Protein AF-0000000069286851 (afdb_homodimer)

Nearest PDB structures (foldseek):
  7pru-assembly1_B  TM=9.508E-01  e=1.317E-43  Thermochaetoides thermophila DSM 1495
  7pqx-assembly1_A  TM=9.042E-01  e=1.807E-43  Thermochaetoides thermophila DSM 1495
  7psl-assembly1_A  TM=9.188E-01  e=1.317E-42  Saccharomyces cerevisiae S288C
  4q4a-assembly1_A  TM=8.596E-01  e=1.055E-32  Thermotoga maritima MSB8
  6qv0-assembly1_A  TM=7.788E-01  e=3.117E-32  Thermotoga maritima MSB8

Sequence (1446 aa):
MHSGIRLSMAQRSQRSACRCFASSPLVPSLRPLRSCGWLGLETPRLGPRELRSLPHIRWHGMASVAAEHKEGKPEKAEETTTATTAATATPTATAAATTATATTTTAAEKSESTESQREWAALLSLRRFIWPPEDPELRRRVVLAVTLMIASKGLGLAVPLLMKSIVDGLAPVFVVGAQTAATAATLPIAALAGYGAVRVAQSLCSELRNLAFSTVSARALTGISSDVFRHLHSLSLEYHLSRQTGAVAAIVSRGVRGLQWLLSVVVFNVAPTIFEIGLVSGLLWYTLGSQFALVNVVTIGAYSAWTFSVTTWRTQIRRTMNEAETKSGALMVDSLMNFETVKHFCGEKAESVKYEAYLSQYETGLRKTAVSLGLLNFGQQAIFTSGMTAMLVLCSQGVLAGSMSVGDLVMANALLLQLLSPLNWLGTMYSESRRSLIDLRELTALLEQPPERPLLNASASPLMLPFGDSPSLEFRDVSFGYPSSTEPLLRGVSIHVPAGTTLALVGTSGSGKSTLFRLLFRFFDPTAGSIHLADKDLRDLTVDSVRQHIGLIPQDIVLFNTTLRENLAYGRPDATTEEINDVVRAAALEGVIAGLPLGLDTMVGERGLKLSGGEKQRVAIARALLRRPSVLLVDEGTASLDSQTEFEVMSQLRAMSSSQRATTVVIAHRLSTVQHAEQIAVLHKGSVAEIGSHQDLLSRQGLYWSLWQRQQAEKLSVASNLSMHSGIRLSMAQRSQRSACRCFASSPLVPSLRPLRSCGWLGLETPRLGPRELRSLPHIRWHGMASVAAEHKEGKPEKAEETTTATTAATATPTATAAATTATATTTTAAEKSESTESQREWAALLSLRRFIWPPEDPELRRRVVLAVTLMIASKGLGLAVPLLMKSIVDGLAPVFVVGAQTAATAATLPIAALAGYGAVRVAQSLCSELRNLAFSTVSARALTGISSDVFRHLHSLSLEYHLSRQTGAVAAIVSRGVRGLQWLLSVVVFNVAPTIFEIGLVSGLLWYTLGSQFALVNVVTIGAYSAWTFSVTTWRTQIRRTMNEAETKSGALMVDSLMNFETVKHFCGEKAESVKYEAYLSQYETGLRKTAVSLGLLNFGQQAIFTSGMTAMLVLCSQGVLAGSMSVGDLVMANALLLQLLSPLNWLGTMYSESRRSLIDLRELTALLEQPPERPLLNASASPLMLPFGDSPSLEFRDVSFGYPSSTEPLLRGVSIHVPAGTTLALVGTSGSGKSTLFRLLFRFFDPTAGSIHLADKDLRDLTVDSVRQHIGLIPQDIVLFNTTLRENLAYGRPDATTEEINDVVRAAALEGVIAGLPLGLDTMVGERGLKLSGGEKQRVAIARALLRRPSVLLVDEGTASLDSQTEFEVMSQLRAMSSSQRATTVVIAHRLSTVQHAEQIAVLHKGSVAEIGSHQDLLSRQGLYWSLWQRQQAEKLSVASNLS

Solvent-accessible surface area (backbone atoms only — not comparable to full-atom values): 77969 Å² total; per-residue (Å²): 133,88,70,89,67,89,82,68,93,83,80,90,91,77,91,37,88,23,64,50,56,66,78,74,79,84,73,82,80,78,79,76,80,80,76,81,78,79,76,75,77,77,72,76,73,81,71,81,78,79,82,74,78,77,76,78,78,78,74,76,75,82,79,74,86,80,79,84,72,85,74,85,82,78,79,85,82,80,87,77,81,70,90,70,81,73,83,77,73,81,81,73,96,69,70,84,67,65,70,66,58,62,60,53,54,53,49,49,48,46,51,48,48,52,46,47,52,50,49,51,50,55,54,56,59,44,44,55,53,65,53,42,87,85,39,67,69,50,42,51,31,47,52,50,20,52,51,25,46,54,49,16,52,53,34,54,57,45,46,33,53,35,50,18,52,35,44,53,44,42,31,48,30,53,65,76,39,50,81,85,32,59,79,40,57,63,49,39,56,55,34,44,52,47,41,38,50,38,52,45,49,20,43,48,28,44,34,50,18,51,43,37,39,40,52,44,51,34,50,35,51,43,48,51,50,51,51,49,54,54,47,60,69,38,36,41,62,67,59,57,73,74,39,58,60,67,57,56,48,48,41,48,55,44,13,51,51,18,49,53,50,49,53,46,40,45,66,70,41,52,50,49,47,55,50,45,53,51,52,52,37,50,47,34,33,71,76,77,27,63,68,55,22,49,49,50,52,49,30,52,50,51,37,49,53,50,38,55,55,48,45,62,57,44,50,56,46,46,49,54,22,48,50,29,46,49,51,38,51,48,49,52,50,43,49,54,70,34,40,67,58,33,57,51,54,68,35,61,64,61,51,48,53,54,46,49,53,32,36,50,50,24,35,52,26,49,41,52,44,43,48,52,48,33,51,48,52,43,52,42,48,46,43,48,38,51,38,51,38,53,51,49,52,54,38,50,51,32,23,60,71,64,80,36,49,63,16,53,42,56,22,55,52,46,54,55,57,62,56,44,61,71,54,69,45,44,47,62,49,49,57,53,46,53,51,20,49,53,31,35,48,53,36,50,52,56,68,64,50,72,48,44,65,62,75,64,42,87,80,34,43,69,64,80,66,64,89,74,53,29,45,29,41,35,36,43,43,28,19,32,48,56,90,89,45,92,57,64,46,30,56,49,30,64,48,79,41,60,54,42,40,38,38,28,42,35,59,58,90,85,20,41,71,70,54,54,55,39,40,72,67,56,74,43,75,63,74,35,58,47,48,27,50,61,86,33,52,57,71,47,31,32,67,67,40,50,33,65,34,41,19,62,26,54,65,77,75,70,43,58,68,38,29,47,46,57,54,38,31,56,41,32,77,82,60,49,72,66,57,50,52,50,29,32,55,55,36,65,38,54,67,61,35,70,71,36,94,53,34,53,66,29,69,28,36,69,60,25,68,73,46,52,72,45,53,45,37,31,45,40,46,22,13,27,57,57,43,64,31,30,30,38,38,33,36,42,54,49,74,71,37,54,72,69,57,32,49,53,41,50,50,37,51,49,52,50,35,58,73,51,29,17,16,31,40,36,37,44,86,56,66,82,79,49,55,82,29,70,30,36,38,32,32,49,87,11,23,71,74,47,74,37,32,54,70,57,37,49,72,63,62,44,71,61,28,53,52,49,52,52,52,50,50,52,45,52,48,50,48,64,68,70,107,134,90,70,85,74,93,77,74,96,77,85,78,81,72,89,71,89,80,85,89,76,89,79,84,77,85,73,79,81,76,76,77,80,79,75,82,79,74,81,74,80,79,75,78,74,82,72,82,79,80,82,75,78,78,78,81,80,78,76,78,76,84,80,75,87,81,78,84,71,83,71,84,79,80,45,72,18,56,51,62,61,64,70,69,78,68,87,77,71,91,80,73,97,70,73,88,66,68,73,68,58,62,61,53,55,54,49,49,51,46,52,49,48,52,48,47,52,49,49,50,51,54,53,56,58,43,45,54,54,65,52,42,87,85,40,67,68,49,41,51,31,47,51,47,20,52,51,24,44,53,49,17,52,53,34,55,58,44,44,35,53,36,50,17,52,34,44,52,43,41,32,49,30,55,66,74,41,49,80,84,31,56,79,40,57,62,50,39,54,55,35,42,53,48,42,37,50,38,52,45,49,19,44,47,28,43,35,50,20,52,43,36,38,40,53,45,50,32,50,34,52,44,47,50,51,51,50,50,53,54,48,62,70,39,36,41,63,67,58,56,73,75,41,58,58,68,57,55,48,47,40,48,55,45,14,50,51,17,47,52,50,49,53,44,40,46,66,68,42,53,50,49,47,56,50,46,52,52,51,52,36,50,48,34,32,71,75,77,28,65,68,55,22,50,48,49,52,50,30,51,49,51,37,50,52,50,38,54,55,48,43,59,57,43,51,56,48,47,48,54,22,49,50,28,47,50,51,38,52,50,48,52,49,44,49,54,71,35,40,66,58,34,57,50,54,69,34,61,65,60,50,49,52,55,47,50,54,34,36,49,50,24,34,52,26,50,42,51,45,44,49,51,47,34,52,47,52,40,53,42,49,45,44,48,38,51,38,51,38,53,50,49,52,53,37,52,53,31,23,61,71,64,77,36,50,63,15,54,41,54,20,55,51,46,54,55,56,61,56,45,62,70,54,70,46,43,46,62,50,50,58,50,46,54,52,21,50,54,30,36,49,52,35,50,54,57,69,64,50,73,50,43,67,64,75,64,43,87,78,35,44,67,64,78,68,62,90,74,54,30,44,29,40,35,37,44,44,29,19,32,48,57,88,91,45,92,57,65,47,30,57,49,30,66,48,79,42,59,55,41,39,38,39,28,40,35,61,57,90,85,19,40,71,70,54,53,55,39,39,72,66,54,72,43,74,62,73,35,59,48,46,26,50,61,86,32,52,56,72,47,32,32,67,67,41,52,31,65,34,41,22,62,27,56,64,77,76,71,44,57,67,38,29,47,45,56,54,38,31,55,40,32,77,83,59,50,72,65,57,51,51,51,29,33,55,55,36,67,38,54,68,62,35,68,70,37,94,54,33,52,66,29,68,27,36,68,60,25,68,73,47,53,71,44,54,46,36,31,46,39,46,25,13,28,56,56,43,65,31,30,30,37,36,33,37,41,54,48,75,72,36,55,71,67,59,33,49,53,44,50,50,37,50,49,52,50,34,58,72,50,28,18,17,30,40,36,37,45,85,56,65,81,78,48,53,83,31,69,31,36,37,34,32,50,88,12,24,72,74,45,73,36,31,54,69,57,36,51,73,63,61,45,71,60,29,53,53,48,51,53,52,49,50,53,46,52,47,51,49,64,68,69,109

InterPro domains:
  IPR003439 ABC transporter-like, ATP-binding domain [PF00005] (490-639)
  IPR003439 ABC transporter-like, ATP-binding domain [PS50893] (473-710)
  IPR003593 AAA+ ATPase domain [SM00382] (499-681)
  IPR011527 ABC transporter type 1, transmembrane domain [PF00664] (143-423)
  IPR011527 ABC transporter type 1, transmembrane domain [PS50929] (143-435)
  IPR017871 ABC transporter-like, conserved site [PS00211] (611-625)
  IPR027417 P-loop containing nucleoside triphosphate hydrolase [G3DSA:3.40.50.300] (468-721)
  IPR027417 P-loop containing nucleoside triphosphate hydrolase [SSF52540] (469-711)
  IPR036640 ABC transporter type 1, transmembrane domain superfamily [G3DSA:1.20.1560.10] (105-453)
  IPR036640 ABC transporter type 1, transmembrane domain superfamily [SSF90123] (126-452)
  IPR039421 Type 1 protein exporter [PTHR24221] (97-707)

pLDDT: mean 75.04, std 25.67, range [15.06, 96.62]

Organism: Polarella glacialis (NCBI:txid89957)

Secondary structure (DSSP, 8-state):
----------------------------------------------------------------------------------------------GGGSGGGHHHHHHHHHHHHHHHHHHHHHHHHTHHHHS-TT-HHHHHHHHHHHHHHHHHHHHHHHHHHHHHHHHHHHHHHHHH-SGGGHHHHHHHHHHHHHHHHHHHHHHHHHHHHHHHHHHHHHHHHHHHHHHHHHHHHHS-HHHHHHS-HHHHHHHHHHHHHHHHHHHHIIIIIIHHHHHHHHHHHHHHHHHT-HHHHHHHHHHHHHHHHHHHHHHHHHHHHHHHHHHHHHHHHHHHHHHHHTHHHHHHTT-HHHHHHHHHHHHHHHHHHHHHHHHHHHHHHHHHHHHHHHHHHHHHHHHHHHHHHTSS-HHHHHHHHHHHHHHHHHHHTHHHHHHHHHHHHHHHHHHHHHHTSPP------TTPBP----TTPPPPEEEEEEEE--TT-SS-SEEEEEEEE-TT-EEEEEE-TTSSHHHHHHHHTTSS--SEEEEEETTEEGGGB-HHHHHHTEEEE-SS----SSBHHHHHHTT-TT--HHHHHHHHHHTT-HHHHHHSTTGGG-B--GGGTTS-HHHHHHHHHHHHHHT--SEEEEESTTTTS-HHHHHHHHHHHHHHHHHTT-EEEEE-S-GGGGTT-SEEEEEETTEEEEEE-HHHHHHHTSHHHHHHHHHHHHHHHHHHHH-/----------------------------------------------------------------------------------------------GGGSTTTHHHHHHHHHHHHHHHHHHHHHHHHTHHHHS-TT-HHHHHHHHHHHHHHHHHHHHHHHHHHHHHHHHHHHHHHHHH-SGGGHHHHHHHHHHHHHHHHHHHHHHHHHHHHHHHHHHHHHHHHHHHHHHHHHHHHHS-HHHHHHS-HHHHHHHHHHHHHHHHHHHHIIIIIIHHHHHHHHHHHHHHHHHT-HHHHHHHHHHHHHHHHHHHHHHHHHHHHHHHHHHHHHHHHHHHHHHHHTHHHHHHTT-HHHHHHHHHHHHHHHHHHHHHHHHHHHHHHHHHHHHHHHHHHHHHHHHHHHHHHTSS-HHHHHHHHHHHHHHHHHHHTHHHHHHHHHHHHHHHHHHHHHHTSPP------TTPBP----TTPPPPEEEEEEEE--TT-SS-SEEEEEEEE-TT-EEEEEE-TTSSHHHHHHHHTTSS--SEEEEEETTEEGGGB-HHHHHHHEEEE-SS----SSBHHHHHHTT-TT--HHHHHHHHHHTT-HHHHHHSTTGGG-B--GGGTTS-HHHHHHHHHHHHHHT--SEEEEESTTTTS-HHHHHHHHHHHHHHHHHHT-EEEEE-S-GGGGTT-SEEEEEETTEEEEEE-HHHHHHHTSHHHHHHHHHHHHHHHHHHHH-

Radius of gyration: 42.47 Å; Cα contacts (8 Å, |Δi|>4): 1853; chains: 2; bounding box: 148×123×110 Å

Structure (mmCIF, N/CA/C/O backbone):
data_AF-0000000069286851-model_v1
#
loop_
_entity.id
_entity.type
_entity.pdbx_description
1 polymer 'ATP-dependent transporter ycf16'
#
loop_
_atom_site.group_PDB
_atom_site.id
_atom_site.type_symbol
_atom_site.label_atom_id
_atom_site.label_alt_id
_atom_site.label_comp_id
_atom_site.label_asym_id
_atom_site.label_entity_id
_atom_site.label_seq_id
_atom_site.pdbx_PDB_ins_code
_atom_site.Cartn_x
_atom_site.Cartn_y
_atom_site.Cartn_z
_atom_site.occupancy
_atom_site.B_iso_or_equiv
_atom_site.auth_seq_id
_atom_site.auth_comp_id
_atom_site.auth_asym_id
_atom_site.auth_atom_id
_atom_site.pdbx_PDB_model_num
ATOM 1 N N . MET A 1 1 ? 77.062 -10.852 -0.224 1 16.47 1 MET A N 1
ATOM 2 C CA . MET A 1 1 ? 77.375 -11.867 0.787 1 16.47 1 MET A CA 1
ATOM 3 C C . MET A 1 1 ? 76.438 -11.719 1.983 1 16.47 1 MET A C 1
ATOM 5 O O . MET A 1 1 ? 75.938 -12.711 2.533 1 16.47 1 MET A O 1
ATOM 9 N N . HIS A 1 2 ? 76.562 -10.664 2.648 1 17.03 2 HIS A N 1
ATOM 10 C CA . HIS A 1 2 ? 76.5 -10.711 4.105 1 17.03 2 HIS A CA 1
ATOM 11 C C . HIS A 1 2 ? 75.062 -11.055 4.551 1 17.03 2 HIS A C 1
ATOM 13 O O . HIS A 1 2 ? 74.125 -10.875 3.791 1 17.03 2 HIS A O 1
ATOM 19 N N . SER A 1 3 ? 74.875 -11.281 5.906 1 16.41 3 SER A N 1
ATOM 20 C CA . SER A 1 3 ? 74.562 -12.164 7.02 1 16.41 3 SER A CA 1
ATOM 21 C C . SER A 1 3 ? 73.25 -11.789 7.668 1 16.41 3 SER A C 1
ATOM 23 O O . SER A 1 3 ? 72.688 -12.539 8.484 1 16.41 3 SER A O 1
ATOM 25 N N . GLY A 1 4 ? 72.875 -10.602 7.648 1 17.41 4 GLY A N 1
ATOM 26 C CA . GLY A 1 4 ? 72.312 -10.211 8.938 1 17.41 4 GLY A CA 1
ATOM 27 C C . GLY A 1 4 ? 70.938 -10.805 9.219 1 17.41 4 GLY A C 1
ATOM 28 O O . GLY A 1 4 ? 70 -10.445 8.555 1 17.41 4 GLY A O 1
ATOM 29 N N . ILE A 1 5 ? 70.812 -12.148 9.672 1 17.52 5 ILE A N 1
ATOM 30 C CA . ILE A 1 5 ? 69.75 -13.164 9.852 1 17.52 5 ILE A CA 1
ATOM 31 C C . ILE A 1 5 ? 68.812 -12.758 10.992 1 17.52 5 ILE A C 1
ATOM 33 O O . ILE A 1 5 ? 67.75 -13.352 11.172 1 17.52 5 ILE A O 1
ATOM 37 N N . ARG A 1 6 ? 68.938 -11.562 11.586 1 17.06 6 ARG A N 1
ATOM 38 C CA . ARG A 1 6 ? 68.625 -11.828 12.992 1 17.06 6 ARG A CA 1
ATOM 39 C C . ARG A 1 6 ? 67.25 -12.453 13.188 1 17.06 6 ARG A C 1
ATOM 41 O O . ARG A 1 6 ? 66.312 -12.008 12.578 1 17.06 6 ARG A O 1
ATOM 48 N N . LEU A 1 7 ? 67.125 -13.633 13.906 1 15.96 7 LEU A N 1
ATOM 49 C CA . LEU A 1 7 ? 66.375 -14.812 14.32 1 15.96 7 LEU A CA 1
ATOM 50 C C . LEU A 1 7 ? 65.125 -14.43 15.086 1 15.96 7 LEU A C 1
ATOM 52 O O . LEU A 1 7 ? 64 -14.844 14.727 1 15.96 7 LEU A O 1
ATOM 56 N N . SER A 1 8 ? 65.125 -14.406 16.531 1 15.33 8 SER A N 1
ATOM 57 C CA . SER A 1 8 ? 64.688 -15.445 17.438 1 15.33 8 SER A CA 1
ATOM 58 C C . SER A 1 8 ? 63.344 -15.047 18.109 1 15.33 8 SER A C 1
ATOM 60 O O . SER A 1 8 ? 62.719 -15.859 18.766 1 15.33 8 SER A O 1
ATOM 62 N N . MET A 1 9 ? 62.938 -13.844 18.219 1 16.47 9 MET A N 1
ATOM 63 C CA . MET A 1 9 ? 62.469 -13.625 19.578 1 16.47 9 MET A CA 1
ATOM 64 C C . MET A 1 9 ? 61.25 -14.492 19.859 1 16.47 9 MET A C 1
ATOM 66 O O . MET A 1 9 ? 60.281 -14.5 19.094 1 16.47 9 MET A O 1
ATOM 70 N N . ALA A 1 10 ? 61.25 -15.461 20.875 1 16.05 10 ALA A N 1
ATOM 71 C CA . ALA A 1 10 ? 60.812 -16.641 21.594 1 16.05 10 ALA A CA 1
ATOM 72 C C . ALA A 1 10 ? 59.344 -16.5 22.031 1 16.05 10 ALA A C 1
ATOM 74 O O . ALA A 1 10 ? 58.781 -15.406 21.953 1 16.05 10 ALA A O 1
ATOM 75 N N . GLN A 1 11 ? 59.031 -16.891 23.391 1 15.28 11 GLN A N 1
ATOM 76 C CA . GLN A 1 11 ? 58.469 -18.031 24.078 1 15.28 11 GLN A CA 1
ATOM 77 C C . GLN A 1 11 ? 57.094 -17.688 24.641 1 15.28 11 GLN A C 1
ATOM 79 O O . GLN A 1 11 ? 56.125 -18.469 24.5 1 15.28 11 GLN A O 1
ATOM 84 N N . ARG A 1 12 ? 56.906 -16.75 25.672 1 15.4 12 ARG A N 1
ATOM 85 C CA . ARG A 1 12 ? 56.531 -17.266 26.984 1 15.4 12 ARG A CA 1
ATOM 86 C C . ARG A 1 12 ? 55.062 -17.672 27.016 1 15.4 12 ARG A C 1
ATOM 88 O O . ARG A 1 12 ? 54.25 -17.172 26.219 1 15.4 12 ARG A O 1
ATOM 95 N N . SER A 1 13 ? 54.562 -18.297 28.297 1 15.32 13 SER A N 1
ATOM 96 C CA . SER A 1 13 ? 53.906 -19.375 29 1 15.32 13 SER A CA 1
ATOM 97 C C . SER A 1 13 ? 52.406 -19.094 29.141 1 15.32 13 SER A C 1
ATOM 99 O O . SER A 1 13 ? 51.969 -17.969 28.922 1 15.32 13 SER A O 1
ATOM 101 N N . GLN A 1 14 ? 51.719 -19.797 30.266 1 15.38 14 GLN A N 1
ATOM 102 C CA . GLN A 1 14 ? 50.75 -20.828 30.672 1 15.38 14 GLN A CA 1
ATOM 103 C C . GLN A 1 14 ? 49.5 -20.203 31.312 1 15.38 14 GLN A C 1
ATOM 105 O O . GLN A 1 14 ? 48.469 -20.859 31.391 1 15.38 14 GLN A O 1
ATOM 110 N N . ARG A 1 15 ? 49.375 -18.984 31.922 1 15.42 15 ARG A N 1
ATOM 111 C CA . ARG A 1 15 ? 48.781 -19.078 33.25 1 15.42 15 ARG A CA 1
ATOM 112 C C . ARG A 1 15 ? 47.312 -19.5 33.156 1 15.42 15 ARG A C 1
ATOM 114 O O . ARG A 1 15 ? 46.562 -18.953 32.375 1 15.42 15 ARG A O 1
ATOM 121 N N . SER A 1 16 ? 46.781 -20.672 33.969 1 15.06 16 SER A N 1
ATOM 122 C CA . SER A 1 16 ? 45.781 -21.688 34.25 1 15.06 16 SER A CA 1
ATOM 123 C C . SER A 1 16 ? 44.562 -21.062 34.938 1 15.06 16 SER A C 1
ATOM 125 O O . SER A 1 16 ? 43.531 -21.703 35.062 1 15.06 16 SER A O 1
ATOM 127 N N . ALA A 1 17 ? 44.562 -19.875 35.562 1 15.51 17 ALA A N 1
ATOM 128 C CA . ALA A 1 17 ? 43.906 -19.969 36.875 1 15.51 17 ALA A CA 1
ATOM 129 C C . ALA A 1 17 ? 42.438 -20.359 36.75 1 15.51 17 ALA A C 1
ATOM 131 O O . ALA A 1 17 ? 41.719 -19.781 35.938 1 15.51 17 ALA A O 1
ATOM 132 N N . CYS A 1 18 ? 41.875 -21.516 37.5 1 15.27 18 CYS A N 1
ATOM 133 C CA . CYS A 1 18 ? 40.812 -22.5 37.688 1 15.27 18 CYS A CA 1
ATOM 134 C C . CYS A 1 18 ? 39.594 -21.859 38.344 1 15.27 18 CYS A C 1
ATOM 136 O O . CYS A 1 18 ? 38.438 -22.281 38.094 1 15.27 18 CYS A O 1
ATOM 138 N N . ARG A 1 19 ? 39.656 -20.922 39.344 1 15.45 19 ARG A N 1
ATOM 139 C CA . ARG A 1 19 ? 39 -21.312 40.594 1 15.45 19 ARG A CA 1
ATOM 140 C C . ARG A 1 19 ? 37.5 -21.453 40.406 1 15.45 19 ARG A C 1
ATOM 142 O O . ARG A 1 19 ? 36.906 -20.797 39.531 1 15.45 19 ARG A O 1
ATOM 149 N N . CYS A 1 20 ? 36.656 -22.109 41.438 1 15.95 20 CYS A N 1
ATOM 150 C CA . CYS A 1 20 ? 35.656 -23.062 41.844 1 15.95 20 CYS A CA 1
ATOM 151 C C . CYS A 1 20 ? 34.312 -22.375 42.094 1 15.95 20 CYS A C 1
ATOM 153 O O . CYS A 1 20 ? 33.281 -22.875 41.656 1 15.95 20 CYS A O 1
ATOM 155 N N . PHE A 1 21 ? 34.125 -21.359 43.125 1 15.63 21 PHE A N 1
ATOM 156 C CA . PHE A 1 21 ? 33.312 -21.766 44.281 1 15.63 21 PHE A CA 1
ATOM 157 C C . PHE A 1 21 ? 31.828 -21.766 43.938 1 15.63 21 PHE A C 1
ATOM 159 O O . PHE A 1 21 ? 31.422 -21.172 42.906 1 15.63 21 PHE A O 1
ATOM 166 N N . ALA A 1 22 ? 30.875 -21.266 44.938 1 16.27 22 ALA A N 1
ATOM 167 C CA . ALA A 1 22 ? 29.844 -21.781 45.844 1 16.27 22 ALA A CA 1
ATOM 168 C C . ALA A 1 22 ? 28.453 -21.5 45.312 1 16.27 22 ALA A C 1
ATOM 170 O O . ALA A 1 22 ? 28.266 -20.625 44.438 1 16.27 22 ALA A O 1
ATOM 171 N N . SER A 1 23 ? 27.234 -21.781 46.219 1 16.25 23 SER A N 1
ATOM 172 C CA . SER A 1 23 ? 26.016 -22.578 46.375 1 16.25 23 SER A CA 1
ATOM 173 C C . SER A 1 23 ? 24.781 -21.719 46.094 1 16.25 23 SER A C 1
ATOM 175 O O . SER A 1 23 ? 23.875 -22.141 45.375 1 16.25 23 SER A O 1
ATOM 177 N N . SER A 1 24 ? 24.406 -20.547 46.875 1 17.03 24 SER A N 1
ATOM 178 C CA . SER A 1 24 ? 23.219 -20.625 47.719 1 17.03 24 SER A CA 1
ATOM 179 C C . SER A 1 24 ? 21.953 -20.328 46.906 1 17.03 24 SER A C 1
ATOM 181 O O . SER A 1 24 ? 22 -19.656 45.875 1 17.03 24 SER A O 1
ATOM 183 N N . PRO A 1 25 ? 20.641 -20.812 47.469 1 18.25 25 PRO A N 1
ATOM 184 C CA . PRO A 1 25 ? 19.344 -21.344 47.062 1 18.25 25 PRO A CA 1
ATOM 185 C C . PRO A 1 25 ? 18.312 -20.266 46.781 1 18.25 25 PRO A C 1
ATOM 187 O O . PRO A 1 25 ? 17.312 -20.516 46.094 1 18.25 25 PRO A O 1
ATOM 190 N N . LEU A 1 26 ? 18.5 -18.875 46.938 1 18.47 26 LEU A N 1
ATOM 191 C CA . LEU A 1 26 ? 17.422 -18.203 47.656 1 18.47 26 LEU A CA 1
ATOM 192 C C . LEU A 1 26 ? 16.172 -18.125 46.781 1 18.47 26 LEU A C 1
ATOM 194 O O . LEU A 1 26 ? 16.234 -17.656 45.625 1 18.47 26 LEU A O 1
ATOM 198 N N . VAL A 1 27 ? 15.078 -18.953 47.156 1 19.77 27 VAL A N 1
ATOM 199 C CA . VAL A 1 27 ? 13.781 -19.375 46.625 1 19.77 27 VAL A CA 1
ATOM 200 C C . VAL A 1 27 ? 12.812 -18.188 46.625 1 19.77 27 VAL A C 1
ATOM 202 O O . VAL A 1 27 ? 12.406 -17.703 47.688 1 19.77 27 VAL A O 1
ATOM 205 N N . PRO A 1 28 ? 13.133 -16.969 46.219 1 18.89 28 PRO A N 1
ATOM 206 C CA . PRO A 1 28 ? 12.195 -15.969 46.75 1 18.89 28 PRO A CA 1
ATOM 207 C C . PRO A 1 28 ? 10.742 -16.297 46.406 1 18.89 28 PRO A C 1
ATOM 209 O O . PRO A 1 28 ? 10.469 -16.906 45.375 1 18.89 28 PRO A O 1
ATOM 212 N N . SER A 1 29 ? 9.859 -16.297 47.5 1 19.31 29 SER A N 1
ATOM 213 C CA . SER A 1 29 ? 8.477 -16.656 47.781 1 19.31 29 SER A CA 1
ATOM 214 C C . SER A 1 29 ? 7.5 -15.852 46.938 1 19.31 29 SER A C 1
ATOM 216 O O . SER A 1 29 ? 7.754 -14.688 46.625 1 19.31 29 SER A O 1
ATOM 218 N N . LEU A 1 30 ? 6.543 -16.547 46.312 1 19.86 30 LEU A N 1
ATOM 219 C CA . LEU A 1 30 ? 5.504 -16.438 45.281 1 19.86 30 LEU A CA 1
ATOM 220 C C . LEU A 1 30 ? 4.332 -15.602 45.781 1 19.86 30 LEU A C 1
ATOM 222 O O . LEU A 1 30 ? 3.4 -16.141 46.406 1 19.86 30 LEU A O 1
ATOM 226 N N . ARG A 1 31 ? 4.574 -14.469 46.594 1 20.28 31 ARG A N 1
ATOM 227 C CA . ARG A 1 31 ? 3.367 -14.125 47.344 1 20.28 31 ARG A CA 1
ATOM 228 C C . ARG A 1 31 ? 2.174 -13.977 46.406 1 20.28 31 ARG A C 1
ATOM 230 O O . ARG A 1 31 ? 2.287 -13.367 45.344 1 20.28 31 ARG A O 1
ATOM 237 N N . PRO A 1 32 ? 1.06 -14.758 46.781 1 20.11 32 PRO A N 1
ATOM 238 C CA . PRO A 1 32 ? -0.19 -15.062 46.062 1 20.11 32 PRO A CA 1
ATOM 239 C C . PRO A 1 32 ? -1.116 -13.852 45.969 1 20.11 32 PRO A C 1
ATOM 241 O O . PRO A 1 32 ? -1.402 -13.195 46.969 1 20.11 32 PRO A O 1
ATOM 244 N N . LEU A 1 33 ? -0.877 -12.867 45.062 1 19.77 33 LEU A N 1
ATOM 245 C CA . LEU A 1 33 ? -1.717 -11.672 45.031 1 19.77 33 LEU A CA 1
ATOM 246 C C . LEU A 1 33 ? -3.191 -12.047 45.156 1 19.77 33 LEU A C 1
ATOM 248 O O . LEU A 1 33 ? -3.635 -13.031 44.562 1 19.77 33 LEU A O 1
ATOM 252 N N . ARG A 1 34 ? -3.848 -11.508 46.219 1 19.38 34 ARG A N 1
ATOM 253 C CA . ARG A 1 34 ? -5.18 -11.562 46.812 1 19.38 34 ARG A CA 1
ATOM 254 C C . ARG A 1 34 ? -6.258 -11.383 45.75 1 19.38 34 ARG A C 1
ATOM 256 O O . ARG A 1 34 ? -6.062 -10.656 44.781 1 19.38 34 ARG A O 1
ATOM 263 N N . SER A 1 35 ? -7.34 -12.281 45.781 1 19.92 35 SER A N 1
ATOM 264 C CA . SER A 1 35 ? -8.531 -12.766 45.094 1 19.92 35 SER A CA 1
ATOM 265 C C . SER A 1 35 ? -9.625 -11.695 45.062 1 19.92 35 SER A C 1
ATOM 267 O O . SER A 1 35 ? -10.727 -11.938 44.594 1 19.92 35 SER A O 1
ATOM 269 N N . CYS A 1 36 ? -9.312 -10.344 44.812 1 19.42 36 CYS A N 1
ATOM 270 C CA . CYS A 1 36 ? -10.438 -9.453 45.094 1 19.42 36 CYS A CA 1
ATOM 271 C C . CYS A 1 36 ? -11.719 -10.008 44.469 1 19.42 36 CYS A C 1
ATOM 273 O O . CYS A 1 36 ? -11.703 -10.57 43.375 1 19.42 36 CYS A O 1
ATOM 275 N N . GLY A 1 37 ? -12.742 -10.164 45.344 1 19.77 37 GLY A N 1
ATOM 276 C CA . GLY A 1 37 ? -14.125 -10.609 45.438 1 19.77 37 GLY A CA 1
ATOM 277 C C . GLY A 1 37 ? -15.008 -10.047 44.312 1 19.77 37 GLY A C 1
ATOM 278 O O . GLY A 1 37 ? -14.938 -8.859 44 1 19.77 37 GLY A O 1
ATOM 279 N N . TRP A 1 38 ? -15.352 -10.867 43.312 1 20.47 38 TRP A N 1
ATOM 280 C CA . TRP A 1 38 ? -16.203 -10.766 42.125 1 20.47 38 TRP A CA 1
ATOM 281 C C . TRP A 1 38 ? -17.609 -10.305 42.5 1 20.47 38 TRP A C 1
ATOM 283 O O . TRP A 1 38 ? -18.281 -10.953 43.312 1 20.47 38 TRP A O 1
ATOM 293 N N . LEU A 1 39 ? -17.641 -8.961 42.938 1 19.69 39 LEU A N 1
ATOM 294 C CA . LEU A 1 39 ? -18.969 -8.453 43.281 1 19.69 39 LEU A CA 1
ATOM 295 C C . LEU A 1 39 ? -20.016 -8.953 42.312 1 19.69 39 LEU A C 1
ATOM 297 O O . LEU A 1 39 ? -19.75 -9.062 41.125 1 19.69 39 LEU A O 1
ATOM 301 N N . GLY A 1 40 ? -21.047 -9.602 42.812 1 20.53 40 GLY A N 1
ATOM 302 C CA . GLY A 1 40 ? -22.266 -10.336 42.531 1 20.53 40 GLY A CA 1
ATOM 303 C C . GLY A 1 40 ? -23.25 -9.547 41.688 1 20.53 40 GLY A C 1
ATOM 304 O O . GLY A 1 40 ? -24.062 -8.797 42.219 1 20.53 40 GLY A O 1
ATOM 305 N N . LEU A 1 41 ? -22.781 -8.703 40.688 1 19.86 41 LEU A N 1
ATOM 306 C CA . LEU A 1 41 ? -23.844 -7.852 40.188 1 19.86 41 LEU A CA 1
ATOM 307 C C . LEU A 1 41 ? -25.031 -8.688 39.719 1 19.86 41 LEU A C 1
ATOM 309 O O . LEU A 1 41 ? -24.859 -9.688 39 1 19.86 41 LEU A O 1
ATOM 313 N N . GLU A 1 42 ? -26.141 -8.555 40.469 1 21.27 42 GLU A N 1
ATOM 314 C CA . GLU A 1 42 ? -27.469 -9.164 40.438 1 21.27 42 GLU A CA 1
ATOM 315 C C . GLU A 1 42 ? -28.094 -9.016 39.062 1 21.27 42 GLU A C 1
ATOM 317 O O . GLU A 1 42 ? -28.141 -7.918 38.5 1 21.27 42 GLU A O 1
ATOM 322 N N . THR A 1 43 ? -28 -10.047 38.219 1 22.5 43 THR A N 1
ATOM 323 C CA . THR A 1 43 ? -28.547 -10.203 36.875 1 22.5 43 THR A CA 1
ATOM 324 C C . THR A 1 43 ? -30.062 -10.078 36.875 1 22.5 43 THR A C 1
ATOM 326 O O . THR A 1 43 ? -30.75 -10.883 37.5 1 22.5 43 THR A O 1
ATOM 329 N N . PRO A 1 44 ? -30.562 -8.789 37.094 1 20.91 44 PRO A N 1
ATOM 330 C CA . PRO A 1 44 ? -32 -8.891 37.25 1 20.91 44 PRO A CA 1
ATOM 331 C C . PRO A 1 44 ? -32.688 -9.711 36.156 1 20.91 44 PRO A C 1
ATOM 333 O O . PRO A 1 44 ? -32.125 -9.82 35.062 1 20.91 44 PRO A O 1
ATOM 336 N N . ARG A 1 45 ? -33.5 -10.641 36.562 1 22.62 45 ARG A N 1
ATOM 337 C CA . ARG A 1 45 ? -34.312 -11.688 35.938 1 22.62 45 ARG A CA 1
ATOM 338 C C . ARG A 1 45 ? -35.344 -11.086 35 1 22.62 45 ARG A C 1
ATOM 340 O O . ARG A 1 45 ? -36.531 -11 35.312 1 22.62 45 ARG A O 1
ATOM 347 N N . LEU A 1 46 ? -35.031 -9.93 34.281 1 20.7 46 LEU A N 1
ATOM 348 C CA . LEU A 1 46 ? -36.281 -9.438 33.719 1 20.7 46 LEU A CA 1
ATOM 349 C C . LEU A 1 46 ? -36.969 -10.523 32.906 1 20.7 46 LEU A C 1
ATOM 351 O O . LEU A 1 46 ? -36.312 -11.344 32.25 1 20.7 46 LEU A O 1
ATOM 355 N N . GLY A 1 47 ? -38.219 -10.836 33.344 1 19.91 47 GLY A N 1
ATOM 356 C CA . GLY A 1 47 ? -39.25 -11.797 33 1 19.91 47 GLY A CA 1
ATOM 357 C C . GLY A 1 47 ? -39.531 -11.875 31.516 1 19.91 47 GLY A C 1
ATOM 358 O O . GLY A 1 47 ? -39.125 -11 30.75 1 19.91 47 GLY A O 1
ATOM 359 N N . PRO A 1 48 ? -40.125 -12.992 31.094 1 21.45 48 PRO A N 1
ATOM 360 C CA . PRO A 1 48 ? -40.375 -13.695 29.828 1 21.45 48 PRO A CA 1
ATOM 361 C C . PRO A 1 48 ? -41.312 -12.93 28.891 1 21.45 48 PRO A C 1
ATOM 363 O O . PRO A 1 48 ? -41.75 -13.461 27.875 1 21.45 48 PRO A O 1
ATOM 366 N N . ARG A 1 49 ? -41.344 -11.531 28.969 1 21.72 49 ARG A N 1
ATOM 367 C CA . ARG A 1 49 ? -42.594 -11.094 28.375 1 21.72 49 ARG A CA 1
ATOM 368 C C . ARG A 1 49 ? -42.781 -11.727 27 1 21.72 49 ARG A C 1
ATOM 370 O O . ARG A 1 49 ? -41.812 -12.055 26.312 1 21.72 49 ARG A O 1
ATOM 377 N N . GLU A 1 50 ? -44.125 -11.914 26.656 1 20.97 50 GLU A N 1
ATOM 378 C CA . GLU A 1 50 ? -45 -12.633 25.734 1 20.97 50 GLU A CA 1
ATOM 379 C C . GLU A 1 50 ? -44.781 -12.188 24.297 1 20.97 50 GLU A C 1
ATOM 381 O O . GLU A 1 50 ? -44.75 -10.992 24.016 1 20.97 50 GLU A O 1
ATOM 386 N N . LEU A 1 51 ? -44.031 -12.953 23.547 1 20.16 51 LEU A N 1
ATOM 387 C CA . LEU A 1 51 ? -43.688 -12.852 22.125 1 20.16 51 LEU A CA 1
ATOM 388 C C . LEU A 1 51 ? -44.938 -12.711 21.281 1 20.16 51 LEU A C 1
ATOM 390 O O . LEU A 1 51 ? -45.719 -13.664 21.156 1 20.16 51 LEU A O 1
ATOM 394 N N . ARG A 1 52 ? -45.719 -11.555 21.578 1 19.62 52 ARG A N 1
ATOM 395 C CA . ARG A 1 52 ? -46.969 -11.453 20.828 1 19.62 52 ARG A CA 1
ATOM 396 C C . ARG A 1 52 ? -46.719 -11.703 19.344 1 19.62 52 ARG A C 1
ATOM 398 O O . ARG A 1 52 ? -45.625 -11.445 18.828 1 19.62 52 ARG A O 1
ATOM 405 N N . SER A 1 53 ? -47.781 -12.375 18.703 1 19.33 53 SER A N 1
ATOM 406 C CA . SER A 1 53 ? -48.125 -13.094 17.484 1 19.33 53 SER A CA 1
ATOM 407 C C . SER A 1 53 ? -48.031 -12.188 16.266 1 19.33 53 SER A C 1
ATOM 409 O O . SER A 1 53 ? -48.594 -11.094 16.25 1 19.33 53 SER A O 1
ATOM 411 N N . LEU A 1 54 ? -46.844 -12.094 15.688 1 20.05 54 LEU A N 1
ATOM 412 C CA . LEU A 1 54 ? -46.625 -11.273 14.508 1 20.05 54 LEU A CA 1
ATOM 413 C C . LEU A 1 54 ? -47.656 -11.586 13.43 1 20.05 54 LEU A C 1
ATOM 415 O O . LEU A 1 54 ? -47.844 -12.75 13.078 1 20.05 54 LEU A O 1
ATOM 419 N N . PRO A 1 55 ? -48.688 -10.711 13.344 1 19.72 55 PRO A N 1
ATOM 420 C CA . PRO A 1 55 ? -49.781 -11.008 12.414 1 19.72 55 PRO A CA 1
ATOM 421 C C . PRO A 1 55 ? -49.312 -11.312 11 1 19.72 55 PRO A C 1
ATOM 423 O O . PRO A 1 55 ? -48.188 -10.945 10.641 1 19.72 55 PRO A O 1
ATOM 426 N N . HIS A 1 56 ? -50.062 -12.156 10.289 1 20.44 56 HIS A N 1
ATOM 427 C CA . HIS A 1 56 ? -50.125 -12.898 9.039 1 20.44 56 HIS A CA 1
ATOM 428 C C . HIS A 1 56 ? -50.125 -11.961 7.836 1 20.44 56 HIS A C 1
ATOM 430 O O . HIS A 1 56 ? -51.156 -11.344 7.52 1 20.44 56 HIS A O 1
ATOM 436 N N . ILE A 1 57 ? -49.125 -11.078 7.766 1 18.94 57 ILE A N 1
ATOM 437 C CA . ILE A 1 57 ? -49.375 -10.141 6.676 1 18.94 57 ILE A CA 1
ATOM 438 C C . ILE A 1 57 ? -49.562 -10.914 5.371 1 18.94 57 ILE A C 1
ATOM 440 O O . ILE A 1 57 ? -48.75 -11.758 5.016 1 18.94 57 ILE A O 1
ATOM 444 N N . ARG A 1 58 ? -50.812 -10.82 4.793 1 18.86 58 ARG A N 1
ATOM 445 C CA . ARG A 1 58 ? -51.469 -11.375 3.611 1 18.86 58 ARG A CA 1
ATOM 446 C C . ARG A 1 58 ? -50.688 -11.031 2.344 1 18.86 58 ARG A C 1
ATOM 448 O O . ARG A 1 58 ? -50.344 -9.867 2.121 1 18.86 58 ARG A O 1
ATOM 455 N N . TRP A 1 59 ? -49.969 -12.031 1.778 1 18.72 59 TRP A N 1
ATOM 456 C CA . TRP A 1 59 ? -49.188 -12.156 0.556 1 18.72 59 TRP A CA 1
ATOM 457 C C . TRP A 1 59 ? -50.031 -11.828 -0.67 1 18.72 59 TRP A C 1
ATOM 459 O O . TRP A 1 59 ? -49.562 -11.992 -1.806 1 18.72 59 TRP A O 1
ATOM 469 N N . HIS A 1 60 ? -50.812 -10.656 -0.614 1 18.47 60 HIS A N 1
ATOM 470 C CA . HIS A 1 60 ? -51.656 -10.633 -1.799 1 18.47 60 HIS A CA 1
ATOM 471 C C . HIS A 1 60 ? -50.844 -10.75 -3.074 1 18.47 60 HIS A C 1
ATOM 473 O O . HIS A 1 60 ? -49.688 -10.312 -3.115 1 18.47 60 HIS A O 1
ATOM 479 N N . GLY A 1 61 ? -51.281 -11.664 -4.012 1 17.58 61 GLY A N 1
ATOM 480 C CA . GLY A 1 61 ? -51.031 -12.352 -5.266 1 17.58 61 GLY A CA 1
ATOM 481 C C . GLY A 1 61 ? -50.906 -11.414 -6.449 1 17.58 61 GLY A C 1
ATOM 482 O O . GLY A 1 61 ? -51.906 -10.836 -6.898 1 17.58 61 GLY A O 1
ATOM 483 N N . MET A 1 62 ? -50.062 -10.367 -6.355 1 17.36 62 MET A N 1
ATOM 484 C CA . MET A 1 62 ? -50.188 -9.477 -7.5 1 17.36 62 MET A CA 1
ATOM 485 C C . MET A 1 62 ? -50.031 -10.242 -8.812 1 17.36 62 MET A C 1
ATOM 487 O O . MET A 1 62 ? -49.031 -10.938 -8.992 1 17.36 62 MET A O 1
ATOM 491 N N . ALA A 1 63 ? -51.188 -10.453 -9.547 1 17.19 63 ALA A N 1
ATOM 492 C CA . ALA A 1 63 ? -51.531 -11.102 -10.797 1 17.19 63 ALA A CA 1
ATOM 493 C C . ALA A 1 63 ? -50.625 -10.664 -11.93 1 17.19 63 ALA A C 1
ATOM 495 O O . ALA A 1 63 ? -49.938 -9.648 -11.828 1 17.19 63 ALA A O 1
ATOM 496 N N . SER A 1 64 ? -50.969 -11.164 -13.211 1 16.86 64 SER A N 1
ATOM 497 C CA . SER A 1 64 ? -50.531 -11.742 -14.484 1 16.86 64 SER A CA 1
ATOM 498 C C . SER A 1 64 ? -50.312 -10.656 -15.539 1 16.86 64 SER A C 1
ATOM 500 O O . SER A 1 64 ? -49.969 -10.961 -16.672 1 16.86 64 SER A O 1
ATOM 502 N N . VAL A 1 65 ? -50.281 -9.375 -15.234 1 17.3 65 VAL A N 1
ATOM 503 C CA . VAL A 1 65 ? -50.75 -8.656 -16.422 1 17.3 65 VAL A CA 1
ATOM 504 C C . VAL A 1 65 ? -49.844 -8.984 -17.609 1 17.3 65 VAL A C 1
ATOM 506 O O . VAL A 1 65 ? -48.625 -8.969 -17.484 1 17.3 65 VAL A O 1
ATOM 509 N N . ALA A 1 66 ? -50.5 -9.414 -18.797 1 16.47 66 ALA A N 1
ATOM 510 C CA . ALA A 1 66 ? -50.469 -10 -20.125 1 16.47 66 ALA A CA 1
ATOM 511 C C . ALA A 1 66 ? -49.562 -9.211 -21.047 1 16.47 66 ALA A C 1
ATOM 513 O O . ALA A 1 66 ? -49.219 -8.062 -20.766 1 16.47 66 ALA A O 1
ATOM 514 N N . ALA A 1 67 ? -49.594 -9.586 -22.359 1 16.48 67 ALA A N 1
ATOM 515 C CA . ALA A 1 67 ? -48.875 -10 -23.562 1 16.48 67 ALA A CA 1
ATOM 516 C C . ALA A 1 67 ? -48.656 -8.82 -24.5 1 16.48 67 ALA A C 1
ATOM 518 O O . ALA A 1 67 ? -47.656 -8.789 -25.25 1 16.48 67 ALA A O 1
ATOM 519 N N . GLU A 1 68 ? -49.5 -7.68 -24.438 1 16.48 68 GLU A N 1
ATOM 520 C CA . GLU A 1 68 ? -49.938 -7.387 -25.797 1 16.48 68 GLU A CA 1
ATOM 521 C C . GLU A 1 68 ? -48.781 -6.871 -26.641 1 16.48 68 GLU A C 1
ATOM 523 O O . GLU A 1 68 ? -47.844 -6.234 -26.125 1 16.48 68 GLU A O 1
ATOM 528 N N . HIS A 1 69 ? -48.781 -7.289 -27.969 1 16.95 69 HIS A N 1
ATOM 529 C CA . HIS A 1 69 ? -48.062 -7.457 -29.234 1 16.95 69 HIS A CA 1
ATOM 530 C C . HIS A 1 69 ? -47.844 -6.117 -29.922 1 16.95 69 HIS A C 1
ATOM 532 O O . HIS A 1 69 ? -47.281 -6.07 -31.031 1 16.95 69 HIS A O 1
ATOM 538 N N . LYS A 1 70 ? -48.125 -5.023 -29.219 1 16.81 70 LYS A N 1
ATOM 539 C CA . LYS A 1 70 ? -48.5 -4.086 -30.266 1 16.81 70 LYS A CA 1
ATOM 540 C C . LYS A 1 70 ? -47.406 -3.975 -31.328 1 16.81 70 LYS A C 1
ATOM 542 O O . LYS A 1 70 ? -46.219 -3.975 -31.016 1 16.81 70 LYS A O 1
ATOM 547 N N . GLU A 1 71 ? -47.781 -4.031 -32.719 1 16.08 71 GLU A N 1
ATOM 548 C CA . GLU A 1 71 ? -47.406 -4.195 -34.094 1 16.08 71 GLU A CA 1
ATOM 549 C C . GLU A 1 71 ? -46.625 -2.998 -34.625 1 16.08 71 GLU A C 1
ATOM 551 O O . GLU A 1 71 ? -45.688 -3.152 -35.406 1 16.08 71 GLU A O 1
ATOM 556 N N . GLY A 1 72 ? -47 -1.776 -34.219 1 15.85 72 GLY A N 1
ATOM 557 C CA . GLY A 1 72 ? -47.125 -0.904 -35.375 1 15.85 72 GLY A CA 1
ATOM 558 C C . GLY A 1 72 ? -45.812 -0.618 -36.062 1 15.85 72 GLY A C 1
ATOM 559 O O . GLY A 1 72 ? -44.75 -0.767 -35.469 1 15.85 72 GLY A O 1
ATOM 560 N N . LYS A 1 73 ? -45.938 -0.273 -37.406 1 16.25 73 LYS A N 1
ATOM 561 C CA . LYS A 1 73 ? -45.375 -0.283 -38.781 1 16.25 73 LYS A CA 1
ATOM 562 C C . LYS A 1 73 ? -44.25 0.716 -38.906 1 16.25 73 LYS A C 1
ATOM 564 O O . LYS A 1 73 ? -44.156 1.68 -38.156 1 16.25 73 LYS A O 1
ATOM 569 N N . PRO A 1 74 ? -43.562 0.58 -40.031 1 16.84 74 PRO A N 1
ATOM 570 C CA . PRO A 1 74 ? -42.312 0.886 -40.688 1 16.84 74 PRO A CA 1
ATOM 571 C C . PRO A 1 74 ? -42.188 2.35 -41.094 1 16.84 74 PRO A C 1
ATOM 573 O O . PRO A 1 74 ? -41.219 2.732 -41.75 1 16.84 74 PRO A O 1
ATOM 576 N N . GLU A 1 75 ? -42.875 3.248 -40.375 1 15.43 75 GLU A N 1
ATOM 577 C CA . GLU A 1 75 ? -43.125 4.336 -41.344 1 15.43 75 GLU A CA 1
ATOM 578 C C . GLU A 1 75 ? -41.812 4.785 -42 1 15.43 75 GLU A C 1
ATOM 580 O O . GLU A 1 75 ? -40.75 4.727 -41.375 1 15.43 75 GLU A O 1
ATOM 585 N N . LYS A 1 76 ? -42.062 5.512 -43.125 1 16.02 76 LYS A N 1
ATOM 586 C CA . LYS A 1 76 ? -41.656 5.836 -44.5 1 16.02 76 LYS A CA 1
ATOM 587 C C . LYS A 1 76 ? -40.438 6.754 -44.5 1 16.02 76 LYS A C 1
ATOM 589 O O . LYS A 1 76 ? -40.156 7.445 -43.531 1 16.02 76 LYS A O 1
ATOM 594 N N . ALA A 1 77 ? -40.062 7.148 -45.75 1 15.59 77 ALA A N 1
ATOM 595 C CA . ALA A 1 77 ? -39 7.348 -46.719 1 15.59 77 ALA A CA 1
ATOM 596 C C . ALA A 1 77 ? -38.438 8.773 -46.688 1 15.59 77 ALA A C 1
ATOM 598 O O . ALA A 1 77 ? -37.375 9.062 -47.219 1 15.59 77 ALA A O 1
ATOM 599 N N . GLU A 1 78 ? -39.125 9.773 -45.938 1 15.48 78 GLU A N 1
ATOM 600 C CA . GLU A 1 78 ? -39.219 10.906 -46.875 1 15.48 78 GLU A CA 1
ATOM 601 C C . GLU A 1 78 ? -37.844 11.461 -47.188 1 15.48 78 GLU A C 1
ATOM 603 O O . GLU A 1 78 ? -36.906 11.281 -46.438 1 15.48 78 GLU A O 1
ATOM 608 N N . GLU A 1 79 ? -37.875 12.539 -48.062 1 15.8 79 GLU A N 1
ATOM 609 C CA . GLU A 1 79 ? -37.406 13.109 -49.312 1 15.8 79 GLU A CA 1
ATOM 610 C C . GLU A 1 79 ? -36.062 13.828 -49.094 1 15.8 79 GLU A C 1
ATOM 612 O O . GLU A 1 79 ? -35.656 14.055 -47.969 1 15.8 79 GLU A O 1
ATOM 617 N N . THR A 1 80 ? -36.062 15.016 -49.625 1 15.95 80 THR A N 1
ATOM 618 C CA . THR A 1 80 ? -35.406 15.57 -50.812 1 15.95 80 THR A CA 1
ATOM 619 C C . THR A 1 80 ? -34.188 16.391 -50.438 1 15.95 80 THR A C 1
ATOM 621 O O . THR A 1 80 ? -33.125 16.266 -51.062 1 15.95 80 THR A O 1
ATOM 624 N N . THR A 1 81 ? -34.344 17.547 -49.656 1 16.7 81 THR A N 1
ATOM 625 C CA . THR A 1 81 ? -33.969 18.703 -50.469 1 16.7 81 THR A CA 1
ATOM 626 C C . THR A 1 81 ? -32.438 18.891 -50.438 1 16.7 81 THR A C 1
ATOM 628 O O . THR A 1 81 ? -31.812 18.625 -49.406 1 16.7 81 THR A O 1
ATOM 631 N N . THR A 1 82 ? -31.906 19.516 -51.531 1 16.78 82 THR A N 1
ATOM 632 C CA . THR A 1 82 ? -30.797 19.719 -52.438 1 16.78 82 THR A CA 1
ATOM 633 C C . THR A 1 82 ? -29.766 20.672 -51.844 1 16.78 82 THR A C 1
ATOM 635 O O . THR A 1 82 ? -28.703 20.875 -52.438 1 16.78 82 THR A O 1
ATOM 638 N N . ALA A 1 83 ? -29.922 21.406 -50.688 1 17.38 83 ALA A N 1
ATOM 639 C CA . ALA A 1 83 ? -29.266 22.688 -50.875 1 17.38 83 ALA A CA 1
ATOM 640 C C . ALA A 1 83 ? -27.766 22.516 -51.094 1 17.38 83 ALA A C 1
ATOM 642 O O . ALA A 1 83 ? -27.078 21.891 -50.281 1 17.38 83 ALA A O 1
ATOM 643 N N . THR A 1 84 ? -27.266 22.734 -52.25 1 16.53 84 THR A N 1
ATOM 644 C CA . THR A 1 84 ? -26.094 22.656 -53.125 1 16.53 84 THR A CA 1
ATOM 645 C C . THR A 1 84 ? -24.922 23.438 -52.531 1 16.53 84 THR A C 1
ATOM 647 O O . THR A 1 84 ? -23.766 23.141 -52.812 1 16.53 84 THR A O 1
ATOM 650 N N . THR A 1 85 ? -25.125 24.609 -51.75 1 17.47 85 THR A N 1
ATOM 651 C CA . THR A 1 85 ? -24.266 25.656 -52.281 1 17.47 85 THR A CA 1
ATOM 652 C C . THR A 1 85 ? -22.797 25.281 -52.094 1 17.47 85 THR A C 1
ATOM 654 O O . THR A 1 85 ? -22.453 24.516 -51.219 1 17.47 85 THR A O 1
ATOM 657 N N . ALA A 1 86 ? -21.812 26.156 -52.75 1 17.34 86 ALA A N 1
ATOM 658 C CA . ALA A 1 86 ? -20.625 26.25 -53.594 1 17.34 86 ALA A CA 1
ATOM 659 C C . ALA A 1 86 ? -19.359 26.328 -52.719 1 17.34 86 ALA A C 1
ATOM 661 O O . ALA A 1 86 ? -18.25 26.484 -53.25 1 17.34 86 ALA A O 1
ATOM 662 N N . ALA A 1 87 ? -19.469 26.266 -51.344 1 18.67 87 ALA A N 1
ATOM 663 C CA . ALA A 1 87 ? -18.297 26.953 -50.812 1 18.67 87 ALA A CA 1
ATOM 664 C C . ALA A 1 87 ? -17.016 26.281 -51.25 1 18.67 87 ALA A C 1
ATOM 666 O O . ALA A 1 87 ? -16.859 25.062 -51.125 1 18.67 87 ALA A O 1
ATOM 667 N N . THR A 1 88 ? -16.359 26.812 -52.188 1 17.81 88 THR A N 1
ATOM 668 C CA . THR A 1 88 ? -15.133 26.562 -52.938 1 17.81 88 THR A CA 1
ATOM 669 C C . THR A 1 88 ? -13.977 26.219 -52.031 1 17.81 88 THR A C 1
ATOM 671 O O . THR A 1 88 ? -13.633 27.016 -51.125 1 17.81 88 THR A O 1
ATOM 674 N N . ALA A 1 89 ? -13.625 24.969 -51.75 1 19.62 89 ALA A N 1
ATOM 675 C CA . ALA A 1 89 ? -12.688 24.188 -50.938 1 19.62 89 ALA A CA 1
ATOM 676 C C . ALA A 1 89 ? -11.25 24.406 -51.406 1 19.62 89 ALA A C 1
ATOM 678 O O . ALA A 1 89 ? -10.883 24.016 -52.5 1 19.62 89 ALA A O 1
ATOM 679 N N . THR A 1 90 ? -10.844 25.594 -51.156 1 19.36 90 THR A N 1
ATOM 680 C CA . THR A 1 90 ? -9.523 25.781 -51.75 1 19.36 90 THR A CA 1
ATOM 681 C C . THR A 1 90 ? -8.586 24.641 -51.344 1 19.36 90 THR A C 1
ATOM 683 O O . THR A 1 90 ? -8.57 24.219 -50.188 1 19.36 90 THR A O 1
ATOM 686 N N . PRO A 1 91 ? -7.809 23.828 -52.25 1 18.69 91 PRO A N 1
ATOM 687 C CA . PRO A 1 91 ? -7.125 22.547 -52.469 1 18.69 91 PRO A CA 1
ATOM 688 C C . PRO A 1 91 ? -5.902 22.375 -51.562 1 18.69 91 PRO A C 1
ATOM 690 O O . PRO A 1 91 ? -5.535 21.25 -51.219 1 18.69 91 PRO A O 1
ATOM 693 N N . THR A 1 92 ? -5.121 23.375 -51.25 1 18.59 92 THR A N 1
ATOM 694 C CA . THR A 1 92 ? -3.729 23.172 -51.625 1 18.59 92 THR A CA 1
ATOM 695 C C . THR A 1 92 ? -3.029 22.234 -50.656 1 18.59 92 THR A C 1
ATOM 697 O O . THR A 1 92 ? -2.314 21.312 -51.094 1 18.59 92 THR A O 1
ATOM 700 N N . ALA A 1 93 ? -2.619 22.547 -49.281 1 20.56 93 ALA A N 1
ATOM 701 C CA . ALA A 1 93 ? -1.264 22.359 -48.781 1 20.56 93 ALA A CA 1
ATOM 702 C C . ALA A 1 93 ? -1.076 20.938 -48.25 1 20.56 93 ALA A C 1
ATOM 704 O O . ALA A 1 93 ? -1.445 20.641 -47.125 1 20.56 93 ALA A O 1
ATOM 705 N N . THR A 1 94 ? -1.284 19.797 -49 1 22.33 94 THR A N 1
ATOM 706 C CA . THR A 1 94 ? -1.363 18.375 -48.688 1 22.33 94 THR A CA 1
ATOM 707 C C . THR A 1 94 ? 0.007 17.828 -48.312 1 22.33 94 THR A C 1
ATOM 709 O O . THR A 1 94 ? 0.121 16.688 -47.875 1 22.33 94 THR A O 1
ATOM 712 N N . ALA A 1 95 ? 1.106 18.375 -48.781 1 21.31 95 ALA A N 1
ATOM 713 C CA . ALA A 1 95 ? 2.256 17.516 -49.062 1 21.31 95 ALA A CA 1
ATOM 714 C C . ALA A 1 95 ? 2.908 17.031 -47.781 1 21.31 95 ALA A C 1
ATOM 716 O O . ALA A 1 95 ? 3.59 16 -47.781 1 21.31 95 ALA A O 1
ATOM 717 N N . ALA A 1 96 ? 3.156 17.859 -46.781 1 24.03 96 ALA A N 1
ATOM 718 C CA . ALA A 1 96 ? 4.316 17.625 -45.938 1 24.03 96 ALA A CA 1
ATOM 719 C C . ALA A 1 96 ? 4.059 16.469 -44.969 1 24.03 96 ALA A C 1
ATOM 721 O O . ALA A 1 96 ? 4.859 16.219 -44.062 1 24.03 96 ALA A O 1
ATOM 722 N N . ALA A 1 97 ? 2.986 15.719 -45.156 1 26.14 97 ALA A N 1
ATOM 723 C CA . ALA A 1 97 ? 2.531 14.789 -44.125 1 26.14 97 ALA A CA 1
ATOM 724 C C . ALA A 1 97 ? 3.328 13.492 -44.156 1 26.14 97 ALA A C 1
ATOM 726 O O . ALA A 1 97 ? 3.152 12.617 -43.312 1 26.14 97 ALA A O 1
ATOM 727 N N . THR A 1 98 ? 3.945 13.266 -45.375 1 25.64 98 THR A N 1
ATOM 728 C CA . THR A 1 98 ? 4.293 11.867 -45.594 1 25.64 98 THR A CA 1
ATOM 729 C C . THR A 1 98 ? 5.484 11.469 -44.719 1 25.64 98 THR A C 1
ATOM 731 O O . THR A 1 98 ? 5.668 10.281 -44.438 1 25.64 98 THR A O 1
ATOM 734 N N . THR A 1 99 ? 6.48 12.383 -44.594 1 27.33 99 THR A N 1
ATOM 735 C CA . THR A 1 99 ? 7.773 11.828 -44.188 1 27.33 99 THR A CA 1
ATOM 736 C C . THR A 1 99 ? 7.809 11.531 -42.719 1 27.33 99 THR A C 1
ATOM 738 O O . THR A 1 99 ? 8.812 11.047 -42.188 1 27.33 99 THR A O 1
ATOM 741 N N . ALA A 1 100 ? 6.93 12.062 -41.906 1 28.19 100 ALA A N 1
ATOM 742 C CA . ALA A 1 100 ? 7.09 11.969 -40.469 1 28.19 100 ALA A CA 1
ATOM 743 C C . ALA A 1 100 ? 6.738 10.57 -39.969 1 28.19 100 ALA A C 1
ATOM 745 O O . ALA A 1 100 ? 6.844 10.289 -38.781 1 28.19 100 ALA A O 1
ATOM 746 N N . THR A 1 101 ? 6.215 9.75 -40.875 1 28.7 101 THR A N 1
ATOM 747 C CA . THR A 1 101 ? 5.758 8.445 -40.406 1 28.7 101 THR A CA 1
ATOM 748 C C . THR A 1 101 ? 6.938 7.504 -40.188 1 28.7 101 THR A C 1
ATOM 750 O O . THR A 1 101 ? 6.867 6.586 -39.375 1 28.7 101 THR A O 1
ATOM 753 N N . ALA A 1 102 ? 7.969 7.637 -41.062 1 34.91 102 ALA A N 1
ATOM 754 C CA . ALA A 1 102 ? 8.992 6.598 -41.031 1 34.91 102 ALA A CA 1
ATOM 755 C C . ALA A 1 102 ? 9.859 6.742 -39.781 1 34.91 102 ALA A C 1
ATOM 757 O O . ALA A 1 102 ? 10.453 5.77 -39.312 1 34.91 102 ALA A O 1
ATOM 758 N N . THR A 1 103 ? 10.031 8 -39.375 1 32.62 103 THR A N 1
ATOM 759 C CA . THR A 1 103 ? 10.977 8.148 -38.281 1 32.62 103 THR A CA 1
ATOM 760 C C . THR A 1 103 ? 10.352 7.688 -36.969 1 32.62 103 THR A C 1
ATOM 762 O O . THR A 1 103 ? 11.047 7.551 -35.938 1 32.62 103 THR A O 1
ATOM 765 N N . THR A 1 104 ? 9.016 7.5 -36.938 1 36.16 104 THR A N 1
ATOM 766 C CA . THR A 1 104 ? 8.375 7.055 -35.719 1 36.16 104 THR A CA 1
ATOM 767 C C . THR A 1 104 ? 8.57 5.559 -35.5 1 36.16 104 THR A C 1
ATOM 769 O O . THR A 1 104 ? 8.547 5.07 -34.375 1 36.16 104 THR A O 1
ATOM 772 N N . THR A 1 105 ? 8.711 4.777 -36.719 1 35.09 105 THR A N 1
ATOM 773 C CA . THR A 1 105 ? 8.906 3.342 -36.562 1 35.09 105 THR A CA 1
ATOM 774 C C . THR A 1 105 ? 10.312 3.035 -36.062 1 35.09 105 THR A C 1
ATOM 776 O O . THR A 1 105 ? 10.516 2.121 -35.25 1 35.09 105 THR A O 1
ATOM 779 N N . THR A 1 106 ? 11.312 3.779 -36.594 1 35.19 106 THR A N 1
ATOM 780 C CA . THR A 1 106 ? 12.688 3.482 -36.188 1 35.19 106 THR A CA 1
ATOM 781 C C . THR A 1 106 ? 12.938 3.943 -34.781 1 35.19 106 THR A C 1
ATOM 783 O O . THR A 1 106 ? 13.742 3.344 -34.062 1 35.19 106 THR A O 1
ATOM 786 N N . ALA A 1 107 ? 12.305 5.016 -34.344 1 38.19 107 ALA A N 1
ATOM 787 C CA . ALA A 1 107 ? 12.469 5.469 -32.969 1 38.19 107 ALA A CA 1
ATOM 788 C C . ALA A 1 107 ? 11.789 4.512 -32 1 38.19 107 ALA A C 1
ATOM 790 O O . ALA A 1 107 ? 12.281 4.293 -30.891 1 38.19 107 ALA A O 1
ATOM 791 N N . ALA A 1 108 ? 10.648 3.982 -32.438 1 38.66 108 ALA A N 1
ATOM 792 C CA . ALA A 1 108 ? 10.008 2.947 -31.641 1 38.66 108 ALA A CA 1
ATOM 793 C C . ALA A 1 108 ? 10.867 1.688 -31.578 1 38.66 108 ALA A C 1
ATOM 795 O O . ALA A 1 108 ? 10.938 1.028 -30.531 1 38.66 108 ALA A O 1
ATOM 796 N N . GLU A 1 109 ? 11.352 1.312 -32.656 1 36.19 109 GLU A N 1
ATOM 797 C CA . GLU A 1 109 ? 12.234 0.151 -32.656 1 36.19 109 GLU A CA 1
ATOM 798 C C . GLU A 1 109 ? 13.523 0.439 -31.891 1 36.19 109 GLU A C 1
ATOM 800 O O . GLU A 1 109 ? 14.047 -0.436 -31.203 1 36.19 109 GLU A O 1
ATOM 805 N N . LYS A 1 110 ? 14.016 1.627 -32.062 1 43.69 110 LYS A N 1
ATOM 806 C CA . LYS A 1 110 ? 15.227 1.957 -31.312 1 43.69 110 LYS A CA 1
ATOM 807 C C . LYS A 1 110 ? 14.922 2.139 -29.828 1 43.69 110 LYS A C 1
ATOM 809 O O . LYS A 1 110 ? 15.742 1.805 -28.969 1 43.69 110 LYS A O 1
ATOM 814 N N . SER A 1 111 ? 13.734 2.68 -29.453 1 46.47 111 SER A N 1
ATOM 815 C CA . SER A 1 111 ? 13.289 2.773 -28.062 1 46.47 111 SER A CA 1
ATOM 816 C C . SER A 1 111 ? 13.062 1.39 -27.453 1 46.47 111 SER A C 1
ATOM 818 O O . SER A 1 111 ? 13.375 1.154 -26.297 1 46.47 111 SER A O 1
ATOM 820 N N . GLU A 1 112 ? 12.578 0.514 -28.266 1 46.75 112 GLU A N 1
ATOM 821 C CA . GLU A 1 112 ? 12.43 -0.863 -27.812 1 46.75 112 GLU A CA 1
ATOM 822 C C . GLU A 1 112 ? 13.781 -1.558 -27.688 1 46.75 112 GLU A C 1
ATOM 824 O O . GLU A 1 112 ? 14 -2.332 -26.75 1 46.75 112 GLU A O 1
ATOM 829 N N . SER A 1 113 ? 14.578 -1.346 -28.703 1 48.25 113 SER A N 1
ATOM 830 C CA . SER A 1 113 ? 15.906 -1.944 -28.625 1 48.25 113 SER A CA 1
ATOM 831 C C . SER A 1 113 ? 16.703 -1.359 -27.469 1 48.25 113 SER A C 1
ATOM 833 O O . SER A 1 113 ? 17.406 -2.086 -26.766 1 48.25 113 SER A O 1
ATOM 835 N N . THR A 1 114 ? 16.641 -0.096 -27.312 1 51.5 114 THR A N 1
ATOM 836 C CA . THR A 1 114 ? 17.312 0.552 -26.203 1 51.5 114 THR A CA 1
ATOM 837 C C . THR A 1 114 ? 16.719 0.115 -24.875 1 51.5 114 THR A C 1
ATOM 839 O O . THR A 1 114 ? 17.422 -0.042 -23.875 1 51.5 114 THR A O 1
ATOM 842 N N . GLU A 1 115 ? 15.453 -0.199 -24.969 1 57.03 115 GLU A N 1
ATOM 843 C CA . GLU A 1 115 ? 14.789 -0.708 -23.781 1 57.03 115 GLU A CA 1
ATOM 844 C C . GLU A 1 115 ? 15.25 -2.125 -23.453 1 57.03 115 GLU A C 1
ATOM 846 O O . GLU A 1 115 ? 15.453 -2.467 -22.281 1 57.03 115 GLU A O 1
ATOM 851 N N . SER A 1 116 ? 15.484 -2.826 -24.578 1 58.28 116 SER A N 1
ATOM 852 C CA . SER A 1 116 ? 15.969 -4.191 -24.391 1 58.28 116 SER A CA 1
ATOM 853 C C . SER A 1 116 ? 17.406 -4.207 -23.875 1 58.28 116 SER A C 1
ATOM 855 O O . SER A 1 116 ? 17.75 -5.016 -23 1 58.28 116 SER A O 1
ATOM 857 N N . GLN A 1 117 ? 18.219 -3.408 -24.406 1 56.28 117 GLN A N 1
ATOM 858 C CA . GLN A 1 117 ? 19.594 -3.342 -23.953 1 56.28 117 GLN A CA 1
ATOM 859 C C . GLN A 1 117 ? 19.672 -2.916 -22.484 1 56.28 117 GLN A C 1
ATOM 861 O O . GLN A 1 117 ? 20.469 -3.443 -21.719 1 56.28 117 GLN A O 1
ATOM 866 N N . ARG A 1 118 ? 18.844 -2.084 -22.219 1 59.16 118 ARG A N 1
ATOM 867 C CA . ARG A 1 118 ? 18.797 -1.623 -20.828 1 59.16 118 ARG A CA 1
ATOM 868 C C . ARG A 1 118 ? 18.281 -2.717 -19.906 1 59.16 118 ARG A C 1
ATOM 870 O O . ARG A 1 118 ? 18.75 -2.855 -18.781 1 59.16 118 ARG A O 1
ATOM 877 N N . GLU A 1 119 ? 17.422 -3.48 -20.453 1 64.81 119 GLU A N 1
ATOM 878 C CA . GLU A 1 119 ? 16.922 -4.609 -19.672 1 64.81 119 GLU A CA 1
ATOM 879 C C . GLU A 1 119 ? 18.016 -5.652 -19.438 1 64.81 119 GLU A C 1
ATOM 881 O O . GLU A 1 119 ? 18.141 -6.199 -18.344 1 64.81 119 GLU A O 1
ATOM 886 N N . TRP A 1 120 ? 18.797 -5.84 -20.5 1 61.75 120 TRP A N 1
ATOM 887 C CA . TRP A 1 120 ? 19.891 -6.805 -20.391 1 61.75 120 TRP A CA 1
ATOM 888 C C . TRP A 1 120 ? 20.969 -6.301 -19.438 1 61.75 120 TRP A C 1
ATOM 890 O O . TRP A 1 120 ? 21.516 -7.074 -18.656 1 61.75 120 TRP A O 1
ATOM 900 N N . ALA A 1 121 ? 21.156 -5.043 -19.422 1 62.41 121 ALA A N 1
ATOM 901 C CA . ALA A 1 121 ? 22.156 -4.465 -18.516 1 62.41 121 ALA A CA 1
ATOM 902 C C . ALA A 1 121 ? 21.719 -4.605 -17.062 1 62.41 121 ALA A C 1
ATOM 904 O O . ALA A 1 121 ? 22.531 -4.891 -16.188 1 62.41 121 ALA A O 1
ATOM 905 N N . ALA A 1 122 ? 20.469 -4.469 -16.875 1 65.38 122 AL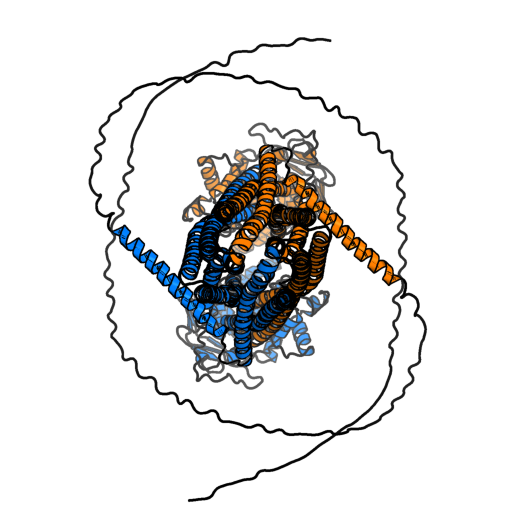A A N 1
ATOM 906 C CA . ALA A 1 122 ? 19.938 -4.617 -15.531 1 65.38 122 ALA A CA 1
ATOM 907 C C . ALA A 1 122 ? 20.078 -6.059 -15.039 1 65.38 122 ALA A C 1
ATOM 909 O O . ALA A 1 122 ? 20.422 -6.297 -13.883 1 65.38 122 ALA A O 1
ATOM 910 N N . LEU A 1 123 ? 19.953 -6.945 -15.961 1 67.44 123 LEU A N 1
ATOM 911 C CA . LEU A 1 123 ? 20.078 -8.359 -15.617 1 67.44 123 LEU A CA 1
ATOM 912 C C . LEU A 1 123 ? 21.531 -8.711 -15.32 1 67.44 123 LEU A C 1
ATOM 914 O O . LEU A 1 123 ? 21.812 -9.508 -14.422 1 67.44 123 LEU A O 1
ATOM 918 N N . LEU A 1 124 ? 22.406 -8.062 -16.078 1 64.44 124 LEU A N 1
ATOM 919 C CA . LEU A 1 124 ? 23.828 -8.328 -15.867 1 64.44 124 LEU A CA 1
ATOM 920 C C . LEU A 1 124 ? 24.297 -7.742 -14.547 1 64.44 124 LEU A C 1
ATOM 922 O O . LEU A 1 124 ? 25.219 -8.273 -13.922 1 64.44 124 LEU A O 1
ATOM 926 N N . SER A 1 125 ? 23.609 -6.672 -14.156 1 67.44 125 SER A N 1
ATOM 927 C CA . SER A 1 125 ? 23.953 -6.098 -12.859 1 67.44 125 SER A CA 1
ATOM 928 C C . SER A 1 125 ? 23.578 -7.031 -11.719 1 67.44 125 SER A C 1
ATOM 930 O O . SER A 1 125 ? 24.156 -6.953 -10.633 1 67.44 125 SER A O 1
ATOM 932 N N . LEU A 1 126 ? 22.688 -7.914 -12.078 1 70.75 126 LEU A N 1
ATOM 933 C CA . LEU A 1 126 ? 22.25 -8.891 -11.086 1 70.75 126 LEU A CA 1
ATOM 934 C C . LEU A 1 126 ? 23.344 -9.93 -10.836 1 70.75 126 LEU A C 1
ATOM 936 O O . LEU A 1 126 ? 23.344 -10.586 -9.789 1 70.75 126 LEU A O 1
ATOM 940 N N . ARG A 1 127 ? 24.203 -10.039 -11.812 1 72.88 127 ARG A N 1
ATOM 941 C CA . ARG A 1 127 ? 25.281 -11.023 -11.719 1 72.88 127 ARG A CA 1
ATOM 942 C C . ARG A 1 127 ? 26.141 -10.766 -10.484 1 72.88 127 ARG A C 1
ATOM 944 O O . ARG A 1 127 ? 26.609 -11.711 -9.844 1 72.88 127 ARG A O 1
ATOM 951 N N . ARG A 1 128 ? 26.203 -9.531 -10.133 1 69.56 128 ARG A N 1
ATOM 952 C CA . ARG A 1 128 ? 27.031 -9.172 -8.984 1 69.56 128 ARG A CA 1
ATOM 953 C C . ARG A 1 128 ? 26.406 -9.648 -7.684 1 69.56 128 ARG A C 1
ATOM 955 O O . ARG A 1 128 ? 27.109 -9.953 -6.723 1 69.56 128 ARG A O 1
ATOM 962 N N . PHE A 1 129 ? 25.141 -9.82 -7.793 1 69.38 129 PHE A N 1
ATOM 963 C CA . PHE A 1 129 ? 24.453 -10.195 -6.559 1 69.38 129 PHE A CA 1
ATOM 964 C C . PHE A 1 129 ? 24.359 -11.711 -6.43 1 69.38 129 PHE A C 1
ATOM 966 O O . PHE A 1 129 ? 24.359 -12.242 -5.316 1 69.38 129 PHE A O 1
ATOM 973 N N . ILE A 1 130 ? 24.391 -12.312 -7.57 1 71.44 130 ILE A N 1
ATOM 974 C CA . ILE A 1 130 ? 24.281 -13.766 -7.562 1 71.44 130 ILE A CA 1
ATOM 975 C C . ILE A 1 130 ? 25.672 -14.383 -7.387 1 71.44 130 ILE A C 1
ATOM 977 O O . ILE A 1 130 ? 25.812 -15.422 -6.746 1 71.44 130 ILE A O 1
ATOM 981 N N . TRP A 1 131 ? 26.609 -13.797 -7.953 1 72.88 131 TRP A N 1
ATOM 982 C CA . TRP A 1 131 ? 27.984 -14.305 -7.91 1 72.88 131 TRP A CA 1
ATOM 983 C C . TRP A 1 131 ? 28.938 -13.266 -7.324 1 72.88 131 TRP A C 1
ATOM 985 O O . TRP A 1 131 ? 29.734 -12.672 -8.047 1 72.88 131 TRP A O 1
ATOM 995 N N . PRO A 1 132 ? 28.688 -13.117 -5.926 1 70.88 132 PRO A N 1
ATOM 996 C CA . PRO A 1 132 ? 29.594 -12.141 -5.332 1 70.88 132 PRO A CA 1
ATOM 997 C C . PRO A 1 132 ? 31.031 -12.648 -5.266 1 70.88 132 PRO A C 1
ATOM 999 O O . PRO A 1 132 ? 31.297 -13.695 -4.668 1 70.88 132 PRO A O 1
ATOM 1002 N N . PRO A 1 133 ? 31.953 -12.008 -5.887 1 65.81 133 PRO A N 1
ATOM 1003 C CA . PRO A 1 133 ? 33.344 -12.492 -5.91 1 65.81 133 PRO A CA 1
ATOM 1004 C C . PRO A 1 133 ? 33.969 -12.508 -4.523 1 65.81 133 PRO A C 1
ATOM 1006 O O . PRO A 1 133 ? 34.875 -13.312 -4.273 1 65.81 133 PRO A O 1
ATOM 1009 N N . GLU A 1 134 ? 33.375 -11.852 -3.627 1 71.12 134 GLU A N 1
ATOM 1010 C CA . GLU A 1 134 ? 34.062 -11.68 -2.354 1 71.12 134 GLU A CA 1
ATOM 1011 C C . GLU A 1 134 ? 33.594 -12.703 -1.325 1 71.12 134 GLU A C 1
ATOM 1013 O O . GLU A 1 134 ? 34.188 -1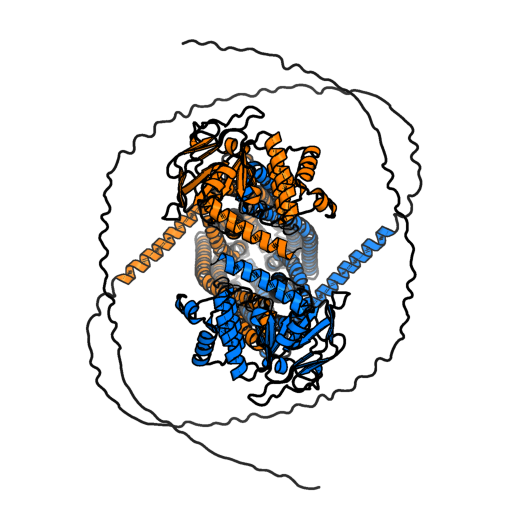2.859 -0.271 1 71.12 134 GLU A O 1
ATOM 1018 N N . ASP A 1 135 ? 32.562 -13.484 -1.604 1 79.19 135 ASP A N 1
ATOM 1019 C CA . ASP A 1 135 ? 32.031 -14.422 -0.613 1 79.19 135 ASP A CA 1
ATOM 1020 C C . ASP A 1 135 ? 32 -15.844 -1.153 1 79.19 135 ASP A C 1
ATOM 1022 O O . ASP A 1 135 ? 31.062 -16.266 -1.81 1 79.19 135 ASP A O 1
ATOM 1026 N N . PRO A 1 136 ? 33.062 -16.672 -0.826 1 83.25 136 PRO A N 1
ATOM 1027 C CA . PRO A 1 136 ? 33.156 -18.031 -1.359 1 83.25 136 PRO A CA 1
ATOM 1028 C C . PRO A 1 136 ? 32 -18.922 -0.878 1 83.25 136 PRO A C 1
ATOM 1030 O O . PRO A 1 136 ? 31.609 -19.859 -1.577 1 83.25 136 PRO A O 1
ATOM 1033 N N . GLU A 1 137 ? 31.5 -18.609 0.285 1 84.81 137 GLU A N 1
ATOM 1034 C CA . GLU A 1 137 ? 30.391 -19.422 0.782 1 84.81 137 GLU A CA 1
ATOM 1035 C C . GLU A 1 137 ? 29.156 -19.266 -0.1 1 84.81 137 GLU A C 1
ATOM 1037 O O . GLU A 1 137 ? 28.469 -20.25 -0.393 1 84.81 137 GLU A O 1
ATOM 1042 N N . LEU A 1 138 ? 28.938 -18.125 -0.508 1 85.31 138 LEU A N 1
ATOM 1043 C CA . LEU A 1 138 ? 27.781 -17.891 -1.365 1 85.31 138 LEU A CA 1
ATOM 1044 C C . LEU A 1 138 ? 27.984 -18.5 -2.744 1 85.31 138 LEU A C 1
ATOM 1046 O O . LEU A 1 138 ? 27.047 -19.031 -3.344 1 85.31 138 LEU A O 1
ATOM 1050 N N . ARG A 1 139 ? 29.219 -18.578 -3.186 1 87.5 139 ARG A N 1
ATOM 1051 C CA . ARG A 1 139 ? 29.516 -19.188 -4.48 1 87.5 139 ARG A CA 1
ATOM 1052 C C . ARG A 1 139 ? 29.312 -20.688 -4.441 1 87.5 139 ARG A C 1
ATOM 1054 O O . ARG A 1 139 ? 28.812 -21.281 -5.402 1 87.5 139 ARG A O 1
ATOM 1061 N N . ARG A 1 140 ? 29.75 -21.219 -3.32 1 90.88 140 ARG A N 1
ATOM 1062 C CA . ARG A 1 140 ? 29.562 -22.656 -3.162 1 90.88 140 ARG A CA 1
ATOM 1063 C C . ARG A 1 140 ? 28.078 -23.016 -3.154 1 90.88 140 ARG A C 1
ATOM 1065 O O . ARG A 1 140 ? 27.688 -24.031 -3.723 1 90.88 140 ARG A O 1
ATOM 1072 N N . ARG A 1 141 ? 27.297 -22.203 -2.586 1 90.19 141 ARG A N 1
ATOM 1073 C CA . ARG A 1 141 ? 25.859 -22.469 -2.521 1 90.19 141 ARG A CA 1
ATOM 1074 C C . ARG A 1 141 ? 25.219 -22.312 -3.893 1 90.19 141 ARG A C 1
ATOM 1076 O O . ARG A 1 141 ? 24.281 -23.031 -4.227 1 90.19 141 ARG A O 1
ATOM 1083 N N . VAL A 1 142 ? 25.734 -21.391 -4.633 1 88.69 142 VAL A N 1
ATOM 1084 C CA . VAL A 1 142 ? 25.203 -21.203 -5.984 1 88.69 142 VAL A CA 1
ATOM 1085 C C . VAL A 1 142 ? 25.562 -22.422 -6.84 1 88.69 142 VAL A C 1
ATOM 1087 O O . VAL A 1 142 ? 24.703 -22.938 -7.57 1 88.69 142 VAL A O 1
ATOM 1090 N N . VAL A 1 143 ? 26.781 -22.922 -6.711 1 90.62 143 VAL A N 1
ATOM 1091 C CA . VAL A 1 143 ? 27.219 -24.094 -7.461 1 90.62 143 VAL A CA 1
ATOM 1092 C C . VAL A 1 143 ? 26.391 -25.312 -7.027 1 90.62 143 VAL A C 1
ATOM 1094 O O . VAL A 1 143 ? 26 -26.125 -7.859 1 90.62 143 VAL A O 1
ATOM 1097 N N . LEU A 1 144 ? 26.141 -25.344 -5.77 1 93.06 144 LEU A N 1
ATOM 1098 C CA . LEU A 1 144 ? 25.328 -26.438 -5.25 1 93.06 144 LEU A CA 1
ATOM 1099 C C . LEU A 1 144 ? 23.906 -26.359 -5.812 1 93.06 144 LEU A C 1
ATOM 1101 O O . LEU A 1 144 ? 23.344 -27.391 -6.188 1 93.06 144 LEU A O 1
ATOM 1105 N N . ALA A 1 145 ? 23.375 -25.203 -5.852 1 91.81 145 ALA A N 1
ATOM 1106 C CA . ALA A 1 145 ? 22.031 -25.031 -6.383 1 91.81 145 ALA A CA 1
ATOM 1107 C C . ALA A 1 145 ? 21.953 -25.438 -7.852 1 91.81 145 ALA A C 1
ATOM 1109 O O . ALA A 1 145 ? 21.031 -26.109 -8.273 1 91.81 145 ALA A O 1
ATOM 1110 N N . VAL A 1 146 ? 22.969 -25.109 -8.633 1 90.88 146 VAL A N 1
ATOM 1111 C CA . VAL A 1 146 ? 23 -25.422 -10.062 1 90.88 146 VAL A CA 1
ATOM 1112 C C . VAL A 1 146 ? 23.172 -26.922 -10.266 1 90.88 146 VAL A C 1
ATOM 1114 O O . VAL A 1 146 ? 22.516 -27.516 -11.117 1 90.88 146 VAL A O 1
ATOM 1117 N N . THR A 1 147 ? 24.016 -27.516 -9.445 1 94.69 147 THR A N 1
ATOM 1118 C CA . THR A 1 147 ? 24.234 -28.953 -9.539 1 94.69 147 THR A CA 1
ATOM 1119 C C . THR A 1 147 ? 22.969 -29.719 -9.188 1 94.69 147 THR A C 1
ATOM 1121 O O . THR A 1 147 ? 22.625 -30.703 -9.844 1 94.69 147 THR A O 1
ATOM 1124 N N . LEU A 1 148 ? 22.328 -29.234 -8.18 1 95.19 148 LEU A N 1
ATOM 1125 C CA . LEU A 1 148 ? 21.078 -29.875 -7.77 1 95.19 148 LEU A CA 1
ATOM 1126 C C . LEU A 1 148 ? 19.984 -29.672 -8.812 1 95.19 148 LEU A C 1
ATOM 1128 O O . LEU A 1 148 ? 19.141 -30.531 -9.008 1 95.19 148 LEU A O 1
ATOM 1132 N N . MET A 1 149 ? 20.031 -28.547 -9.484 1 93.38 149 MET A N 1
ATOM 1133 C CA . MET A 1 149 ? 19.094 -28.281 -10.562 1 93.38 149 MET A CA 1
ATOM 1134 C C . MET A 1 149 ? 19.281 -29.266 -11.711 1 93.38 149 MET A C 1
ATOM 1136 O O . MET A 1 149 ? 18.312 -29.844 -12.219 1 93.38 149 MET A O 1
ATOM 1140 N N . ILE A 1 150 ? 20.516 -29.5 -12.102 1 94 150 ILE A N 1
ATOM 1141 C CA . ILE A 1 150 ? 20.859 -30.422 -13.18 1 94 150 ILE A CA 1
ATOM 1142 C C . ILE A 1 150 ? 20.453 -31.844 -12.781 1 94 150 ILE A C 1
ATOM 1144 O O . ILE A 1 150 ? 19.844 -32.562 -13.578 1 94 150 ILE A O 1
ATOM 1148 N N . ALA A 1 151 ? 20.688 -32.125 -11.531 1 95.31 151 ALA A N 1
ATOM 1149 C CA . ALA A 1 151 ? 20.328 -33.438 -11.031 1 95.31 151 ALA A CA 1
ATOM 1150 C C . ALA A 1 151 ? 18.812 -33.625 -11.016 1 95.31 151 ALA A C 1
ATOM 1152 O O . ALA A 1 151 ? 18.297 -34.688 -11.398 1 95.31 151 ALA A O 1
ATOM 1153 N N . SER A 1 152 ? 18.156 -32.594 -10.578 1 94.38 152 SER A N 1
ATOM 1154 C CA . SER A 1 152 ? 16.703 -32.688 -10.5 1 94.38 152 SER A CA 1
ATOM 1155 C C . SER A 1 152 ? 16.078 -32.844 -11.883 1 94.38 152 SER A C 1
ATOM 1157 O O . SER A 1 152 ? 15.227 -33.719 -12.078 1 94.38 152 SER A O 1
ATOM 1159 N N . LYS A 1 153 ? 16.547 -32.125 -12.859 1 92.38 153 LYS A N 1
ATOM 1160 C CA . LYS A 1 153 ? 15.992 -32.219 -14.211 1 92.38 153 LYS A CA 1
ATOM 1161 C C . LYS A 1 153 ? 16.391 -33.531 -14.883 1 92.38 153 LYS A C 1
ATOM 1163 O O . LYS A 1 153 ? 15.625 -34.094 -15.648 1 92.38 153 LYS A O 1
ATOM 1168 N N . GLY A 1 154 ? 17.578 -33.938 -14.562 1 92.31 154 GLY A N 1
ATOM 1169 C CA . GLY A 1 154 ? 18 -35.25 -15.07 1 92.31 154 GLY A CA 1
ATOM 1170 C C . GLY A 1 154 ? 17.141 -36.375 -14.547 1 92.31 154 GLY A C 1
ATOM 1171 O O . GLY A 1 154 ? 16.734 -37.25 -15.312 1 92.31 154 GLY A O 1
ATOM 1172 N N . LEU A 1 155 ? 16.844 -36.312 -13.281 1 94 155 LEU A N 1
ATOM 1173 C CA . LEU A 1 155 ? 15.969 -37.312 -12.68 1 94 155 LEU A CA 1
ATOM 1174 C C . LEU A 1 155 ? 14.555 -37.188 -13.227 1 94 155 LEU A C 1
ATOM 1176 O O . LEU A 1 155 ? 13.836 -38.188 -13.344 1 94 155 LEU A O 1
ATOM 1180 N N . GLY A 1 156 ? 14.164 -36 -13.547 1 91.31 156 GLY A N 1
ATOM 1181 C CA . GLY A 1 156 ? 12.852 -35.781 -14.141 1 91.31 156 GLY A CA 1
ATOM 1182 C C . GLY A 1 156 ? 12.688 -36.438 -15.492 1 91.31 156 GLY A C 1
ATOM 1183 O O . GLY A 1 156 ? 11.602 -36.906 -15.836 1 91.31 156 GLY A O 1
ATOM 1184 N N . LEU A 1 157 ? 13.719 -36.531 -16.203 1 91.25 157 LEU A N 1
ATOM 1185 C CA . LEU A 1 157 ? 13.711 -37.188 -17.516 1 91.25 157 LEU A CA 1
ATOM 1186 C C . LEU A 1 157 ? 13.656 -38.688 -17.391 1 91.25 157 LEU A C 1
ATOM 1188 O O . LEU A 1 157 ? 13.234 -39.375 -18.312 1 91.25 157 LEU A O 1
ATOM 1192 N N . ALA A 1 158 ? 14.086 -39.156 -16.234 1 91.81 158 ALA A N 1
ATOM 1193 C CA . ALA A 1 158 ? 14.133 -40.594 -16.016 1 91.81 158 AL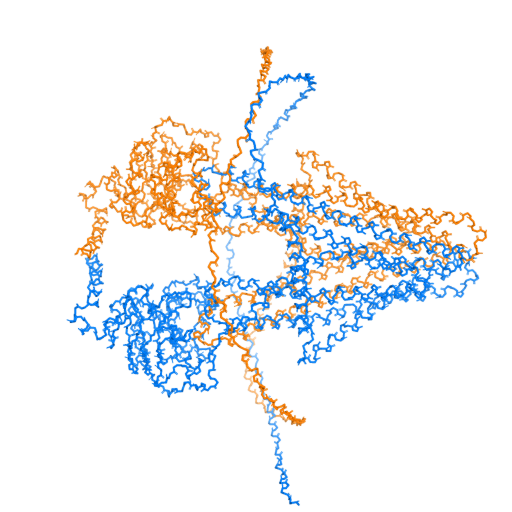A A CA 1
ATOM 1194 C C . ALA A 1 158 ? 12.734 -41.156 -15.766 1 91.81 158 ALA A C 1
ATOM 1196 O O . ALA A 1 158 ? 12.484 -42.344 -15.977 1 91.81 158 ALA A O 1
ATOM 1197 N N . VAL A 1 159 ? 11.82 -40.312 -15.391 1 90.06 159 VAL A N 1
ATOM 1198 C CA . VAL A 1 159 ? 10.484 -40.781 -15.016 1 90.06 159 VAL A CA 1
ATOM 1199 C C . VAL A 1 159 ? 9.766 -41.281 -16.25 1 90.06 159 VAL A C 1
ATOM 1201 O O . VAL A 1 159 ? 9.305 -42.438 -16.266 1 90.06 159 VAL A O 1
ATOM 1204 N N . PRO A 1 160 ? 9.695 -40.531 -17.344 1 89.75 160 PRO A N 1
ATOM 1205 C CA . PRO A 1 160 ? 9.047 -41.062 -18.547 1 89.75 160 PRO A CA 1
ATOM 1206 C C . PRO A 1 160 ? 9.781 -42.25 -19.125 1 89.75 160 PRO A C 1
ATOM 1208 O O . PRO A 1 160 ? 9.156 -43.125 -19.719 1 89.75 160 PRO A O 1
ATOM 1211 N N . LEU A 1 161 ? 11.078 -42.406 -18.984 1 90.44 161 LEU A N 1
ATOM 1212 C CA . LEU A 1 161 ? 11.844 -43.531 -19.5 1 90.44 161 LEU A CA 1
ATOM 1213 C C . LEU A 1 161 ? 11.508 -44.812 -18.719 1 90.44 161 LEU A C 1
ATOM 1215 O O . LEU A 1 161 ? 11.414 -45.875 -19.312 1 90.44 161 LEU A O 1
ATOM 1219 N N . LEU A 1 162 ? 11.375 -44.594 -17.438 1 90.38 162 LEU A N 1
ATOM 1220 C CA . LEU A 1 162 ? 10.984 -45.75 -16.625 1 90.38 162 LEU A CA 1
ATOM 1221 C C . LEU A 1 162 ? 9.57 -46.188 -16.953 1 90.38 162 LEU A C 1
ATOM 1223 O O . LEU A 1 162 ? 9.281 -47.406 -16.969 1 90.38 162 LEU A O 1
ATOM 1227 N N . MET A 1 163 ? 8.719 -45.281 -17.234 1 89.62 163 MET A N 1
ATOM 1228 C CA . MET A 1 163 ? 7.355 -45.625 -17.641 1 89.62 163 MET A CA 1
ATOM 1229 C C . MET A 1 163 ? 7.348 -46.375 -18.953 1 89.62 163 MET A C 1
ATOM 1231 O O . MET A 1 163 ? 6.566 -47.312 -19.125 1 89.62 163 MET A O 1
ATOM 1235 N N . LYS A 1 164 ? 8.164 -46 -19.859 1 89.25 164 LYS A N 1
ATOM 1236 C CA . LYS A 1 164 ? 8.312 -46.719 -21.125 1 89.25 164 LYS A CA 1
ATOM 1237 C C . LYS A 1 164 ? 8.711 -48.156 -20.891 1 89.25 164 LYS A C 1
ATOM 1239 O O . LYS A 1 164 ? 8.109 -49.094 -21.469 1 89.25 164 LYS A O 1
ATOM 1244 N N . SER A 1 165 ? 9.68 -48.344 -20.016 1 87.06 165 SER A N 1
ATOM 1245 C CA . SER A 1 165 ? 10.164 -49.719 -19.734 1 87.06 165 SER A CA 1
ATOM 1246 C C . SER A 1 165 ? 9.078 -50.562 -19.078 1 87.06 165 SER A C 1
ATOM 1248 O O . SER A 1 165 ? 8.984 -51.75 -19.344 1 87.06 165 SER A O 1
ATOM 1250 N N . ILE A 1 166 ? 8.281 -49.938 -18.266 1 86.31 166 ILE A N 1
ATOM 1251 C CA . ILE A 1 166 ? 7.195 -50.656 -17.594 1 86.31 166 ILE A CA 1
ATOM 1252 C C . ILE A 1 166 ? 6.152 -51.062 -18.625 1 86.31 166 ILE A C 1
ATOM 1254 O O . ILE A 1 166 ? 5.734 -52.219 -18.656 1 86.31 166 ILE A O 1
ATOM 1258 N N . VAL A 1 167 ? 5.816 -50.219 -19.531 1 86.38 167 VAL A N 1
ATOM 1259 C CA . VAL A 1 167 ? 4.773 -50.469 -20.516 1 86.38 167 VAL A CA 1
ATOM 1260 C C . VAL A 1 167 ? 5.273 -51.5 -21.531 1 86.38 167 VAL A C 1
ATOM 1262 O O . VAL A 1 167 ? 4.551 -52.438 -21.875 1 86.38 167 VAL A O 1
ATOM 1265 N N . ASP A 1 168 ? 6.473 -51.344 -22.016 1 85.19 168 ASP A N 1
ATOM 1266 C CA . ASP A 1 168 ? 7.031 -52.281 -22.984 1 85.19 168 ASP A CA 1
ATOM 1267 C C . ASP A 1 168 ? 7.223 -53.656 -22.375 1 85.19 168 ASP A C 1
ATOM 1269 O O . ASP A 1 168 ? 7.129 -54.656 -23.078 1 85.19 168 ASP A O 1
ATOM 1273 N N . GLY A 1 169 ? 7.531 -53.688 -21.047 1 81.62 169 GLY A N 1
ATOM 1274 C CA . GLY A 1 169 ? 7.691 -54.969 -20.375 1 81.62 169 GLY A CA 1
ATOM 1275 C C . GLY A 1 169 ? 6.379 -55.688 -20.141 1 81.62 169 GLY A C 1
ATOM 1276 O O . GLY A 1 169 ? 6.328 -56.906 -20.156 1 81.62 169 GLY A O 1
ATOM 1277 N N . LEU A 1 170 ? 5.324 -54.938 -19.984 1 81.62 170 LEU A N 1
ATOM 1278 C CA . LEU A 1 170 ? 4.035 -55.531 -19.641 1 81.62 170 LEU A CA 1
ATOM 1279 C C . LEU A 1 170 ? 3.223 -55.812 -20.906 1 81.62 170 LEU A C 1
ATOM 1281 O O . LEU A 1 170 ? 2.285 -56.625 -20.891 1 81.62 170 LEU A O 1
ATOM 1285 N N . ALA A 1 171 ? 3.553 -55.188 -22.016 1 80.38 171 ALA A N 1
ATOM 1286 C CA . ALA A 1 171 ? 2.779 -55.312 -23.25 1 80.38 171 ALA A CA 1
ATOM 1287 C C . ALA A 1 171 ? 2.762 -56.75 -23.75 1 80.38 171 ALA A C 1
ATOM 1289 O O . ALA A 1 171 ? 1.703 -57.281 -24.094 1 80.38 171 ALA A O 1
ATOM 1290 N N . PRO A 1 172 ? 3.91 -57.469 -23.719 1 75.31 172 PRO A N 1
ATOM 1291 C CA . PRO A 1 172 ? 3.887 -58.844 -24.188 1 75.31 172 PRO A CA 1
ATOM 1292 C C . PRO A 1 172 ? 3.109 -59.781 -23.266 1 75.31 172 PRO A C 1
ATOM 1294 O O . PRO A 1 172 ? 2.496 -60.75 -23.719 1 75.31 172 PRO A O 1
ATOM 1297 N N . VAL A 1 173 ? 3.139 -59.406 -21.984 1 72.81 173 VAL A N 1
ATOM 1298 C CA . VAL A 1 173 ? 2.418 -60.219 -21.016 1 72.81 173 VAL A CA 1
ATOM 1299 C C . VAL A 1 173 ? 0.914 -60.094 -21.25 1 72.81 173 VAL A C 1
ATOM 1301 O O . VAL A 1 173 ? 0.175 -61.062 -21.125 1 72.81 173 VAL A O 1
ATOM 1304 N N . PHE A 1 174 ? 0.525 -58.969 -21.578 1 69.94 174 PHE A N 1
ATOM 1305 C CA . PHE A 1 174 ? -0.881 -58.688 -21.828 1 69.94 174 PHE A CA 1
ATOM 1306 C C . PHE A 1 174 ? -1.359 -59.406 -23.094 1 69.94 174 PHE A C 1
ATOM 1308 O O . PHE A 1 174 ? -2.459 -59.969 -23.109 1 69.94 174 PHE A O 1
ATOM 1315 N N . VAL A 1 175 ? -0.578 -59.5 -24.109 1 70.75 175 VAL A N 1
ATOM 1316 C CA . VAL A 1 175 ? -1.011 -60.031 -25.391 1 70.75 175 VAL A CA 1
ATOM 1317 C C . VAL A 1 175 ? -0.818 -61.562 -25.422 1 70.75 175 VAL A C 1
ATOM 1319 O O . VAL A 1 175 ? -1.696 -62.281 -25.891 1 70.75 175 VAL A O 1
ATOM 1322 N N . VAL A 1 176 ? 0.348 -62.156 -25.016 1 67.44 176 VAL A N 1
ATOM 1323 C CA . VAL A 1 176 ? 0.664 -63.562 -25.188 1 67.44 176 VAL A CA 1
ATOM 1324 C C . VAL A 1 176 ? 0.378 -64.312 -23.891 1 67.44 176 VAL A C 1
ATOM 1326 O O . VAL A 1 176 ? 0.226 -65.562 -23.891 1 67.44 176 VAL A O 1
ATOM 1329 N N . GLY A 1 177 ? -0.095 -63.844 -22.844 1 62.59 177 GLY A N 1
ATOM 1330 C CA . GLY A 1 177 ? -0.403 -64.5 -21.578 1 62.59 177 GLY A CA 1
ATOM 1331 C C . GLY A 1 177 ? 0.803 -64.688 -20.672 1 62.59 177 GLY A C 1
ATOM 1332 O O . GLY A 1 177 ? 1.944 -64.562 -21.125 1 62.59 177 GLY A O 1
ATOM 1333 N N . ALA A 1 178 ? 0.69 -64.812 -19.25 1 56.84 178 ALA A N 1
ATOM 1334 C CA . ALA A 1 178 ? 1.649 -64.75 -18.156 1 56.84 178 ALA A CA 1
ATOM 1335 C C . ALA A 1 178 ? 2.695 -65.875 -18.328 1 56.84 178 ALA A C 1
ATOM 1337 O O . ALA A 1 178 ? 3.846 -65.688 -17.922 1 56.84 178 ALA A O 1
ATOM 1338 N N . GLN A 1 179 ? 2.432 -67.125 -18.812 1 51.78 179 GLN A N 1
ATOM 1339 C CA . GLN A 1 179 ? 3.33 -68.25 -18.766 1 51.78 179 GLN A CA 1
ATOM 1340 C C . GLN A 1 179 ? 4.656 -67.938 -19.453 1 51.78 179 GLN A C 1
ATOM 1342 O O . GLN A 1 179 ? 5.711 -68.375 -19.016 1 51.78 179 GLN A O 1
ATOM 1347 N N . THR A 1 180 ? 4.684 -67.625 -20.531 1 49.03 180 THR A N 1
ATOM 1348 C CA . THR A 1 180 ? 5.941 -67.438 -21.234 1 49.03 180 THR A CA 1
ATOM 1349 C C . THR A 1 180 ? 6.668 -66.188 -20.672 1 49.03 180 THR A C 1
ATOM 1351 O O . THR A 1 180 ? 7.855 -66 -20.922 1 49.03 180 THR A O 1
ATOM 1354 N N . ALA A 1 181 ? 6.105 -65.25 -20.078 1 50.84 181 ALA A N 1
ATOM 1355 C CA . ALA A 1 181 ? 6.621 -63.938 -19.688 1 50.84 181 ALA A CA 1
ATOM 1356 C C . ALA A 1 181 ? 7.273 -64 -18.312 1 50.84 181 ALA A C 1
ATOM 1358 O O . ALA A 1 181 ? 7.309 -62.969 -17.594 1 50.84 181 ALA A O 1
ATOM 1359 N N . ALA A 1 182 ? 7.48 -65.062 -17.734 1 48.66 182 ALA A N 1
ATOM 1360 C CA . ALA A 1 182 ? 8.133 -65.188 -16.422 1 48.66 182 ALA A CA 1
ATOM 1361 C C . ALA A 1 182 ? 9.219 -64.125 -16.266 1 48.66 182 ALA A C 1
ATOM 1363 O O . ALA A 1 182 ? 9.375 -63.531 -15.18 1 48.66 182 ALA A O 1
ATOM 1364 N N . THR A 1 183 ? 10.211 -64.125 -17.016 1 48.81 183 THR A N 1
ATOM 1365 C CA . THR A 1 183 ? 11.312 -63.188 -16.938 1 48.81 183 THR A CA 1
ATOM 1366 C C . THR A 1 183 ? 10.789 -61.75 -16.984 1 48.81 183 THR A C 1
ATOM 1368 O O . THR A 1 183 ? 11.43 -60.812 -16.453 1 48.81 183 THR A O 1
ATOM 1371 N N . ALA A 1 184 ? 9.758 -61.531 -17.641 1 50.75 184 ALA A N 1
ATOM 1372 C CA . ALA A 1 184 ? 9.188 -60.188 -17.891 1 50.75 184 ALA A CA 1
ATOM 1373 C C . ALA A 1 184 ? 8.523 -59.625 -16.641 1 50.75 184 ALA A C 1
ATOM 1375 O O . ALA A 1 184 ? 8.5 -58.406 -16.438 1 50.75 184 ALA A O 1
ATOM 1376 N N . ALA A 1 185 ? 8.047 -60.625 -15.688 1 53.19 185 ALA A N 1
ATOM 1377 C CA . ALA A 1 185 ? 7.32 -60.188 -14.5 1 53.19 185 ALA A CA 1
ATOM 1378 C C . ALA A 1 185 ? 8.242 -59.469 -13.531 1 53.19 185 ALA A C 1
ATOM 1380 O O . ALA A 1 185 ? 7.809 -58.562 -12.812 1 53.19 185 ALA A O 1
ATOM 1381 N N . THR A 1 186 ? 9.508 -59.875 -13.383 1 57.94 186 THR A N 1
ATOM 1382 C CA . THR A 1 186 ? 10.391 -59.25 -12.398 1 57.94 186 THR A CA 1
ATOM 1383 C C . THR A 1 186 ? 10.719 -57.812 -12.812 1 57.94 186 THR A C 1
ATOM 1385 O O . THR A 1 186 ? 10.953 -56.938 -11.953 1 57.94 186 THR A O 1
ATOM 1388 N N . LEU A 1 187 ? 10.562 -57.438 -14.062 1 60.94 187 LEU A N 1
ATOM 1389 C CA . LEU A 1 187 ? 11.016 -56.188 -14.609 1 60.94 187 LEU A CA 1
ATOM 1390 C C . LEU A 1 187 ? 10.016 -55.062 -14.297 1 60.94 187 LEU A C 1
ATOM 1392 O O . LEU A 1 187 ? 10.406 -53.969 -13.898 1 60.94 187 LEU A O 1
ATOM 1396 N N . PRO A 1 188 ? 8.773 -55.531 -14.133 1 67.94 188 PRO A N 1
ATOM 1397 C CA . PRO A 1 188 ? 7.84 -54.438 -13.891 1 67.94 188 PRO A CA 1
ATOM 1398 C C . PRO A 1 188 ? 7.855 -53.938 -12.438 1 67.94 188 PRO A C 1
ATOM 1400 O O . PRO A 1 188 ? 7.754 -52.75 -12.18 1 67.94 188 PRO A O 1
ATOM 1403 N N . ILE A 1 189 ? 8.258 -54.875 -11.516 1 72.31 189 ILE A N 1
ATOM 1404 C CA . ILE A 1 189 ? 8.234 -54.469 -10.117 1 72.31 189 ILE A CA 1
ATOM 1405 C C . ILE A 1 189 ? 9.445 -53.562 -9.82 1 72.31 189 ILE A C 1
ATOM 1407 O O . ILE A 1 189 ? 9.328 -52.562 -9.109 1 72.31 189 ILE A O 1
ATOM 1411 N N . ALA A 1 190 ? 10.602 -54 -10.375 1 78.75 190 ALA A N 1
ATOM 1412 C CA . ALA A 1 190 ? 11.805 -53.188 -10.188 1 78.75 190 ALA A CA 1
ATOM 1413 C C . ALA A 1 190 ? 11.656 -51.844 -10.859 1 78.75 190 ALA A C 1
ATOM 1415 O O . ALA A 1 190 ? 12.07 -50.812 -10.305 1 78.75 190 ALA A O 1
ATOM 1416 N N . ALA A 1 191 ? 11.047 -51.812 -11.961 1 85.69 191 ALA A N 1
ATOM 1417 C CA . ALA A 1 191 ? 10.852 -50.562 -12.68 1 85.69 191 ALA A CA 1
ATOM 1418 C C . ALA A 1 191 ? 9.859 -49.656 -11.945 1 85.69 191 ALA A C 1
ATOM 1420 O O . ALA A 1 191 ? 10.008 -48.438 -11.938 1 85.69 191 ALA A O 1
ATOM 1421 N N . LEU A 1 192 ? 8.945 -50.344 -11.289 1 88.12 192 LEU A N 1
ATOM 1422 C CA . LEU A 1 192 ? 7.953 -49.594 -10.539 1 88.12 192 LEU A CA 1
ATOM 1423 C C . LEU A 1 192 ? 8.562 -48.969 -9.289 1 88.12 192 LEU A C 1
ATOM 1425 O O . LEU A 1 192 ? 8.289 -47.812 -8.969 1 88.12 192 LEU A O 1
ATOM 1429 N N . ALA A 1 193 ? 9.367 -49.75 -8.656 1 86.19 193 ALA A N 1
ATOM 1430 C CA . ALA A 1 193 ? 10.078 -49.219 -7.496 1 86.19 193 ALA A CA 1
ATOM 1431 C C . ALA A 1 193 ? 11.023 -48.094 -7.906 1 86.19 193 ALA A C 1
ATOM 1433 O O . ALA A 1 193 ? 11.164 -47.094 -7.191 1 86.19 193 ALA A O 1
ATOM 1434 N N . GLY A 1 194 ? 11.648 -48.312 -9 1 88.81 194 GLY A N 1
ATOM 1435 C CA . GLY A 1 194 ? 12.508 -47.25 -9.531 1 88.81 194 GLY A CA 1
ATOM 1436 C C . GLY A 1 194 ? 11.758 -46 -9.891 1 88.81 194 GLY A C 1
ATOM 1437 O O . GLY A 1 194 ? 12.242 -44.875 -9.648 1 88.81 194 GLY A O 1
ATOM 1438 N N . TYR A 1 195 ? 10.547 -46.156 -10.422 1 90.06 195 TYR A N 1
ATOM 1439 C CA . TYR A 1 195 ? 9.703 -45.031 -10.773 1 90.06 195 TYR A CA 1
ATOM 1440 C C . TYR A 1 195 ? 9.414 -44.156 -9.555 1 90.06 195 TYR A C 1
ATOM 1442 O O . TYR A 1 195 ? 9.633 -42.938 -9.586 1 90.06 195 TYR A O 1
ATOM 1450 N N . GLY A 1 196 ? 8.969 -44.75 -8.422 1 90.38 196 GLY A N 1
ATOM 1451 C CA . GLY A 1 196 ? 8.688 -44 -7.203 1 90.38 196 GLY A CA 1
ATOM 1452 C C . GLY A 1 196 ? 9.922 -43.375 -6.582 1 90.38 196 GLY A C 1
ATOM 1453 O O . GLY A 1 196 ? 9.891 -42.219 -6.148 1 90.38 196 GLY A O 1
ATOM 1454 N N . ALA A 1 197 ? 11.016 -44.094 -6.625 1 93.06 197 ALA A N 1
ATOM 1455 C CA . ALA A 1 197 ? 12.258 -43.625 -6.023 1 93.06 197 ALA A CA 1
ATOM 1456 C C . ALA A 1 197 ? 12.812 -42.438 -6.789 1 93.06 197 ALA A C 1
ATOM 1458 O O . ALA A 1 197 ? 13.297 -41.469 -6.184 1 93.06 197 ALA A O 1
ATOM 1459 N N . VAL A 1 198 ? 12.766 -42.5 -8.062 1 94.38 198 VAL A N 1
ATOM 1460 C CA . VAL A 1 198 ? 13.297 -41.406 -8.891 1 94.38 198 VAL A CA 1
ATOM 1461 C C . VAL A 1 198 ? 12.461 -40.156 -8.711 1 94.38 198 VAL A C 1
ATOM 1463 O O . VAL A 1 198 ? 12.992 -39.031 -8.664 1 94.38 198 VAL A O 1
ATOM 1466 N N . ARG A 1 199 ? 11.172 -40.312 -8.578 1 92.94 199 ARG A N 1
ATOM 1467 C CA . ARG A 1 199 ? 10.305 -39.156 -8.398 1 92.94 199 ARG A CA 1
ATOM 1468 C C . ARG A 1 199 ? 10.555 -38.469 -7.051 1 92.94 199 ARG A C 1
ATOM 1470 O O . ARG A 1 199 ? 10.586 -37.25 -6.965 1 92.94 199 ARG A O 1
ATOM 1477 N N . VAL A 1 200 ? 10.711 -39.25 -6.047 1 94.19 200 VAL A N 1
ATOM 1478 C CA . VAL A 1 200 ? 11 -38.719 -4.723 1 94.19 200 VAL A CA 1
ATOM 1479 C C . VAL A 1 200 ? 12.367 -38.031 -4.723 1 94.19 200 VAL A C 1
ATOM 1481 O O . VAL A 1 200 ? 12.539 -36.969 -4.16 1 94.19 200 VAL A O 1
ATOM 1484 N N . ALA A 1 201 ? 13.297 -38.719 -5.375 1 95.56 201 ALA A N 1
ATOM 1485 C CA . ALA A 1 201 ? 14.648 -38.156 -5.465 1 95.56 201 ALA A CA 1
ATOM 1486 C C . ALA A 1 201 ? 14.641 -36.844 -6.238 1 95.56 201 ALA A C 1
ATOM 1488 O O . ALA A 1 201 ? 15.352 -35.906 -5.883 1 95.56 201 ALA A O 1
ATOM 1489 N N . GLN A 1 202 ? 13.906 -36.781 -7.277 1 95.12 202 GLN A N 1
ATOM 1490 C CA . GLN A 1 202 ? 13.773 -35.562 -8.062 1 95.12 202 GLN A CA 1
ATOM 1491 C C . GLN A 1 202 ? 13.227 -34.438 -7.211 1 95.12 202 GLN A C 1
ATOM 1493 O O . GLN A 1 202 ? 13.742 -33.312 -7.258 1 95.12 202 GLN A O 1
ATOM 1498 N N . SER A 1 203 ? 12.188 -34.719 -6.453 1 94.06 203 SER A N 1
ATOM 1499 C CA . SER A 1 203 ? 11.578 -33.688 -5.59 1 94.06 203 SER A CA 1
ATOM 1500 C C . SER A 1 203 ? 12.555 -33.25 -4.508 1 94.06 203 SER A C 1
ATOM 1502 O O . SER A 1 203 ? 12.625 -32.062 -4.191 1 94.06 203 SER A O 1
ATOM 1504 N N . LEU A 1 204 ? 13.289 -34.188 -4.008 1 95.25 204 LEU A N 1
ATOM 1505 C CA . LEU A 1 204 ? 14.266 -33.875 -2.98 1 95.25 204 LEU A CA 1
ATOM 1506 C C . LEU A 1 204 ? 15.336 -32.938 -3.533 1 95.25 204 LEU A C 1
ATOM 1508 O O . LEU A 1 204 ? 15.68 -31.922 -2.9 1 95.25 204 LEU A O 1
ATOM 1512 N N . CYS A 1 205 ? 15.867 -33.281 -4.695 1 95.94 205 CYS A N 1
ATOM 1513 C CA . CYS A 1 205 ? 16.875 -32.438 -5.32 1 95.94 205 CYS A CA 1
ATOM 1514 C C . CYS A 1 205 ? 16.328 -31.062 -5.637 1 95.94 205 CYS A C 1
ATOM 1516 O O . CYS A 1 205 ? 17.016 -30.062 -5.457 1 95.94 205 CYS A O 1
ATOM 1518 N N . SER A 1 206 ? 15.141 -31.016 -6.055 1 93.44 206 SER A N 1
ATOM 1519 C CA . SER A 1 206 ? 14.508 -29.75 -6.395 1 93.44 206 SER A CA 1
ATOM 1520 C C . SER A 1 206 ? 14.328 -28.875 -5.16 1 93.44 206 SER A C 1
ATOM 1522 O O . SER A 1 206 ? 14.617 -27.672 -5.195 1 93.44 206 SER A O 1
ATOM 1524 N N . GLU A 1 207 ? 13.922 -29.469 -4.027 1 94.06 207 GLU A N 1
ATOM 1525 C CA . GLU A 1 207 ? 13.695 -28.703 -2.805 1 94.06 207 GLU A CA 1
ATOM 1526 C C . GLU A 1 207 ? 15.016 -28.25 -2.184 1 94.06 207 GLU A C 1
ATOM 1528 O O . GLU A 1 207 ? 15.109 -27.141 -1.667 1 94.06 207 GLU A O 1
ATOM 1533 N N . LEU A 1 208 ? 15.961 -29.141 -2.291 1 94.88 208 LEU A N 1
ATOM 1534 C CA . LEU A 1 208 ? 17.266 -28.766 -1.77 1 94.88 208 LEU A CA 1
ATOM 1535 C C . LEU A 1 208 ? 17.875 -27.625 -2.584 1 94.88 208 LEU A C 1
ATOM 1537 O O . LEU A 1 208 ? 18.578 -26.766 -2.035 1 94.88 208 LEU A O 1
ATOM 1541 N N . ARG A 1 209 ? 17.656 -27.672 -3.812 1 92.94 209 ARG A N 1
ATOM 1542 C CA . ARG A 1 209 ? 18.078 -26.562 -4.676 1 92.94 209 ARG A CA 1
ATOM 1543 C C . ARG A 1 209 ? 17.422 -25.266 -4.242 1 92.94 209 ARG A C 1
ATOM 1545 O O . ARG A 1 209 ? 18.109 -24.234 -4.133 1 92.94 209 ARG A O 1
ATOM 1552 N N . ASN A 1 210 ? 16.156 -25.297 -4 1 91.44 210 ASN A N 1
ATOM 1553 C CA . ASN A 1 210 ? 15.414 -24.109 -3.576 1 91.44 210 ASN A CA 1
ATOM 1554 C C . ASN A 1 210 ? 15.945 -23.562 -2.25 1 91.44 210 ASN A C 1
ATOM 1556 O O . ASN A 1 210 ? 16.062 -22.359 -2.072 1 91.44 210 ASN A O 1
ATOM 1560 N N . LEU A 1 211 ? 16.312 -24.484 -1.397 1 91.88 211 LEU A N 1
ATOM 1561 C CA . LEU A 1 211 ? 16.828 -24.094 -0.091 1 91.88 211 LEU A CA 1
ATOM 1562 C C . LEU A 1 211 ? 18.219 -23.469 -0.22 1 91.88 211 LEU A C 1
ATOM 1564 O O . LEU A 1 211 ? 18.5 -22.453 0.419 1 91.88 211 LEU A O 1
ATOM 1568 N N . ALA A 1 212 ? 18.984 -24.078 -1.029 1 91.75 212 ALA A N 1
ATOM 1569 C CA . ALA A 1 212 ? 20.344 -23.562 -1.23 1 91.75 212 ALA A CA 1
ATOM 1570 C C . ALA A 1 212 ? 20.297 -22.156 -1.831 1 91.75 212 ALA A C 1
ATOM 1572 O O . ALA A 1 212 ? 21.047 -21.281 -1.406 1 91.75 212 ALA A O 1
ATOM 1573 N N . PHE A 1 213 ? 19.438 -21.969 -2.686 1 89.81 213 PHE A N 1
ATOM 1574 C CA . PHE A 1 213 ? 19.391 -20.688 -3.373 1 89.81 213 PHE A CA 1
ATOM 1575 C C . PHE A 1 213 ? 18.672 -19.641 -2.529 1 89.81 213 PHE A C 1
ATOM 1577 O O . PHE A 1 213 ? 18.922 -18.438 -2.672 1 89.81 213 PHE A O 1
ATOM 1584 N N . SER A 1 214 ? 17.766 -20.078 -1.732 1 90.5 214 SER A N 1
ATOM 1585 C CA . SER A 1 214 ? 17.062 -19.125 -0.887 1 90.5 214 SER A CA 1
ATOM 1586 C C . SER A 1 214 ? 18.016 -18.359 0.016 1 90.5 214 SER A C 1
ATOM 1588 O O . SER A 1 214 ? 17.812 -17.172 0.277 1 90.5 214 SER A O 1
ATOM 1590 N N . THR A 1 215 ? 19.047 -19.047 0.455 1 89.62 215 THR A N 1
ATOM 1591 C CA . THR A 1 215 ? 20.047 -18.375 1.285 1 89.62 215 THR A CA 1
ATOM 1592 C C . THR A 1 215 ? 20.812 -17.328 0.481 1 89.62 215 THR A C 1
ATOM 1594 O O . THR A 1 215 ? 21.094 -16.25 0.985 1 89.62 215 THR A O 1
ATOM 1597 N N . VAL A 1 216 ? 21.078 -17.688 -0.71 1 87.75 216 VAL A N 1
ATOM 1598 C CA . VAL A 1 216 ? 21.797 -16.766 -1.588 1 87.75 216 VAL A CA 1
ATOM 1599 C C . VAL A 1 216 ? 20.906 -15.555 -1.899 1 87.75 216 VAL A C 1
ATOM 1601 O O . VAL A 1 216 ? 21.375 -14.414 -1.863 1 87.75 216 VAL A O 1
ATOM 1604 N N . SER A 1 217 ? 19.688 -15.844 -2.191 1 89.88 217 SER A N 1
ATOM 1605 C CA . SER A 1 217 ? 18.734 -14.781 -2.518 1 89.88 217 SER A CA 1
ATOM 1606 C C . SER A 1 217 ? 18.5 -13.859 -1.321 1 89.88 217 SER A C 1
ATOM 1608 O O . SER A 1 217 ? 18.422 -12.641 -1.476 1 89.88 217 SER A O 1
ATOM 1610 N N . ALA A 1 218 ? 18.391 -14.43 -0.13 1 90.75 218 ALA A N 1
ATOM 1611 C CA . ALA A 1 218 ? 18.172 -13.648 1.081 1 90.75 218 ALA A CA 1
ATOM 1612 C C . ALA A 1 218 ? 19.328 -12.703 1.343 1 90.75 218 ALA A C 1
ATOM 1614 O O . ALA A 1 218 ? 19.141 -11.523 1.657 1 90.75 218 ALA A O 1
ATOM 1615 N N . ARG A 1 219 ? 20.5 -13.172 1.17 1 88.31 219 ARG A N 1
ATOM 1616 C CA . ARG A 1 219 ? 21.703 -12.367 1.392 1 88.31 219 ARG A CA 1
ATOM 1617 C C . ARG A 1 219 ? 21.812 -11.25 0.354 1 88.31 219 ARG A C 1
ATOM 1619 O O . ARG A 1 219 ? 22.25 -10.141 0.666 1 88.31 219 ARG A O 1
ATOM 1626 N N . ALA A 1 220 ? 21.453 -11.609 -0.83 1 86.5 220 ALA A N 1
ATOM 1627 C CA . ALA A 1 220 ? 21.484 -10.602 -1.884 1 86.5 220 ALA A CA 1
ATOM 1628 C C . ALA A 1 220 ? 20.484 -9.484 -1.595 1 86.5 220 ALA A C 1
ATOM 1630 O O . ALA A 1 220 ? 20.797 -8.305 -1.79 1 86.5 220 ALA A O 1
ATOM 1631 N N . LEU A 1 221 ? 19.344 -9.883 -1.161 1 90.12 221 LEU A N 1
ATOM 1632 C CA . LEU A 1 221 ? 18.281 -8.922 -0.888 1 90.12 221 LEU A CA 1
ATOM 1633 C C . LEU A 1 221 ? 18.672 -8 0.266 1 90.12 221 LEU A C 1
ATOM 1635 O O . LEU A 1 221 ? 18.5 -6.781 0.18 1 90.12 221 LEU A O 1
ATOM 1639 N N . THR A 1 222 ? 19.172 -8.578 1.336 1 90.56 222 THR A N 1
ATOM 1640 C CA . THR A 1 222 ? 19.562 -7.777 2.49 1 90.56 222 THR A CA 1
ATOM 1641 C C . THR A 1 222 ? 20.812 -6.953 2.182 1 90.56 222 THR A C 1
ATOM 1643 O O . THR A 1 222 ? 20.938 -5.82 2.65 1 90.56 222 THR A O 1
ATOM 1646 N N . GLY A 1 223 ? 21.672 -7.477 1.358 1 88.38 223 GLY A N 1
ATOM 1647 C CA . GLY A 1 223 ? 22.859 -6.742 0.955 1 88.38 223 GLY A CA 1
ATOM 1648 C C . GLY A 1 223 ? 22.547 -5.492 0.151 1 88.38 223 GLY A C 1
ATOM 1649 O O . GLY A 1 223 ? 23.078 -4.418 0.436 1 88.38 223 GLY A O 1
ATOM 1650 N N . ILE A 1 224 ? 21.672 -5.633 -0.755 1 88.62 224 ILE A N 1
ATOM 1651 C CA . ILE A 1 224 ? 21.328 -4.488 -1.592 1 88.62 224 ILE A CA 1
ATOM 1652 C C . ILE A 1 224 ? 20.578 -3.455 -0.766 1 88.62 224 ILE A C 1
ATOM 1654 O O . ILE A 1 224 ? 20.734 -2.248 -0.97 1 88.62 224 ILE A O 1
ATOM 1658 N N . SER A 1 225 ? 19.719 -3.939 0.065 1 92.88 225 SER A N 1
ATOM 1659 C CA . SER A 1 225 ? 18.984 -3.027 0.925 1 92.88 225 SER A CA 1
ATOM 1660 C C . SER A 1 225 ? 19.922 -2.211 1.809 1 92.88 225 SER A C 1
ATOM 1662 O O . SER A 1 225 ? 19.75 -0.999 1.952 1 92.88 225 SER A O 1
ATOM 1664 N N . SER A 1 226 ? 20.875 -2.898 2.354 1 92.88 226 SER A N 1
ATOM 1665 C CA . SER A 1 226 ? 21.859 -2.219 3.191 1 92.88 226 SER A CA 1
ATOM 1666 C C . SER A 1 226 ? 22.688 -1.221 2.381 1 92.88 226 SER A C 1
ATOM 1668 O O . SER A 1 226 ? 22.938 -0.103 2.834 1 92.88 226 SER A O 1
ATOM 1670 N N . ASP A 1 227 ? 23.016 -1.598 1.206 1 90.44 227 ASP A N 1
ATOM 1671 C CA . ASP A 1 227 ? 23.812 -0.73 0.337 1 90.44 227 ASP A CA 1
ATOM 1672 C C . ASP A 1 227 ? 23.016 0.522 -0.048 1 90.44 227 ASP A C 1
ATOM 1674 O O . ASP A 1 227 ? 23.562 1.626 -0.057 1 90.44 227 ASP A O 1
ATOM 1678 N N . VAL A 1 228 ? 21.797 0.317 -0.352 1 92.44 228 VAL A N 1
ATOM 1679 C CA . VAL A 1 228 ? 20.953 1.445 -0.751 1 92.44 228 VAL A CA 1
ATOM 1680 C C . VAL A 1 228 ? 20.75 2.387 0.434 1 92.44 228 VAL A C 1
ATOM 1682 O O . VAL A 1 228 ? 20.812 3.607 0.281 1 92.44 228 VAL A O 1
ATOM 1685 N N . PHE A 1 229 ? 20.578 1.806 1.594 1 94.12 229 PHE A N 1
ATOM 1686 C CA . PHE A 1 229 ? 20.375 2.611 2.793 1 94.12 229 PHE A CA 1
ATOM 1687 C C . PHE A 1 229 ? 21.594 3.477 3.072 1 94.12 229 PHE A C 1
ATOM 1689 O O . PHE A 1 229 ? 21.469 4.676 3.334 1 94.12 229 PHE A O 1
ATOM 1696 N N . ARG A 1 230 ? 22.703 2.938 2.973 1 92.62 230 ARG A N 1
ATOM 1697 C CA . ARG A 1 230 ? 23.938 3.666 3.189 1 92.62 230 ARG A CA 1
ATOM 1698 C C . ARG A 1 230 ? 24.141 4.734 2.119 1 92.62 230 ARG A C 1
ATOM 1700 O O . ARG A 1 230 ? 24.562 5.852 2.424 1 92.62 230 ARG A O 1
ATOM 1707 N N . HIS A 1 231 ? 23.812 4.34 0.961 1 91.56 231 HIS A N 1
ATOM 1708 C CA . HIS A 1 231 ? 23.969 5.281 -0.144 1 91.56 231 HIS A CA 1
ATOM 1709 C C . HIS A 1 231 ? 23.031 6.473 0.008 1 91.56 231 HIS A C 1
ATOM 1711 O O . HIS A 1 231 ? 23.422 7.613 -0.256 1 91.56 231 HIS A O 1
ATOM 1717 N N . LEU A 1 232 ? 21.875 6.207 0.397 1 92.56 232 LEU A N 1
ATOM 1718 C CA . LEU A 1 232 ? 20.906 7.285 0.578 1 92.56 232 LEU A CA 1
ATOM 1719 C C . LEU A 1 232 ? 21.391 8.281 1.628 1 92.56 232 LEU A C 1
ATOM 1721 O O . LEU A 1 232 ? 21.188 9.484 1.486 1 92.56 232 LEU A O 1
ATOM 1725 N N . HIS A 1 233 ? 22.078 7.746 2.645 1 91.31 233 HIS A N 1
ATOM 1726 C CA . HIS A 1 233 ? 22.578 8.633 3.689 1 91.31 233 HIS A CA 1
ATOM 1727 C C . HIS A 1 233 ? 23.844 9.359 3.242 1 91.31 233 HIS A C 1
ATOM 1729 O O . HIS A 1 233 ? 24.266 10.328 3.875 1 91.31 233 HIS A O 1
ATOM 1735 N N . SER A 1 234 ? 24.359 8.961 2.186 1 88.94 234 SER A N 1
ATOM 1736 C CA . SER A 1 234 ? 25.547 9.625 1.664 1 88.94 234 SER A CA 1
ATOM 1737 C C . SER A 1 234 ? 25.188 10.703 0.648 1 88.94 234 SER A C 1
ATOM 1739 O O . SER A 1 234 ? 26.031 11.508 0.26 1 88.94 234 SER A O 1
ATOM 1741 N N . LEU A 1 235 ? 23.953 10.758 0.303 1 88 235 LEU A N 1
ATOM 1742 C CA . LEU A 1 235 ? 23.5 11.742 -0.678 1 88 235 LEU A CA 1
ATOM 1743 C C . LEU A 1 235 ? 23.375 13.117 -0.043 1 88 235 LEU A C 1
ATOM 1745 O O . LEU A 1 235 ? 23.391 13.25 1.184 1 88 235 LEU A O 1
ATOM 1749 N N . SER A 1 236 ? 23.297 14.117 -0.887 1 85 236 SER A N 1
ATOM 1750 C CA . SER A 1 236 ? 23.266 15.508 -0.446 1 85 236 SER A CA 1
ATOM 1751 C C . SER A 1 236 ? 21.906 15.859 0.168 1 85 236 SER A C 1
ATOM 1753 O O . SER A 1 236 ? 20.906 15.195 -0.108 1 85 236 SER A O 1
ATOM 1755 N N . LEU A 1 237 ? 22.016 16.766 1.029 1 81.06 237 LEU A N 1
ATOM 1756 C CA . LEU A 1 237 ? 20.781 17.266 1.644 1 81.06 237 LEU A CA 1
ATOM 1757 C C . LEU A 1 237 ? 19.828 17.797 0.584 1 81.06 237 LEU A C 1
ATOM 1759 O O . LEU A 1 237 ? 18.609 17.656 0.724 1 81.06 237 LEU A O 1
ATOM 1763 N N . GLU A 1 238 ? 20.344 18.375 -0.4 1 76.94 238 GLU A N 1
ATOM 1764 C CA . GLU A 1 238 ? 19.531 18.922 -1.479 1 76.94 238 GLU A CA 1
ATOM 1765 C C . GLU A 1 238 ? 18.672 17.844 -2.123 1 76.94 238 GLU A C 1
ATOM 1767 O O . GLU A 1 238 ? 17.516 18.078 -2.479 1 76.94 238 GLU A O 1
ATOM 1772 N N . TYR A 1 239 ? 19.234 16.75 -2.234 1 81.88 239 TYR A N 1
ATOM 1773 C CA . TYR A 1 239 ? 18.516 15.625 -2.818 1 81.88 239 TYR A CA 1
ATOM 1774 C C . TYR A 1 239 ? 17.297 15.266 -1.981 1 81.88 239 TYR A C 1
ATOM 1776 O O . TYR A 1 239 ? 16.203 15.039 -2.521 1 81.88 239 TYR A O 1
ATOM 1784 N N . HIS A 1 240 ? 17.453 15.203 -0.719 1 80.69 240 HIS A N 1
ATOM 1785 C CA . HIS A 1 240 ? 16.391 14.773 0.173 1 80.69 240 HIS A CA 1
ATOM 1786 C C . HIS A 1 240 ? 15.328 15.852 0.324 1 80.69 240 HIS A C 1
ATOM 1788 O O . HIS A 1 240 ? 14.148 15.547 0.507 1 80.69 240 HIS A O 1
ATOM 1794 N N . LEU A 1 241 ? 15.727 17.078 0.219 1 74.25 241 LEU A N 1
ATOM 1795 C CA . LEU A 1 241 ? 14.781 18.188 0.342 1 74.25 241 LEU A CA 1
ATOM 1796 C C . LEU A 1 241 ? 13.922 18.312 -0.909 1 74.25 241 LEU A C 1
ATOM 1798 O O . LEU A 1 241 ? 12.781 18.781 -0.839 1 74.25 241 LEU A O 1
ATOM 1802 N N . SER A 1 242 ? 14.445 17.875 -1.959 1 73.62 242 SER A N 1
ATOM 1803 C CA . SER A 1 242 ? 13.758 18.047 -3.234 1 73.62 242 SER A CA 1
ATOM 1804 C C . SER A 1 242 ? 12.812 16.875 -3.506 1 73.62 242 SER A C 1
ATOM 1806 O O . SER A 1 242 ? 11.992 16.938 -4.422 1 73.62 242 SER A O 1
ATOM 1808 N N . ARG A 1 243 ? 12.969 15.914 -2.707 1 75.69 243 ARG A N 1
ATOM 1809 C CA . ARG A 1 243 ? 12.172 14.719 -2.955 1 75.69 243 ARG A CA 1
ATOM 1810 C C . ARG A 1 243 ? 11.344 14.344 -1.73 1 75.69 243 ARG A C 1
ATOM 1812 O O . ARG A 1 243 ? 11.727 14.656 -0.6 1 75.69 243 ARG A O 1
ATOM 1819 N N . GLN A 1 244 ? 10.266 13.703 -2.07 1 76.31 244 GLN A N 1
ATOM 1820 C CA . GLN A 1 244 ? 9.445 13.195 -0.98 1 76.31 244 GLN A CA 1
ATOM 1821 C C . GLN A 1 244 ? 10.008 11.898 -0.417 1 76.31 244 GLN A C 1
ATOM 1823 O O . GLN A 1 244 ? 10.328 10.977 -1.17 1 76.31 244 GLN A O 1
ATOM 1828 N N . THR A 1 245 ? 10.203 11.875 0.839 1 80.75 245 THR A N 1
ATOM 1829 C CA . THR A 1 245 ? 10.766 10.719 1.528 1 80.75 245 THR A CA 1
ATOM 1830 C C . THR A 1 245 ? 9.961 9.461 1.216 1 80.75 245 THR A C 1
ATOM 1832 O O . THR A 1 245 ? 10.539 8.391 0.998 1 80.75 245 THR A O 1
ATOM 1835 N N . GLY A 1 246 ? 8.688 9.562 1.163 1 78.19 246 GLY A N 1
ATOM 1836 C CA . GLY A 1 246 ? 7.848 8.414 0.849 1 78.19 246 GLY A CA 1
ATOM 1837 C C . GLY A 1 246 ? 8.102 7.852 -0.537 1 78.19 246 GLY A C 1
ATOM 1838 O O . GLY A 1 246 ? 8.094 6.637 -0.73 1 78.19 246 GLY A O 1
ATOM 1839 N N . ALA A 1 247 ? 8.398 8.703 -1.461 1 81 247 ALA A N 1
ATOM 1840 C CA . ALA A 1 247 ? 8.656 8.281 -2.836 1 81 247 ALA A CA 1
ATOM 1841 C C . ALA A 1 247 ? 9.969 7.512 -2.934 1 81 247 ALA A C 1
ATOM 1843 O O . ALA A 1 247 ? 10.047 6.496 -3.629 1 81 247 ALA A O 1
ATOM 1844 N N . VAL A 1 248 ? 10.93 8.023 -2.26 1 88.62 248 VAL A N 1
ATOM 1845 C CA . VAL A 1 248 ? 12.227 7.355 -2.275 1 88.62 248 VAL A CA 1
ATOM 1846 C C . VAL A 1 248 ? 12.117 5.984 -1.615 1 88.62 248 VAL A C 1
ATOM 1848 O O . VAL A 1 248 ? 12.641 4.992 -2.133 1 88.62 248 VAL A O 1
ATOM 1851 N N . ALA A 1 249 ? 11.398 5.961 -0.533 1 88.62 249 ALA A N 1
ATOM 1852 C CA . ALA A 1 249 ? 11.195 4.695 0.163 1 88.62 249 ALA A CA 1
ATOM 1853 C C . ALA A 1 249 ? 10.438 3.701 -0.716 1 88.62 249 ALA A C 1
ATOM 1855 O O . ALA A 1 249 ? 10.734 2.504 -0.703 1 88.62 249 ALA A O 1
ATOM 1856 N N . ALA A 1 250 ? 9.539 4.168 -1.474 1 86.25 250 ALA A N 1
ATOM 1857 C CA . ALA A 1 250 ? 8.766 3.316 -2.371 1 86.25 250 ALA A CA 1
ATOM 1858 C C . ALA A 1 250 ? 9.641 2.74 -3.477 1 86.25 250 ALA A C 1
ATOM 1860 O O . ALA A 1 250 ? 9.516 1.565 -3.83 1 86.25 250 ALA A O 1
ATOM 1861 N N . ILE A 1 251 ? 10.484 3.506 -4 1 89.44 251 ILE A N 1
ATOM 1862 C CA . ILE A 1 251 ? 11.398 3.066 -5.043 1 89.44 251 ILE A CA 1
ATOM 1863 C C . ILE A 1 251 ? 12.289 1.946 -4.512 1 89.44 251 ILE A C 1
ATOM 1865 O O . ILE A 1 251 ? 12.508 0.939 -5.191 1 89.44 251 ILE A O 1
ATOM 1869 N N . VAL A 1 252 ? 12.695 2.145 -3.314 1 90.69 252 VAL A N 1
ATOM 1870 C CA . VAL A 1 252 ? 13.586 1.157 -2.705 1 90.69 252 VAL A CA 1
ATOM 1871 C C . VAL A 1 252 ? 12.82 -0.144 -2.465 1 90.69 252 VAL A C 1
ATOM 1873 O O . VAL A 1 252 ? 13.289 -1.222 -2.844 1 90.69 252 VAL A O 1
ATOM 1876 N N . SER A 1 253 ? 11.688 -0.059 -1.896 1 90.31 253 SER A N 1
ATOM 1877 C CA . SER A 1 253 ? 10.883 -1.243 -1.593 1 90.31 253 SER A CA 1
ATOM 1878 C C . SER A 1 253 ? 10.523 -2.006 -2.863 1 90.31 253 SER A C 1
ATOM 1880 O O . SER A 1 253 ? 10.68 -3.227 -2.926 1 90.31 253 SER A O 1
ATOM 1882 N N . ARG A 1 254 ? 10.156 -1.335 -3.893 1 88.38 254 ARG A N 1
ATOM 1883 C CA . ARG A 1 254 ? 9.789 -1.949 -5.168 1 88.38 254 ARG A CA 1
ATOM 1884 C C . ARG A 1 254 ? 11.008 -2.568 -5.844 1 88.38 254 ARG A C 1
ATOM 1886 O O . ARG A 1 254 ? 10.922 -3.652 -6.422 1 88.38 254 ARG A O 1
ATOM 1893 N N . GLY A 1 255 ? 12.031 -1.836 -5.762 1 88.88 255 GLY A N 1
ATOM 1894 C CA . GLY A 1 255 ? 13.266 -2.33 -6.355 1 88.88 255 GLY A CA 1
ATOM 1895 C C . GLY A 1 255 ? 13.766 -3.611 -5.719 1 88.88 255 GLY A C 1
ATOM 1896 O O . GLY A 1 255 ? 14.164 -4.543 -6.414 1 88.88 255 GLY A O 1
ATOM 1897 N N . VAL A 1 256 ? 13.672 -3.635 -4.449 1 89.69 256 VAL A N 1
ATOM 1898 C CA . VAL A 1 256 ? 14.117 -4.816 -3.725 1 89.69 256 VAL A CA 1
ATOM 1899 C C . VAL A 1 256 ? 13.195 -5.992 -4.027 1 89.69 256 VAL A C 1
ATOM 1901 O O . VAL A 1 256 ? 13.664 -7.109 -4.266 1 89.69 256 VAL A O 1
ATOM 1904 N N . ARG A 1 257 ? 11.961 -5.777 -4.109 1 88.12 257 ARG A N 1
ATOM 1905 C CA . ARG A 1 257 ? 11.008 -6.824 -4.469 1 88.12 257 ARG A CA 1
ATOM 1906 C C . ARG A 1 257 ? 11.219 -7.293 -5.902 1 88.12 257 ARG A C 1
ATOM 1908 O O . ARG A 1 257 ? 11.094 -8.484 -6.199 1 88.12 257 ARG A O 1
ATOM 1915 N N . GLY A 1 258 ? 11.461 -6.273 -6.695 1 87.94 258 GLY A N 1
ATOM 1916 C CA . GLY A 1 258 ? 11.766 -6.613 -8.078 1 87.94 258 GLY A CA 1
ATOM 1917 C C . GLY A 1 258 ? 12.992 -7.492 -8.219 1 87.94 258 GLY A C 1
ATOM 1918 O O . GLY A 1 258 ? 13.008 -8.43 -9.016 1 87.94 258 GLY A O 1
ATOM 1919 N N . LEU A 1 259 ? 13.961 -7.195 -7.438 1 88 259 LEU A N 1
ATOM 1920 C CA . LEU A 1 259 ? 15.164 -8.016 -7.449 1 88 259 LEU A CA 1
ATOM 1921 C C . LEU A 1 259 ? 14.867 -9.43 -6.98 1 88 259 LEU A C 1
ATOM 1923 O O . LEU A 1 259 ? 15.359 -10.398 -7.562 1 88 259 LEU A O 1
ATOM 1927 N N . GLN A 1 260 ? 14.102 -9.5 -5.977 1 87.19 260 GLN A N 1
ATOM 1928 C CA . GLN A 1 260 ? 13.727 -10.805 -5.453 1 87.19 260 GLN A CA 1
ATOM 1929 C C . GLN A 1 260 ? 13 -11.633 -6.512 1 87.19 260 GLN A C 1
ATOM 1931 O O . GLN A 1 260 ? 13.297 -12.812 -6.695 1 87.19 260 GLN A O 1
ATOM 1936 N N . TRP A 1 261 ? 12.164 -11.047 -7.219 1 87.5 261 TRP A N 1
ATOM 1937 C CA . TRP A 1 261 ? 11.398 -11.727 -8.258 1 87.5 261 TRP A CA 1
ATOM 1938 C C . TRP A 1 261 ? 12.305 -12.172 -9.406 1 87.5 261 TRP A C 1
ATOM 1940 O O . TRP A 1 261 ? 12.234 -13.312 -9.852 1 87.5 261 TRP A O 1
ATOM 1950 N N . LEU A 1 262 ? 13.172 -11.289 -9.828 1 86.81 262 LEU A N 1
ATOM 1951 C CA . LEU A 1 262 ? 14.039 -11.586 -10.961 1 86.81 262 LEU A CA 1
ATOM 1952 C C . LEU A 1 262 ? 15.008 -12.719 -10.625 1 86.81 262 LEU A C 1
ATOM 1954 O O . LEU A 1 262 ? 15.266 -13.586 -11.453 1 86.81 262 LEU A O 1
ATOM 1958 N N . LEU A 1 263 ? 15.461 -12.656 -9.398 1 84.5 263 LEU A N 1
ATOM 1959 C CA . LEU A 1 263 ? 16.344 -13.734 -8.977 1 84.5 263 LEU A CA 1
ATOM 1960 C C . LEU A 1 263 ? 15.586 -15.062 -8.938 1 84.5 263 LEU A C 1
ATOM 1962 O O . LEU A 1 263 ? 16.109 -16.094 -9.391 1 84.5 263 LEU A O 1
ATOM 1966 N N . SER A 1 264 ? 14.367 -15.062 -8.492 1 84.69 264 SER A N 1
ATOM 1967 C CA . SER A 1 264 ? 13.547 -16.266 -8.414 1 84.69 264 SER A CA 1
ATOM 1968 C C . SER A 1 264 ? 13.211 -16.797 -9.805 1 84.69 264 SER A C 1
ATOM 1970 O O . SER A 1 264 ? 13.266 -18 -10.039 1 84.69 264 SER A O 1
ATOM 1972 N N . VAL A 1 265 ? 12.914 -15.93 -10.703 1 84.62 265 VAL A N 1
ATOM 1973 C CA . VAL A 1 265 ? 12.516 -16.328 -12.047 1 84.62 265 VAL A CA 1
ATOM 1974 C C . VAL A 1 265 ? 13.711 -16.922 -12.781 1 84.62 265 VAL A C 1
ATOM 1976 O O . VAL A 1 265 ? 13.586 -17.953 -13.445 1 84.62 265 VAL A O 1
ATOM 1979 N N . VAL A 1 266 ? 14.852 -16.375 -12.633 1 79.31 266 VAL A N 1
ATOM 1980 C CA . VAL A 1 266 ? 16.031 -16.828 -13.352 1 79.31 266 VAL A CA 1
ATOM 1981 C C . VAL A 1 266 ? 16.469 -18.188 -12.82 1 79.31 266 VAL A C 1
ATOM 1983 O O . VAL A 1 266 ? 16.703 -19.125 -13.602 1 79.31 266 VAL A O 1
ATOM 1986 N N . VAL A 1 267 ? 16.406 -18.297 -11.57 1 77.81 267 VAL A N 1
ATOM 1987 C CA . VAL A 1 267 ? 17 -19.5 -10.984 1 77.81 267 VAL A CA 1
ATOM 1988 C C . VAL A 1 267 ? 15.938 -20.609 -10.891 1 77.81 267 VAL A C 1
ATOM 1990 O O . VAL A 1 267 ? 16.25 -21.781 -11.078 1 77.81 267 VAL A O 1
ATOM 1993 N N . PHE A 1 268 ? 14.633 -20.203 -10.695 1 81.06 268 PHE A N 1
ATOM 1994 C CA . PHE A 1 268 ? 13.641 -21.234 -10.406 1 81.06 268 PHE A CA 1
ATOM 1995 C C . PHE A 1 268 ? 12.797 -21.531 -11.641 1 81.06 268 PHE A C 1
ATOM 1997 O O . PHE A 1 268 ? 12.172 -22.594 -11.734 1 81.06 268 PHE A O 1
ATOM 2004 N N . ASN A 1 269 ? 12.773 -20.656 -12.508 1 85.62 269 ASN A N 1
ATOM 2005 C CA . ASN A 1 269 ? 11.82 -20.875 -13.586 1 85.62 269 ASN A CA 1
ATOM 2006 C C . ASN A 1 269 ? 12.5 -20.844 -14.953 1 85.62 269 ASN A C 1
ATOM 2008 O O . ASN A 1 269 ? 12.633 -21.891 -15.602 1 85.62 269 ASN A O 1
ATOM 2012 N N . VAL A 1 270 ? 13.117 -19.781 -15.383 1 83.12 270 VAL A N 1
ATOM 2013 C CA . VAL A 1 270 ? 13.586 -19.578 -16.75 1 83.12 270 VAL A CA 1
ATOM 2014 C C . VAL A 1 270 ? 14.773 -20.5 -17.031 1 83.12 270 VAL A C 1
ATOM 2016 O O . VAL A 1 270 ? 14.742 -21.281 -17.984 1 83.12 270 VAL A O 1
ATOM 2019 N N . ALA A 1 271 ? 15.758 -20.484 -16.172 1 83 271 ALA A N 1
ATOM 2020 C CA . ALA A 1 271 ? 16.953 -21.281 -16.422 1 83 271 ALA A CA 1
ATOM 2021 C C . ALA A 1 271 ? 16.641 -22.781 -16.438 1 83 271 ALA A C 1
ATOM 2023 O O . ALA A 1 271 ? 16.969 -23.484 -17.391 1 83 271 ALA A O 1
ATOM 2024 N N . PRO A 1 272 ? 15.898 -23.172 -15.445 1 87.12 272 PRO A N 1
ATOM 2025 C CA . PRO A 1 272 ? 15.562 -24.609 -15.461 1 87.12 272 PRO A CA 1
ATOM 2026 C C . PRO A 1 272 ? 14.672 -24.984 -16.641 1 87.12 272 PRO A C 1
ATOM 2028 O O . PRO A 1 272 ? 14.812 -26.078 -17.203 1 87.12 272 PRO A O 1
ATOM 2031 N N . THR A 1 273 ? 13.805 -24.125 -17.031 1 87.5 273 THR A N 1
ATOM 2032 C CA . THR A 1 273 ? 12.898 -24.422 -18.141 1 87.5 273 THR A CA 1
ATOM 2033 C C . THR A 1 273 ? 13.672 -24.531 -19.453 1 87.5 273 THR A C 1
ATOM 2035 O O . THR A 1 273 ? 13.445 -25.469 -20.234 1 87.5 273 THR A O 1
ATOM 2038 N N . ILE A 1 274 ? 14.555 -23.656 -19.719 1 88.56 274 ILE A N 1
ATOM 2039 C CA . ILE A 1 274 ? 15.375 -23.703 -20.938 1 88.56 274 ILE A CA 1
ATOM 2040 C C . ILE A 1 274 ? 16.203 -24.984 -20.938 1 88.56 274 ILE A C 1
ATOM 2042 O O . ILE A 1 274 ? 16.328 -25.656 -21.969 1 88.56 274 ILE A O 1
ATOM 2046 N N . PHE A 1 275 ? 16.734 -25.328 -19.797 1 91 275 PHE A N 1
ATOM 2047 C CA . PHE A 1 275 ? 17.516 -26.547 -19.672 1 91 275 PHE A CA 1
ATOM 2048 C C . PHE A 1 275 ? 16.656 -27.781 -19.906 1 91 275 PHE A C 1
ATOM 2050 O O . PHE A 1 275 ? 17.062 -28.703 -20.609 1 91 275 PHE A O 1
ATOM 2057 N N . GLU A 1 276 ? 15.516 -27.719 -19.375 1 91.12 276 GLU A N 1
ATOM 2058 C CA . GLU A 1 276 ? 14.602 -28.844 -19.516 1 91.12 276 GLU A CA 1
ATOM 2059 C C . GLU A 1 276 ? 14.18 -29.016 -20.984 1 91.12 276 GLU A C 1
ATOM 2061 O O . GLU A 1 276 ? 14.109 -30.125 -21.484 1 91.12 276 GLU A O 1
ATOM 2066 N N . ILE A 1 277 ? 13.852 -27.938 -21.641 1 91.75 277 ILE A N 1
ATOM 2067 C CA . ILE A 1 277 ? 13.469 -27.984 -23.062 1 91.75 277 ILE A CA 1
ATOM 2068 C C . ILE A 1 277 ? 14.609 -28.578 -23.875 1 91.75 277 ILE A C 1
ATOM 2070 O O . ILE A 1 277 ? 14.383 -29.438 -24.75 1 91.75 277 ILE A O 1
ATOM 2074 N N . GLY A 1 278 ? 15.828 -28.172 -23.562 1 93.19 278 GLY A N 1
ATOM 2075 C CA . GLY A 1 278 ? 16.984 -28.719 -24.25 1 93.19 278 GLY A CA 1
ATOM 2076 C C . GLY A 1 278 ? 17.172 -30.203 -24 1 93.19 278 GLY A C 1
ATOM 2077 O O . GLY A 1 278 ? 17.438 -30.953 -24.938 1 93.19 278 GLY A O 1
ATOM 2078 N N . LEU A 1 279 ? 16.969 -30.641 -22.75 1 92.88 279 LEU A N 1
ATOM 2079 C CA . LEU A 1 279 ? 17.125 -32.062 -22.391 1 92.88 279 LEU A CA 1
ATOM 2080 C C . LEU A 1 279 ? 16.047 -32.906 -23.062 1 92.88 279 LEU A C 1
ATOM 2082 O O . LEU A 1 279 ? 16.344 -34 -23.578 1 92.88 279 LEU A O 1
ATOM 2086 N N . VAL A 1 280 ? 14.828 -32.438 -22.984 1 93.06 280 VAL A N 1
ATOM 2087 C CA . VAL A 1 280 ? 13.727 -33.188 -23.562 1 93.06 280 VAL A CA 1
ATOM 2088 C C . VAL A 1 280 ? 13.906 -33.281 -25.078 1 93.06 280 VAL A C 1
ATOM 2090 O O . VAL A 1 280 ? 13.727 -34.344 -25.672 1 93.06 280 VAL A O 1
ATOM 2093 N N . SER A 1 281 ? 14.258 -32.156 -25.75 1 94.25 281 SER A N 1
ATOM 2094 C CA . SER A 1 281 ? 14.492 -32.188 -27.188 1 94.25 281 SER A CA 1
ATOM 2095 C C . SER A 1 281 ? 15.656 -33.094 -27.547 1 94.25 281 SER A C 1
ATOM 2097 O O . SER A 1 281 ? 15.602 -33.812 -28.547 1 94.25 281 SER A O 1
ATOM 2099 N N . GLY A 1 282 ? 16.672 -33.031 -26.75 1 93.5 282 GLY A N 1
ATOM 2100 C CA . GLY A 1 282 ? 17.812 -33.906 -26.969 1 93.5 282 GLY A CA 1
ATOM 2101 C C . GLY A 1 282 ? 17.469 -35.375 -26.812 1 93.5 282 GLY A C 1
ATOM 2102 O O . GLY A 1 282 ? 17.906 -36.219 -27.625 1 93.5 282 GLY A O 1
ATOM 2103 N N . LEU A 1 283 ? 16.703 -35.719 -25.797 1 92.81 283 LEU A N 1
ATOM 2104 C CA . LEU A 1 283 ? 16.281 -37.094 -25.547 1 92.81 283 LEU A CA 1
ATOM 2105 C C . LEU A 1 283 ? 15.391 -37.594 -26.672 1 92.81 283 LEU A C 1
ATOM 2107 O O . LEU A 1 283 ? 15.531 -38.75 -27.109 1 92.81 283 LEU A O 1
ATOM 2111 N N . LEU A 1 284 ? 14.445 -36.812 -27.109 1 93.38 284 LEU A N 1
ATOM 2112 C CA . LEU A 1 284 ? 13.562 -37.188 -28.219 1 93.38 284 LEU A CA 1
ATOM 2113 C C . LEU A 1 284 ? 14.367 -37.406 -29.5 1 93.38 284 LEU A C 1
ATOM 2115 O O . LEU A 1 284 ? 14.094 -38.375 -30.234 1 93.38 284 LEU A O 1
ATOM 2119 N N . TRP A 1 285 ? 15.305 -36.594 -29.703 1 92.75 285 TRP A N 1
ATOM 2120 C CA . TRP A 1 285 ? 16.172 -36.719 -30.875 1 92.75 285 TRP A CA 1
ATOM 2121 C C . TRP A 1 285 ? 16.953 -38.031 -30.812 1 92.75 285 TRP A C 1
ATOM 2123 O O . TRP A 1 285 ? 17.031 -38.75 -31.812 1 92.75 285 TRP A O 1
ATOM 2133 N N . TYR A 1 286 ? 17.406 -38.406 -29.656 1 90.44 286 TYR A N 1
ATOM 2134 C CA . TYR A 1 286 ? 18.266 -39.562 -29.484 1 90.44 286 TYR A CA 1
ATOM 2135 C C . TYR A 1 286 ? 17.453 -40.844 -29.516 1 90.44 286 TYR A C 1
ATOM 2137 O O . TYR A 1 286 ? 17.875 -41.844 -30.094 1 90.44 286 TYR A O 1
ATOM 2145 N N . THR A 1 287 ? 16.281 -40.875 -28.922 1 88.31 287 THR A N 1
ATOM 2146 C CA . THR A 1 287 ? 15.516 -42.125 -28.75 1 88.31 287 THR A CA 1
ATOM 2147 C C . THR A 1 287 ? 14.562 -42.312 -29.938 1 88.31 287 THR A C 1
ATOM 2149 O O . THR A 1 287 ? 14.352 -43.469 -30.375 1 88.31 287 THR A O 1
ATOM 2152 N N . LEU A 1 288 ? 13.977 -41.312 -30.469 1 89.75 288 LEU A N 1
ATOM 2153 C CA . LEU A 1 288 ? 12.914 -41.5 -31.453 1 89.75 288 LEU A CA 1
ATOM 2154 C C . LEU A 1 288 ? 13.344 -40.969 -32.812 1 89.75 288 LEU A C 1
ATOM 2156 O O . LEU A 1 288 ? 12.938 -41.531 -33.844 1 89.75 288 LEU A O 1
ATOM 2160 N N . GLY A 1 289 ? 14.078 -39.812 -32.875 1 91.19 289 GLY A N 1
ATOM 2161 C CA . GLY A 1 289 ? 14.508 -39.281 -34.156 1 91.19 289 GLY A CA 1
ATOM 2162 C C . GLY A 1 289 ? 14.414 -37.781 -34.25 1 91.19 289 GLY A C 1
ATOM 2163 O O . GLY A 1 289 ? 13.844 -37.125 -33.344 1 91.19 289 GLY A O 1
ATOM 2164 N N . SER A 1 290 ? 14.898 -37.188 -35.281 1 92.69 290 SER A N 1
ATOM 2165 C CA . SER A 1 290 ? 15 -35.75 -35.469 1 92.69 290 SER A CA 1
ATOM 2166 C C . SER A 1 290 ? 13.633 -35.125 -35.719 1 92.69 290 SER A C 1
ATOM 2168 O O . SER A 1 290 ? 13.398 -33.969 -35.344 1 92.69 290 SER A O 1
ATOM 2170 N N . GLN A 1 291 ? 12.727 -35.875 -36.25 1 93.25 291 GLN A N 1
ATOM 2171 C CA . GLN A 1 291 ? 11.398 -35.344 -36.562 1 93.25 291 GLN A CA 1
ATOM 2172 C C . GLN A 1 291 ? 10.641 -35 -35.25 1 93.25 291 GLN A C 1
ATOM 2174 O O . GLN A 1 291 ? 9.922 -34 -35.188 1 93.25 291 GLN A O 1
ATOM 2179 N N . PHE A 1 292 ? 10.883 -35.812 -34.25 1 93.69 292 PHE A N 1
ATOM 2180 C CA . PHE A 1 292 ? 10.219 -35.594 -32.969 1 93.69 292 PHE A CA 1
ATOM 2181 C C . PHE A 1 292 ? 10.773 -34.375 -32.281 1 93.69 292 PHE A C 1
ATOM 2183 O O . PHE A 1 292 ? 10.023 -33.594 -31.688 1 93.69 292 PHE A O 1
ATOM 2190 N N . ALA A 1 293 ? 12.023 -34.188 -32.344 1 94.44 293 ALA A N 1
ATOM 2191 C CA . ALA A 1 293 ? 12.656 -33 -31.75 1 94.44 293 ALA A CA 1
ATOM 2192 C C . ALA A 1 293 ? 12.188 -31.734 -32.438 1 94.44 293 ALA A C 1
ATOM 2194 O O . ALA A 1 293 ? 11.969 -30.719 -31.781 1 94.44 293 ALA A O 1
ATOM 2195 N N . LEU A 1 294 ? 12.047 -31.797 -33.719 1 94.38 294 LEU A N 1
ATOM 2196 C CA . LEU A 1 294 ? 11.609 -30.641 -34.469 1 94.38 294 LEU A CA 1
ATOM 2197 C C . LEU A 1 294 ? 10.18 -30.266 -34.125 1 94.38 294 LEU A C 1
ATOM 2199 O O . LEU A 1 294 ? 9.859 -29.078 -33.969 1 94.38 294 LEU A O 1
ATOM 2203 N N . VAL A 1 295 ? 9.289 -31.266 -33.969 1 94.5 295 VAL A N 1
ATOM 2204 C CA . VAL A 1 295 ? 7.902 -31 -33.594 1 94.5 295 VAL A CA 1
ATOM 2205 C C . VAL A 1 295 ? 7.859 -30.344 -32.219 1 94.5 295 VAL A C 1
ATOM 2207 O O . VAL A 1 295 ? 7.094 -29.406 -32 1 94.5 295 VAL A O 1
ATOM 2210 N N . ASN A 1 296 ? 8.734 -30.812 -31.359 1 94.12 296 ASN A N 1
ATOM 2211 C CA . ASN A 1 296 ? 8.773 -30.266 -30 1 94.12 296 ASN A CA 1
ATOM 2212 C C . ASN A 1 296 ? 9.25 -28.812 -30.016 1 94.12 296 ASN A C 1
ATOM 2214 O O . ASN A 1 296 ? 8.617 -27.953 -29.406 1 94.12 296 ASN A O 1
ATOM 2218 N N . VAL A 1 297 ? 10.281 -28.516 -30.688 1 94.5 297 VAL A N 1
ATOM 2219 C CA . VAL A 1 297 ? 10.859 -27.172 -30.719 1 94.5 297 VAL A CA 1
ATOM 2220 C C . VAL A 1 297 ? 9.891 -26.203 -31.391 1 94.5 297 VAL A C 1
ATOM 2222 O O . VAL A 1 297 ? 9.727 -25.062 -30.938 1 94.5 297 VAL A O 1
ATOM 2225 N N . VAL A 1 298 ? 9.227 -26.656 -32.406 1 95.5 298 VAL A N 1
ATOM 2226 C CA . VAL A 1 298 ? 8.273 -25.812 -33.125 1 95.5 298 VAL A CA 1
ATOM 2227 C C . VAL A 1 298 ? 7.059 -25.531 -32.25 1 95.5 298 VAL A C 1
ATOM 2229 O O . VAL A 1 298 ? 6.543 -24.422 -32.219 1 95.5 298 VAL A O 1
ATOM 2232 N N . THR A 1 299 ? 6.625 -26.578 -31.547 1 95.06 299 THR A N 1
ATOM 2233 C CA . THR A 1 299 ? 5.477 -26.406 -30.656 1 95.06 299 THR A CA 1
ATOM 2234 C C . THR A 1 299 ? 5.797 -25.422 -29.547 1 95.06 299 THR A C 1
ATOM 2236 O O . THR A 1 299 ? 5.016 -24.5 -29.281 1 95.06 299 THR A O 1
ATOM 2239 N N . ILE A 1 300 ? 6.934 -25.547 -28.891 1 94.38 300 ILE A N 1
ATOM 2240 C CA . ILE A 1 300 ? 7.324 -24.672 -27.797 1 94.38 300 ILE A CA 1
ATOM 2241 C C . ILE A 1 300 ? 7.566 -23.266 -28.312 1 94.38 300 ILE A C 1
ATOM 2243 O O . ILE A 1 300 ? 7.211 -22.281 -27.656 1 94.38 300 ILE A O 1
ATOM 2247 N N . GLY A 1 301 ? 8.203 -23.172 -29.469 1 94.88 301 GLY A N 1
ATOM 2248 C CA . GLY A 1 301 ? 8.406 -21.875 -30.094 1 94.88 301 GLY A CA 1
ATOM 2249 C C . GLY A 1 301 ? 7.105 -21.156 -30.406 1 94.88 301 GLY A C 1
ATOM 2250 O O . GLY A 1 301 ? 6.961 -19.969 -30.109 1 94.88 301 GLY A O 1
ATOM 2251 N N . ALA A 1 302 ? 6.141 -21.906 -30.984 1 96.5 302 ALA A N 1
ATOM 2252 C CA . ALA A 1 302 ? 4.836 -21.328 -31.297 1 96.5 302 ALA A CA 1
ATOM 2253 C C . ALA A 1 302 ? 4.086 -20.953 -30.016 1 96.5 302 ALA A C 1
ATOM 2255 O O . ALA A 1 302 ? 3.432 -19.906 -29.969 1 96.5 302 ALA A O 1
ATOM 2256 N N . TYR A 1 303 ? 4.184 -21.812 -29.062 1 94.88 303 TYR A N 1
ATOM 2257 C CA . TYR A 1 303 ? 3.578 -21.562 -27.75 1 94.88 303 TYR A CA 1
ATOM 2258 C C . TYR A 1 303 ? 4.129 -20.281 -27.141 1 94.88 303 TYR A C 1
ATOM 2260 O O . TYR A 1 303 ? 3.365 -19.422 -26.688 1 94.88 303 TYR A O 1
ATOM 2268 N N . SER A 1 304 ? 5.402 -20.172 -27.141 1 93.81 304 SER A N 1
ATOM 2269 C CA . SER A 1 304 ? 6.062 -19.016 -26.547 1 93.81 304 SER A CA 1
ATOM 2270 C C . SER A 1 304 ? 5.738 -17.734 -27.312 1 93.81 304 SER A C 1
ATOM 2272 O O . SER A 1 304 ? 5.453 -16.703 -26.719 1 93.81 304 SER A O 1
ATOM 2274 N N . ALA A 1 305 ? 5.734 -17.797 -28.641 1 94.75 305 ALA A N 1
ATOM 2275 C CA . ALA A 1 305 ? 5.438 -16.641 -29.469 1 94.75 305 ALA A CA 1
ATOM 2276 C C . ALA A 1 305 ? 4.008 -16.156 -29.25 1 94.75 305 ALA A C 1
ATOM 2278 O O . ALA A 1 305 ? 3.768 -14.945 -29.141 1 94.75 305 ALA A O 1
ATOM 2279 N N . TRP A 1 306 ? 3.086 -17.125 -29.172 1 95.38 306 TRP A N 1
ATOM 2280 C CA . TRP A 1 306 ? 1.694 -16.781 -28.891 1 95.38 306 TRP A CA 1
ATOM 2281 C C . TRP A 1 306 ? 1.556 -16.141 -27.516 1 95.38 306 TRP A C 1
ATOM 2283 O O . TRP A 1 306 ? 0.921 -15.094 -27.375 1 95.38 306 TRP A O 1
ATOM 2293 N N . THR A 1 307 ? 2.209 -16.719 -26.547 1 92.81 307 THR A N 1
ATOM 2294 C CA . THR A 1 307 ? 2.121 -16.25 -25.172 1 92.81 307 THR A CA 1
ATOM 2295 C C . THR A 1 307 ? 2.66 -14.82 -25.047 1 92.81 307 THR A C 1
ATOM 2297 O O . THR A 1 307 ? 2.00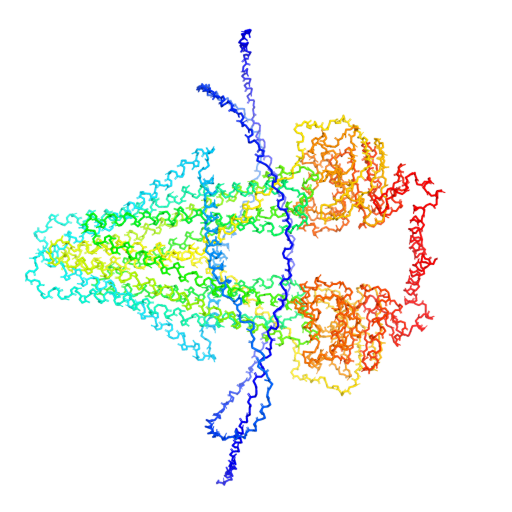6 -13.953 -24.453 1 92.81 307 THR A O 1
ATOM 2300 N N . PHE A 1 308 ? 3.801 -14.547 -25.641 1 91.56 308 PHE A N 1
ATOM 2301 C CA . PHE A 1 308 ? 4.418 -13.227 -25.531 1 91.56 308 PHE A CA 1
ATOM 2302 C C . PHE A 1 308 ? 3.607 -12.18 -26.281 1 91.56 308 PHE A C 1
ATOM 2304 O O . PHE A 1 308 ? 3.414 -11.07 -25.797 1 91.56 308 PHE A O 1
ATOM 2311 N N . SER A 1 309 ? 3.102 -12.516 -27.406 1 94.12 309 SER A N 1
ATOM 2312 C CA . SER A 1 309 ? 2.354 -11.57 -28.234 1 94.12 309 SER A CA 1
ATOM 2313 C C . SER A 1 309 ? 1.037 -11.188 -27.562 1 94.12 309 SER A C 1
ATOM 2315 O O . SER A 1 309 ? 0.714 -10 -27.453 1 94.12 309 SER A O 1
ATOM 2317 N N . VAL A 1 310 ? 0.316 -12.156 -27.047 1 93.62 310 VAL A N 1
ATOM 2318 C CA . VAL A 1 310 ? -0.991 -11.898 -26.453 1 93.62 310 VAL A CA 1
ATOM 2319 C C . VAL A 1 310 ? -0.815 -11.242 -25.094 1 93.62 310 VAL A C 1
ATOM 2321 O O . VAL A 1 310 ? -1.609 -10.383 -24.703 1 93.62 310 VAL A O 1
ATOM 2324 N N . THR A 1 311 ? 0.195 -11.633 -24.406 1 91.31 311 THR A N 1
ATOM 2325 C CA . THR A 1 311 ? 0.43 -11.047 -23.094 1 91.31 311 THR A CA 1
ATOM 2326 C C . THR A 1 311 ? 0.761 -9.562 -23.219 1 91.31 311 THR A C 1
ATOM 2328 O O . THR A 1 311 ? 0.301 -8.758 -22.406 1 91.31 311 THR A O 1
ATOM 2331 N N . THR A 1 312 ? 1.515 -9.141 -24.188 1 89 312 THR A N 1
ATOM 2332 C CA . THR A 1 312 ? 1.843 -7.734 -24.391 1 89 312 THR A CA 1
ATOM 2333 C C . THR A 1 312 ? 0.586 -6.93 -24.703 1 89 312 THR A C 1
ATOM 2335 O O . THR A 1 312 ? 0.421 -5.809 -24.219 1 89 312 THR A O 1
ATOM 2338 N N . TRP A 1 313 ? -0.184 -7.547 -25.484 1 90.12 313 TRP A N 1
ATOM 2339 C CA . TRP A 1 313 ? -1.455 -6.914 -25.812 1 90.12 313 TRP A CA 1
ATOM 2340 C C . TRP A 1 313 ? -2.352 -6.801 -24.594 1 90.12 313 TRP A C 1
ATOM 2342 O O . TRP A 1 313 ? -2.971 -5.762 -24.359 1 90.12 313 TRP A O 1
ATOM 2352 N N . ARG A 1 314 ? -2.408 -7.734 -23.766 1 91.75 314 ARG A N 1
ATOM 2353 C CA . ARG A 1 314 ? -3.258 -7.801 -22.578 1 91.75 314 ARG A CA 1
ATOM 2354 C C . ARG A 1 314 ? -2.793 -6.816 -21.516 1 91.75 314 ARG A C 1
ATOM 2356 O O . ARG A 1 314 ? -3.586 -6.375 -20.672 1 91.75 314 ARG A O 1
ATOM 2363 N N . THR A 1 315 ? -1.585 -6.52 -21.531 1 88.19 315 THR A N 1
ATOM 2364 C CA . THR A 1 315 ? -1.052 -5.609 -20.531 1 88.19 315 THR A CA 1
ATOM 2365 C C . THR A 1 315 ? -1.699 -4.23 -20.641 1 88.19 315 THR A C 1
ATOM 2367 O O . THR A 1 315 ? -1.938 -3.561 -19.641 1 88.19 315 THR A O 1
ATOM 2370 N N . GLN A 1 316 ? -2.035 -3.861 -21.828 1 90.06 316 GLN A N 1
ATOM 2371 C CA . GLN A 1 316 ? -2.707 -2.582 -22.031 1 90.06 316 GLN A CA 1
ATOM 2372 C C . GLN A 1 316 ? -4.137 -2.619 -21.5 1 90.06 316 GLN A C 1
ATOM 2374 O O . GLN A 1 316 ? -4.621 -1.635 -20.938 1 90.06 316 GLN A O 1
ATOM 2379 N N . ILE A 1 317 ? -4.766 -3.709 -21.688 1 92.12 317 ILE A N 1
ATOM 2380 C CA . ILE A 1 317 ? -6.121 -3.887 -21.172 1 92.12 317 ILE A CA 1
ATOM 2381 C C . ILE A 1 317 ? -6.113 -3.852 -19.656 1 92.12 317 ILE A C 1
ATOM 2383 O O . ILE A 1 317 ? -6.965 -3.203 -19.031 1 92.12 317 ILE A O 1
ATOM 2387 N N . ARG A 1 318 ? -5.168 -4.461 -19.156 1 89.81 318 ARG A N 1
ATOM 2388 C CA . ARG A 1 318 ? -5.043 -4.488 -17.703 1 89.81 318 ARG A CA 1
ATOM 2389 C C . ARG A 1 318 ? -4.742 -3.096 -17.156 1 89.81 318 ARG A C 1
ATOM 2391 O O . ARG A 1 318 ? -5.23 -2.727 -16.078 1 89.81 318 ARG A O 1
ATOM 2398 N N . ARG A 1 319 ? -4.02 -2.365 -17.828 1 88.69 319 ARG A N 1
ATOM 2399 C CA . ARG A 1 319 ? -3.699 -1.006 -17.406 1 88.69 319 ARG A CA 1
ATOM 2400 C C . ARG A 1 319 ? -4.957 -0.148 -17.312 1 88.69 319 ARG A C 1
ATOM 2402 O O . ARG A 1 319 ? -5.137 0.593 -16.344 1 88.69 319 ARG A O 1
ATOM 2409 N N . THR A 1 320 ? -5.734 -0.294 -18.266 1 91.25 320 THR A N 1
ATOM 2410 C CA . THR A 1 320 ? -6.977 0.469 -18.266 1 91.25 320 THR A CA 1
ATOM 2411 C C . THR A 1 320 ? -7.879 0.047 -17.109 1 91.25 320 THR A C 1
ATOM 2413 O O . THR A 1 320 ? -8.531 0.886 -16.5 1 91.25 320 THR A O 1
ATOM 2416 N N . MET A 1 321 ? -7.906 -1.222 -16.875 1 92.56 321 MET A N 1
ATOM 2417 C CA . MET A 1 321 ? -8.688 -1.74 -15.758 1 92.56 321 MET A CA 1
ATOM 2418 C C . MET A 1 321 ? -8.156 -1.216 -14.43 1 92.56 321 MET A C 1
ATOM 2420 O O . MET A 1 321 ? -8.93 -0.775 -13.578 1 92.56 321 MET A O 1
ATOM 2424 N N . ASN A 1 322 ? -6.91 -1.134 -14.305 1 88.62 322 ASN A N 1
ATOM 2425 C CA . ASN A 1 322 ? -6.273 -0.654 -13.086 1 88.62 322 ASN A CA 1
ATOM 2426 C C . ASN A 1 322 ? -6.52 0.837 -12.875 1 88.62 322 ASN A C 1
ATOM 2428 O O . ASN A 1 322 ? -6.73 1.281 -11.742 1 88.62 322 ASN A O 1
ATOM 2432 N N . GLU A 1 323 ? -6.508 1.559 -13.883 1 91 323 GLU A N 1
ATOM 2433 C CA . GLU A 1 323 ? -6.801 2.986 -13.805 1 91 323 GLU A CA 1
ATOM 2434 C C . GLU A 1 323 ? -8.227 3.234 -13.328 1 91 323 GLU A C 1
ATOM 2436 O O . GLU A 1 323 ? -8.469 4.113 -12.5 1 91 323 GLU A O 1
ATOM 2441 N N . ALA A 1 324 ? -9.078 2.447 -13.875 1 91.88 324 ALA A N 1
ATOM 2442 C CA . ALA A 1 324 ? -10.477 2.574 -13.461 1 91.88 324 ALA A CA 1
ATOM 2443 C C . ALA A 1 324 ? -10.648 2.209 -11.984 1 91.88 324 ALA A C 1
ATOM 2445 O O . ALA A 1 324 ? -11.414 2.852 -11.266 1 91.88 324 ALA A O 1
ATOM 2446 N N . GLU A 1 325 ? -9.945 1.188 -11.57 1 90.31 325 GLU A N 1
ATOM 2447 C CA . GLU A 1 325 ? -9.977 0.786 -10.172 1 90.31 325 GLU A CA 1
ATOM 2448 C C . GLU A 1 325 ? -9.445 1.894 -9.266 1 90.31 325 GLU A C 1
ATOM 2450 O O . GLU A 1 325 ? -10.039 2.203 -8.234 1 90.31 325 GLU A O 1
ATOM 2455 N N . THR A 1 326 ? -8.406 2.482 -9.672 1 87.81 326 THR A N 1
ATOM 2456 C CA . THR A 1 326 ? -7.773 3.545 -8.898 1 87.81 326 THR A CA 1
ATOM 2457 C C . THR A 1 326 ? -8.68 4.77 -8.812 1 87.81 326 THR A C 1
ATOM 2459 O O . THR A 1 326 ? -8.812 5.383 -7.754 1 87.81 326 THR A O 1
ATOM 2462 N N . LYS A 1 327 ? -9.258 5.078 -9.891 1 90.94 327 LYS A N 1
ATOM 2463 C CA . LYS A 1 327 ? -10.156 6.227 -9.922 1 90.94 327 LYS A CA 1
ATOM 2464 C C . LYS A 1 327 ? -11.367 6 -9.023 1 90.94 327 LYS A C 1
ATOM 2466 O O . LYS A 1 327 ? -11.805 6.91 -8.312 1 90.94 327 LYS A O 1
ATOM 2471 N N . SER A 1 328 ? -11.898 4.816 -9.078 1 93.06 328 SER A N 1
ATOM 2472 C CA . SER A 1 328 ? -13.031 4.504 -8.211 1 93.06 328 SER A CA 1
ATOM 2473 C C . SER A 1 328 ? -12.641 4.551 -6.742 1 93.06 328 SER A C 1
ATOM 2475 O O . SER A 1 328 ? -13.383 5.07 -5.906 1 93.06 328 SER A O 1
ATOM 2477 N N . GLY A 1 329 ? -11.516 4.02 -6.449 1 90.69 329 GLY A N 1
ATOM 2478 C CA . GLY A 1 329 ? -11.016 4.086 -5.082 1 90.69 329 GLY A CA 1
ATOM 2479 C C . GLY A 1 329 ? -10.734 5.5 -4.617 1 90.69 329 GLY A C 1
ATOM 2480 O O . GLY A 1 329 ? -11.047 5.859 -3.48 1 90.69 329 GLY A O 1
ATOM 2481 N N . ALA A 1 330 ? -10.203 6.305 -5.48 1 88.5 330 ALA A N 1
ATOM 2482 C CA . ALA A 1 330 ? -9.906 7.699 -5.168 1 88.5 330 ALA A CA 1
ATOM 2483 C C . ALA A 1 330 ? -11.188 8.484 -4.895 1 88.5 330 ALA A C 1
ATOM 2485 O O . ALA A 1 330 ? -11.227 9.312 -3.986 1 88.5 330 ALA A O 1
ATOM 2486 N N . LEU A 1 331 ? -12.125 8.234 -5.676 1 92 331 LEU A N 1
ATOM 2487 C CA . LEU A 1 331 ? -13.406 8.914 -5.492 1 92 331 LEU A CA 1
ATOM 2488 C C . LEU A 1 331 ? -14.023 8.547 -4.148 1 92 331 LEU A C 1
ATOM 2490 O O . LEU A 1 331 ? -14.594 9.398 -3.467 1 92 331 LEU A O 1
ATOM 2494 N N . MET A 1 332 ? -13.945 7.324 -3.795 1 92.25 332 MET A N 1
ATOM 2495 C CA . MET A 1 332 ? -14.477 6.887 -2.508 1 92.25 332 MET A CA 1
ATOM 2496 C C . MET A 1 332 ? -13.773 7.602 -1.357 1 92.25 332 MET A C 1
ATOM 2498 O O . MET A 1 332 ? -14.43 8.125 -0.455 1 92.25 332 MET A O 1
ATOM 2502 N N . VAL A 1 333 ? -12.555 7.637 -1.387 1 90 333 VAL A N 1
ATOM 2503 C CA . VAL A 1 333 ? -11.766 8.273 -0.333 1 90 333 VAL A CA 1
ATOM 2504 C C . VAL A 1 333 ? -12.062 9.766 -0.301 1 90 333 VAL A C 1
ATOM 2506 O O . VAL A 1 333 ? -12.273 10.344 0.771 1 90 333 VAL A O 1
ATOM 2509 N N . ASP A 1 334 ? -12.125 10.352 -1.45 1 89.94 334 ASP A N 1
ATOM 2510 C CA . ASP A 1 334 ? -12.414 11.773 -1.557 1 89.94 334 ASP A CA 1
ATOM 2511 C C . ASP A 1 334 ? -13.797 12.094 -0.992 1 89.94 334 ASP A C 1
ATOM 2513 O O . ASP A 1 334 ? -13.961 13.07 -0.251 1 89.94 334 ASP A O 1
ATOM 2517 N N . SER A 1 335 ? -14.719 11.32 -1.382 1 91.56 335 SER A N 1
ATOM 2518 C CA . SER A 1 335 ? -16.094 11.531 -0.926 1 91.56 335 SER A CA 1
ATOM 2519 C C . SER A 1 335 ? -16.203 11.336 0.583 1 91.56 335 SER A C 1
ATOM 2521 O O . SER A 1 335 ? -16.938 12.07 1.252 1 91.56 335 SER A O 1
ATOM 2523 N N . LEU A 1 336 ? -15.445 10.469 1.1 1 89.44 336 LEU A N 1
ATOM 2524 C CA . LEU A 1 336 ? -15.508 10.203 2.531 1 89.44 336 LEU A CA 1
ATOM 2525 C C . LEU A 1 336 ? -14.742 11.266 3.316 1 89.44 336 LEU A C 1
ATOM 2527 O O . LEU A 1 336 ? -15.117 11.609 4.441 1 89.44 336 LEU A O 1
ATOM 2531 N N . MET A 1 337 ? -13.758 11.742 2.703 1 87.19 337 MET A N 1
ATOM 2532 C CA . MET A 1 337 ? -13.031 12.844 3.326 1 87.19 337 MET A CA 1
ATOM 2533 C C . MET A 1 337 ? -13.898 14.094 3.391 1 87.19 337 MET A C 1
ATOM 2535 O O . MET A 1 337 ? -13.766 14.898 4.312 1 87.19 337 MET A O 1
ATOM 2539 N N . ASN A 1 338 ? -14.719 14.18 2.371 1 89.19 338 ASN A N 1
ATOM 2540 C CA . ASN A 1 338 ? -15.648 15.305 2.322 1 89.19 338 ASN A CA 1
ATOM 2541 C C . ASN A 1 338 ? -17.047 14.906 2.779 1 89.19 338 ASN A C 1
ATOM 2543 O O . ASN A 1 338 ? -18.047 15.398 2.25 1 89.19 338 ASN A O 1
ATOM 2547 N N . PHE A 1 339 ? -17.109 13.977 3.666 1 88.38 339 PHE A N 1
ATOM 2548 C CA . PHE A 1 339 ? -18.375 13.414 4.098 1 88.38 339 PHE A CA 1
ATOM 2549 C C . PHE A 1 339 ? -19.328 14.508 4.59 1 88.38 339 PHE A C 1
ATOM 2551 O O . PHE A 1 339 ? -20.516 14.508 4.258 1 88.38 339 PHE A O 1
ATOM 2558 N N . GLU A 1 340 ? -18.828 15.43 5.391 1 87.5 340 GLU A N 1
ATOM 2559 C CA . GLU A 1 340 ? -19.641 16.5 5.934 1 87.5 340 GLU A CA 1
ATOM 2560 C C . GLU A 1 340 ? -20.203 17.391 4.82 1 87.5 340 GLU A C 1
ATOM 2562 O O . GLU A 1 340 ? -21.375 17.766 4.852 1 87.5 340 GLU A O 1
ATOM 2567 N N . THR A 1 341 ? -19.375 17.688 3.906 1 89.19 341 THR A N 1
ATOM 2568 C CA . THR A 1 341 ? -19.812 18.516 2.789 1 89.19 341 THR A CA 1
ATOM 2569 C C . THR A 1 341 ? -20.891 17.797 1.98 1 89.19 341 THR A C 1
ATOM 2571 O O . THR A 1 341 ? -21.859 18.422 1.534 1 89.19 341 THR A O 1
ATOM 2574 N N . VAL A 1 342 ? -20.734 16.547 1.823 1 91.25 342 VAL A N 1
ATOM 2575 C CA . VAL A 1 342 ? -21.719 15.758 1.079 1 91.25 342 VAL A CA 1
ATOM 2576 C C . VAL A 1 342 ? -23.062 15.805 1.794 1 91.25 342 VAL A C 1
ATOM 2578 O O . VAL A 1 342 ? -24.109 15.953 1.154 1 91.25 342 VAL A O 1
ATOM 2581 N N . LYS A 1 343 ? -23 15.812 3.045 1 88.94 343 LYS A N 1
ATOM 2582 C CA . LYS A 1 343 ? -24.234 15.852 3.826 1 88.94 343 LYS A CA 1
ATOM 2583 C C . LYS A 1 343 ? -24.828 17.25 3.838 1 88.94 343 LYS A C 1
ATOM 2585 O O . LYS A 1 343 ? -26.062 17.422 3.783 1 88.94 343 LYS A O 1
ATOM 2590 N N . HIS A 1 344 ? -23.953 18.234 3.924 1 88.94 344 HIS A N 1
ATOM 2591 C CA . HIS A 1 344 ? -24.422 19.609 3.945 1 88.94 344 HIS A CA 1
ATOM 2592 C C . HIS A 1 344 ? -25.188 19.953 2.67 1 88.94 344 HIS A C 1
ATOM 2594 O O . HIS A 1 344 ? -26.156 20.719 2.705 1 88.94 344 HIS A O 1
ATOM 2600 N N . PHE A 1 345 ? -24.812 19.281 1.605 1 89 345 PHE A N 1
ATOM 2601 C CA . PHE A 1 345 ? -25.406 19.656 0.323 1 89 345 PHE A CA 1
ATOM 2602 C C . PHE A 1 345 ? -26.297 18.531 -0.2 1 89 345 PHE A C 1
ATOM 2604 O O . PHE A 1 345 ? -26.719 18.562 -1.363 1 89 345 PHE A O 1
ATOM 2611 N N . CYS A 1 346 ? -26.578 17.5 0.574 1 87.5 346 CYS A N 1
ATOM 2612 C CA . CYS A 1 346 ? -27.438 16.391 0.188 1 87.5 346 CYS A CA 1
ATOM 2613 C C . CYS A 1 346 ? -26.969 15.773 -1.122 1 87.5 346 CYS A C 1
ATOM 2615 O O . CYS A 1 346 ? -27.781 15.523 -2.02 1 87.5 346 CYS A O 1
ATOM 2617 N N . GLY A 1 347 ? -25.641 15.672 -1.203 1 88.88 347 GLY A N 1
ATOM 2618 C CA . GLY A 1 347 ? -25.062 15.18 -2.443 1 88.88 347 GLY A CA 1
ATOM 2619 C C . GLY A 1 347 ? -24.828 13.68 -2.438 1 88.88 347 GLY A C 1
ATOM 2620 O O . GLY A 1 347 ? -24.047 13.172 -3.234 1 88.88 347 GLY A O 1
ATOM 2621 N N . GLU A 1 348 ? -25.5 12.867 -1.603 1 89.5 348 GLU A N 1
ATOM 2622 C CA . GLU A 1 348 ? -25.266 11.438 -1.48 1 89.5 348 GLU A CA 1
ATOM 2623 C C . GLU A 1 348 ? -25.609 10.703 -2.771 1 89.5 348 GLU A C 1
ATOM 2625 O O . GLU A 1 348 ? -24.844 9.859 -3.244 1 89.5 348 GLU A O 1
ATOM 2630 N N . LYS A 1 349 ? -26.703 11.078 -3.34 1 89.25 349 LYS A N 1
ATOM 2631 C CA . LYS A 1 349 ? -27.141 10.414 -4.566 1 89.25 349 LYS A CA 1
ATOM 2632 C C . LYS A 1 349 ? -26.234 10.773 -5.738 1 89.25 349 LYS A C 1
ATOM 2634 O O . LYS A 1 349 ? -25.891 9.914 -6.555 1 89.25 349 LYS A O 1
ATOM 2639 N N . ALA A 1 350 ? -25.891 12 -5.773 1 89.5 350 ALA A N 1
ATOM 2640 C CA . ALA A 1 350 ? -25 12.438 -6.844 1 89.5 350 ALA A CA 1
ATOM 2641 C C . ALA A 1 350 ? -23.656 11.727 -6.758 1 89.5 350 ALA A C 1
ATOM 2643 O O . ALA A 1 350 ? -23.094 11.312 -7.773 1 89.5 350 ALA A O 1
ATOM 2644 N N . GLU A 1 351 ? -23.156 11.641 -5.559 1 92.38 351 GLU A N 1
ATOM 2645 C CA . GLU A 1 351 ? -21.891 10.945 -5.355 1 92.38 351 GLU A CA 1
ATOM 2646 C C . GLU A 1 351 ? -22 9.461 -5.688 1 92.38 351 GLU A C 1
ATOM 2648 O O . GLU A 1 351 ? -21.078 8.867 -6.238 1 92.38 351 GLU A O 1
ATOM 2653 N N . SER A 1 352 ? -23.125 8.891 -5.355 1 94 352 SER A N 1
ATOM 2654 C CA . SER A 1 352 ? -23.328 7.477 -5.652 1 94 352 SER A CA 1
ATOM 2655 C C . SER A 1 352 ? -23.391 7.227 -7.156 1 94 352 SER A C 1
ATOM 2657 O O . SER A 1 352 ? -22.859 6.23 -7.645 1 94 352 SER A O 1
ATOM 2659 N N . VAL A 1 353 ? -24 8.148 -7.844 1 92.81 353 VAL A N 1
ATOM 2660 C CA . VAL A 1 353 ? -24.109 8.008 -9.289 1 92.81 353 VAL A CA 1
ATOM 2661 C C . VAL A 1 353 ? -22.734 8.141 -9.938 1 92.81 353 VAL A C 1
ATOM 2663 O O . VAL A 1 353 ? -22.391 7.383 -10.844 1 92.81 353 VAL A O 1
ATOM 2666 N N . LYS A 1 354 ? -21.984 9.062 -9.453 1 91.94 354 LYS A N 1
ATOM 2667 C CA . LYS A 1 354 ? -20.625 9.234 -9.953 1 91.94 354 LYS A CA 1
ATOM 2668 C C . LYS A 1 354 ? -19.766 7.996 -9.68 1 91.94 354 LYS A C 1
ATOM 2670 O O . LYS A 1 354 ? -19.016 7.551 -10.539 1 91.94 354 LYS A O 1
ATOM 2675 N N . TYR A 1 355 ? -19.922 7.441 -8.492 1 94 355 TYR A N 1
ATOM 2676 C CA . TYR A 1 355 ? -19.172 6.25 -8.109 1 94 355 TYR A CA 1
ATOM 2677 C C . TYR A 1 355 ? -19.562 5.055 -8.969 1 94 355 TYR A C 1
ATOM 2679 O O . TYR A 1 355 ? -18.703 4.281 -9.398 1 94 355 TYR A O 1
ATOM 2687 N N . GLU A 1 356 ? -20.812 4.93 -9.219 1 94.25 356 GLU A N 1
ATOM 2688 C CA . GLU A 1 356 ? -21.312 3.814 -10.016 1 94.25 356 GLU A CA 1
ATOM 2689 C C . GLU A 1 356 ? -20.828 3.906 -11.461 1 94.25 356 GLU A C 1
ATOM 2691 O O . GLU A 1 356 ? -20.594 2.883 -12.109 1 94.25 356 GLU A O 1
ATOM 2696 N N . ALA A 1 357 ? -20.688 5.113 -11.883 1 93.56 357 ALA A N 1
ATOM 2697 C CA . ALA A 1 357 ? -20.156 5.293 -13.234 1 93.56 357 ALA A CA 1
ATOM 2698 C C . ALA A 1 357 ? -18.734 4.781 -13.336 1 93.56 357 ALA A C 1
ATOM 2700 O O . ALA A 1 357 ? -18.359 4.117 -14.312 1 93.56 357 ALA A O 1
ATOM 2701 N N . TYR A 1 358 ? -17.938 5.102 -12.383 1 92.5 358 TYR A N 1
ATOM 2702 C CA . TYR A 1 358 ? -16.562 4.613 -12.359 1 92.5 358 TYR A CA 1
ATOM 2703 C C . TYR A 1 358 ? -16.516 3.104 -12.156 1 92.5 358 TYR A C 1
ATOM 2705 O O . TYR A 1 358 ? -15.672 2.414 -12.734 1 92.5 358 TYR A O 1
ATOM 2713 N N . LEU A 1 359 ? -17.453 2.58 -11.414 1 94.12 359 LEU A N 1
ATOM 2714 C CA . LEU A 1 359 ? -17.516 1.142 -11.18 1 94.12 359 LEU A CA 1
ATOM 2715 C C . LEU A 1 359 ? -17.906 0.402 -12.461 1 94.12 359 LEU A C 1
ATOM 2717 O O . LEU A 1 359 ? -17.438 -0.711 -12.703 1 94.12 359 LEU A O 1
ATOM 2721 N N . SER A 1 360 ? -18.734 1.066 -13.227 1 94.44 360 SER A N 1
ATOM 2722 C CA . SER A 1 360 ? -19.125 0.458 -14.492 1 94.44 360 SER A CA 1
ATOM 2723 C C . SER A 1 360 ? -17.938 0.34 -15.445 1 94.44 360 SER A C 1
ATOM 2725 O O . SER A 1 360 ? -17.812 -0.657 -16.156 1 94.44 360 SER A O 1
ATOM 2727 N N . GLN A 1 361 ? -17.094 1.276 -15.43 1 94.25 361 GLN A N 1
ATOM 2728 C CA . GLN A 1 361 ? -15.875 1.213 -16.234 1 94.25 361 GLN A CA 1
ATOM 2729 C C . GLN A 1 361 ? -14.945 0.119 -15.719 1 94.25 361 GLN A C 1
ATOM 2731 O O . GLN A 1 361 ? -14.32 -0.588 -16.516 1 94.25 361 GLN A O 1
ATOM 2736 N N . TYR A 1 362 ? -14.867 -0.008 -14.453 1 93 362 TYR A N 1
ATOM 2737 C CA . TYR A 1 362 ? -14.07 -1.062 -13.844 1 93 362 TYR A CA 1
ATOM 2738 C C . TYR A 1 362 ? -14.609 -2.439 -14.203 1 93 362 TYR A C 1
ATOM 2740 O O . TYR A 1 362 ? -13.844 -3.35 -14.523 1 93 362 TYR A O 1
ATOM 2748 N N . GLU A 1 363 ? -15.914 -2.521 -14.18 1 94.06 363 GLU A N 1
ATOM 2749 C CA . GLU A 1 363 ? -16.562 -3.777 -14.539 1 94.06 363 GLU A CA 1
ATOM 2750 C C . GLU A 1 363 ? -16.25 -4.168 -15.977 1 94.06 363 GLU A C 1
ATOM 2752 O O . GLU A 1 363 ? -15.953 -5.332 -16.266 1 94.06 363 GLU A O 1
ATOM 2757 N N . THR A 1 364 ? -16.328 -3.213 -16.844 1 94.06 364 THR A N 1
ATOM 2758 C CA . THR A 1 364 ? -16.016 -3.473 -18.25 1 94.06 364 THR A CA 1
ATOM 2759 C C . THR A 1 364 ? -14.547 -3.875 -18.406 1 94.06 364 THR A C 1
ATOM 2761 O O . THR A 1 364 ? -14.219 -4.758 -19.203 1 94.06 364 THR A O 1
ATOM 2764 N N . GLY A 1 365 ? -13.711 -3.176 -17.641 1 93.62 365 GLY A N 1
ATOM 2765 C CA . GLY A 1 365 ? -12.305 -3.555 -17.641 1 93.62 365 GLY A CA 1
ATOM 2766 C C . GLY A 1 365 ? -12.07 -4.973 -17.156 1 93.62 365 GLY A C 1
ATOM 2767 O O . GLY A 1 365 ? -11.289 -5.715 -17.75 1 93.62 365 GLY A O 1
ATOM 2768 N N . LEU A 1 366 ? -12.797 -5.387 -16.141 1 93.25 366 LEU A N 1
ATOM 2769 C CA . LEU A 1 366 ? -12.688 -6.738 -15.594 1 93.25 366 LEU A CA 1
ATOM 2770 C C . LEU A 1 366 ? -13.109 -7.777 -16.625 1 93.25 366 LEU A C 1
ATOM 2772 O O . LEU A 1 366 ? -12.438 -8.805 -16.797 1 93.25 366 LEU A O 1
ATOM 2776 N N . ARG A 1 367 ? -14.172 -7.52 -17.344 1 92.5 367 ARG A N 1
ATOM 2777 C CA . ARG A 1 367 ? -14.688 -8.445 -18.344 1 92.5 367 ARG A CA 1
ATOM 2778 C C . ARG A 1 367 ? -13.719 -8.578 -19.516 1 92.5 367 ARG A C 1
ATOM 2780 O O . ARG A 1 367 ? -13.453 -9.688 -19.984 1 92.5 367 ARG A O 1
ATOM 2787 N N . LYS A 1 368 ? -13.156 -7.48 -19.922 1 94.88 368 LYS A N 1
ATOM 2788 C CA . LYS A 1 368 ? -12.211 -7.508 -21.047 1 94.88 368 LYS A CA 1
ATOM 2789 C C . LYS A 1 368 ? -10.938 -8.25 -20.672 1 94.88 368 LYS A C 1
ATOM 2791 O O . LYS A 1 368 ? -10.352 -8.953 -21.5 1 94.88 368 LYS A O 1
ATOM 2796 N N . THR A 1 369 ? -10.555 -8.055 -19.469 1 93.19 369 THR A N 1
ATOM 2797 C CA . THR A 1 369 ? -9.367 -8.758 -19 1 93.19 369 THR A CA 1
ATOM 2798 C C . THR A 1 369 ? -9.625 -10.258 -18.938 1 93.19 369 THR A C 1
ATOM 2800 O O . THR A 1 369 ? -8.742 -11.062 -19.266 1 93.19 369 THR A O 1
ATOM 2803 N N . ALA A 1 370 ? -10.82 -10.648 -18.547 1 92.88 370 ALA A N 1
ATOM 2804 C CA . ALA A 1 370 ? -11.172 -12.062 -18.484 1 92.88 370 ALA A CA 1
ATOM 2805 C C . ALA A 1 370 ? -11.227 -12.672 -19.875 1 92.88 370 ALA A C 1
ATOM 2807 O O . ALA A 1 370 ? -10.734 -13.781 -20.109 1 92.88 370 ALA A O 1
ATOM 2808 N N . VAL A 1 371 ? -11.758 -11.945 -20.828 1 93.94 371 VAL A N 1
ATOM 2809 C CA . VAL A 1 371 ? -11.867 -12.43 -22.203 1 93.94 371 VAL A CA 1
ATOM 2810 C C . VAL A 1 371 ? -10.477 -12.578 -22.812 1 93.94 371 VAL A C 1
ATOM 2812 O O . VAL A 1 371 ? -10.18 -13.578 -23.469 1 93.94 371 VAL A O 1
ATOM 2815 N N . SER A 1 372 ? -9.648 -11.594 -22.594 1 93.94 372 SER A N 1
ATOM 2816 C CA . SER A 1 372 ? -8.305 -11.656 -23.141 1 93.94 372 SER A CA 1
ATOM 2817 C C . SER A 1 372 ? -7.508 -12.812 -22.531 1 93.94 372 SER A C 1
ATOM 2819 O O . SER A 1 372 ? -6.703 -13.445 -23.219 1 93.94 372 SER A O 1
ATOM 2821 N N . LEU A 1 373 ? -7.738 -13.109 -21.312 1 91.88 373 LEU A N 1
ATOM 2822 C CA . LEU A 1 373 ? -7.082 -14.242 -20.656 1 91.88 373 LEU A CA 1
ATOM 2823 C C . LEU A 1 373 ? -7.578 -15.562 -21.25 1 91.88 373 LEU A C 1
ATOM 2825 O O . LEU A 1 373 ? -6.785 -16.484 -21.469 1 91.88 373 LEU A O 1
ATOM 2829 N N . GLY A 1 374 ? -8.922 -15.633 -21.453 1 93.69 374 GLY A N 1
ATOM 2830 C CA . GLY A 1 374 ? -9.477 -16.812 -22.094 1 93.69 374 GLY A CA 1
ATOM 2831 C C . GLY A 1 374 ? -8.883 -17.078 -23.469 1 93.69 374 GLY A C 1
ATOM 2832 O O . GLY A 1 374 ? -8.594 -18.234 -23.812 1 93.69 374 GLY A O 1
ATOM 2833 N N . LEU A 1 375 ? -8.664 -16.031 -24.172 1 94.25 375 LEU A N 1
ATOM 2834 C CA . LEU A 1 375 ? -8.07 -16.156 -25.484 1 94.25 375 LEU A CA 1
ATOM 2835 C C . LEU A 1 375 ? -6.625 -16.641 -25.391 1 94.25 375 LEU A C 1
ATOM 2837 O O . LEU A 1 375 ? -6.191 -17.469 -26.188 1 94.25 375 LEU A O 1
ATOM 2841 N N . LEU A 1 376 ? -5.914 -16.094 -24.438 1 93.38 376 LEU A N 1
ATOM 2842 C CA . LEU A 1 376 ? -4.535 -16.5 -24.219 1 93.38 376 LEU A CA 1
ATOM 2843 C C . LEU A 1 376 ? -4.461 -17.984 -23.891 1 93.38 376 LEU A C 1
ATOM 2845 O O . LEU A 1 376 ? -3.742 -18.75 -24.562 1 93.38 376 LEU A O 1
ATOM 2849 N N . ASN A 1 377 ? -5.277 -18.438 -22.922 1 93.06 377 ASN A N 1
ATOM 2850 C CA . ASN A 1 377 ? -5.238 -19.812 -22.453 1 93.06 377 ASN A CA 1
ATOM 2851 C C . ASN A 1 377 ? -5.734 -20.781 -23.531 1 93.06 377 ASN A C 1
ATOM 2853 O O . ASN A 1 377 ? -5.148 -21.844 -23.719 1 93.06 377 ASN A O 1
ATOM 2857 N N . PHE A 1 378 ? -6.773 -20.406 -24.219 1 94.44 378 PHE A N 1
ATOM 2858 C CA . PHE A 1 378 ? -7.309 -21.266 -25.281 1 94.44 378 PHE A CA 1
ATOM 2859 C C . PHE A 1 378 ? -6.301 -21.422 -26.406 1 94.44 378 PHE A C 1
ATOM 2861 O O . PHE A 1 378 ? -6.09 -22.531 -26.922 1 94.44 378 PHE A O 1
ATOM 2868 N N . GLY A 1 379 ? -5.719 -20.234 -26.844 1 94.38 379 GLY A N 1
ATOM 2869 C CA . GLY A 1 379 ? -4.707 -20.312 -27.875 1 94.38 379 GLY A CA 1
ATOM 2870 C C . GLY A 1 379 ? -3.504 -21.156 -27.484 1 94.38 379 GLY A C 1
ATOM 2871 O O . GLY A 1 379 ? -2.984 -21.922 -28.297 1 94.38 379 GLY A O 1
ATOM 2872 N N . GLN A 1 380 ? -3.092 -21.016 -26.281 1 93.06 380 GLN A N 1
ATOM 2873 C CA . GLN A 1 380 ? -1.973 -21.797 -25.766 1 93.06 380 GLN A CA 1
ATOM 2874 C C . GLN A 1 380 ? -2.299 -23.281 -25.781 1 93.06 380 GLN A C 1
ATOM 2876 O O . GLN A 1 380 ? -1.504 -24.094 -26.25 1 93.06 380 GLN A O 1
ATOM 2881 N N . GLN A 1 381 ? -3.488 -23.625 -25.281 1 92.88 381 GLN A N 1
ATOM 2882 C CA . GLN A 1 381 ? -3.883 -25.031 -25.219 1 92.88 381 GLN A CA 1
ATOM 2883 C C . GLN A 1 381 ? -4.055 -25.625 -26.609 1 92.88 381 GLN A C 1
ATOM 2885 O O . GLN A 1 381 ? -3.697 -26.781 -26.844 1 92.88 381 GLN A O 1
ATOM 2890 N N . ALA A 1 382 ? -4.559 -24.844 -27.531 1 94.5 382 ALA A N 1
ATOM 2891 C CA . ALA A 1 382 ? -4.75 -25.312 -28.906 1 94.5 382 ALA A CA 1
ATOM 2892 C C . ALA A 1 382 ? -3.412 -25.609 -29.578 1 94.5 382 ALA A C 1
ATOM 2894 O O . ALA A 1 382 ? -3.262 -26.641 -30.25 1 94.5 382 ALA A O 1
ATOM 2895 N N . ILE A 1 383 ? -2.439 -24.75 -29.344 1 95.62 383 ILE A N 1
ATOM 2896 C CA . ILE A 1 383 ? -1.12 -24.938 -29.938 1 95.62 383 ILE A CA 1
ATOM 2897 C C . ILE A 1 383 ? -0.445 -26.156 -29.328 1 95.62 383 ILE A C 1
ATOM 2899 O O . ILE A 1 383 ? 0.076 -27.016 -30.047 1 95.62 383 ILE A O 1
ATOM 2903 N N . PHE A 1 384 ? -0.514 -26.234 -28.062 1 93.38 384 PHE A N 1
ATOM 2904 C CA . PHE A 1 384 ? 0.14 -27.328 -27.359 1 93.38 384 PHE A CA 1
ATOM 2905 C C . PHE A 1 384 ? -0.493 -28.672 -27.734 1 93.38 384 PHE A C 1
ATOM 2907 O O . PHE A 1 384 ? 0.213 -29.641 -28 1 93.38 384 PHE A O 1
ATOM 2914 N N . THR A 1 385 ? -1.846 -28.734 -27.781 1 93.38 385 THR A N 1
ATOM 2915 C CA . THR A 1 385 ? -2.557 -29.969 -28.109 1 93.38 385 THR A CA 1
ATOM 2916 C C . THR A 1 385 ? -2.293 -30.375 -29.547 1 93.38 385 THR A C 1
ATOM 2918 O O . THR A 1 385 ? -2.176 -31.562 -29.859 1 93.38 385 THR A O 1
ATOM 2921 N N . SER A 1 386 ? -2.232 -29.406 -30.391 1 94.19 386 SER A N 1
ATOM 2922 C CA . SER A 1 386 ? -1.913 -29.703 -31.781 1 94.19 386 SER A CA 1
ATOM 2923 C C . SER A 1 386 ? -0.522 -30.328 -31.906 1 94.19 386 SER A C 1
ATOM 2925 O O . SER A 1 386 ? -0.326 -31.281 -32.656 1 94.19 386 SER A O 1
ATOM 2927 N N . GLY A 1 387 ? 0.454 -29.719 -31.25 1 93.75 387 GLY A N 1
ATOM 2928 C CA . GLY A 1 387 ? 1.791 -30.297 -31.234 1 93.75 387 GLY A CA 1
ATOM 2929 C C . GLY A 1 387 ? 1.844 -31.672 -30.625 1 93.75 387 GLY A C 1
ATOM 2930 O O . GLY A 1 387 ? 2.494 -32.594 -31.156 1 93.75 387 GLY A O 1
ATOM 2931 N N . MET A 1 388 ? 1.13 -31.922 -29.531 1 92.56 388 MET A N 1
ATOM 2932 C CA . MET A 1 388 ? 1.071 -33.219 -28.859 1 92.56 388 MET A CA 1
ATOM 2933 C C . MET A 1 388 ? 0.428 -34.25 -29.75 1 92.56 388 MET A C 1
ATOM 2935 O O . MET A 1 388 ? 0.925 -35.375 -29.844 1 92.56 388 MET A O 1
ATOM 2939 N N . THR A 1 389 ? -0.676 -33.906 -30.422 1 92 389 THR A N 1
ATOM 2940 C CA . THR A 1 389 ? -1.365 -34.844 -31.312 1 92 389 THR A CA 1
ATOM 2941 C C . THR A 1 389 ? -0.474 -35.219 -32.5 1 92 389 THR A C 1
ATOM 2943 O O . THR A 1 389 ? -0.42 -36.375 -32.875 1 92 389 THR A O 1
ATOM 2946 N N . ALA A 1 390 ? 0.195 -34.219 -33 1 92.12 390 ALA A N 1
ATOM 2947 C CA . ALA A 1 390 ? 1.12 -34.5 -34.094 1 92.12 390 ALA A CA 1
ATOM 2948 C C . ALA A 1 390 ? 2.201 -35.469 -33.656 1 92.12 390 ALA A C 1
ATOM 2950 O O . ALA A 1 390 ? 2.545 -36.375 -34.406 1 92.12 390 ALA A O 1
ATOM 2951 N N . MET A 1 391 ? 2.699 -35.312 -32.469 1 92.62 391 MET A N 1
ATOM 2952 C CA . MET A 1 391 ? 3.734 -36.188 -31.953 1 92.62 391 MET A CA 1
ATOM 2953 C C . MET A 1 391 ? 3.205 -37.625 -31.766 1 92.62 391 MET A C 1
ATOM 2955 O O . MET A 1 391 ? 3.893 -38.594 -32.094 1 92.62 391 MET A O 1
ATOM 2959 N N . LEU A 1 392 ? 2.037 -37.781 -31.266 1 91.44 392 LEU A N 1
ATOM 2960 C CA . LEU A 1 392 ? 1.447 -39.094 -31.016 1 91.44 392 LEU A CA 1
ATOM 2961 C C . LEU A 1 392 ? 1.126 -39.812 -32.312 1 91.44 392 LEU A C 1
ATOM 2963 O O . LEU A 1 392 ? 1.258 -41.031 -32.438 1 91.44 392 LEU A O 1
ATOM 2967 N N . VAL A 1 393 ? 0.696 -39.031 -33.344 1 89.31 393 VAL A N 1
ATOM 2968 C CA . VAL A 1 393 ? 0.426 -39.625 -34.656 1 89.31 393 VAL A CA 1
ATOM 2969 C C . VAL A 1 393 ? 1.721 -40.156 -35.25 1 89.31 393 VAL A C 1
ATOM 2971 O O . VAL A 1 393 ? 1.747 -41.25 -35.781 1 89.31 393 VAL A O 1
ATOM 2974 N N . LEU A 1 394 ? 2.752 -39.406 -35.125 1 89.62 394 LEU A N 1
ATOM 2975 C CA . LEU A 1 394 ? 4.047 -39.844 -35.625 1 89.62 394 LEU A CA 1
ATOM 2976 C C . LEU A 1 394 ? 4.516 -41.094 -34.906 1 89.62 394 LEU A C 1
ATOM 2978 O O . LEU A 1 394 ? 5.047 -42 -35.531 1 89.62 394 LEU A O 1
ATOM 2982 N N . CYS A 1 395 ? 4.348 -41.156 -33.594 1 89.94 395 CYS A N 1
ATOM 2983 C CA . CYS A 1 395 ? 4.75 -42.312 -32.812 1 89.94 395 CYS A CA 1
ATOM 2984 C C . CYS A 1 395 ? 3.92 -43.531 -33.188 1 89.94 395 CYS A C 1
ATOM 2986 O O . CYS A 1 395 ? 4.445 -44.656 -33.281 1 89.94 395 CYS A O 1
ATOM 2988 N N . SER A 1 396 ? 2.619 -43.312 -33.344 1 87.75 396 SER A N 1
ATOM 2989 C CA . SER A 1 396 ? 1.74 -44.406 -33.719 1 87.75 396 SER A CA 1
ATOM 2990 C C . SER A 1 396 ? 2.137 -45 -35.094 1 87.75 396 SER A C 1
ATOM 2992 O O . SER A 1 396 ? 2.086 -46.219 -35.281 1 87.75 396 SER A O 1
ATOM 2994 N N . GLN A 1 397 ? 2.51 -44.156 -36.031 1 84.56 397 GLN A N 1
ATOM 2995 C CA . GLN A 1 397 ? 2.98 -44.656 -37.312 1 84.56 397 GLN A CA 1
ATOM 2996 C C . GLN A 1 397 ? 4.281 -45.438 -37.188 1 84.56 397 GLN A C 1
ATOM 2998 O O . GLN A 1 397 ? 4.496 -46.406 -37.906 1 84.56 397 GLN A O 1
ATOM 3003 N N . GLY A 1 398 ? 5.117 -44.969 -36.312 1 85.81 398 GLY A N 1
ATOM 3004 C CA . GLY A 1 398 ? 6.34 -45.688 -36.031 1 85.81 398 GLY A CA 1
ATOM 3005 C C . GLY A 1 398 ? 6.098 -47.062 -35.406 1 85.81 398 GLY A C 1
ATOM 3006 O O . GLY A 1 398 ? 6.809 -48.031 -35.719 1 85.81 398 GLY A O 1
ATOM 3007 N N . VAL A 1 399 ? 5.109 -47.219 -34.625 1 85.19 399 VAL A N 1
ATOM 3008 C CA . VAL A 1 399 ? 4.762 -48.469 -34 1 85.19 399 VAL A CA 1
ATOM 3009 C C . VAL A 1 399 ? 4.16 -49.438 -35.031 1 85.19 399 VAL A C 1
ATOM 3011 O O . VAL A 1 399 ? 4.469 -50.625 -35.062 1 85.19 399 VAL A O 1
ATOM 3014 N N . LEU A 1 400 ? 3.289 -48.875 -35.906 1 81.31 400 LEU A N 1
ATOM 3015 C CA . LEU A 1 400 ? 2.682 -49.688 -36.969 1 81.31 400 LEU A CA 1
ATOM 3016 C C . LEU A 1 400 ? 3.738 -50.156 -37.969 1 81.31 400 LEU A C 1
ATOM 3018 O O . LEU A 1 400 ? 3.619 -51.281 -38.5 1 81.31 400 LEU A O 1
ATOM 3022 N N . ALA A 1 401 ? 4.73 -49.312 -38.156 1 81.94 401 ALA A N 1
ATOM 3023 C CA . ALA A 1 401 ? 5.812 -49.688 -39.062 1 81.94 401 ALA A CA 1
ATOM 3024 C C . ALA A 1 401 ? 6.789 -50.625 -38.375 1 81.94 401 ALA A C 1
ATOM 3026 O O . ALA A 1 401 ? 7.637 -51.219 -39.031 1 81.94 401 ALA A O 1
ATOM 3027 N N . GLY A 1 402 ? 6.742 -50.781 -37.031 1 81.31 402 GLY A N 1
ATOM 3028 C CA . GLY A 1 402 ? 7.582 -51.719 -36.312 1 81.31 402 GLY A CA 1
ATOM 3029 C C . GLY A 1 402 ? 8.875 -51.094 -35.812 1 81.31 402 GLY A C 1
ATOM 3030 O O . GLY A 1 402 ? 9.734 -51.781 -35.25 1 81.31 402 GLY A O 1
ATOM 3031 N N . SER A 1 403 ? 9.023 -49.875 -36.031 1 83.5 403 SER A N 1
ATOM 3032 C CA . SER A 1 403 ? 10.281 -49.219 -35.656 1 83.5 403 SER A CA 1
ATOM 3033 C C . SER A 1 403 ? 10.25 -48.688 -34.219 1 83.5 403 SER A C 1
ATOM 3035 O O . SER A 1 403 ? 11.297 -48.438 -33.625 1 83.5 403 SER A O 1
ATOM 3037 N N . MET A 1 404 ? 9.062 -48.562 -33.688 1 88.19 404 MET A N 1
ATOM 3038 C CA . MET A 1 404 ? 8.93 -48.031 -32.312 1 88.19 404 MET A CA 1
ATOM 3039 C C . MET A 1 404 ? 8.047 -48.906 -31.469 1 88.19 404 MET A C 1
ATOM 3041 O O . MET A 1 404 ? 7.348 -49.781 -31.984 1 88.19 404 MET A O 1
ATOM 3045 N N . SER A 1 405 ? 8.227 -48.719 -30.172 1 88.44 405 SER A N 1
ATOM 3046 C CA . SER A 1 405 ? 7.422 -49.5 -29.234 1 88.44 405 SER A CA 1
ATOM 3047 C C . SER A 1 405 ? 6.246 -48.688 -28.703 1 88.44 405 SER A C 1
ATOM 3049 O O . SER A 1 405 ? 6.148 -47.5 -28.969 1 88.44 405 SER A O 1
ATOM 3051 N N . VAL A 1 406 ? 5.27 -49.375 -28.047 1 86.38 406 VAL A N 1
ATOM 3052 C CA . VAL A 1 406 ? 4.133 -48.719 -27.422 1 86.38 406 VAL A CA 1
ATOM 3053 C C . VAL A 1 406 ? 4.613 -47.844 -26.266 1 86.38 406 VAL A C 1
ATOM 3055 O O . VAL A 1 406 ? 4.047 -46.781 -26.016 1 86.38 406 VAL A O 1
ATOM 3058 N N . GLY A 1 407 ? 5.656 -48.281 -25.641 1 88.62 407 GLY A N 1
ATOM 3059 C CA . GLY A 1 407 ? 6.246 -47.469 -24.578 1 88.62 407 GLY A CA 1
ATOM 3060 C C . GLY A 1 407 ? 6.809 -46.156 -25.062 1 88.62 407 GLY A C 1
ATOM 3061 O O . GLY A 1 407 ? 6.816 -45.156 -24.328 1 88.62 407 GLY A O 1
ATOM 3062 N N . ASP A 1 408 ? 7.258 -46.125 -26.281 1 91.12 408 ASP A N 1
ATOM 3063 C CA . ASP A 1 408 ? 7.766 -44.875 -26.859 1 91.12 408 ASP A CA 1
ATOM 3064 C C . ASP A 1 408 ? 6.656 -43.844 -26.969 1 91.12 408 ASP A C 1
ATOM 3066 O O . ASP A 1 408 ? 6.906 -42.625 -26.797 1 91.12 408 ASP A O 1
ATOM 3070 N N . LEU A 1 409 ? 5.5 -44.312 -27.266 1 89.69 409 LEU A N 1
ATOM 3071 C CA . LEU A 1 409 ? 4.359 -43.406 -27.375 1 89.69 409 LEU A CA 1
ATOM 3072 C C . LEU A 1 409 ? 4.02 -42.812 -26 1 89.69 409 LEU A C 1
ATOM 3074 O O . LEU A 1 409 ? 3.805 -41.594 -25.891 1 89.69 409 LEU A O 1
ATOM 3078 N N . VAL A 1 410 ? 4.02 -43.656 -24.984 1 90.69 410 VAL A N 1
ATOM 3079 C CA . VAL A 1 410 ? 3.701 -43.188 -23.625 1 90.69 410 VAL A CA 1
ATOM 3080 C C . VAL A 1 410 ? 4.797 -42.25 -23.125 1 90.69 410 VAL A C 1
ATOM 3082 O O . VAL A 1 410 ? 4.512 -41.25 -22.453 1 90.69 410 VAL A O 1
ATOM 3085 N N . MET A 1 411 ? 5.953 -42.594 -23.484 1 92 411 MET A N 1
ATOM 3086 C CA . MET A 1 411 ? 7.082 -41.75 -23.094 1 92 411 MET A CA 1
ATOM 3087 C C . MET A 1 411 ? 7 -40.375 -23.75 1 92 411 MET A C 1
ATOM 3089 O O . MET A 1 411 ? 7.191 -39.375 -23.078 1 92 411 MET A O 1
ATOM 3093 N N . ALA A 1 412 ? 6.758 -40.281 -25.047 1 91.38 412 ALA A N 1
ATOM 3094 C CA . ALA A 1 412 ? 6.648 -39 -25.766 1 91.38 412 ALA A CA 1
ATOM 3095 C C . ALA A 1 412 ? 5.535 -38.156 -25.172 1 91.38 412 ALA A C 1
ATOM 3097 O O . ALA A 1 412 ? 5.699 -36.938 -25.016 1 91.38 412 ALA A O 1
ATOM 3098 N N . ASN A 1 413 ? 4.473 -38.781 -24.812 1 90.25 413 ASN A N 1
ATOM 3099 C CA . ASN A 1 413 ? 3.355 -38.062 -24.203 1 90.25 413 ASN A CA 1
ATOM 3100 C C . ASN A 1 413 ? 3.73 -37.5 -22.828 1 90.25 413 ASN A C 1
ATOM 3102 O O . ASN A 1 413 ? 3.432 -36.344 -22.531 1 90.25 413 ASN A O 1
ATOM 3106 N N . ALA A 1 414 ? 4.34 -38.281 -22.047 1 90.69 414 ALA A N 1
ATOM 3107 C CA . ALA A 1 414 ? 4.723 -37.844 -20.703 1 90.69 414 ALA A CA 1
ATOM 3108 C C . ALA A 1 414 ? 5.746 -36.719 -20.75 1 90.69 414 ALA A C 1
ATOM 3110 O O . ALA A 1 414 ? 5.684 -35.781 -19.953 1 90.69 414 ALA A O 1
ATOM 3111 N N . LEU A 1 415 ? 6.68 -36.812 -21.688 1 91.56 415 LEU A N 1
ATOM 3112 C CA . LEU A 1 415 ? 7.715 -35.812 -21.812 1 91.56 415 LEU A CA 1
ATOM 3113 C C . LEU A 1 415 ? 7.109 -34.469 -22.219 1 91.56 415 LEU A C 1
ATOM 3115 O O . LEU A 1 415 ? 7.469 -33.406 -21.656 1 91.56 415 LEU A O 1
ATOM 3119 N N . LEU A 1 416 ? 6.207 -34.469 -23.109 1 89.62 416 LEU A N 1
ATOM 3120 C CA . LEU A 1 416 ? 5.578 -33.219 -23.547 1 89.62 416 LEU A CA 1
ATOM 3121 C C . LEU A 1 416 ? 4.715 -32.625 -22.438 1 89.62 416 LEU A C 1
ATOM 3123 O O . LEU A 1 416 ? 4.719 -31.406 -22.234 1 89.62 416 LEU A O 1
ATOM 3127 N N . LEU A 1 417 ? 3.992 -33.438 -21.703 1 87.56 417 LEU A N 1
ATOM 3128 C CA . LEU A 1 417 ? 3.133 -32.969 -20.625 1 87.56 417 LEU A CA 1
ATOM 3129 C C . LEU A 1 417 ? 3.957 -32.312 -19.516 1 87.56 417 LEU A C 1
ATOM 3131 O O . LEU A 1 417 ? 3.498 -31.391 -18.859 1 87.56 417 LEU A O 1
ATOM 3135 N N . GLN A 1 418 ? 5.055 -32.875 -19.312 1 87.12 418 GLN A N 1
ATOM 3136 C CA . GLN A 1 418 ? 5.934 -32.312 -18.281 1 87.12 418 GLN A CA 1
ATOM 3137 C C . GLN A 1 418 ? 6.328 -30.891 -18.594 1 87.12 418 GLN A C 1
ATOM 3139 O O . GLN A 1 418 ? 6.523 -30.078 -17.688 1 87.12 418 GLN A O 1
ATOM 3144 N N . LEU A 1 419 ? 6.449 -30.5 -19.859 1 87.81 419 LEU A N 1
ATOM 3145 C CA . LEU A 1 419 ? 6.879 -29.172 -20.281 1 87.81 419 LEU A CA 1
ATOM 3146 C C . LEU A 1 419 ? 5.738 -28.172 -20.172 1 87.81 419 LEU A C 1
ATOM 3148 O O . LEU A 1 419 ? 5.965 -26.953 -20.203 1 87.81 419 LEU A O 1
ATOM 3152 N N . LEU A 1 420 ? 4.543 -28.641 -19.938 1 84.56 420 LEU A N 1
ATOM 3153 C CA . LEU A 1 420 ? 3.377 -27.766 -19.906 1 84.56 420 LEU A CA 1
ATOM 3154 C C . LEU A 1 420 ? 3.355 -26.938 -18.625 1 84.56 420 LEU A C 1
ATOM 3156 O O . LEU A 1 420 ? 3.002 -25.75 -18.656 1 84.56 420 LEU A O 1
ATOM 3160 N N . SER A 1 421 ? 3.777 -27.453 -17.562 1 80.81 421 SER A N 1
ATOM 3161 C CA . SER A 1 421 ? 3.643 -26.797 -16.266 1 80.81 421 SER A CA 1
ATOM 3162 C C . SER A 1 421 ? 4.453 -25.516 -16.203 1 80.81 421 SER A C 1
ATOM 3164 O O . SER A 1 421 ? 3.9 -24.438 -15.969 1 80.81 421 SER A O 1
ATOM 3166 N N . PRO A 1 422 ? 5.766 -25.547 -16.5 1 78.12 422 PRO A N 1
ATOM 3167 C CA . PRO A 1 422 ? 6.52 -24.281 -16.469 1 78.12 422 PRO A CA 1
ATOM 3168 C C . PRO A 1 422 ? 6.047 -23.281 -17.516 1 78.12 422 PRO A C 1
ATOM 3170 O O . PRO A 1 422 ? 6.152 -22.078 -17.312 1 78.12 422 PRO A O 1
ATOM 3173 N N . LEU A 1 423 ? 5.496 -23.812 -18.609 1 83.5 423 LEU A N 1
ATOM 3174 C CA . LEU A 1 423 ? 5.098 -22.938 -19.703 1 83.5 423 LEU A CA 1
ATOM 3175 C C . LEU A 1 423 ? 3.799 -22.219 -19.375 1 83.5 423 LEU A C 1
ATOM 3177 O O . LEU A 1 423 ? 3.531 -21.141 -19.922 1 83.5 423 LEU A O 1
ATOM 3181 N N . ASN A 1 424 ? 3.053 -22.781 -18.453 1 83.5 424 ASN A N 1
ATOM 3182 C CA . ASN A 1 424 ? 1.767 -22.203 -18.094 1 83.5 424 ASN A CA 1
ATOM 3183 C C . ASN A 1 424 ? 1.941 -20.859 -17.375 1 83.5 424 ASN A C 1
ATOM 3185 O O . ASN A 1 424 ? 1.06 -20 -17.438 1 83.5 424 ASN A O 1
ATOM 3189 N N . TRP A 1 425 ? 3.078 -20.719 -16.797 1 81.75 425 TRP A N 1
ATOM 3190 C CA . TRP A 1 425 ? 3.336 -19.516 -16.031 1 81.75 425 TRP A CA 1
ATOM 3191 C C . TRP A 1 425 ? 4.121 -18.5 -16.859 1 81.75 425 TRP A C 1
ATOM 3193 O O . TRP A 1 425 ? 4.445 -17.406 -16.375 1 81.75 425 TRP A O 1
ATOM 3203 N N . LEU A 1 426 ? 4.363 -18.812 -18.094 1 82.75 426 LEU A N 1
ATOM 3204 C CA . LEU A 1 426 ? 5.27 -18.016 -18.922 1 82.75 426 LEU A CA 1
ATOM 3205 C C . LEU A 1 426 ? 4.738 -16.594 -19.094 1 82.75 426 LEU A C 1
ATOM 3207 O O . LEU A 1 426 ? 5.5 -15.625 -19.016 1 82.75 426 LEU A O 1
ATOM 3211 N N . GLY A 1 427 ? 3.514 -16.5 -19.297 1 79.62 427 GLY A N 1
ATOM 3212 C CA . GLY A 1 427 ? 2.939 -15.188 -19.5 1 79.62 427 GLY A CA 1
ATOM 3213 C C . GLY A 1 427 ? 3.07 -14.289 -18.281 1 79.62 427 GLY A C 1
ATOM 3214 O O . GLY A 1 427 ? 3.502 -13.141 -18.391 1 79.62 427 GLY A O 1
ATOM 3215 N N . THR A 1 428 ? 2.656 -14.789 -17.125 1 82.25 428 THR A N 1
ATOM 3216 C CA . THR A 1 428 ? 2.74 -14.031 -15.883 1 82.25 428 THR A CA 1
ATOM 3217 C C . THR A 1 428 ? 4.195 -13.711 -15.547 1 82.25 428 THR A C 1
ATOM 3219 O O . THR A 1 428 ? 4.5 -12.602 -15.109 1 82.25 428 THR A O 1
ATOM 3222 N N . MET A 1 429 ? 4.977 -14.633 -15.805 1 86.62 429 MET A N 1
ATOM 3223 C CA . MET A 1 429 ? 6.395 -14.422 -15.547 1 86.62 429 MET A CA 1
ATOM 3224 C C . MET A 1 429 ? 6.938 -13.289 -16.406 1 86.62 429 MET A C 1
ATOM 3226 O O . MET A 1 429 ? 7.719 -12.461 -15.938 1 86.62 429 MET A O 1
ATOM 3230 N N . TYR A 1 430 ? 6.523 -13.328 -17.562 1 84.5 430 TYR A N 1
ATOM 3231 C CA . TYR A 1 430 ? 6.996 -12.32 -18.5 1 84.5 430 TYR A CA 1
ATOM 3232 C C . TYR A 1 430 ? 6.551 -10.922 -18.062 1 84.5 430 TYR A C 1
ATOM 3234 O O . TYR A 1 430 ? 7.367 -10 -17.984 1 84.5 430 TYR A O 1
ATOM 3242 N N . SER A 1 431 ? 5.316 -10.711 -17.781 1 85.88 431 SER A N 1
ATOM 3243 C CA . SER A 1 431 ? 4.785 -9.406 -17.422 1 85.88 431 SER A CA 1
ATOM 3244 C C . SER A 1 431 ? 5.375 -8.906 -16.109 1 85.88 431 SER A C 1
ATOM 3246 O O . SER A 1 431 ? 5.758 -7.738 -16 1 85.88 431 SER A O 1
ATOM 3248 N N . GLU A 1 432 ? 5.527 -9.812 -15.188 1 85.75 432 GLU A N 1
ATOM 3249 C CA . GLU A 1 432 ? 6.066 -9.438 -13.883 1 85.75 432 GLU A CA 1
ATOM 3250 C C . GLU A 1 432 ? 7.559 -9.125 -13.977 1 85.75 432 GLU A C 1
ATOM 3252 O O . GLU A 1 432 ? 8.055 -8.234 -13.273 1 85.75 432 GLU A O 1
ATOM 3257 N N . SER A 1 433 ? 8.203 -9.844 -14.828 1 88.31 433 SER A N 1
ATOM 3258 C CA . SER A 1 433 ? 9.633 -9.594 -15.008 1 88.31 433 SER A CA 1
ATOM 3259 C C . SER A 1 433 ? 9.875 -8.234 -15.641 1 88.31 433 SER A C 1
ATOM 3261 O O . SER A 1 433 ? 10.805 -7.523 -15.258 1 88.31 433 SER A O 1
ATOM 3263 N N . ARG A 1 434 ? 9.008 -7.887 -16.516 1 85 434 ARG A N 1
ATOM 3264 C CA . ARG A 1 434 ? 9.125 -6.574 -17.141 1 85 434 ARG A CA 1
ATOM 3265 C C . ARG A 1 434 ? 8.906 -5.461 -16.109 1 85 434 ARG A C 1
ATOM 3267 O O . ARG A 1 434 ? 9.656 -4.48 -16.094 1 85 434 ARG A O 1
ATOM 3274 N N . ARG A 1 435 ? 7.996 -5.672 -15.281 1 84.38 435 ARG A N 1
ATOM 3275 C CA . ARG A 1 435 ? 7.723 -4.707 -14.219 1 84.38 435 ARG A CA 1
ATOM 3276 C C . ARG A 1 435 ? 8.891 -4.629 -13.242 1 84.38 435 ARG A C 1
ATOM 3278 O O . ARG A 1 435 ? 9.312 -3.539 -12.852 1 84.38 435 ARG A O 1
ATOM 3285 N N . SER A 1 436 ? 9.398 -5.742 -12.891 1 89.25 436 SER A N 1
ATOM 3286 C CA . SER A 1 436 ? 10.508 -5.805 -11.945 1 89.25 436 SER A CA 1
ATOM 3287 C C . SER A 1 436 ? 11.758 -5.145 -12.508 1 89.25 436 SER A C 1
ATOM 3289 O O . SER A 1 436 ? 12.523 -4.527 -11.773 1 89.25 436 SER A O 1
ATOM 3291 N N . LEU A 1 437 ? 11.898 -5.234 -13.812 1 87.38 437 LEU A N 1
ATOM 3292 C CA . LEU A 1 437 ? 13.047 -4.613 -14.461 1 87.38 437 LEU A CA 1
ATOM 3293 C C . LEU A 1 437 ? 12.938 -3.092 -14.414 1 87.38 437 LEU A C 1
ATOM 3295 O O . LEU A 1 437 ? 13.945 -2.4 -14.219 1 87.38 437 LEU A O 1
ATOM 3299 N N . ILE A 1 438 ? 11.797 -2.559 -14.531 1 85.38 438 ILE A N 1
ATOM 3300 C CA . ILE A 1 438 ? 11.57 -1.122 -14.422 1 85.38 438 ILE A CA 1
ATOM 3301 C C . ILE A 1 438 ? 11.891 -0.653 -13.008 1 85.38 438 ILE A C 1
ATOM 3303 O O . ILE A 1 438 ? 12.594 0.339 -12.82 1 85.38 438 ILE A O 1
ATOM 3307 N N . ASP A 1 439 ? 11.422 -1.388 -12.047 1 88.62 439 ASP A N 1
ATOM 3308 C CA . ASP A 1 439 ? 11.664 -1.05 -10.648 1 88.62 439 ASP A CA 1
ATOM 3309 C C . ASP A 1 439 ? 13.156 -1.098 -10.328 1 88.62 439 ASP A C 1
ATOM 3311 O O . ASP A 1 439 ? 13.672 -0.245 -9.602 1 88.62 439 ASP A O 1
ATOM 3315 N N . LEU A 1 440 ? 13.82 -2.08 -10.859 1 86.06 440 LEU A N 1
ATOM 3316 C CA . LEU A 1 440 ? 15.25 -2.221 -10.617 1 86.06 440 LEU A CA 1
ATOM 3317 C C . LEU A 1 440 ? 16.031 -1.089 -11.281 1 86.06 440 LEU A C 1
ATOM 3319 O O . LEU A 1 440 ? 17.047 -0.636 -10.75 1 86.06 440 LEU A O 1
ATOM 3323 N N . ARG A 1 441 ? 15.57 -0.67 -12.375 1 84.94 441 ARG A N 1
ATOM 3324 C CA . ARG A 1 441 ? 16.219 0.455 -13.047 1 84.94 441 ARG A CA 1
ATOM 3325 C C . ARG A 1 441 ? 16.094 1.729 -12.219 1 84.94 441 ARG A C 1
ATOM 3327 O O . ARG A 1 441 ? 17.047 2.514 -12.133 1 84.94 441 ARG A O 1
ATOM 3334 N N . GLU A 1 442 ? 14.969 1.882 -11.664 1 88.12 442 GLU A N 1
ATOM 3335 C CA . GLU A 1 442 ? 14.781 3.037 -10.789 1 88.12 442 GLU A CA 1
ATOM 3336 C C . GLU A 1 442 ? 15.695 2.963 -9.57 1 88.12 442 GLU A C 1
ATOM 3338 O O . GLU A 1 442 ? 16.25 3.979 -9.141 1 88.12 442 GLU A O 1
ATOM 3343 N N . LEU A 1 443 ? 15.852 1.825 -9.078 1 88.81 443 LEU A N 1
ATOM 3344 C CA . LEU A 1 443 ? 16.734 1.635 -7.93 1 88.81 443 LEU A CA 1
ATOM 3345 C C . LEU A 1 443 ? 18.188 1.866 -8.312 1 88.81 443 LEU A C 1
ATOM 3347 O O . LEU A 1 443 ? 18.922 2.52 -7.578 1 88.81 443 LEU A O 1
ATOM 3351 N N . THR A 1 444 ? 18.594 1.367 -9.477 1 85.06 444 THR A N 1
ATOM 3352 C CA . THR A 1 444 ? 19.969 1.549 -9.93 1 85.06 444 THR A CA 1
ATOM 3353 C C . THR A 1 444 ? 20.25 3.016 -10.25 1 85.06 444 THR A C 1
ATOM 3355 O O . THR A 1 444 ? 21.344 3.508 -10.031 1 85.06 444 THR A O 1
ATOM 3358 N N . ALA A 1 445 ? 19.188 3.67 -10.703 1 85.81 445 ALA A N 1
ATOM 3359 C CA . ALA A 1 445 ? 19.328 5.105 -10.945 1 85.81 445 ALA A CA 1
ATOM 3360 C C . ALA A 1 445 ? 19.562 5.859 -9.641 1 85.81 445 ALA A C 1
ATOM 3362 O O . ALA A 1 445 ? 20.328 6.832 -9.609 1 85.81 445 ALA A O 1
ATOM 3363 N N . LEU A 1 446 ? 18.922 5.344 -8.688 1 87.62 446 LEU A N 1
ATOM 3364 C CA . LEU A 1 446 ? 19.125 5.938 -7.371 1 87.62 446 LEU A CA 1
ATOM 3365 C C . LEU A 1 446 ? 20.547 5.68 -6.871 1 87.62 446 LEU A C 1
ATOM 3367 O O . LEU A 1 446 ? 21.172 6.574 -6.301 1 87.62 446 LEU A O 1
ATOM 3371 N N . LEU A 1 447 ? 21.125 4.562 -7.102 1 87.62 447 LEU A N 1
ATOM 3372 C CA . LEU A 1 447 ? 22.453 4.18 -6.648 1 87.62 447 LEU A CA 1
ATOM 3373 C C . LEU A 1 447 ? 23.531 4.883 -7.465 1 87.62 447 LEU A C 1
ATOM 3375 O O . LEU A 1 447 ? 24.672 5.031 -7.008 1 87.62 447 LEU A O 1
ATOM 3379 N N . GLU A 1 448 ? 23.141 5.32 -8.586 1 85.19 448 GLU A N 1
ATOM 3380 C CA . GLU A 1 448 ? 24.109 5.992 -9.461 1 85.19 448 GLU A CA 1
ATOM 3381 C C . GLU A 1 448 ? 24.188 7.484 -9.148 1 85.19 448 GLU A C 1
ATOM 3383 O O . GLU A 1 448 ? 25.078 8.172 -9.625 1 85.19 448 GLU A O 1
ATOM 3388 N N . GLN A 1 449 ? 23.312 7.883 -8.289 1 86.25 449 GLN A N 1
ATOM 3389 C CA . GLN A 1 449 ? 23.391 9.281 -7.883 1 86.25 449 GLN A CA 1
ATOM 3390 C C . GLN A 1 449 ? 24.672 9.555 -7.102 1 86.25 449 GLN A C 1
ATOM 3392 O O . GLN A 1 449 ? 25.031 8.781 -6.207 1 86.25 449 GLN A O 1
ATOM 3397 N N . PRO A 1 450 ? 25.375 10.5 -7.488 1 83.56 450 PRO A N 1
ATOM 3398 C CA . PRO A 1 450 ? 26.641 10.781 -6.809 1 83.56 450 PRO A CA 1
ATOM 3399 C C . PRO A 1 450 ? 26.453 11.242 -5.367 1 83.56 450 PRO A C 1
ATOM 3401 O O . PRO A 1 450 ? 25.547 12.039 -5.082 1 83.56 450 PRO A O 1
ATOM 3404 N N . PRO A 1 451 ? 27.109 10.539 -4.5 1 81 451 PRO A N 1
ATOM 3405 C CA . PRO A 1 451 ? 27.031 10.977 -3.102 1 81 451 PRO A CA 1
ATOM 3406 C C . PRO A 1 451 ? 27.516 12.414 -2.904 1 81 451 PRO A C 1
ATOM 3408 O O . PRO A 1 451 ? 28.094 13 -3.816 1 81 451 PRO A O 1
ATOM 3411 N N . GLU A 1 452 ? 27.016 12.93 -1.736 1 71.38 452 GLU A N 1
ATOM 3412 C CA . GLU A 1 452 ? 27.469 14.266 -1.359 1 71.38 452 GLU A CA 1
ATOM 3413 C C . GLU A 1 452 ? 28.984 14.367 -1.454 1 71.38 452 GLU A C 1
ATOM 3415 O O . GLU A 1 452 ? 29.703 13.469 -1.004 1 71.38 452 GLU A O 1
ATOM 3420 N N . ARG A 1 453 ? 29.609 14.703 -2.596 1 53.78 453 ARG A N 1
ATOM 3421 C CA . ARG A 1 453 ? 31.062 14.852 -2.691 1 53.78 453 ARG A CA 1
ATOM 3422 C C . ARG A 1 453 ? 31.625 15.461 -1.415 1 53.78 453 ARG A C 1
ATOM 3424 O O . ARG A 1 453 ? 31.453 16.656 -1.162 1 53.78 453 ARG A O 1
ATOM 3431 N N . PRO A 1 454 ? 31.547 14.875 -0.31 1 52.28 454 PRO A N 1
ATOM 3432 C CA . PRO A 1 454 ? 32.438 15.711 0.506 1 52.28 454 PRO A CA 1
ATOM 3433 C C . PRO A 1 454 ? 33.656 16.219 -0.267 1 52.28 454 PRO A C 1
ATOM 3435 O O . PRO A 1 454 ? 34.281 15.453 -1.019 1 52.28 454 PRO A O 1
ATOM 3438 N N . LEU A 1 455 ? 33.594 17.281 -0.92 1 49.25 455 LEU A N 1
ATOM 3439 C CA . LEU A 1 455 ? 34.906 17.688 -1.424 1 49.25 455 LEU A CA 1
ATOM 3440 C C . LEU A 1 455 ? 36.031 17.141 -0.546 1 49.25 455 LEU A C 1
ATOM 3442 O O . LEU A 1 455 ? 36.375 17.734 0.474 1 49.25 455 LEU A O 1
ATOM 3446 N N . LEU A 1 456 ? 35.906 15.945 -0.244 1 51 456 LEU A N 1
ATOM 3447 C CA . LEU A 1 456 ? 36.938 15.32 0.564 1 51 456 LEU A CA 1
ATOM 3448 C C . LEU A 1 456 ? 38.344 15.75 0.088 1 51 456 LEU A C 1
ATOM 3450 O O . LEU A 1 456 ? 38.719 15.5 -1.062 1 51 456 LEU A O 1
ATOM 3454 N N . ASN A 1 457 ? 38.594 16.891 0.454 1 57.19 457 ASN A N 1
ATOM 3455 C CA . ASN A 1 457 ? 40.031 17.141 0.38 1 57.19 457 ASN A CA 1
ATOM 3456 C C . ASN A 1 457 ? 40.812 16.047 1.079 1 57.19 457 ASN A C 1
ATOM 3458 O O . ASN A 1 457 ? 40.688 15.859 2.291 1 57.19 457 ASN A O 1
ATOM 3462 N N . ALA A 1 458 ? 41.094 15.094 0.387 1 60.84 458 ALA A N 1
ATOM 3463 C CA . ALA A 1 458 ? 41.906 14.016 0.887 1 60.84 458 ALA A CA 1
ATOM 3464 C C . ALA A 1 458 ? 42.906 14.516 1.946 1 60.84 458 ALA A C 1
ATOM 3466 O O . ALA A 1 458 ? 43.312 13.766 2.828 1 60.84 458 ALA A O 1
ATOM 3467 N N . SER A 1 459 ? 43.125 15.859 1.903 1 69 459 SER A N 1
ATOM 3468 C CA . SER A 1 459 ? 44.094 16.438 2.809 1 69 459 SER A CA 1
ATOM 3469 C C . SER A 1 459 ? 43.438 17.094 4.016 1 69 459 SER A C 1
ATOM 3471 O O . SER A 1 459 ? 44.094 17.797 4.785 1 69 459 SER A O 1
ATOM 3473 N N . ALA A 1 460 ? 42.125 16.719 4.223 1 77.5 460 ALA A N 1
ATOM 3474 C CA . ALA A 1 460 ? 41.438 17.391 5.336 1 77.5 460 ALA A CA 1
ATOM 3475 C C . ALA A 1 460 ? 41.844 16.766 6.668 1 77.5 460 ALA A C 1
ATOM 3477 O O . ALA A 1 460 ? 42.031 15.547 6.766 1 77.5 460 ALA A O 1
ATOM 3478 N N . SER A 1 461 ? 42.25 17.672 7.617 1 83.75 461 SER A N 1
ATOM 3479 C CA . SER A 1 461 ? 42.594 17.25 8.961 1 83.75 461 SER A CA 1
ATOM 3480 C C . SER A 1 461 ? 41.438 17.375 9.922 1 83.75 461 SER A C 1
ATOM 3482 O O . SER A 1 461 ? 40.562 18.25 9.758 1 83.75 461 SER A O 1
ATOM 3484 N N . PRO A 1 462 ? 41.281 16.422 10.859 1 87.31 462 PRO A N 1
ATOM 3485 C CA . PRO A 1 462 ? 40.219 16.516 11.852 1 87.31 462 PRO A CA 1
ATOM 3486 C C . PRO A 1 462 ? 40.344 17.734 12.766 1 87.31 462 PRO A C 1
ATOM 3488 O O . PRO A 1 462 ? 41.469 18.156 13.062 1 87.31 462 PRO A O 1
ATOM 3491 N N . LEU A 1 463 ? 39.219 18.328 13.055 1 84 463 LEU A N 1
ATOM 3492 C CA . LEU A 1 463 ? 39.219 19.422 14.008 1 84 463 LEU A CA 1
ATOM 3493 C C . LEU A 1 463 ? 39.531 18.922 15.414 1 84 463 LEU A C 1
ATOM 3495 O O . LEU A 1 463 ? 38.812 18.078 15.953 1 84 463 LEU A O 1
ATOM 3499 N N . MET A 1 464 ? 40.719 19.25 15.898 1 82.12 464 MET A N 1
ATOM 3500 C CA . MET A 1 464 ? 41.094 18.875 17.25 1 82.12 464 MET A CA 1
ATOM 3501 C C . MET A 1 464 ? 41.062 20.078 18.188 1 82.12 464 MET A C 1
ATOM 3503 O O . MET A 1 464 ? 41.75 21.062 17.969 1 82.12 464 MET A O 1
ATOM 3507 N N . LEU A 1 465 ? 40.062 20.062 18.969 1 80 465 LEU A N 1
ATOM 3508 C CA . LEU A 1 465 ? 40 21.109 19.969 1 80 465 LEU A CA 1
ATOM 3509 C C . LEU A 1 465 ? 40.344 20.578 21.344 1 80 465 LEU A C 1
ATOM 3511 O O . LEU A 1 465 ? 39.938 19.469 21.703 1 80 465 LEU A O 1
ATOM 3515 N N . PRO A 1 466 ? 41.344 21.266 21.953 1 67.69 466 PRO A N 1
ATOM 3516 C CA . PRO A 1 466 ? 41.562 20.844 23.344 1 67.69 466 PRO A CA 1
ATOM 3517 C C . PRO A 1 466 ? 40.312 20.844 24.188 1 67.69 466 PRO A C 1
ATOM 3519 O O . PRO A 1 466 ? 39.375 21.594 23.891 1 67.69 466 PRO A O 1
ATOM 3522 N N . PHE A 1 467 ? 40.188 19.922 25.094 1 63.34 467 PHE A N 1
ATOM 3523 C CA . PHE A 1 467 ? 39.031 19.75 25.969 1 63.34 467 PHE A CA 1
ATOM 3524 C C . PHE A 1 467 ? 38.688 21.062 26.672 1 63.34 467 PHE A C 1
ATOM 3526 O O . PHE A 1 467 ? 39.562 21.688 27.281 1 63.34 467 PHE A O 1
ATOM 3533 N N . GLY A 1 468 ? 37.562 21.594 26.531 1 64.12 468 GLY A N 1
ATOM 3534 C CA . GLY A 1 468 ? 37.094 22.781 27.219 1 64.12 468 GLY A CA 1
ATOM 3535 C C . GLY A 1 468 ? 37.281 24.062 26.422 1 64.12 468 GLY A C 1
ATOM 3536 O O . GLY A 1 468 ? 36.812 25.125 26.812 1 64.12 468 GLY A O 1
ATOM 3537 N N . ASP A 1 469 ? 37.938 23.922 25.297 1 74.75 469 ASP A N 1
ATOM 3538 C CA . ASP A 1 469 ? 38.188 25.125 24.516 1 74.75 469 ASP A CA 1
ATOM 3539 C C . ASP A 1 469 ? 37.125 25.312 23.438 1 74.75 469 ASP A C 1
ATOM 3541 O O . ASP A 1 469 ? 36.594 24.328 22.922 1 74.75 469 ASP A O 1
ATOM 3545 N N . SER A 1 470 ? 36.625 26.469 23.344 1 85.62 470 SER A N 1
ATOM 3546 C CA . SER A 1 470 ? 35.656 26.828 22.312 1 85.62 470 SER A CA 1
ATOM 3547 C C . SER A 1 470 ? 36.312 27.516 21.141 1 85.62 470 SER A C 1
ATOM 3549 O O . SER A 1 470 ? 37.281 28.266 21.312 1 85.62 470 SER A O 1
ATOM 3551 N N . PRO A 1 471 ? 35.906 27.109 19.984 1 90.31 471 PRO A N 1
ATOM 3552 C CA . PRO A 1 471 ? 36.5 27.719 18.797 1 90.31 471 PRO A CA 1
ATOM 3553 C C . PRO A 1 471 ? 35.906 29.062 18.453 1 90.31 471 PRO A C 1
ATOM 3555 O O . PRO A 1 471 ? 34.75 29.359 18.844 1 90.31 471 PRO A O 1
ATOM 3558 N N . SER A 1 472 ? 36.719 29.906 17.844 1 93.5 472 SER A N 1
ATOM 3559 C CA . SER A 1 472 ? 36.188 31.125 17.266 1 93.5 472 SER A CA 1
ATOM 3560 C C . SER A 1 472 ? 35.531 30.844 15.914 1 93.5 472 SER A C 1
ATOM 3562 O O . SER A 1 472 ? 35.844 29.859 15.258 1 93.5 472 SER A O 1
ATOM 3564 N N . LEU A 1 473 ? 34.562 31.531 15.633 1 95.44 473 LEU A N 1
ATOM 3565 C CA . LEU A 1 473 ? 33.812 31.406 14.367 1 95.44 473 LEU A CA 1
ATOM 3566 C C . LEU A 1 473 ? 33.906 32.688 13.562 1 95.44 473 LEU A C 1
ATOM 3568 O O . LEU A 1 473 ? 33.688 33.781 14.094 1 95.44 473 LEU A O 1
ATOM 3572 N N . GLU A 1 474 ? 34.344 32.594 12.281 1 96.19 474 GLU A N 1
ATOM 3573 C CA . GLU A 1 474 ? 34.469 33.781 11.453 1 96.19 474 GLU A CA 1
ATOM 3574 C C . GLU A 1 474 ? 33.906 33.562 10.062 1 96.19 474 GLU A C 1
ATOM 3576 O O . GLU A 1 474 ? 34.25 32.594 9.375 1 96.19 474 GLU A O 1
ATOM 3581 N N . PHE A 1 475 ? 32.969 34.406 9.703 1 96.62 475 PHE A N 1
ATOM 3582 C CA . PHE A 1 475 ? 32.469 34.5 8.336 1 96.62 475 PHE A CA 1
ATOM 3583 C C . PHE A 1 475 ? 33.188 35.594 7.57 1 96.62 475 PHE A C 1
ATOM 3585 O O . PHE A 1 475 ? 33.156 36.75 7.961 1 96.62 475 PHE A O 1
ATOM 3592 N N . ARG A 1 476 ? 33.875 35.156 6.484 1 96.38 476 ARG A N 1
ATOM 3593 C CA . ARG A 1 476 ? 34.625 36.125 5.691 1 96.38 476 ARG A CA 1
ATOM 3594 C C . ARG A 1 476 ? 33.969 36.312 4.32 1 96.38 476 ARG A C 1
ATOM 3596 O O . ARG A 1 476 ? 34.219 35.531 3.402 1 96.38 476 ARG A O 1
ATOM 3603 N N . ASP A 1 477 ? 33.219 37.406 4.148 1 95.62 477 ASP A N 1
ATOM 3604 C CA . ASP A 1 477 ? 32.594 37.812 2.891 1 95.62 477 ASP A CA 1
ATOM 3605 C C . ASP A 1 477 ? 31.875 36.656 2.238 1 95.62 477 ASP A C 1
ATOM 3607 O O . ASP A 1 477 ? 32.125 36.312 1.072 1 95.62 477 ASP A O 1
ATOM 3611 N N . VAL A 1 478 ? 31.109 36.094 3.018 1 95.75 478 VAL A N 1
ATOM 3612 C CA . VAL A 1 478 ? 30.453 34.844 2.594 1 95.75 478 VAL A CA 1
ATOM 3613 C C . VAL A 1 478 ? 29.266 35.188 1.684 1 95.75 478 VAL A C 1
ATOM 3615 O O . VAL A 1 478 ? 28.391 35.969 2.061 1 95.75 478 VAL A O 1
ATOM 3618 N N . SER A 1 479 ? 29.234 34.625 0.465 1 95.31 479 SER A N 1
ATOM 3619 C CA . SER A 1 479 ? 28.125 34.719 -0.49 1 95.31 479 SER A CA 1
ATOM 3620 C C . SER A 1 479 ? 27.641 33.312 -0.875 1 95.31 479 SER A C 1
ATOM 3622 O O . SER A 1 479 ? 28.438 32.375 -0.993 1 95.31 479 SER A O 1
ATOM 3624 N N . PHE A 1 480 ? 26.328 33.188 -0.964 1 94 480 PHE A N 1
ATOM 3625 C CA . PHE A 1 480 ? 25.781 31.875 -1.266 1 94 480 PHE A CA 1
ATOM 3626 C C . PHE A 1 480 ? 24.422 32 -1.956 1 94 480 PHE A C 1
ATOM 3628 O O . PHE A 1 480 ? 23.641 32.906 -1.63 1 94 480 PHE A O 1
ATOM 3635 N N . GLY A 1 481 ? 24.219 31.172 -2.914 1 89.56 481 GLY A N 1
ATOM 3636 C CA . GLY A 1 481 ? 22.953 30.938 -3.576 1 89.56 481 GLY A CA 1
ATOM 3637 C C . GLY A 1 481 ? 22.641 29.469 -3.795 1 89.56 481 GLY A C 1
ATOM 3638 O O . GLY A 1 481 ? 23.531 28.688 -4.145 1 89.56 481 GLY A O 1
ATOM 3639 N N . TYR A 1 482 ? 21.422 29.172 -3.416 1 83.38 482 TYR A N 1
ATOM 3640 C CA . TYR A 1 482 ? 21.047 27.797 -3.67 1 83.38 482 TYR A CA 1
ATOM 3641 C C . TYR A 1 482 ? 21.109 27.469 -5.16 1 83.38 482 TYR A C 1
ATOM 3643 O O . TYR A 1 482 ? 20.812 28.328 -5.996 1 83.38 482 TYR A O 1
ATOM 3651 N N . PRO A 1 483 ? 21.469 26.312 -5.516 1 76.06 483 PRO A N 1
ATOM 3652 C CA . PRO A 1 483 ? 21.594 25.938 -6.926 1 76.06 483 PRO A CA 1
ATOM 3653 C C . PRO A 1 483 ? 20.297 26.125 -7.703 1 76.06 483 PRO A C 1
ATOM 3655 O O . PRO A 1 483 ? 20.312 26.391 -8.906 1 76.06 483 PRO A O 1
ATOM 3658 N N . SER A 1 484 ? 19.203 26.016 -7.055 1 69.88 484 SER A N 1
ATOM 3659 C CA . SER A 1 484 ? 17.922 26.094 -7.723 1 69.88 484 SER A CA 1
ATOM 3660 C C . SER A 1 484 ? 17.469 27.547 -7.883 1 69.88 484 SER A C 1
ATOM 3662 O O . SER A 1 484 ? 16.547 27.828 -8.641 1 69.88 484 SER A O 1
ATOM 3664 N N . SER A 1 485 ? 18.188 28.391 -7.152 1 73.81 485 SER A N 1
ATOM 3665 C CA . SER A 1 485 ? 17.812 29.781 -7.215 1 73.81 485 SER A CA 1
ATOM 3666 C C . SER A 1 485 ? 18.828 30.609 -8 1 73.81 485 SER A C 1
ATOM 3668 O O . SER A 1 485 ? 20.016 30.297 -7.996 1 73.81 485 SER A O 1
ATOM 3670 N N . THR A 1 486 ? 18.375 31.531 -8.828 1 74.38 486 THR A N 1
ATOM 3671 C CA . THR A 1 486 ? 19.234 32.375 -9.656 1 74.38 486 THR A CA 1
ATOM 3672 C C . THR A 1 486 ? 19.797 33.531 -8.852 1 74.38 486 THR A C 1
ATOM 3674 O O . THR A 1 486 ? 20.875 34.031 -9.18 1 74.38 486 THR A O 1
ATOM 3677 N N . GLU A 1 487 ? 19.141 33.812 -7.805 1 80.5 487 GLU A N 1
ATOM 3678 C CA . GLU A 1 487 ? 19.625 34.969 -7.039 1 80.5 487 GLU A CA 1
ATOM 3679 C C . GLU A 1 487 ? 20.328 34.531 -5.758 1 80.5 487 GLU A C 1
ATOM 3681 O O . GLU A 1 487 ? 19.875 33.594 -5.09 1 80.5 487 GLU A O 1
ATOM 3686 N N . PRO A 1 488 ? 21.438 35.188 -5.555 1 87.19 488 PRO A N 1
ATOM 3687 C CA . PRO A 1 488 ? 22.125 34.844 -4.309 1 87.19 488 PRO A CA 1
ATOM 3688 C C . PRO A 1 488 ? 21.328 35.25 -3.066 1 87.19 488 PRO A C 1
ATOM 3690 O O . PRO A 1 488 ? 20.719 36.312 -3.039 1 87.19 488 PRO A O 1
ATOM 3693 N N . LEU A 1 489 ? 21.266 34.375 -2.129 1 89.44 489 LEU A N 1
ATOM 3694 C CA . LEU A 1 489 ? 20.562 34.594 -0.878 1 89.44 489 LEU A CA 1
ATOM 3695 C C . LEU A 1 489 ? 21.422 35.375 0.098 1 89.44 489 LEU A C 1
ATOM 3697 O O . LEU A 1 489 ? 20.938 36.312 0.766 1 89.44 489 LEU A O 1
ATOM 3701 N N . LEU A 1 490 ? 22.719 35.062 0.193 1 93.75 490 LEU A N 1
ATOM 3702 C CA . LEU A 1 490 ? 23.688 35.781 1.015 1 93.75 490 LEU A CA 1
ATOM 3703 C C . LEU A 1 490 ? 24.625 36.594 0.146 1 93.75 490 LEU A C 1
ATOM 3705 O O . LEU A 1 490 ? 25.094 36.125 -0.894 1 93.75 490 LEU A O 1
ATOM 3709 N N . ARG A 1 491 ? 24.828 37.844 0.551 1 94.31 491 ARG A N 1
ATOM 3710 C CA . ARG A 1 491 ? 25.625 38.781 -0.236 1 94.31 491 ARG A CA 1
ATOM 3711 C C . ARG A 1 491 ? 26.766 39.344 0.591 1 94.31 491 ARG A C 1
ATOM 3713 O O . ARG A 1 491 ? 26.703 40.5 1.036 1 94.31 491 ARG A O 1
ATOM 3720 N N . GLY A 1 492 ? 27.781 38.688 0.725 1 93.81 492 GLY A N 1
ATOM 3721 C CA . GLY A 1 492 ? 29 39.156 1.359 1 93.81 492 GLY A CA 1
ATOM 3722 C C . GLY A 1 492 ? 28.844 39.344 2.859 1 93.81 492 GLY A C 1
ATOM 3723 O O . GLY A 1 492 ? 29.141 40.438 3.387 1 93.81 492 GLY A O 1
ATOM 3724 N N . VAL A 1 493 ? 28.531 38.375 3.576 1 95 493 VAL A N 1
ATOM 3725 C CA . VAL A 1 493 ? 28.328 38.406 5.02 1 95 493 VAL A CA 1
ATOM 3726 C C . VAL A 1 493 ? 29.672 38.25 5.734 1 95 493 VAL A C 1
ATOM 3728 O O . VAL A 1 493 ? 30.375 37.25 5.508 1 95 493 VAL A O 1
ATOM 3731 N N . SER A 1 494 ? 30.031 39.25 6.52 1 96.12 494 SER A N 1
ATOM 3732 C CA . SER A 1 494 ? 31.25 39.188 7.328 1 96.12 494 SER A CA 1
ATOM 3733 C C . SER A 1 494 ? 30.938 39.375 8.805 1 96.12 494 SER A C 1
ATOM 3735 O O . SER A 1 494 ? 30.453 40.438 9.211 1 96.12 494 SER A O 1
ATOM 3737 N N . ILE A 1 495 ? 31.188 38.312 9.602 1 95.88 495 ILE A N 1
ATOM 3738 C CA . ILE A 1 495 ? 30.938 38.344 11.031 1 95.88 495 ILE A CA 1
ATOM 3739 C C . ILE A 1 495 ? 32.031 37.594 11.781 1 95.88 495 ILE A C 1
ATOM 3741 O O . ILE A 1 495 ? 32.469 36.531 11.344 1 95.88 495 ILE A O 1
ATOM 3745 N N . HIS A 1 496 ? 32.469 38.188 12.82 1 95.56 496 HIS A N 1
ATOM 3746 C CA . HIS A 1 496 ? 33.469 37.531 13.68 1 95.56 496 HIS A CA 1
ATOM 3747 C C . HIS A 1 496 ? 32.875 37.281 15.062 1 95.56 496 HIS A C 1
ATOM 3749 O O . HIS A 1 496 ? 32.406 38.188 15.734 1 95.56 496 HIS A O 1
ATOM 3755 N N . VAL A 1 497 ? 32.938 36 15.469 1 95.19 497 VAL A N 1
ATOM 3756 C CA . VAL A 1 497 ? 32.469 35.594 16.781 1 95.19 497 VAL A CA 1
ATOM 3757 C C . VAL A 1 497 ? 33.594 35.062 17.625 1 95.19 497 VAL A C 1
ATOM 3759 O O . VAL A 1 497 ? 34.062 33.906 17.422 1 95.19 497 VAL A O 1
ATOM 3762 N N . PRO A 1 498 ? 33.969 35.844 18.594 1 92.94 498 PRO A N 1
ATOM 3763 C CA . PRO A 1 498 ? 35.031 35.375 19.453 1 92.94 498 PRO A CA 1
ATOM 3764 C C . PRO A 1 498 ? 34.688 34.094 20.188 1 92.94 498 PRO A C 1
ATOM 3766 O O . PRO A 1 498 ? 33.5 33.812 20.422 1 92.94 498 PRO A O 1
ATOM 3769 N N . ALA A 1 499 ? 35.75 33.344 20.672 1 92.5 499 ALA A N 1
ATOM 3770 C CA . ALA A 1 499 ? 35.562 32.062 21.359 1 92.5 499 ALA A CA 1
ATOM 3771 C C . ALA A 1 499 ? 34.812 32.25 22.672 1 92.5 499 ALA A C 1
ATOM 3773 O O . ALA A 1 499 ? 35.125 33.188 23.438 1 92.5 499 ALA A O 1
ATOM 3774 N N . GLY A 1 500 ? 33.75 31.453 22.828 1 89.69 500 GLY A N 1
ATOM 3775 C CA . GLY A 1 500 ? 33.031 31.406 24.094 1 89.69 500 GLY A CA 1
ATOM 3776 C C . GLY A 1 500 ? 32 32.531 24.25 1 89.69 500 GLY A C 1
ATOM 3777 O O . GLY A 1 500 ? 31.453 32.719 25.328 1 89.69 500 GLY A O 1
ATOM 3778 N N . THR A 1 501 ? 31.766 33.281 23.203 1 90.94 501 THR A N 1
ATOM 3779 C CA . THR A 1 501 ? 30.797 34.375 23.25 1 90.94 501 THR A CA 1
ATOM 3780 C C . THR A 1 501 ? 29.531 34 22.5 1 90.94 501 THR A C 1
ATOM 3782 O O . THR A 1 501 ? 29.484 32.969 21.797 1 90.94 501 THR A O 1
ATOM 3785 N N . THR A 1 502 ? 28.484 34.812 22.719 1 91.81 502 THR A N 1
ATOM 3786 C CA . THR A 1 502 ? 27.188 34.562 22.094 1 91.81 502 THR A CA 1
ATOM 3787 C C . THR A 1 502 ? 26.891 35.625 21.016 1 91.81 502 THR A C 1
ATOM 3789 O O . THR A 1 502 ? 27 36.812 21.281 1 91.81 502 THR A O 1
ATOM 3792 N N . LEU A 1 503 ? 26.625 35.125 19.828 1 93.88 503 LEU A N 1
ATOM 3793 C CA . LEU A 1 503 ? 26.172 35.969 18.734 1 93.88 503 LEU A CA 1
ATOM 3794 C C . LEU A 1 503 ? 24.688 35.781 18.469 1 93.88 503 LEU A C 1
ATOM 3796 O O . LEU A 1 503 ? 24.219 34.656 18.328 1 93.88 503 LEU A O 1
ATOM 3800 N N . ALA A 1 504 ? 23.922 36.875 18.469 1 93.25 504 ALA A N 1
ATOM 3801 C CA . ALA A 1 504 ? 22.5 36.812 18.109 1 93.25 504 ALA A CA 1
ATOM 3802 C C . ALA A 1 504 ? 22.266 37.312 16.688 1 93.25 504 ALA A C 1
ATOM 3804 O O . ALA A 1 504 ? 22.766 38.375 16.297 1 93.25 504 ALA A O 1
ATOM 3805 N N . LEU A 1 505 ? 21.672 36.469 15.953 1 93.12 505 LEU A N 1
ATOM 3806 C CA . LEU A 1 505 ? 21.281 36.844 14.594 1 93.12 505 LEU A CA 1
ATOM 3807 C C . LEU A 1 505 ? 19.812 37.219 14.531 1 93.12 505 LEU A C 1
ATOM 3809 O O . LEU A 1 505 ? 18.938 36.438 14.883 1 93.12 505 LEU A O 1
ATOM 3813 N N . VAL A 1 506 ? 19.578 38.469 14.094 1 90.25 506 VAL A N 1
ATOM 3814 C CA . VAL A 1 506 ? 18.219 38.969 14.008 1 90.25 506 VAL A CA 1
ATOM 3815 C C . VAL A 1 506 ? 17.953 39.531 12.609 1 90.25 506 VAL A C 1
ATOM 3817 O O . VAL A 1 506 ? 18.891 39.969 11.93 1 90.25 506 VAL A O 1
ATOM 3820 N N . GLY A 1 507 ? 16.766 39.312 12.164 1 84.81 507 GLY A N 1
ATOM 3821 C CA . GLY A 1 507 ? 16.391 39.812 10.852 1 84.81 507 GLY A CA 1
ATOM 3822 C C . GLY A 1 507 ? 15.039 39.312 10.383 1 84.81 507 GLY A C 1
ATOM 3823 O O . GLY A 1 507 ? 14.391 38.531 11.062 1 84.81 507 GLY A O 1
ATOM 3824 N N . THR A 1 508 ? 14.695 39.812 9.234 1 77.62 508 THR A N 1
ATOM 3825 C CA . THR A 1 508 ? 13.406 39.438 8.664 1 77.62 508 THR A CA 1
ATOM 3826 C C . THR A 1 508 ? 13.445 38 8.117 1 77.62 508 THR A C 1
ATOM 3828 O O . THR A 1 508 ? 14.531 37.438 7.941 1 77.62 508 THR A O 1
ATOM 3831 N N . SER A 1 509 ? 12.273 37.406 7.945 1 74.94 509 SER A N 1
ATOM 3832 C CA . SER A 1 509 ? 12.188 36.094 7.344 1 74.94 509 SER A CA 1
ATOM 3833 C C . SER A 1 509 ? 12.781 36.094 5.938 1 74.94 509 SER A C 1
ATOM 3835 O O . SER A 1 509 ? 12.562 37 5.164 1 74.94 509 SER A O 1
ATOM 3837 N N . GLY A 1 510 ? 13.602 35.156 5.668 1 77.06 510 GLY A N 1
ATOM 3838 C CA . GLY A 1 510 ? 14.195 35.031 4.348 1 77.06 510 GLY A CA 1
ATOM 3839 C C . GLY A 1 510 ? 15.508 35.781 4.203 1 77.06 510 GLY A C 1
ATOM 3840 O O . GLY A 1 510 ? 16.062 35.875 3.107 1 77.06 510 GLY A O 1
ATOM 3841 N N . SER A 1 511 ? 15.938 36.312 5.285 1 82.62 511 SER A N 1
ATOM 3842 C CA . SER A 1 511 ? 17.172 37.094 5.203 1 82.62 511 SER A CA 1
ATOM 3843 C C . SER A 1 511 ? 18.391 36.188 5.121 1 82.62 511 SER A C 1
ATOM 3845 O O . SER A 1 511 ? 19.5 36.656 4.832 1 82.62 511 SER A O 1
ATOM 3847 N N . GLY A 1 512 ? 18.25 34.875 5.379 1 86.88 512 GLY A N 1
ATOM 3848 C CA . GLY A 1 512 ? 19.359 33.938 5.207 1 86.88 512 GLY A CA 1
ATOM 3849 C C . GLY A 1 512 ? 19.906 33.406 6.52 1 86.88 512 GLY A C 1
ATOM 3850 O O . GLY A 1 512 ? 20.953 32.781 6.547 1 86.88 512 GLY A O 1
ATOM 3851 N N . LYS A 1 513 ? 19.312 33.656 7.586 1 89.75 513 LYS A N 1
ATOM 3852 C CA . LYS A 1 513 ? 19.781 33.281 8.914 1 89.75 513 LYS A CA 1
ATOM 3853 C C . LYS A 1 513 ? 19.984 31.766 9.008 1 89.75 513 LYS A C 1
ATOM 3855 O O . LYS A 1 513 ? 21.062 31.312 9.414 1 89.75 513 LYS A O 1
ATOM 3860 N N . SER A 1 514 ? 19 30.984 8.547 1 88.62 514 SER A N 1
ATOM 3861 C CA . SER A 1 514 ? 19.078 29.531 8.641 1 88.62 514 SER A CA 1
ATOM 3862 C C . SER A 1 514 ? 20.078 28.969 7.641 1 88.62 514 SER A C 1
ATOM 3864 O O . SER A 1 514 ? 20.656 27.891 7.863 1 88.62 514 SER A O 1
ATOM 3866 N N . THR A 1 515 ? 20.297 29.672 6.57 1 90.56 515 THR A N 1
ATOM 3867 C CA . THR A 1 515 ? 21.25 29.234 5.559 1 90.56 515 THR A CA 1
ATOM 3868 C C . THR A 1 515 ? 22.672 29.281 6.113 1 90.56 515 THR A C 1
ATOM 3870 O O . THR A 1 515 ? 23.516 28.453 5.746 1 90.56 515 THR A O 1
ATOM 3873 N N . LEU A 1 516 ? 22.922 30.234 6.969 1 93.62 516 LEU A N 1
ATOM 3874 C CA . LEU A 1 516 ? 24.234 30.312 7.594 1 93.62 516 LEU A CA 1
ATOM 3875 C C . LEU A 1 516 ? 24.531 29.047 8.391 1 93.62 516 LEU A C 1
ATOM 3877 O O . LEU A 1 516 ? 25.656 28.562 8.398 1 93.62 516 LEU A O 1
ATOM 3881 N N . PHE A 1 517 ? 23.547 28.516 9.062 1 93.38 517 PHE A N 1
ATOM 3882 C CA . PHE A 1 517 ? 23.703 27.281 9.82 1 93.38 517 PHE A CA 1
ATOM 3883 C C . PHE A 1 517 ? 23.984 26.094 8.883 1 93.38 517 PHE A C 1
ATOM 3885 O O . PHE A 1 517 ? 24.812 25.234 9.188 1 93.38 517 PHE A O 1
ATOM 3892 N N . ARG A 1 518 ? 23.391 26.094 7.762 1 90.25 518 ARG A N 1
ATOM 3893 C CA . ARG A 1 518 ? 23.578 25.016 6.797 1 90.25 518 ARG A CA 1
ATOM 3894 C C . ARG A 1 518 ? 25 25.047 6.223 1 90.25 518 ARG A C 1
ATOM 3896 O O . ARG A 1 518 ? 25.578 24 5.93 1 90.25 518 ARG A O 1
ATOM 3903 N N . LEU A 1 519 ? 25.469 26.234 6.078 1 92.19 519 LEU A N 1
ATOM 3904 C CA . LEU A 1 519 ? 26.844 26.391 5.598 1 92.19 519 LEU A CA 1
ATOM 3905 C C . LEU A 1 519 ? 27.844 25.938 6.656 1 92.19 519 LEU A C 1
ATOM 3907 O O . LEU A 1 519 ? 28.875 25.344 6.332 1 92.19 519 LEU A O 1
ATOM 3911 N N . LEU A 1 520 ? 27.484 26.203 7.898 1 92.75 520 LEU A N 1
ATOM 3912 C CA . LEU A 1 520 ? 28.375 25.812 8.992 1 92.75 520 LEU A CA 1
ATOM 3913 C C . LEU A 1 520 ? 28.469 24.297 9.094 1 92.75 520 LEU A C 1
ATOM 3915 O O . LEU A 1 520 ? 29.531 23.766 9.422 1 92.75 520 LEU A O 1
ATOM 3919 N N . PHE A 1 521 ? 27.422 23.641 8.781 1 91.12 521 PHE A N 1
ATOM 3920 C CA . PHE A 1 521 ? 27.391 22.172 8.797 1 91.12 521 PHE A CA 1
ATOM 3921 C C . PHE A 1 521 ? 27.953 21.609 7.5 1 91.12 521 PHE A C 1
ATOM 3923 O O . PHE A 1 521 ? 28 20.391 7.32 1 91.12 521 PHE A O 1
ATOM 3930 N N . ARG A 1 522 ? 28.219 22.516 6.59 1 89.56 522 ARG A N 1
ATOM 3931 C CA . ARG A 1 522 ? 28.781 22.188 5.285 1 89.56 522 ARG A CA 1
ATOM 3932 C C . ARG A 1 522 ? 27.844 21.312 4.473 1 89.56 522 ARG A C 1
ATOM 3934 O O . ARG A 1 522 ? 28.266 20.344 3.834 1 89.56 522 ARG A O 1
ATOM 3941 N N . PHE A 1 523 ? 26.609 21.578 4.691 1 87.19 523 PHE A N 1
ATOM 3942 C CA . PHE A 1 523 ? 25.656 20.984 3.766 1 87.19 523 PHE A CA 1
ATOM 3943 C C . PHE A 1 523 ? 25.828 21.562 2.367 1 87.19 523 PHE A C 1
ATOM 3945 O O . PHE A 1 523 ? 25.516 20.906 1.373 1 87.19 523 PHE A O 1
ATOM 3952 N N . PHE A 1 524 ? 26.266 22.828 2.432 1 86.81 524 PHE A N 1
ATOM 3953 C CA . PHE A 1 524 ? 26.641 23.562 1.23 1 86.81 524 PHE A CA 1
ATOM 3954 C C . PHE A 1 524 ? 27.969 24.281 1.426 1 86.81 524 PHE A C 1
ATOM 3956 O O . PHE A 1 524 ? 28.359 24.562 2.557 1 86.81 524 PHE A O 1
ATOM 3963 N N . ASP A 1 525 ? 28.547 24.5 0.311 1 88.06 525 ASP A N 1
ATOM 3964 C CA . ASP A 1 525 ? 29.719 25.359 0.336 1 88.06 525 ASP A CA 1
ATOM 3965 C C . ASP A 1 525 ? 29.406 26.75 -0.195 1 88.06 525 ASP A C 1
ATOM 3967 O O . ASP A 1 525 ? 28.609 26.891 -1.131 1 88.06 525 ASP A O 1
ATOM 3971 N N . PRO A 1 526 ? 29.938 27.656 0.559 1 92.44 526 PRO A N 1
ATOM 3972 C CA . PRO A 1 526 ? 29.703 29.016 0.065 1 92.44 526 PRO A CA 1
ATOM 3973 C C . PRO A 1 526 ? 30.172 29.219 -1.373 1 92.44 526 PRO A C 1
ATOM 3975 O O . PRO A 1 526 ? 31.156 28.594 -1.795 1 92.44 526 PRO A O 1
ATOM 3978 N N . THR A 1 527 ? 29.469 30.031 -2.115 1 90.88 527 THR A N 1
ATOM 3979 C CA . THR A 1 527 ? 29.828 30.328 -3.494 1 90.88 527 THR A CA 1
ATOM 3980 C C . THR A 1 527 ? 31.062 31.234 -3.547 1 90.88 527 THR A C 1
ATOM 3982 O O . THR A 1 527 ? 31.922 31.062 -4.418 1 90.88 527 THR A O 1
ATOM 3985 N N . ALA A 1 528 ? 31.062 32.188 -2.711 1 93.56 528 ALA A N 1
ATOM 3986 C CA . ALA A 1 528 ? 32.219 33.062 -2.529 1 93.56 528 ALA A CA 1
ATOM 3987 C C . ALA A 1 528 ? 32.469 33.312 -1.05 1 93.56 528 ALA A C 1
ATOM 3989 O O . ALA A 1 528 ? 31.578 33.188 -0.22 1 93.56 528 ALA A O 1
ATOM 3990 N N . GLY A 1 529 ? 33.75 33.5 -0.764 1 95 529 GLY A N 1
ATOM 3991 C CA . GLY A 1 529 ? 34.125 33.688 0.625 1 95 529 GLY A CA 1
ATOM 3992 C C . GLY A 1 529 ? 34.5 32.406 1.346 1 95 529 GLY A C 1
ATOM 3993 O O . GLY A 1 529 ? 34.719 31.375 0.712 1 95 529 GLY A O 1
ATOM 3994 N N . SER A 1 530 ? 34.719 32.594 2.65 1 95.44 530 SER A N 1
ATOM 3995 C CA . SER A 1 530 ? 35.094 31.406 3.42 1 95.44 530 SER A CA 1
ATOM 3996 C C . SER A 1 530 ? 34.594 31.5 4.859 1 95.44 530 SER A C 1
ATOM 3998 O O . SER A 1 530 ? 34.312 32.594 5.355 1 95.44 530 SER A O 1
ATOM 4000 N N . ILE A 1 531 ? 34.438 30.359 5.457 1 95.56 531 ILE A N 1
ATOM 4001 C CA . ILE A 1 531 ? 34.062 30.234 6.855 1 95.56 531 ILE A CA 1
ATOM 4002 C C . ILE A 1 531 ? 35.156 29.547 7.645 1 95.56 531 ILE A C 1
ATOM 4004 O O . ILE A 1 531 ? 35.656 28.5 7.23 1 95.56 531 ILE A O 1
ATOM 4008 N N . HIS A 1 532 ? 35.469 30.203 8.727 1 95.06 532 HIS A N 1
ATOM 4009 C CA . HIS A 1 532 ? 36.594 29.688 9.508 1 95.06 532 HIS A CA 1
ATOM 4010 C C . HIS A 1 532 ? 36.125 29.281 10.914 1 95.06 532 HIS A C 1
ATOM 4012 O O . HIS A 1 532 ? 35.344 30 11.539 1 95.06 532 HIS A O 1
ATOM 4018 N N . LEU A 1 533 ? 36.594 28.141 11.32 1 93.25 533 LEU A N 1
ATOM 4019 C CA . LEU A 1 533 ? 36.406 27.625 12.68 1 93.25 533 LEU A CA 1
ATOM 4020 C C . LEU A 1 533 ? 37.75 27.422 13.367 1 93.25 533 LEU A C 1
ATOM 4022 O O . LEU A 1 533 ? 38.625 26.703 12.859 1 93.25 533 LEU A O 1
ATOM 4026 N N . ALA A 1 534 ? 38 27.984 14.484 1 91.31 534 ALA A N 1
ATOM 4027 C CA . ALA A 1 534 ? 39.312 27.969 15.148 1 91.31 534 ALA A CA 1
ATOM 4028 C C . ALA A 1 534 ? 40.438 28.375 14.18 1 91.31 534 ALA A C 1
ATOM 4030 O O . ALA A 1 534 ? 41.438 27.703 14.07 1 91.31 534 ALA A O 1
ATOM 4031 N N . ASP A 1 535 ? 40.125 29.312 13.328 1 88.69 535 ASP A N 1
ATOM 4032 C CA . ASP A 1 535 ? 41.062 29.938 12.391 1 88.69 535 ASP A CA 1
ATOM 4033 C C . ASP A 1 535 ? 41.438 28.984 11.258 1 88.69 535 ASP A C 1
ATOM 4035 O O . ASP A 1 535 ? 42.438 29.203 10.57 1 88.69 535 ASP A O 1
ATOM 4039 N N . LYS A 1 536 ? 40.688 27.984 11.141 1 91.06 536 LYS A N 1
ATOM 4040 C CA . LYS A 1 536 ? 40.844 27.062 10.023 1 91.06 536 LYS A CA 1
ATOM 4041 C C . LYS A 1 536 ? 39.656 27.078 9.094 1 91.06 536 LYS A C 1
ATOM 4043 O O . LYS A 1 536 ? 38.5 27.141 9.555 1 91.06 536 LYS A O 1
ATOM 4048 N N . ASP A 1 537 ? 40 26.969 7.883 1 92.38 537 ASP A N 1
ATOM 4049 C CA . ASP A 1 537 ? 38.906 26.938 6.906 1 92.38 537 ASP A CA 1
ATOM 4050 C C . ASP A 1 537 ? 38.125 25.625 7.012 1 92.38 537 ASP A C 1
ATOM 4052 O O . ASP A 1 537 ? 38.719 24.547 7.141 1 92.38 537 ASP A O 1
ATOM 4056 N N . LEU A 1 538 ? 36.812 25.766 6.941 1 91.19 538 LEU A N 1
ATOM 4057 C CA . LEU A 1 538 ? 35.938 24.594 7.059 1 91.19 538 LEU A CA 1
ATOM 4058 C C . LEU A 1 538 ? 36.219 23.578 5.973 1 91.19 538 LEU A C 1
ATOM 4060 O O . LEU A 1 538 ? 36 22.375 6.16 1 91.19 538 LEU A O 1
ATOM 4064 N N . ARG A 1 539 ? 36.75 23.938 4.793 1 89.31 539 ARG A N 1
ATOM 4065 C CA . ARG A 1 539 ? 37 23.078 3.652 1 89.31 539 ARG A CA 1
ATOM 4066 C C . ARG A 1 539 ? 38.25 22.219 3.895 1 89.31 539 ARG A C 1
ATOM 4068 O O . ARG A 1 539 ? 38.469 21.203 3.221 1 89.31 539 ARG A O 1
ATOM 4075 N N . ASP A 1 540 ? 39 22.656 4.922 1 88.56 540 ASP A N 1
ATOM 4076 C CA . ASP A 1 540 ? 40.219 21.938 5.246 1 88.56 540 ASP A CA 1
ATOM 4077 C C . ASP A 1 540 ? 40 20.984 6.418 1 88.56 540 ASP A C 1
ATOM 4079 O O . ASP A 1 540 ? 40.938 20.281 6.832 1 88.56 540 ASP A O 1
ATOM 4083 N N . LEU A 1 541 ? 38.875 20.906 6.887 1 89 541 LEU A N 1
ATOM 4084 C CA . LEU A 1 541 ? 38.531 20.031 8.008 1 89 541 LEU A CA 1
ATOM 4085 C C . LEU A 1 541 ? 37.625 18.906 7.555 1 89 541 LEU A C 1
ATOM 4087 O O . LEU A 1 541 ? 36.906 19.047 6.562 1 89 541 LEU A O 1
ATOM 4091 N N . THR A 1 542 ? 37.781 17.781 8.227 1 88.5 542 THR A N 1
ATOM 4092 C CA . THR A 1 542 ? 36.875 16.688 7.926 1 88.5 542 THR A CA 1
ATOM 4093 C C . THR A 1 542 ? 35.469 17.016 8.391 1 88.5 542 THR A C 1
ATOM 4095 O O . THR A 1 542 ? 35.281 17.562 9.477 1 88.5 542 THR A O 1
ATOM 4098 N N . VAL A 1 543 ? 34.5 16.688 7.645 1 87 543 VAL A N 1
ATOM 4099 C CA . VAL A 1 543 ? 33.125 17.047 7.883 1 87 543 VAL A CA 1
ATOM 4100 C C . VAL A 1 543 ? 32.625 16.406 9.172 1 87 543 VAL A C 1
ATOM 4102 O O . VAL A 1 543 ? 31.938 17.031 9.969 1 87 543 VAL A O 1
ATOM 4105 N N . ASP A 1 544 ? 33.062 15.203 9.43 1 86.69 544 ASP A N 1
ATOM 4106 C CA . ASP A 1 544 ? 32.594 14.469 10.609 1 86.69 544 ASP A CA 1
ATOM 4107 C C . ASP A 1 544 ? 33.094 15.125 11.891 1 86.69 544 ASP A C 1
ATOM 4109 O O . ASP A 1 544 ? 32.375 15.227 12.875 1 86.69 544 ASP A O 1
ATOM 4113 N N . SER A 1 545 ? 34.344 15.586 11.805 1 88.38 545 SER A N 1
ATOM 4114 C CA . SER A 1 545 ? 34.906 16.219 12.992 1 88.38 545 SER A CA 1
ATOM 4115 C C . SER A 1 545 ? 34.25 17.547 13.289 1 88.38 545 SER A C 1
ATOM 4117 O O . SER A 1 545 ? 34.062 17.906 14.453 1 88.38 545 SER A O 1
ATOM 4119 N N . VAL A 1 546 ? 33.938 18.25 12.281 1 90.06 546 VAL A N 1
ATOM 4120 C CA . VAL A 1 546 ? 33.281 19.547 12.453 1 90.06 546 VAL A CA 1
ATOM 4121 C C . VAL A 1 546 ? 31.891 19.344 13.023 1 90.06 546 VAL A C 1
ATOM 4123 O O . VAL A 1 546 ? 31.516 20 14.008 1 90.06 546 VAL A O 1
ATOM 4126 N N . ARG A 1 547 ? 31.188 18.438 12.508 1 90 547 ARG A N 1
ATOM 4127 C CA . ARG A 1 547 ? 29.812 18.219 12.906 1 90 547 ARG A CA 1
ATOM 4128 C C . ARG A 1 547 ? 29.734 17.656 14.32 1 90 547 ARG A C 1
ATOM 4130 O O . ARG A 1 547 ? 28.766 17.922 15.047 1 90 547 ARG A O 1
ATOM 4137 N N . GLN A 1 548 ? 30.734 17 14.688 1 88.56 548 GLN A N 1
ATOM 4138 C CA . GLN A 1 548 ? 30.75 16.422 16.031 1 88.56 548 GLN A CA 1
ATOM 4139 C C . GLN A 1 548 ? 30.891 17.516 17.094 1 88.56 548 GLN A C 1
ATOM 4141 O O . GLN A 1 548 ? 30.469 17.328 18.234 1 88.56 548 GLN A O 1
ATOM 4146 N N . HIS A 1 549 ? 31.375 18.609 16.656 1 89.88 549 HIS A N 1
ATOM 4147 C CA . HIS A 1 549 ? 31.609 19.688 17.609 1 89.88 549 HIS A CA 1
ATOM 4148 C C . HIS A 1 549 ? 30.469 20.688 17.609 1 89.88 549 HIS A C 1
ATOM 4150 O O . HIS A 1 549 ? 30.422 21.609 18.438 1 89.88 549 HIS A O 1
ATOM 4156 N N . ILE A 1 550 ? 29.547 20.453 16.75 1 91.62 550 ILE A N 1
ATOM 4157 C CA . ILE A 1 550 ? 28.469 21.422 16.609 1 91.62 550 ILE A CA 1
ATOM 4158 C C . ILE A 1 550 ? 27.172 20.828 17.125 1 91.62 550 ILE A C 1
ATOM 4160 O O . ILE A 1 550 ? 26.844 19.672 16.812 1 91.62 550 ILE A O 1
ATOM 4164 N N . GLY A 1 551 ? 26.484 21.516 18 1 90.69 551 GLY A N 1
ATOM 4165 C CA . GLY A 1 551 ? 25.125 21.188 18.422 1 90.69 551 GLY A CA 1
ATOM 4166 C C . GLY A 1 551 ? 24.094 22.109 17.828 1 90.69 551 GLY A C 1
ATOM 4167 O O . GLY A 1 551 ? 24.312 23.328 17.734 1 90.69 551 GLY A O 1
ATOM 4168 N N . LEU A 1 552 ? 23.062 21.484 17.312 1 91.69 552 LEU A N 1
ATOM 4169 C CA . LEU A 1 552 ? 22.031 22.297 16.672 1 91.69 552 LEU A CA 1
ATOM 4170 C C . LEU A 1 552 ? 20.672 22.062 17.297 1 91.69 552 LEU A C 1
ATOM 4172 O O . LEU A 1 552 ? 20.297 20.906 17.562 1 91.69 552 LEU A O 1
ATOM 4176 N N . ILE A 1 553 ? 20.031 23.141 17.625 1 89.56 553 ILE A N 1
ATOM 4177 C CA . ILE A 1 553 ? 18.609 23.125 17.969 1 89.56 553 ILE A CA 1
ATOM 4178 C C . ILE A 1 553 ? 17.812 23.734 16.812 1 89.56 553 ILE A C 1
ATOM 4180 O O . ILE A 1 553 ? 17.703 24.969 16.703 1 89.56 553 ILE A O 1
ATOM 4184 N N . PRO A 1 554 ? 17.156 22.891 16.047 1 87.94 554 PRO A N 1
ATOM 4185 C CA . PRO A 1 554 ? 16.5 23.375 14.836 1 87.94 554 PRO A CA 1
ATOM 4186 C C . PRO A 1 554 ? 15.133 24 15.117 1 87.94 554 PRO A C 1
ATOM 4188 O O . PRO A 1 554 ? 14.594 23.828 16.219 1 87.94 554 PRO A O 1
ATOM 4191 N N . GLN A 1 555 ? 14.711 24.688 14.055 1 78.88 555 GLN A N 1
ATOM 4192 C CA . GLN A 1 555 ? 13.383 25.281 14.117 1 78.88 555 GLN A CA 1
ATOM 4193 C C . GLN A 1 555 ? 12.297 24.219 14.031 1 78.88 555 GLN A C 1
ATOM 4195 O O . GLN A 1 555 ? 11.359 24.203 14.836 1 78.88 555 GLN A O 1
ATOM 4200 N N . ASP A 1 556 ? 12.492 23.312 13.062 1 79.81 556 ASP A N 1
ATOM 4201 C CA . ASP A 1 556 ? 11.578 22.203 12.883 1 79.81 556 ASP A CA 1
ATOM 4202 C C . ASP A 1 556 ? 12.133 20.922 13.516 1 79.81 556 ASP A C 1
ATOM 4204 O O . ASP A 1 556 ? 13.156 20.391 13.055 1 79.81 556 ASP A O 1
ATOM 4208 N N . ILE A 1 557 ? 11.383 20.547 14.555 1 82.62 557 ILE A N 1
ATOM 4209 C CA . ILE A 1 557 ? 11.906 19.406 15.312 1 82.62 557 ILE A CA 1
ATOM 4210 C C . ILE A 1 557 ? 11.234 18.125 14.836 1 82.62 557 ILE A C 1
ATOM 4212 O O . ILE A 1 557 ? 10.008 18.031 14.805 1 82.62 557 ILE A O 1
ATOM 4216 N N . VAL A 1 558 ? 12.055 17.25 14.391 1 82.5 558 VAL A N 1
ATOM 4217 C CA . VAL A 1 558 ? 11.57 15.922 14.031 1 82.5 558 VAL A CA 1
ATOM 4218 C C . VAL A 1 558 ? 12.195 14.867 14.953 1 82.5 558 VAL A C 1
ATOM 4220 O O . VAL A 1 558 ? 13.391 14.93 15.25 1 82.5 558 VAL A O 1
ATOM 4223 N N . LEU A 1 559 ? 11.344 14.086 15.523 1 87.69 559 LEU A N 1
ATOM 4224 C CA . LEU A 1 559 ? 11.812 13.031 16.422 1 87.69 559 LEU A CA 1
ATOM 4225 C C . LEU A 1 559 ? 11.641 11.656 15.781 1 87.69 559 LEU A C 1
ATOM 4227 O O . LEU A 1 559 ? 10.773 11.469 14.93 1 87.69 559 LEU A O 1
ATOM 4231 N N . PHE A 1 560 ? 12.5 10.766 16.188 1 89.12 560 PHE A N 1
ATOM 4232 C CA . PHE A 1 560 ? 12.414 9.391 15.711 1 89.12 560 PHE A CA 1
ATOM 4233 C C . PHE A 1 560 ? 11.242 8.664 16.359 1 89.12 560 PHE A C 1
ATOM 4235 O O . PHE A 1 560 ? 10.844 9 17.484 1 89.12 560 PHE A O 1
ATOM 4242 N N . ASN A 1 561 ? 10.711 7.711 15.625 1 87.88 561 ASN A N 1
ATOM 4243 C CA . ASN A 1 561 ? 9.641 6.898 16.188 1 87.88 561 ASN A CA 1
ATOM 4244 C C . ASN A 1 561 ? 10.18 5.82 17.109 1 87.88 561 ASN A C 1
ATOM 4246 O O . ASN A 1 561 ? 10.008 4.629 16.859 1 87.88 561 ASN A O 1
ATOM 4250 N N . THR A 1 562 ? 10.773 6.23 18.109 1 89 562 THR A N 1
ATOM 4251 C CA . THR A 1 562 ? 11.328 5.367 19.156 1 89 562 THR A CA 1
ATOM 4252 C C . THR A 1 562 ? 11.023 5.922 20.547 1 89 562 THR A C 1
ATOM 4254 O O . THR A 1 562 ? 10.172 6.801 20.688 1 89 562 THR A O 1
ATOM 4257 N N . THR A 1 563 ? 11.727 5.391 21.547 1 90.44 563 THR A N 1
ATOM 4258 C CA . THR A 1 563 ? 11.484 5.824 22.906 1 90.44 563 THR A CA 1
ATOM 4259 C C . THR A 1 563 ? 12.094 7.203 23.156 1 90.44 563 THR A C 1
ATOM 4261 O O . THR A 1 563 ? 12.977 7.637 22.406 1 90.44 563 THR A O 1
ATOM 4264 N N . LEU A 1 564 ? 11.578 7.879 24.141 1 92 564 LEU A N 1
ATOM 4265 C CA . LEU A 1 564 ? 12.125 9.18 24.531 1 92 564 LEU A CA 1
ATOM 4266 C C . LEU A 1 564 ? 13.594 9.055 24.922 1 92 564 LEU A C 1
ATOM 4268 O O . LEU A 1 564 ? 14.391 9.945 24.625 1 92 564 LEU A O 1
ATOM 4272 N N . ARG A 1 565 ? 13.906 7.992 25.516 1 92 565 ARG A N 1
ATOM 4273 C CA . ARG A 1 565 ? 15.289 7.73 25.922 1 92 565 ARG A CA 1
ATOM 4274 C C . ARG A 1 565 ? 16.203 7.676 24.703 1 92 565 ARG A C 1
ATOM 4276 O O . ARG A 1 565 ? 17.281 8.297 24.688 1 92 565 ARG A O 1
ATOM 4283 N N . GLU A 1 566 ? 15.805 6.977 23.734 1 90.56 566 GLU A N 1
ATOM 4284 C CA . GLU A 1 566 ? 16.609 6.828 22.531 1 90.56 566 GLU A CA 1
ATOM 4285 C C . GLU A 1 566 ? 16.734 8.148 21.781 1 90.56 566 GLU A C 1
ATOM 4287 O O . GLU A 1 566 ? 17.766 8.43 21.156 1 90.56 566 GLU A O 1
ATOM 4292 N N . ASN A 1 567 ? 15.664 8.891 21.812 1 92.12 567 ASN A N 1
ATOM 4293 C CA . ASN A 1 567 ? 15.703 10.195 21.172 1 92.12 567 ASN A CA 1
ATOM 4294 C C . ASN A 1 567 ? 16.672 11.141 21.859 1 92.12 567 ASN A C 1
ATOM 4296 O O . ASN A 1 567 ? 17.391 11.891 21.203 1 92.12 567 ASN A O 1
ATOM 4300 N N . LEU A 1 568 ? 16.688 11.039 23.172 1 92.25 568 LEU A N 1
ATOM 4301 C CA . LEU A 1 568 ? 17.625 11.867 23.938 1 92.25 568 LEU A CA 1
ATOM 4302 C C . LEU A 1 568 ? 19.062 11.391 23.75 1 92.25 568 LEU A C 1
ATOM 4304 O O . LEU A 1 568 ? 19.969 12.195 23.531 1 92.25 568 LEU A O 1
ATOM 4308 N N . ALA A 1 569 ? 19.172 10.102 23.766 1 91.81 569 ALA A N 1
ATOM 4309 C CA . ALA A 1 569 ? 20.5 9.5 23.688 1 91.81 569 ALA A CA 1
ATOM 4310 C C . ALA A 1 569 ? 21.078 9.633 22.281 1 91.81 569 ALA A C 1
ATOM 4312 O O . ALA A 1 569 ? 22.266 9.383 22.062 1 91.81 569 ALA A O 1
ATOM 4313 N N . TYR A 1 570 ? 20.281 10.078 21.359 1 89.62 570 TYR A N 1
ATOM 4314 C CA . TYR A 1 570 ? 20.766 10.25 20 1 89.62 570 TYR A CA 1
ATOM 4315 C C . TYR A 1 570 ? 21.891 11.281 19.938 1 89.62 570 TYR A C 1
ATOM 4317 O O . TYR A 1 570 ? 22.734 11.242 19.047 1 89.62 570 TYR A O 1
ATOM 4325 N N . GLY A 1 571 ? 21.891 12.227 20.859 1 86.5 571 GLY A N 1
ATOM 4326 C CA . GLY A 1 571 ? 22.953 13.211 20.969 1 86.5 571 GLY A CA 1
ATOM 4327 C C . GLY A 1 571 ? 24.312 12.594 21.266 1 86.5 571 GLY A C 1
ATOM 4328 O O . GLY A 1 571 ? 25.328 13.016 20.703 1 86.5 571 GLY A O 1
ATOM 4329 N N . ARG A 1 572 ? 24.312 11.719 22.156 1 90.06 572 ARG A N 1
ATOM 4330 C CA . ARG A 1 572 ? 25.484 10.945 22.547 1 90.06 572 ARG A CA 1
ATOM 4331 C C . ARG A 1 572 ? 25.094 9.539 22.984 1 90.06 572 ARG A C 1
ATOM 4333 O O . ARG A 1 572 ? 24.781 9.312 24.156 1 90.06 572 ARG A O 1
ATOM 4340 N N . PRO A 1 573 ? 25.266 8.586 22.078 1 86.38 573 PRO A N 1
ATOM 4341 C CA . PRO A 1 573 ? 24.766 7.234 22.328 1 86.38 573 PRO A CA 1
ATOM 4342 C C . PRO A 1 573 ? 25.422 6.57 23.531 1 86.38 573 PRO A C 1
ATOM 4344 O O . PRO A 1 573 ? 24.828 5.672 24.141 1 86.38 573 PRO A O 1
ATOM 4347 N N . ASP A 1 574 ? 26.547 7.039 23.938 1 87.25 574 ASP A N 1
ATOM 4348 C CA . ASP A 1 574 ? 27.281 6.418 25.047 1 87.25 574 ASP A CA 1
ATOM 4349 C C . ASP A 1 574 ? 27 7.141 26.359 1 87.25 574 ASP A C 1
ATOM 4351 O O . ASP A 1 574 ? 27.641 6.859 27.375 1 87.25 574 ASP A O 1
ATOM 4355 N N . ALA A 1 575 ? 26.047 8.023 26.344 1 91.12 575 ALA A N 1
ATOM 4356 C CA . ALA A 1 575 ? 25.75 8.789 27.547 1 91.12 575 ALA A CA 1
ATOM 4357 C C . ALA A 1 575 ? 25.188 7.883 28.641 1 91.12 575 ALA A C 1
ATOM 4359 O O . ALA A 1 575 ? 24.438 6.949 28.359 1 91.12 575 ALA A O 1
ATOM 4360 N N . THR A 1 576 ? 25.531 8.094 29.828 1 92.81 576 THR A N 1
ATOM 4361 C CA . THR A 1 576 ? 25.031 7.344 30.984 1 92.81 576 THR A CA 1
ATOM 4362 C C . THR A 1 576 ? 23.641 7.824 31.375 1 92.81 576 THR A C 1
ATOM 4364 O O . THR A 1 576 ? 23.203 8.898 30.953 1 92.81 576 THR A O 1
ATOM 4367 N N . THR A 1 577 ? 23 7.059 32.188 1 91.94 577 THR A N 1
ATOM 4368 C CA . THR A 1 577 ? 21.672 7.395 32.625 1 91.94 577 THR A CA 1
ATOM 4369 C C . THR A 1 577 ? 21.688 8.664 33.469 1 91.94 577 THR A C 1
ATOM 4371 O O . THR A 1 577 ? 20.75 9.461 33.438 1 91.94 577 THR A O 1
ATOM 4374 N N . GLU A 1 578 ? 22.75 8.82 34.125 1 92.5 578 GLU A N 1
ATOM 4375 C CA . GLU A 1 578 ? 22.875 10.016 34.969 1 92.5 578 GLU A CA 1
ATOM 4376 C C . GLU A 1 578 ? 23 11.273 34.094 1 92.5 578 GLU A C 1
ATOM 4378 O O . GLU A 1 578 ? 22.406 12.305 34.406 1 92.5 578 GLU A O 1
ATOM 4383 N N . GLU A 1 579 ? 23.75 11.156 33.125 1 91.69 579 GLU A N 1
ATOM 4384 C CA . GLU A 1 579 ? 23.922 12.297 32.219 1 91.69 579 GLU A CA 1
ATOM 4385 C C . GLU A 1 579 ? 22.609 12.648 31.516 1 91.69 579 GLU A C 1
ATOM 4387 O O . GLU A 1 579 ? 22.312 13.82 31.297 1 91.69 579 GLU A O 1
ATOM 4392 N N . ILE A 1 580 ? 21.859 11.656 31.188 1 93.44 580 ILE A N 1
ATOM 4393 C CA . ILE A 1 580 ? 20.562 11.875 30.562 1 93.44 580 ILE A CA 1
ATOM 4394 C C . ILE A 1 580 ? 19.625 12.57 31.531 1 93.44 580 ILE A C 1
ATOM 4396 O O . ILE A 1 580 ? 18.906 13.5 31.172 1 93.44 580 ILE A O 1
ATOM 4400 N N . ASN A 1 581 ? 19.672 12.156 32.75 1 91.94 581 ASN A N 1
ATOM 4401 C CA . ASN A 1 581 ? 18.828 12.789 33.75 1 91.94 581 ASN A CA 1
ATOM 4402 C C . ASN A 1 581 ? 19.203 14.25 34 1 91.94 581 ASN A C 1
ATOM 4404 O O . ASN A 1 581 ? 18.344 15.086 34.25 1 91.94 581 ASN A O 1
ATOM 4408 N N . ASP A 1 582 ? 20.453 14.5 33.875 1 88.44 582 ASP A N 1
ATOM 4409 C CA . ASP A 1 582 ? 20.938 15.867 34.031 1 88.44 582 ASP A CA 1
ATOM 4410 C C . ASP A 1 582 ? 20.375 16.781 32.969 1 88.44 582 ASP A C 1
ATOM 4412 O O . ASP A 1 582 ? 19.938 17.906 33.25 1 88.44 582 ASP A O 1
ATOM 4416 N N . VAL A 1 583 ? 20.438 16.312 31.75 1 89.5 583 VAL A N 1
ATOM 4417 C CA . VAL A 1 583 ? 19.953 17.172 30.672 1 89.5 583 VAL A CA 1
ATOM 4418 C C . VAL A 1 583 ? 18.438 17.25 30.719 1 89.5 583 VAL A C 1
ATOM 4420 O O . VAL A 1 583 ? 17.844 18.234 30.266 1 89.5 583 VAL A O 1
ATOM 4423 N N . VAL A 1 584 ? 17.781 16.188 31.219 1 91.44 584 VAL A N 1
ATOM 4424 C CA . VAL A 1 584 ? 16.328 16.203 31.391 1 91.44 584 VAL A CA 1
ATOM 4425 C C . VAL A 1 584 ? 15.938 17.297 32.375 1 91.44 584 VAL A C 1
ATOM 4427 O O . VAL A 1 584 ? 14.953 18 32.156 1 91.44 584 VAL A O 1
ATOM 4430 N N . ARG A 1 585 ? 16.688 17.453 33.344 1 86.69 585 ARG A N 1
ATOM 4431 C CA . ARG A 1 585 ? 16.453 18.5 34.344 1 86.69 585 ARG A CA 1
ATOM 4432 C C . ARG A 1 585 ? 16.75 19.875 33.75 1 86.69 585 ARG A C 1
ATOM 4434 O O . ARG A 1 585 ? 15.984 20.812 33.938 1 86.69 585 ARG A O 1
ATOM 4441 N N . ALA A 1 586 ? 17.781 19.922 33.031 1 82.5 586 ALA A N 1
ATOM 4442 C CA . ALA A 1 586 ? 18.203 21.203 32.469 1 82.5 586 ALA A CA 1
ATOM 4443 C C . ALA A 1 586 ? 17.188 21.703 31.438 1 82.5 586 ALA A C 1
ATOM 4445 O O . ALA A 1 586 ? 16.984 22.922 31.297 1 82.5 586 ALA A O 1
ATOM 4446 N N . ALA A 1 587 ? 16.594 20.797 30.75 1 86.81 587 ALA A N 1
ATOM 4447 C CA . ALA A 1 587 ? 15.625 21.172 29.719 1 86.81 587 ALA A CA 1
ATOM 4448 C C . ALA A 1 587 ? 14.211 21.203 30.281 1 86.81 587 ALA A C 1
ATOM 4450 O O . ALA A 1 587 ? 13.234 21.312 29.531 1 86.81 587 ALA A O 1
ATOM 4451 N N . ALA A 1 588 ? 13.969 21 31.562 1 82.69 588 ALA A N 1
ATOM 4452 C CA . ALA A 1 588 ? 12.68 21.062 32.25 1 82.69 588 ALA A CA 1
ATOM 4453 C C . ALA A 1 588 ? 11.727 20.016 31.672 1 82.69 588 ALA A C 1
ATOM 4455 O O . ALA A 1 588 ? 10.562 20.312 31.391 1 82.69 588 ALA A O 1
ATOM 4456 N N . LEU A 1 589 ? 12.289 18.875 31.453 1 88.94 589 LEU A N 1
ATOM 4457 C CA . LEU A 1 589 ? 11.484 17.812 30.891 1 88.94 589 LEU A CA 1
ATOM 4458 C C . LEU A 1 589 ? 10.977 16.875 31.984 1 88.94 589 LEU A C 1
ATOM 4460 O O . LEU A 1 589 ? 10.219 15.938 31.703 1 88.94 589 LEU A O 1
ATOM 4464 N N . GLU A 1 590 ? 11.297 17.109 33.156 1 88.75 590 GLU A N 1
ATOM 4465 C CA . GLU A 1 590 ? 10.945 16.219 34.281 1 88.75 590 GLU A CA 1
ATOM 4466 C C . GLU A 1 590 ? 9.438 16.078 34.406 1 88.75 590 GLU A C 1
ATOM 4468 O O . GLU A 1 590 ? 8.922 14.969 34.594 1 88.75 590 GLU A O 1
ATOM 4473 N N . GLY A 1 591 ? 8.82 17.156 34.375 1 84.62 591 GLY A N 1
ATOM 4474 C CA . GLY A 1 591 ? 7.367 17.141 34.469 1 84.62 591 GLY A CA 1
ATOM 4475 C C . GLY A 1 591 ? 6.715 16.375 33.312 1 84.62 591 GLY A C 1
ATOM 4476 O O . GLY A 1 591 ? 5.762 15.617 33.531 1 84.62 591 GLY A O 1
ATOM 4477 N N . VAL A 1 592 ? 7.234 16.531 32.156 1 85.62 592 VAL A N 1
ATOM 4478 C CA . VAL A 1 592 ? 6.695 15.859 30.969 1 85.62 592 VAL A CA 1
ATOM 4479 C C . VAL A 1 592 ? 6.898 14.352 31.094 1 85.62 592 VAL A C 1
ATOM 4481 O O . VAL A 1 592 ? 5.988 13.57 30.812 1 85.62 592 VAL A O 1
ATOM 4484 N N . ILE A 1 593 ? 8.016 13.969 31.578 1 90.25 593 ILE A N 1
ATOM 4485 C CA . ILE A 1 593 ? 8.367 12.555 31.688 1 90.25 593 ILE A CA 1
ATOM 4486 C C . ILE A 1 593 ? 7.535 11.898 32.781 1 90.25 593 ILE A C 1
ATOM 4488 O O . ILE A 1 593 ? 7.113 10.75 32.656 1 90.25 593 ILE A O 1
ATOM 4492 N N . ALA A 1 594 ? 7.301 12.633 33.781 1 87 594 ALA A N 1
ATOM 4493 C CA . ALA A 1 594 ? 6.512 12.117 34.906 1 87 594 ALA A CA 1
ATOM 4494 C C . ALA A 1 594 ? 5.066 11.875 34.469 1 87 594 ALA A C 1
ATOM 4496 O O . ALA A 1 594 ? 4.398 10.992 35.031 1 87 594 ALA A O 1
ATOM 4497 N N . GLY A 1 595 ? 4.656 12.57 33.531 1 83.88 595 GLY A N 1
ATOM 4498 C CA . GLY A 1 595 ? 3.287 12.438 33.062 1 83.88 595 GLY A CA 1
ATOM 4499 C C . GLY A 1 595 ? 3.1 11.312 32.062 1 83.88 595 GLY A C 1
ATOM 4500 O O . GLY A 1 595 ? 1.972 10.891 31.797 1 83.88 595 GLY A O 1
ATOM 4501 N N . LEU A 1 596 ? 4.152 10.805 31.609 1 85.75 596 LEU A N 1
ATOM 4502 C CA . LEU A 1 596 ? 4.078 9.719 30.625 1 85.75 596 LEU A CA 1
ATOM 4503 C C . LEU A 1 596 ? 4.039 8.367 31.328 1 85.75 596 LEU A C 1
ATOM 4505 O O . LEU A 1 596 ? 4.777 8.133 32.281 1 85.75 596 LEU A O 1
ATOM 4509 N N . PRO A 1 597 ? 3.207 7.461 30.859 1 83.25 597 PRO A N 1
ATOM 4510 C CA . PRO A 1 597 ? 3.008 6.172 31.516 1 83.25 597 PRO A CA 1
ATOM 4511 C C . PRO A 1 597 ? 4.301 5.371 31.656 1 83.25 597 PRO A C 1
ATOM 4513 O O . PRO A 1 597 ? 4.523 4.715 32.688 1 83.25 597 PRO A O 1
ATOM 4516 N N . LEU A 1 598 ? 5.172 5.402 30.703 1 89.12 598 LEU A N 1
ATOM 4517 C CA . LEU A 1 598 ? 6.391 4.602 30.734 1 89.12 598 LEU A CA 1
ATOM 4518 C C . LEU A 1 598 ? 7.617 5.492 30.891 1 89.12 598 LEU A C 1
ATOM 4520 O O . LEU A 1 598 ? 8.742 5.07 30.609 1 89.12 598 LEU A O 1
ATOM 4524 N N . GLY A 1 599 ? 7.32 6.723 31.219 1 90.12 599 GLY A N 1
ATOM 4525 C CA . GLY A 1 599 ? 8.422 7.645 31.422 1 90.12 599 GLY A CA 1
ATOM 4526 C C . GLY A 1 599 ? 9.32 7.781 30.203 1 90.12 599 GLY A C 1
ATOM 4527 O O . GLY A 1 599 ? 8.844 8.023 29.094 1 90.12 599 GLY A O 1
ATOM 4528 N N . LEU A 1 600 ? 10.578 7.426 30.438 1 90.5 600 LEU A N 1
ATOM 4529 C CA . LEU A 1 600 ? 11.578 7.578 29.375 1 90.5 600 LEU A CA 1
ATOM 4530 C C . LEU A 1 600 ? 11.422 6.484 28.328 1 90.5 600 LEU A C 1
ATOM 4532 O O . LEU A 1 600 ? 11.914 6.625 27.203 1 90.5 600 LEU A O 1
ATOM 4536 N N . ASP A 1 601 ? 10.727 5.535 28.656 1 90.25 601 ASP A N 1
ATOM 4537 C CA . ASP A 1 601 ? 10.586 4.41 27.734 1 90.25 601 ASP A CA 1
ATOM 4538 C C . ASP A 1 601 ? 9.297 4.516 26.922 1 90.25 601 ASP A C 1
ATOM 4540 O O . ASP A 1 601 ? 8.969 3.613 26.156 1 90.25 601 ASP A O 1
ATOM 4544 N N . THR A 1 602 ? 8.695 5.637 27.016 1 88.38 602 THR A N 1
ATOM 4545 C CA . THR A 1 602 ? 7.48 5.867 26.25 1 88.38 602 THR A CA 1
ATOM 4546 C C . THR A 1 602 ? 7.809 6.098 24.781 1 88.38 602 THR A C 1
ATOM 4548 O O . THR A 1 602 ? 8.758 6.816 24.453 1 88.38 602 THR A O 1
ATOM 4551 N N . MET A 1 603 ? 7.098 5.473 23.953 1 88.06 603 MET A N 1
ATOM 4552 C CA . MET A 1 603 ? 7.246 5.672 22.5 1 88.06 603 MET A CA 1
ATOM 4553 C C . MET A 1 603 ? 6.699 7.031 22.078 1 88.06 603 MET A C 1
ATOM 4555 O O . MET A 1 603 ? 5.57 7.383 22.422 1 88.06 603 MET A O 1
ATOM 4559 N N . VAL A 1 604 ? 7.441 7.812 21.406 1 84.75 604 VAL A N 1
ATOM 4560 C CA . VAL A 1 604 ? 7.074 9.18 21.047 1 84.75 604 VAL A CA 1
ATOM 4561 C C . VAL A 1 604 ? 6.176 9.172 19.812 1 84.75 604 VAL A C 1
ATOM 4563 O O . VAL A 1 604 ? 5.375 10.086 19.625 1 84.75 604 VAL A O 1
ATOM 4566 N N . GLY A 1 605 ? 6.18 8.172 19.031 1 75.69 605 GLY A N 1
ATOM 4567 C CA . GLY A 1 605 ? 5.363 8.109 17.828 1 75.69 605 GLY A CA 1
ATOM 4568 C C . GLY A 1 605 ? 6.027 8.75 16.625 1 75.69 605 GLY A C 1
ATOM 4569 O O . GLY A 1 605 ? 7.082 9.375 16.75 1 75.69 605 GLY A O 1
ATOM 4570 N N . GLU A 1 606 ? 5.305 8.672 15.547 1 71 606 GLU A N 1
ATOM 4571 C CA . GLU A 1 606 ? 5.84 9.258 14.32 1 71 606 GLU A CA 1
ATOM 4572 C C . GLU A 1 606 ? 5.895 10.781 14.406 1 71 606 GLU A C 1
ATOM 4574 O O . GLU A 1 606 ? 4.914 11.422 14.797 1 71 606 GLU A O 1
ATOM 4579 N N . ARG A 1 607 ? 7.059 11.32 14.125 1 65.62 607 ARG A N 1
ATOM 4580 C CA . ARG A 1 607 ? 7.328 12.75 14.172 1 65.62 607 ARG A CA 1
ATOM 4581 C C . ARG A 1 607 ? 7.027 13.328 15.547 1 65.62 607 ARG A C 1
ATOM 4583 O O . ARG A 1 607 ? 6.738 14.516 15.68 1 65.62 607 ARG A O 1
ATOM 4590 N N . GLY A 1 608 ? 6.992 12.492 16.547 1 74.06 608 GLY A N 1
ATOM 4591 C CA . GLY A 1 608 ? 6.773 12.953 17.906 1 74.06 608 GLY A CA 1
ATOM 4592 C C . GLY A 1 608 ? 5.332 13.336 18.188 1 74.06 608 GLY A C 1
ATOM 4593 O O . GLY A 1 608 ? 5.062 14.219 19 1 74.06 608 GLY A O 1
ATOM 4594 N N . LEU A 1 609 ? 4.434 12.734 17.516 1 60.31 609 LEU A N 1
ATOM 4595 C CA . LEU A 1 609 ? 3.029 13.133 17.531 1 60.31 609 LEU A CA 1
ATOM 4596 C C . LEU A 1 609 ? 2.463 13.062 18.938 1 60.31 609 LEU A C 1
ATOM 4598 O O . LEU A 1 609 ? 1.479 13.734 19.25 1 60.31 609 LEU A O 1
ATOM 4602 N N . LYS A 1 610 ? 3.176 12.422 19.828 1 70.81 610 LYS A N 1
ATOM 4603 C CA . LYS A 1 610 ? 2.652 12.242 21.172 1 70.81 610 LYS A CA 1
ATOM 4604 C C . LYS A 1 610 ? 3.072 13.391 22.094 1 70.81 610 LYS A C 1
ATOM 4606 O O . LYS A 1 610 ? 2.594 13.5 23.219 1 70.81 610 LYS A O 1
ATOM 4611 N N . LEU A 1 611 ? 3.984 14.211 21.547 1 77 611 LEU A N 1
ATOM 4612 C CA . LEU A 1 611 ? 4.496 15.336 22.328 1 77 611 LEU A CA 1
ATOM 4613 C C . LEU A 1 611 ? 4.008 16.656 21.75 1 77 611 LEU A C 1
ATOM 4615 O O . LEU A 1 611 ? 3.793 16.781 20.547 1 77 611 LEU A O 1
ATOM 4619 N N . SER A 1 612 ? 3.812 17.562 22.625 1 76.12 612 SER A N 1
ATOM 4620 C CA . SER A 1 612 ? 3.463 18.906 22.188 1 76.12 612 SER A CA 1
ATOM 4621 C C . SER A 1 612 ? 4.652 19.594 21.531 1 76.12 612 SER A C 1
ATOM 4623 O O . SER A 1 612 ? 5.781 19.109 21.594 1 76.12 612 SER A O 1
ATOM 4625 N N . GLY A 1 613 ? 4.363 20.625 20.781 1 76.31 613 GLY A N 1
ATOM 4626 C CA . GLY A 1 613 ? 5.422 21.375 20.141 1 76.31 613 GLY A CA 1
ATOM 4627 C C . GLY A 1 613 ? 6.504 21.828 21.094 1 76.31 613 GLY A C 1
ATOM 4628 O O . GLY A 1 613 ? 7.691 21.688 20.812 1 76.31 613 GLY A O 1
ATOM 4629 N N . GLY A 1 614 ? 6.07 22.328 22.25 1 77.56 614 GLY A N 1
ATOM 4630 C CA . GLY A 1 614 ? 7.016 22.766 23.25 1 77.56 614 GLY A CA 1
ATOM 4631 C C . GLY A 1 614 ? 7.824 21.641 23.844 1 77.56 614 GLY A C 1
ATOM 4632 O O . GLY A 1 614 ? 9.016 21.797 24.141 1 77.56 614 GLY A O 1
ATOM 4633 N N . GLU A 1 615 ? 7.176 20.531 24.047 1 82.06 615 GLU A N 1
ATOM 4634 C CA . GLU A 1 615 ? 7.863 19.359 24.578 1 82.06 615 GLU A CA 1
ATOM 4635 C C . GLU A 1 615 ? 8.914 18.844 23.594 1 82.06 615 GLU A C 1
ATOM 4637 O O . GLU A 1 615 ? 10.008 18.453 24 1 82.06 615 GLU A O 1
ATOM 4642 N N . LYS A 1 616 ? 8.57 18.875 22.344 1 87.38 616 LYS A N 1
ATOM 4643 C CA . LYS A 1 616 ? 9.531 18.469 21.312 1 87.38 616 LYS A CA 1
ATOM 4644 C C . LYS A 1 616 ? 10.758 19.375 21.328 1 87.38 616 LYS A C 1
ATOM 4646 O O . LYS A 1 616 ? 11.883 18.891 21.156 1 87.38 616 LYS A O 1
ATOM 4651 N N . GLN A 1 617 ? 10.461 20.594 21.5 1 85.12 617 GLN A N 1
ATOM 4652 C CA . GLN A 1 617 ? 11.555 21.562 21.547 1 85.12 617 GLN A CA 1
ATOM 4653 C C . GLN A 1 617 ? 12.484 21.297 22.719 1 85.12 617 GLN A C 1
ATOM 4655 O O . GLN A 1 617 ? 13.703 21.375 22.594 1 85.12 617 GLN A O 1
ATOM 4660 N N . ARG A 1 618 ? 11.891 21.031 23.844 1 86.38 618 ARG A N 1
ATOM 4661 C CA . ARG A 1 618 ? 12.688 20.75 25.031 1 86.38 618 ARG A CA 1
ATOM 4662 C C . ARG A 1 618 ? 13.5 19.469 24.859 1 86.38 618 ARG A C 1
ATOM 4664 O O . ARG A 1 618 ? 14.609 19.359 25.375 1 86.38 618 ARG A O 1
ATOM 4671 N N . VAL A 1 619 ? 12.922 18.562 24.172 1 89.88 619 VAL A N 1
ATOM 4672 C CA . VAL A 1 619 ? 13.648 17.328 23.859 1 89.88 619 VAL A CA 1
ATOM 4673 C C . VAL A 1 619 ? 14.836 17.641 22.953 1 89.88 619 VAL A C 1
ATOM 4675 O O . VAL A 1 619 ? 15.93 17.109 23.141 1 89.88 619 VAL A O 1
ATOM 4678 N N . ALA A 1 620 ? 14.617 18.484 21.969 1 89.25 620 ALA A N 1
ATOM 4679 C CA . ALA A 1 620 ? 15.688 18.891 21.062 1 89.25 620 ALA A CA 1
ATOM 4680 C C . ALA A 1 620 ? 16.797 19.609 21.812 1 89.25 620 ALA A C 1
ATOM 4682 O O . ALA A 1 620 ? 17.984 19.422 21.5 1 89.25 620 ALA A O 1
ATOM 4683 N N . ILE A 1 621 ? 16.375 20.422 22.734 1 87.62 621 ILE A N 1
ATOM 4684 C CA . ILE A 1 621 ? 17.344 21.141 23.547 1 87.62 621 ILE A CA 1
ATOM 4685 C C . ILE A 1 621 ? 18.172 20.156 24.375 1 87.62 621 ILE A C 1
ATOM 4687 O O . ILE A 1 621 ? 19.406 20.234 24.422 1 87.62 621 ILE A O 1
ATOM 4691 N N . ALA A 1 622 ? 17.484 19.234 25.031 1 90.12 622 ALA A N 1
ATOM 4692 C CA . ALA A 1 622 ? 18.156 18.219 25.828 1 90.12 622 ALA A CA 1
ATOM 4693 C C . ALA A 1 622 ? 19.141 17.406 24.984 1 90.12 622 ALA A C 1
ATOM 4695 O O . ALA A 1 622 ? 20.25 17.109 25.422 1 90.12 622 ALA A O 1
ATOM 4696 N N . ARG A 1 623 ? 18.781 17.094 23.812 1 91 623 ARG A N 1
ATOM 4697 C CA . ARG A 1 623 ? 19.609 16.344 22.875 1 91 623 ARG A CA 1
ATOM 4698 C C . ARG A 1 623 ? 20.875 17.109 22.531 1 91 623 ARG A C 1
ATOM 4700 O O . ARG A 1 623 ? 21.969 16.531 22.484 1 91 623 ARG A O 1
ATOM 4707 N N . ALA A 1 624 ? 20.688 18.312 22.203 1 88.81 624 ALA A N 1
ATOM 4708 C CA . ALA A 1 624 ? 21.812 19.156 21.844 1 88.81 624 ALA A CA 1
ATOM 4709 C C . ALA A 1 624 ? 22.766 19.328 23.031 1 88.81 624 ALA A C 1
ATOM 4711 O O . ALA A 1 624 ? 23.984 19.328 22.844 1 88.81 624 ALA A O 1
ATOM 4712 N N . LEU A 1 625 ? 22.234 19.484 24.188 1 86.38 625 LEU A N 1
ATOM 4713 C CA . LEU A 1 625 ? 23.047 19.688 25.391 1 86.38 625 LEU A CA 1
ATOM 4714 C C . LEU A 1 625 ? 23.812 18.422 25.75 1 86.38 625 LEU A C 1
ATOM 4716 O O . LEU A 1 625 ? 24.938 18.5 26.281 1 86.38 625 LEU A O 1
ATOM 4720 N N . LEU A 1 626 ? 23.172 17.328 25.562 1 89.69 626 LEU A N 1
ATOM 4721 C CA . LEU A 1 626 ? 23.797 16.047 25.891 1 89.69 626 LEU A CA 1
ATOM 4722 C C . LEU A 1 626 ? 25.078 15.859 25.062 1 89.69 626 LEU A C 1
ATOM 4724 O O . LEU A 1 626 ? 26.016 15.203 25.516 1 89.69 626 LEU A O 1
ATOM 4728 N N . ARG A 1 627 ? 25.141 16.406 23.953 1 88.31 627 ARG A N 1
ATOM 4729 C CA . ARG A 1 627 ? 26.297 16.297 23.062 1 88.31 627 ARG A CA 1
ATOM 4730 C C . ARG A 1 627 ? 27.484 17.078 23.594 1 88.31 627 ARG A C 1
ATOM 4732 O O . ARG A 1 627 ? 28.625 16.797 23.234 1 88.31 627 ARG A O 1
ATOM 4739 N N . ARG A 1 628 ? 27.281 18.062 24.453 1 85.5 628 ARG A N 1
ATOM 4740 C CA . ARG A 1 628 ? 28.312 18.953 24.969 1 85.5 628 ARG A CA 1
ATOM 4741 C C . ARG A 1 628 ? 29.109 19.578 23.828 1 85.5 628 ARG A C 1
ATOM 4743 O O . ARG A 1 628 ? 30.328 19.406 23.75 1 85.5 628 ARG A O 1
ATOM 4750 N N . PRO A 1 629 ? 28.406 20.344 22.984 1 89.62 629 PRO A N 1
ATOM 4751 C CA . PRO A 1 629 ? 29.062 20.906 21.812 1 89.62 629 PRO A CA 1
ATOM 4752 C C . PRO A 1 629 ? 30 22.062 22.156 1 89.62 629 PRO A C 1
ATOM 4754 O O . PRO A 1 629 ? 29.797 22.75 23.156 1 89.62 629 PRO A O 1
ATOM 4757 N N . SER A 1 630 ? 30.984 22.266 21.328 1 91.38 630 SER A N 1
ATOM 4758 C CA . SER A 1 630 ? 31.859 23.422 21.438 1 91.38 630 SER A CA 1
ATOM 4759 C C . SER A 1 630 ? 31.25 24.656 20.781 1 91.38 630 SER A C 1
ATOM 4761 O O . SER A 1 630 ? 31.609 25.781 21.109 1 91.38 630 SER A O 1
ATOM 4763 N N . VAL A 1 631 ? 30.406 24.344 19.844 1 92.75 631 VAL A N 1
ATOM 4764 C CA . VAL A 1 631 ? 29.641 25.391 19.188 1 92.75 631 VAL A CA 1
ATOM 4765 C C . VAL A 1 631 ? 28.141 25.062 19.25 1 92.75 631 VAL A C 1
ATOM 4767 O O . VAL A 1 631 ? 27.719 23.984 18.844 1 92.75 631 VAL A O 1
ATOM 4770 N N . LEU A 1 632 ? 27.375 25.906 19.781 1 92 632 LEU A N 1
ATOM 4771 C CA . LEU A 1 632 ? 25.938 25.688 19.922 1 92 632 LEU A CA 1
ATOM 4772 C C . LEU A 1 632 ? 25.156 26.609 19 1 92 632 LEU A C 1
ATOM 4774 O O . LEU A 1 632 ? 25.328 27.828 19.062 1 92 632 LEU A O 1
ATOM 4778 N N . LEU A 1 633 ? 24.422 26.031 18.125 1 93.25 633 LEU A N 1
ATOM 4779 C CA . LEU A 1 633 ? 23.562 26.781 17.203 1 93.25 633 LEU A CA 1
ATOM 4780 C C . LEU A 1 633 ? 22.094 26.641 17.594 1 93.25 633 LEU A C 1
ATOM 4782 O O . LEU A 1 633 ? 21.594 25.516 17.75 1 93.25 633 LEU A O 1
ATOM 4786 N N . VAL A 1 634 ? 21.438 27.75 17.781 1 90.44 634 VAL A N 1
ATOM 4787 C CA . VAL A 1 634 ? 20.031 27.75 18.156 1 90.44 634 VAL A CA 1
ATOM 4788 C C . VAL A 1 634 ? 19.219 28.453 17.078 1 90.44 634 VAL A C 1
ATOM 4790 O O . VAL A 1 634 ? 19.344 29.656 16.859 1 90.44 634 VAL A O 1
ATOM 4793 N N . ASP A 1 635 ? 18.375 27.719 16.312 1 89.44 635 ASP A N 1
ATOM 4794 C CA . ASP A 1 635 ? 17.547 28.266 15.242 1 89.44 635 ASP A CA 1
ATOM 4795 C C . ASP A 1 635 ? 16.094 28.422 15.695 1 89.44 635 ASP A C 1
ATOM 4797 O O . ASP A 1 635 ? 15.266 27.547 15.477 1 89.44 635 ASP A O 1
ATOM 4801 N N . GLU A 1 636 ? 15.719 29.547 16.125 1 76.06 636 GLU A N 1
ATOM 4802 C CA . GLU A 1 636 ? 14.391 29.875 16.625 1 76.06 636 GLU A CA 1
ATOM 4803 C C . GLU A 1 636 ? 13.852 28.781 17.547 1 76.06 636 GLU A C 1
ATOM 4805 O O . GLU A 1 636 ? 12.695 28.375 17.422 1 76.06 636 GLU A O 1
ATOM 4810 N N . GLY A 1 637 ? 14.594 28.25 18.344 1 63.44 637 GLY A N 1
ATOM 4811 C CA . GLY A 1 637 ? 14.328 27.047 19.109 1 63.44 637 GLY A CA 1
ATOM 4812 C C . GLY A 1 637 ? 13.258 27.219 20.172 1 63.44 637 GLY A C 1
ATOM 4813 O O . GLY A 1 637 ? 12.852 26.266 20.828 1 63.44 637 GLY A O 1
ATOM 4814 N N . THR A 1 638 ? 12.695 28.469 20.328 1 62.62 638 THR A N 1
ATOM 4815 C CA . THR A 1 638 ? 11.75 28.656 21.438 1 62.62 638 THR A CA 1
ATOM 4816 C C . THR A 1 638 ? 10.477 29.328 20.938 1 62.62 638 THR A C 1
ATOM 4818 O O . THR A 1 638 ? 9.734 29.922 21.719 1 62.62 638 THR A O 1
ATOM 4821 N N . ALA A 1 639 ? 10.289 29.219 19.609 1 59.88 639 ALA A N 1
ATOM 4822 C CA . ALA A 1 639 ? 9.172 29.953 19.016 1 59.88 639 ALA A CA 1
ATOM 4823 C C . ALA A 1 639 ? 7.836 29.375 19.469 1 59.88 639 ALA A C 1
ATOM 4825 O O . ALA A 1 639 ? 6.836 30.094 19.562 1 59.88 639 ALA A O 1
ATOM 4826 N N . SER A 1 640 ? 7.883 28.125 19.812 1 59.28 640 SER A N 1
ATOM 4827 C CA . SER A 1 640 ? 6.617 27.469 20.125 1 59.28 640 SER A CA 1
ATOM 4828 C C . SER A 1 640 ? 6.387 27.406 21.641 1 59.28 640 SER A C 1
ATOM 4830 O O . SER A 1 640 ? 5.379 26.875 22.094 1 59.28 640 SER A O 1
ATOM 4832 N N . LEU A 1 641 ? 7.281 28.016 22.359 1 62.03 641 LEU A N 1
ATOM 4833 C CA . LEU A 1 641 ? 7.184 27.969 23.812 1 62.03 641 LEU A CA 1
ATOM 4834 C C . LEU A 1 641 ? 6.508 29.219 24.375 1 62.03 641 LEU A C 1
ATOM 4836 O O . LEU A 1 641 ? 6.559 30.281 23.75 1 62.03 641 LEU A O 1
ATOM 4840 N N . ASP A 1 642 ? 5.738 29 25.422 1 63.69 642 ASP A N 1
ATOM 4841 C CA . ASP A 1 642 ? 5.227 30.156 26.125 1 63.69 642 ASP A CA 1
ATOM 4842 C C . ASP A 1 642 ? 6.367 30.984 26.734 1 63.69 642 ASP A C 1
ATOM 4844 O O . ASP A 1 642 ? 7.48 30.469 26.906 1 63.69 642 ASP A O 1
ATOM 4848 N N . SER A 1 643 ? 6.074 32.219 27.016 1 63.75 643 SER A N 1
ATOM 4849 C CA . SER A 1 643 ? 7.082 33.188 27.422 1 63.75 643 SER A CA 1
ATOM 4850 C C . SER A 1 643 ? 7.828 32.75 28.672 1 63.75 643 SER A C 1
ATOM 4852 O O . SER A 1 643 ? 9.047 32.906 28.75 1 63.75 643 SER A O 1
ATOM 4854 N N . GLN A 1 644 ? 7.105 32.156 29.578 1 64.81 644 GLN A N 1
ATOM 4855 C CA . GLN A 1 644 ? 7.754 31.734 30.828 1 64.81 644 GLN A CA 1
ATOM 4856 C C . GLN A 1 644 ? 8.688 30.562 30.578 1 64.81 644 GLN A C 1
ATOM 4858 O O . GLN A 1 644 ? 9.828 30.547 31.047 1 64.81 644 GLN A O 1
ATOM 4863 N N . THR A 1 645 ? 8.156 29.609 29.875 1 70.62 645 THR A N 1
ATOM 4864 C CA . THR A 1 645 ? 8.969 28.438 29.578 1 70.62 645 THR A CA 1
ATOM 4865 C C . THR A 1 645 ? 10.156 28.812 28.703 1 70.62 645 THR A C 1
ATOM 4867 O O . THR A 1 645 ? 11.25 28.281 28.875 1 70.62 645 THR A O 1
ATOM 4870 N N . GLU A 1 646 ? 9.836 29.75 27.797 1 74.44 646 GLU A N 1
ATOM 4871 C CA . GLU A 1 646 ? 10.914 30.234 26.938 1 74.44 646 GLU A CA 1
ATOM 4872 C C . GLU A 1 646 ? 12.047 30.859 27.75 1 74.44 646 GLU A C 1
ATOM 4874 O O . GLU A 1 646 ? 13.219 30.578 27.5 1 74.44 646 GLU A O 1
ATOM 4879 N N . PHE A 1 647 ? 11.641 31.594 28.703 1 69.12 647 PHE A N 1
ATOM 4880 C CA . PHE A 1 647 ? 12.633 32.25 29.547 1 69.12 647 PHE A CA 1
ATOM 4881 C C . PHE A 1 647 ? 13.422 31.234 30.359 1 69.12 647 PHE A C 1
ATOM 4883 O O . PHE A 1 647 ? 14.648 31.328 30.469 1 69.12 647 PHE A O 1
ATOM 4890 N N . GLU A 1 648 ? 12.766 30.266 30.906 1 71.56 648 GLU A N 1
ATOM 4891 C CA . GLU A 1 648 ? 13.422 29.234 31.703 1 71.56 648 GLU A CA 1
ATOM 4892 C C . GLU A 1 648 ? 14.406 28.422 30.859 1 71.56 648 GLU A C 1
ATOM 4894 O O . GLU A 1 648 ? 15.539 28.172 31.281 1 71.56 648 GLU A O 1
ATOM 4899 N N . VAL A 1 649 ? 13.953 28.094 29.719 1 75.81 649 VAL A N 1
ATOM 4900 C CA . VAL A 1 649 ? 14.766 27.25 28.859 1 75.81 649 VAL A CA 1
ATOM 4901 C C . VAL A 1 649 ? 15.969 28.031 28.344 1 75.81 649 VAL A C 1
ATOM 4903 O O . VAL A 1 649 ? 17.094 27.516 28.297 1 75.81 649 VAL A O 1
ATOM 4906 N N . MET A 1 650 ? 15.734 29.281 28.047 1 76.44 650 MET A N 1
ATOM 4907 C CA . MET A 1 650 ? 16.828 30.109 27.547 1 76.44 650 MET A CA 1
ATOM 4908 C C . MET A 1 650 ? 17.828 30.406 28.641 1 76.44 650 MET A C 1
ATOM 4910 O O . MET A 1 650 ? 19.031 30.484 28.391 1 76.44 650 MET A O 1
ATOM 4914 N N . SER A 1 651 ? 17.312 30.562 29.781 1 75.88 651 SER A N 1
ATOM 4915 C CA . SER A 1 651 ? 18.203 30.812 30.922 1 75.88 651 SER A CA 1
ATOM 4916 C C . SER A 1 651 ? 19.078 29.594 31.203 1 75.88 651 SER A C 1
ATOM 4918 O O . SER A 1 651 ? 20.281 29.734 31.484 1 75.88 651 SER A O 1
ATOM 4920 N N . GLN A 1 652 ? 18.469 28.516 31.094 1 74.75 652 GLN A N 1
ATOM 4921 C CA . GLN A 1 652 ? 19.234 27.281 31.312 1 74.75 652 GLN A CA 1
ATOM 4922 C C . GLN A 1 652 ? 20.25 27.062 30.203 1 74.75 652 GLN A C 1
ATOM 4924 O O . GLN A 1 652 ? 21.359 26.578 30.453 1 74.75 652 GLN A O 1
ATOM 4929 N N . LEU A 1 653 ? 19.812 27.297 29.031 1 76.75 653 LEU A N 1
ATOM 4930 C CA . LEU A 1 653 ? 20.719 27.172 27.891 1 76.75 653 LEU A CA 1
ATOM 4931 C C . LEU A 1 653 ? 21.922 28.078 28.031 1 76.75 653 LEU A C 1
ATOM 4933 O O . LEU A 1 653 ? 23.047 27.688 27.734 1 76.75 653 LEU A O 1
ATOM 4937 N N . ARG A 1 654 ? 21.672 29.25 28.531 1 77.38 654 ARG A N 1
ATOM 4938 C CA . ARG A 1 654 ? 22.75 30.203 28.734 1 77.38 654 ARG A CA 1
ATOM 4939 C C . ARG A 1 654 ? 23.688 29.734 29.844 1 77.38 654 ARG A C 1
ATOM 4941 O O . ARG A 1 654 ? 24.906 29.859 29.719 1 77.38 654 ARG A O 1
ATOM 4948 N N . ALA A 1 655 ? 23.094 29.234 30.844 1 77.75 655 ALA A N 1
ATOM 4949 C CA . ALA A 1 655 ? 23.891 28.75 31.969 1 77.75 655 ALA A CA 1
ATOM 4950 C C . ALA A 1 655 ? 24.781 27.578 31.531 1 77.75 655 ALA A C 1
ATOM 4952 O O . ALA A 1 655 ? 25.953 27.531 31.891 1 77.75 655 ALA A O 1
ATOM 4953 N N . MET A 1 656 ? 24.234 26.797 30.812 1 73.81 656 MET A N 1
ATOM 4954 C CA . MET A 1 656 ? 24.984 25.609 30.375 1 73.81 656 MET A CA 1
ATOM 4955 C C . MET A 1 656 ? 26.031 25.984 29.344 1 73.81 656 MET A C 1
ATOM 4957 O O . MET A 1 656 ? 27.141 25.453 29.375 1 73.81 656 MET A O 1
ATOM 4961 N N . SER A 1 657 ? 25.641 26.812 28.453 1 75.44 657 SER A N 1
ATOM 4962 C CA . SER A 1 657 ? 26.594 27.266 27.438 1 75.44 657 SER A CA 1
ATOM 4963 C C . SER A 1 657 ? 27.766 28 28.078 1 75.44 657 SER A C 1
ATOM 4965 O O . SER A 1 657 ? 28.906 27.859 27.641 1 75.44 657 SER A O 1
ATOM 4967 N N . SER A 1 658 ? 27.391 28.75 29.078 1 76.38 658 SER A N 1
ATOM 4968 C CA . SER A 1 658 ? 28.438 29.484 29.766 1 76.38 658 SER A CA 1
ATOM 4969 C C . SER A 1 658 ? 29.359 28.547 30.547 1 76.38 658 SER A C 1
ATOM 4971 O O . SER A 1 658 ? 30.562 28.766 30.594 1 76.38 658 SER A O 1
ATOM 4973 N N . SER A 1 659 ? 28.719 27.594 31.141 1 77.56 659 SER A N 1
ATOM 4974 C CA . SER A 1 659 ? 29.5 26.641 31.906 1 77.56 659 SER A CA 1
ATOM 4975 C C . SER A 1 659 ? 30.438 25.844 31 1 77.56 659 SER A C 1
ATOM 4977 O O . SER A 1 659 ? 31.562 25.5 31.391 1 77.56 659 SER A O 1
ATOM 4979 N N . GLN A 1 660 ? 30.031 25.641 29.828 1 75.69 660 GLN A N 1
ATOM 4980 C CA . GLN A 1 660 ? 30.828 24.859 28.891 1 75.69 660 GLN A CA 1
ATOM 4981 C C . GLN A 1 660 ? 31.672 25.781 28 1 75.69 660 GLN A C 1
ATOM 4983 O O . GLN A 1 660 ? 32.469 25.297 27.188 1 75.69 660 GLN A O 1
ATOM 4988 N N . ARG A 1 661 ? 31.688 27.016 28.188 1 80.94 661 ARG A N 1
ATOM 4989 C CA . ARG A 1 661 ? 32.406 28.016 27.375 1 80.94 661 ARG A CA 1
ATOM 4990 C C . ARG A 1 661 ? 32.188 27.766 25.891 1 80.94 661 ARG A C 1
ATOM 4992 O O . ARG A 1 661 ? 33.125 27.812 25.109 1 80.94 661 ARG A O 1
ATOM 4999 N N . ALA A 1 662 ? 30.922 27.359 25.547 1 89.44 662 ALA A N 1
ATOM 5000 C CA . ALA A 1 662 ? 30.625 27.078 24.141 1 89.44 662 ALA A CA 1
ATOM 5001 C C . ALA A 1 662 ? 30.359 28.359 23.359 1 89.44 662 ALA A C 1
ATOM 5003 O O . ALA A 1 662 ? 29.766 29.297 23.891 1 89.44 662 ALA A O 1
ATOM 5004 N N . THR A 1 663 ? 30.938 28.453 22.141 1 92.75 663 THR A N 1
ATOM 5005 C CA . THR A 1 663 ? 30.547 29.531 21.234 1 92.75 663 THR A CA 1
ATOM 5006 C C . THR A 1 663 ? 29.109 29.344 20.75 1 92.75 663 THR A C 1
ATOM 5008 O O . THR A 1 663 ? 28.766 28.297 20.203 1 92.75 663 THR A O 1
ATOM 5011 N N . THR A 1 664 ? 28.266 30.344 21.016 1 92.12 664 THR A N 1
ATOM 5012 C CA . THR A 1 664 ? 26.828 30.156 20.766 1 92.12 664 THR A CA 1
ATOM 5013 C C . THR A 1 664 ? 26.344 31.156 19.719 1 92.12 664 THR A C 1
ATOM 5015 O O . THR A 1 664 ? 26.719 32.344 19.75 1 92.12 664 THR A O 1
ATOM 5018 N N . VAL A 1 665 ? 25.641 30.656 18.75 1 93.25 665 VAL A N 1
ATOM 5019 C CA . VAL A 1 665 ? 24.953 31.5 17.766 1 93.25 665 VAL A CA 1
ATOM 5020 C C . VAL A 1 665 ? 23.453 31.266 17.844 1 93.25 665 VAL A C 1
ATOM 5022 O O . VAL A 1 665 ? 22.984 30.141 17.656 1 93.25 665 VAL A O 1
ATOM 5025 N N . VAL A 1 666 ? 22.703 32.312 18.109 1 91.19 666 VAL A N 1
ATOM 5026 C CA . VAL A 1 666 ? 21.266 32.156 18.328 1 91.19 666 VAL A CA 1
ATOM 5027 C C . VAL A 1 666 ? 20.5 33 17.312 1 91.19 666 VAL A C 1
ATOM 5029 O O . VAL A 1 666 ? 20.797 34.188 17.141 1 91.19 666 VAL A O 1
ATOM 5032 N N . ILE A 1 667 ? 19.672 32.344 16.578 1 90.12 667 ILE A N 1
ATOM 5033 C CA . ILE A 1 667 ? 18.734 33.062 15.727 1 90.12 667 ILE A CA 1
ATOM 5034 C C . ILE A 1 667 ? 17.453 33.344 16.5 1 90.12 667 ILE A C 1
ATOM 5036 O O . ILE A 1 667 ? 16.812 32.406 17 1 90.12 667 ILE A O 1
ATOM 5040 N N . ALA A 1 668 ? 17.078 34.562 16.688 1 81.44 668 ALA A N 1
ATOM 5041 C CA . ALA A 1 668 ? 15.898 34.906 17.5 1 81.44 668 ALA A CA 1
ATOM 5042 C C . ALA A 1 668 ? 14.891 35.719 16.703 1 81.44 668 ALA A C 1
ATOM 5044 O O . ALA A 1 668 ? 15.273 36.562 15.883 1 81.44 668 ALA A O 1
ATOM 5045 N N . HIS A 1 669 ? 13.75 35.406 16.984 1 71.19 669 HIS A N 1
ATOM 5046 C CA . HIS A 1 669 ? 12.672 36.25 16.453 1 71.19 669 HIS A CA 1
ATOM 5047 C C . HIS A 1 669 ? 12.273 37.312 17.469 1 71.19 669 HIS A C 1
ATOM 5049 O O . HIS A 1 669 ? 11.953 38.438 17.094 1 71.19 669 HIS A O 1
ATOM 5055 N N . ARG A 1 670 ? 12.32 36.906 18.688 1 74.19 670 ARG A N 1
ATOM 5056 C CA . ARG A 1 670 ? 12.023 37.844 19.766 1 74.19 670 ARG A CA 1
ATOM 5057 C C . ARG A 1 670 ? 13.297 38.5 20.281 1 74.19 670 ARG A C 1
ATOM 5059 O O . ARG A 1 670 ? 14.164 37.844 20.859 1 74.19 670 ARG A O 1
ATOM 5066 N N . LEU A 1 671 ? 13.328 39.812 20.25 1 80.81 671 LEU A N 1
ATOM 5067 C CA . LEU A 1 671 ? 14.547 40.531 20.562 1 80.81 671 LEU A CA 1
ATOM 5068 C C . LEU A 1 671 ? 14.805 40.531 22.078 1 80.81 671 LEU A C 1
ATOM 5070 O O . LEU A 1 671 ? 15.945 40.688 22.516 1 80.81 671 LEU A O 1
ATOM 5074 N N . SER A 1 672 ? 13.781 40.312 22.859 1 76.94 672 SER A N 1
ATOM 5075 C CA . SER A 1 672 ? 13.93 40.312 24.312 1 76.94 672 SER A CA 1
ATOM 5076 C C . SER A 1 672 ? 14.773 39.156 24.797 1 76.94 672 SER A C 1
ATOM 5078 O O . SER A 1 672 ? 15.414 39.219 25.844 1 76.94 672 SER A O 1
ATOM 5080 N N . THR A 1 673 ? 14.914 38.156 24.016 1 76.62 673 THR A N 1
ATOM 5081 C CA . THR A 1 673 ? 15.617 36.938 24.422 1 76.62 673 THR A CA 1
ATOM 5082 C C . THR A 1 673 ? 17.109 37.062 24.109 1 76.62 673 THR A C 1
ATOM 5084 O O . THR A 1 673 ? 17.922 36.281 24.625 1 76.62 673 THR A O 1
ATOM 5087 N N . VAL A 1 674 ? 17.469 38.062 23.344 1 81.5 674 VAL A N 1
ATOM 5088 C CA . VAL A 1 674 ? 18.859 38.125 22.922 1 81.5 674 VAL A CA 1
ATOM 5089 C C . VAL A 1 674 ? 19.484 39.406 23.453 1 81.5 674 VAL A C 1
ATOM 5091 O O . VAL A 1 674 ? 20.562 39.812 23 1 81.5 674 VAL A O 1
ATOM 5094 N N . GLN A 1 675 ? 18.859 40.062 24.391 1 84.38 675 GLN A N 1
ATOM 5095 C CA . GLN A 1 675 ? 19.359 41.312 24.938 1 84.38 675 GLN A CA 1
ATOM 5096 C C . GLN A 1 675 ? 20.719 41.125 25.609 1 84.38 675 GLN A C 1
ATOM 5098 O O . GLN A 1 675 ? 21.531 42.031 25.656 1 84.38 675 GLN A O 1
ATOM 5103 N N . HIS A 1 676 ? 21 39.906 26.047 1 81.38 676 HIS A N 1
ATOM 5104 C CA . HIS A 1 676 ? 22.203 39.656 26.828 1 81.38 676 HIS A CA 1
ATOM 5105 C C . HIS A 1 676 ? 23.344 39.156 25.938 1 81.38 676 HIS A C 1
ATOM 5107 O O . HIS A 1 676 ? 24.438 38.906 26.422 1 81.38 676 HIS A O 1
ATOM 5113 N N . ALA A 1 677 ? 23.156 39.031 24.656 1 89.38 677 ALA A N 1
ATOM 5114 C CA . ALA A 1 677 ? 24.219 38.594 23.75 1 89.38 677 ALA A CA 1
ATOM 5115 C C . ALA A 1 677 ? 25.344 39.594 23.656 1 89.38 677 ALA A C 1
ATOM 5117 O O . ALA A 1 677 ? 25.094 40.812 23.688 1 89.38 677 ALA A O 1
ATOM 5118 N N . GLU A 1 678 ? 26.547 39.125 23.547 1 90.31 678 GLU A N 1
ATOM 5119 C CA . GLU A 1 678 ? 27.703 40.031 23.453 1 90.31 678 GLU A CA 1
ATOM 5120 C C . GLU A 1 678 ? 27.688 40.781 22.109 1 90.31 678 GLU A C 1
ATOM 5122 O O . GLU A 1 678 ? 28.172 41.906 22.031 1 90.31 678 GLU A O 1
ATOM 5127 N N . GLN A 1 679 ? 27.203 40.062 21.125 1 93.81 679 GLN A N 1
ATOM 5128 C CA . GLN A 1 679 ? 27.094 40.656 19.797 1 93.81 679 GLN A CA 1
ATOM 5129 C C . GLN A 1 679 ? 25.75 40.344 19.141 1 93.81 679 GLN A C 1
ATOM 5131 O O . GLN A 1 679 ? 25.25 39.219 19.281 1 93.81 679 GLN A O 1
ATOM 5136 N N . ILE A 1 680 ? 25.219 41.344 18.516 1 94.88 680 ILE A N 1
ATOM 5137 C CA . ILE A 1 680 ? 23.969 41.188 17.766 1 94.88 680 ILE A CA 1
ATOM 5138 C C . ILE A 1 680 ? 24.188 41.625 16.328 1 94.88 680 ILE A C 1
ATOM 5140 O O . ILE A 1 680 ? 24.656 42.75 16.078 1 94.88 680 ILE A O 1
ATOM 5144 N N . ALA A 1 681 ? 23.906 40.75 15.453 1 95 681 ALA A N 1
ATOM 5145 C CA . ALA A 1 681 ? 24 41.062 14.031 1 95 681 ALA A CA 1
ATOM 5146 C C . ALA A 1 681 ? 22.625 41.094 13.383 1 95 681 ALA A C 1
ATOM 5148 O O . ALA A 1 681 ? 21.875 40.125 13.453 1 95 681 ALA A O 1
ATOM 5149 N N . VAL A 1 682 ? 22.312 42.25 12.766 1 94.25 682 VAL A N 1
ATOM 5150 C CA . VAL A 1 682 ? 21.031 42.406 12.078 1 94.25 682 VAL A CA 1
ATOM 5151 C C . VAL A 1 682 ? 21.219 42.125 10.586 1 94.25 682 VAL A C 1
ATOM 5153 O O . VAL A 1 682 ? 21.969 42.812 9.906 1 94.25 682 VAL A O 1
ATOM 5156 N N . LEU A 1 683 ? 20.562 41.031 10.18 1 92.62 683 LEU A N 1
ATOM 5157 C CA . LEU A 1 683 ? 20.625 40.656 8.773 1 92.62 683 LEU A CA 1
ATOM 5158 C C . LEU A 1 683 ? 19.438 41.219 8 1 92.62 683 LEU A C 1
ATOM 5160 O O . LEU A 1 683 ? 18.297 41.156 8.461 1 92.62 683 LEU A O 1
ATOM 5164 N N . HIS A 1 684 ? 19.719 41.844 6.891 1 90.56 684 HIS A N 1
ATOM 5165 C CA . HIS A 1 684 ? 18.703 42.406 6.012 1 90.56 684 HIS A CA 1
ATOM 5166 C C . HIS A 1 684 ? 19.031 42.156 4.543 1 90.56 684 HIS A C 1
ATOM 5168 O O . HIS A 1 684 ? 20.094 42.531 4.059 1 90.56 684 HIS A O 1
ATOM 5174 N N . LYS A 1 685 ? 18.125 41.531 3.826 1 87.88 685 LYS A N 1
ATOM 5175 C CA . LYS A 1 685 ? 18.234 41.219 2.402 1 87.88 685 LYS A CA 1
ATOM 5176 C C . LYS A 1 685 ? 19.547 40.531 2.092 1 87.88 685 LYS A C 1
ATOM 5178 O O . LYS A 1 685 ? 20.234 40.875 1.138 1 87.88 685 LYS A O 1
ATOM 5183 N N . GLY A 1 686 ? 20.047 39.719 3.006 1 90.75 686 GLY A N 1
ATOM 5184 C CA . GLY A 1 686 ? 21.188 38.875 2.748 1 90.75 686 GLY A CA 1
ATOM 5185 C C . GLY A 1 686 ? 22.5 39.469 3.176 1 90.75 686 GLY A C 1
ATOM 5186 O O . GLY A 1 686 ? 23.578 38.906 2.961 1 90.75 686 GLY A O 1
ATOM 5187 N N . SER A 1 687 ? 22.438 40.656 3.686 1 93 687 SER A N 1
ATOM 5188 C CA . SER A 1 687 ? 23.656 41.312 4.148 1 93 687 SER A CA 1
ATOM 5189 C C . SER A 1 687 ? 23.5 41.781 5.59 1 93 687 SER A C 1
ATOM 5191 O O . SER A 1 687 ? 22.391 41.875 6.113 1 93 687 SER A O 1
ATOM 5193 N N . VAL A 1 688 ? 24.672 42.031 6.199 1 94.62 688 VAL A N 1
ATOM 5194 C CA . VAL A 1 688 ? 24.656 42.531 7.57 1 94.62 688 VAL A CA 1
ATOM 5195 C C . VAL A 1 688 ? 24.422 44.062 7.562 1 94.62 688 VAL A C 1
ATOM 5197 O O . VAL A 1 688 ? 25.234 44.812 7.051 1 94.62 688 VAL A O 1
ATOM 5200 N N . ALA A 1 689 ? 23.391 44.469 8.164 1 93 689 ALA A N 1
ATOM 5201 C CA . ALA A 1 689 ? 23.016 45.875 8.211 1 93 689 ALA A CA 1
ATOM 5202 C C . ALA A 1 689 ? 23.672 46.594 9.398 1 93 689 ALA A C 1
ATOM 5204 O O . ALA A 1 689 ? 24.141 47.719 9.281 1 93 689 ALA A O 1
ATOM 5205 N N . GLU A 1 690 ? 23.531 45.938 10.539 1 94.12 690 GLU A N 1
ATOM 5206 C CA . GLU A 1 690 ? 24.078 46.469 11.781 1 94.12 690 GLU A CA 1
ATOM 5207 C C . GLU A 1 690 ? 24.688 45.375 12.641 1 94.12 690 GLU A C 1
ATOM 5209 O O . GLU A 1 690 ? 24.25 44.219 12.609 1 94.12 690 GLU A O 1
ATOM 5214 N N . ILE A 1 691 ? 25.812 45.719 13.359 1 94.62 691 ILE A N 1
ATOM 5215 C CA . ILE A 1 691 ? 26.438 44.812 14.305 1 94.62 691 ILE A CA 1
ATOM 5216 C C . ILE A 1 691 ? 26.859 45.562 15.562 1 94.62 691 ILE A C 1
ATOM 5218 O O . ILE A 1 691 ? 27.359 46.688 15.477 1 94.62 691 ILE A O 1
ATOM 5222 N N . GLY A 1 692 ? 26.531 45.062 16.672 1 93.69 692 GLY A N 1
ATOM 5223 C CA . GLY A 1 692 ? 26.906 45.688 17.938 1 93.69 692 GLY A CA 1
ATOM 5224 C C . GLY A 1 692 ? 26.188 45.094 19.125 1 93.69 692 GLY A C 1
ATOM 5225 O O . GLY A 1 692 ? 25.547 44.031 19.016 1 93.69 692 GLY A O 1
ATOM 5226 N N . SER A 1 693 ? 26.344 45.656 20.281 1 93.5 693 SER A N 1
ATOM 5227 C CA . SER A 1 693 ? 25.625 45.219 21.469 1 93.5 693 SER A CA 1
ATOM 5228 C C . SER A 1 693 ? 24.219 45.781 21.5 1 93.5 693 SER A C 1
ATOM 5230 O O . SER A 1 693 ? 23.875 46.688 20.719 1 93.5 693 SER A O 1
ATOM 5232 N N . HIS A 1 694 ? 23.438 45.281 22.391 1 92.31 694 HIS A N 1
ATOM 5233 C CA . HIS A 1 694 ? 22.047 45.719 22.531 1 92.31 694 HIS A CA 1
ATOM 5234 C C . HIS A 1 694 ? 21.984 47.25 22.75 1 92.31 694 HIS A C 1
ATOM 5236 O O . HIS A 1 694 ? 21.234 47.938 22.062 1 92.31 694 HIS A O 1
ATOM 5242 N N . GLN A 1 695 ? 22.828 47.719 23.641 1 91.44 695 GLN A N 1
ATOM 5243 C CA . GLN A 1 695 ? 22.812 49.125 24 1 91.44 695 GLN A CA 1
ATOM 5244 C C . GLN A 1 695 ? 23.328 50 22.844 1 91.44 695 GLN A C 1
ATOM 5246 O O . GLN A 1 695 ? 22.781 51.062 22.562 1 91.44 695 GLN A O 1
ATOM 5251 N N . ASP A 1 696 ? 24.344 49.438 22.219 1 93.44 696 ASP A N 1
ATOM 5252 C CA . ASP A 1 696 ? 24.938 50.156 21.094 1 93.44 696 ASP A CA 1
ATOM 5253 C C . ASP A 1 696 ? 23.953 50.312 19.938 1 93.44 696 ASP A C 1
ATOM 5255 O O . ASP A 1 696 ? 23.844 51.375 19.328 1 93.44 696 ASP A O 1
ATOM 5259 N N . LEU A 1 697 ? 23.266 49.281 19.719 1 92.44 697 LEU A N 1
ATOM 5260 C CA . LEU A 1 697 ? 22.359 49.281 18.562 1 92.44 697 LEU A CA 1
ATOM 5261 C C . LEU A 1 697 ? 21.125 50.125 18.828 1 92.44 697 LEU A C 1
ATOM 5263 O O . LEU A 1 697 ? 20.547 50.688 17.906 1 92.44 697 LEU A O 1
ATOM 5267 N N . LEU A 1 698 ? 20.703 50.156 20.062 1 91.69 698 LEU A N 1
ATOM 5268 C CA . LEU A 1 698 ? 19.562 51 20.422 1 91.69 698 LEU A CA 1
ATOM 5269 C C . LEU A 1 698 ? 19.922 52.469 20.266 1 91.69 698 LEU A C 1
ATOM 5271 O O . LEU A 1 698 ? 19.078 53.281 19.859 1 91.69 698 LEU A O 1
ATOM 5275 N N . SER A 1 699 ? 21.156 52.781 20.625 1 91.94 699 SER A N 1
ATOM 5276 C CA . SER A 1 699 ? 21.594 54.156 20.562 1 91.94 699 SER A CA 1
ATOM 5277 C C . SER A 1 699 ? 21.75 54.656 19.125 1 91.94 699 SER A C 1
ATOM 5279 O O . SER A 1 699 ? 21.578 55.844 18.844 1 91.94 699 SER A O 1
ATOM 5281 N N . ARG A 1 700 ? 22.016 53.75 18.266 1 91.62 700 ARG A N 1
ATOM 5282 C CA . ARG A 1 700 ? 22.234 54.094 16.875 1 91.62 700 ARG A CA 1
ATOM 5283 C C . ARG A 1 700 ? 20.906 54.344 16.156 1 91.62 700 ARG A C 1
ATOM 5285 O O . ARG A 1 700 ? 20.891 54.938 15.07 1 91.62 700 ARG A O 1
ATOM 5292 N N . GLN A 1 701 ? 19.766 54 16.672 1 88.38 701 GLN A N 1
ATOM 5293 C CA . GLN A 1 701 ? 18.422 54.219 16.141 1 88.38 701 GLN A CA 1
ATOM 5294 C C . GLN A 1 701 ? 18.312 53.75 14.695 1 88.38 701 GLN A C 1
ATOM 5296 O O . GLN A 1 701 ? 17.812 54.469 13.836 1 88.38 701 GLN A O 1
ATOM 5301 N N . GLY A 1 702 ? 18.906 52.688 14.422 1 90.12 702 GLY A N 1
ATOM 5302 C CA . GLY A 1 702 ? 18.844 52.094 13.094 1 90.12 702 GLY A CA 1
ATOM 5303 C C . GLY A 1 702 ? 17.766 51.031 12.961 1 90.12 702 GLY A C 1
ATOM 5304 O O . GLY A 1 702 ? 16.672 51.188 13.5 1 90.12 702 GLY A O 1
ATOM 5305 N N . LEU A 1 703 ? 18.094 50 12.172 1 89.25 703 LEU A N 1
ATOM 5306 C CA . LEU A 1 703 ? 17.141 48.938 11.891 1 89.25 703 LEU A CA 1
ATOM 5307 C C . LEU A 1 703 ? 16.797 48.156 13.156 1 89.25 703 LEU A C 1
ATOM 5309 O O . LEU A 1 703 ? 15.641 47.781 13.367 1 89.25 703 LEU A O 1
ATOM 5313 N N . TYR A 1 704 ? 17.719 47.906 13.984 1 91.19 704 TYR A N 1
ATOM 5314 C CA . TYR A 1 704 ? 17.5 47.188 15.234 1 91.19 704 TYR A CA 1
ATOM 5315 C C . TYR A 1 704 ? 16.547 47.938 16.141 1 91.19 704 TYR A C 1
ATOM 5317 O O . TYR A 1 704 ? 15.664 47.375 16.766 1 91.19 704 TYR A O 1
ATOM 5325 N N . TRP A 1 705 ? 16.844 49.188 16.234 1 89.31 705 TRP A N 1
ATOM 5326 C CA . TRP A 1 705 ? 15.984 50.031 17.047 1 89.31 705 TRP A CA 1
ATOM 5327 C C . TRP A 1 705 ? 14.539 50 16.562 1 89.31 705 TRP A C 1
ATOM 5329 O O . TRP A 1 705 ? 13.609 49.938 17.359 1 89.31 705 TRP A O 1
ATOM 5339 N N . SER A 1 706 ? 14.438 50.031 15.305 1 86.25 706 SER A N 1
ATOM 5340 C CA . SER A 1 706 ? 13.094 50 14.727 1 86.25 706 SER A CA 1
ATOM 5341 C C . SER A 1 706 ? 12.398 48.688 15.055 1 86.25 706 SER A C 1
ATOM 5343 O O . SER A 1 706 ? 11.203 48.656 15.352 1 86.25 706 SER A O 1
ATOM 5345 N N . LEU A 1 707 ? 13.125 47.625 14.914 1 84.62 707 LEU A N 1
ATOM 5346 C CA . LEU A 1 707 ? 12.57 46.312 15.211 1 84.62 707 LEU A CA 1
ATOM 5347 C C . LEU A 1 707 ? 12.211 46.188 16.688 1 84.62 707 LEU A C 1
ATOM 5349 O O . LEU A 1 707 ? 11.188 45.594 17.031 1 84.62 707 LEU A O 1
ATOM 5353 N N . TRP A 1 708 ? 13.031 46.656 17.562 1 84.69 708 TRP A N 1
ATOM 5354 C CA . TRP A 1 708 ? 12.836 46.625 19.016 1 84.69 708 TRP A CA 1
ATOM 5355 C C . TRP A 1 708 ? 11.578 47.406 19.406 1 84.69 708 TRP A C 1
ATOM 5357 O O . TRP A 1 708 ? 10.789 46.938 20.234 1 84.69 708 TRP A O 1
ATOM 5367 N N . GLN A 1 709 ? 11.453 48.5 18.891 1 79.44 709 GLN A N 1
ATOM 5368 C CA . GLN A 1 709 ? 10.289 49.312 19.188 1 79.44 709 GLN A CA 1
ATOM 5369 C C . GLN A 1 709 ? 9 48.625 18.75 1 79.44 709 GLN A C 1
ATOM 5371 O O . GLN A 1 709 ? 7.988 48.688 19.438 1 79.44 709 GLN A O 1
ATOM 5376 N N . ARG A 1 710 ? 9.203 48.062 17.688 1 73.75 710 ARG A N 1
ATOM 5377 C CA . ARG A 1 710 ? 8.039 47.344 17.172 1 73.75 710 ARG A CA 1
ATOM 5378 C C . ARG A 1 710 ? 7.637 46.188 18.094 1 73.75 710 ARG A C 1
ATOM 5380 O O . ARG A 1 710 ? 6.445 46 18.344 1 73.75 710 ARG A O 1
ATOM 5387 N N . GLN A 1 711 ? 8.547 45.5 18.609 1 75.75 711 GLN A N 1
ATOM 5388 C CA . GLN A 1 711 ? 8.273 44.375 19.469 1 75.75 711 GLN A CA 1
ATOM 5389 C C . GLN A 1 711 ? 7.797 44.812 20.844 1 75.75 711 GLN A C 1
ATOM 5391 O O . GLN A 1 711 ? 6.977 44.156 21.484 1 75.75 711 GLN A O 1
ATOM 5396 N N . GLN A 1 712 ? 8.344 45.906 21.422 1 68.12 712 GLN A N 1
ATOM 5397 C CA . GLN A 1 712 ? 7.91 46.438 22.703 1 68.12 712 GLN A CA 1
ATOM 5398 C C . GLN A 1 712 ? 6.48 46.969 22.625 1 68.12 712 GLN A C 1
ATOM 5400 O O . GLN A 1 712 ? 5.699 46.781 23.562 1 68.12 712 GLN A O 1
ATOM 5405 N N . ALA A 1 713 ? 6.305 47.438 21.578 1 57.5 713 ALA A N 1
ATOM 5406 C CA . ALA A 1 713 ? 4.949 47.938 21.375 1 57.5 713 ALA A CA 1
ATOM 5407 C C . ALA A 1 713 ? 3.941 46.812 21.312 1 57.5 713 ALA A C 1
ATOM 5409 O O . ALA A 1 713 ? 2.832 46.906 21.844 1 57.5 713 ALA A O 1
ATOM 5410 N N . GLU A 1 714 ? 4.5 45.812 20.766 1 56.69 714 GLU A N 1
ATOM 5411 C CA . GLU A 1 714 ? 3.641 44.625 20.703 1 56.69 714 GLU A CA 1
ATOM 5412 C C . GLU A 1 714 ? 3.424 44.031 22.094 1 56.69 714 GLU A C 1
ATOM 5414 O O . GLU A 1 714 ? 2.32 43.562 22.406 1 56.69 714 GLU A O 1
ATOM 5419 N N . LYS A 1 715 ? 4.375 43.906 23.062 1 58.41 715 LYS A N 1
ATOM 5420 C CA . LYS A 1 715 ? 4.301 43.375 24.422 1 58.41 715 LYS A CA 1
ATOM 5421 C C . LYS A 1 715 ? 3.436 44.281 25.312 1 58.41 715 LYS A C 1
ATOM 5423 O O . LYS A 1 715 ? 2.645 43.781 26.109 1 58.41 715 LYS A O 1
ATOM 5428 N N . LEU A 1 716 ? 3.869 45.531 25.344 1 45.72 716 LEU A N 1
ATOM 5429 C CA . LEU A 1 716 ? 3.098 46.469 26.156 1 45.72 716 LEU A CA 1
ATOM 5430 C C . LEU A 1 716 ? 1.622 46.438 25.781 1 45.72 716 LEU A C 1
ATOM 5432 O O . LEU A 1 716 ? 0.75 46.531 26.641 1 45.72 716 LEU A O 1
ATOM 5436 N N . SER A 1 717 ? 1.544 46.219 24.656 1 44.53 717 SER A N 1
ATOM 5437 C CA . SER A 1 717 ? 0.157 46.094 24.219 1 44.53 717 SER A CA 1
ATOM 5438 C C . SER A 1 717 ? -0.482 44.812 24.75 1 44.53 717 SER A C 1
ATOM 5440 O O . SER A 1 717 ? -1.649 44.812 25.141 1 44.53 717 SER A O 1
ATOM 5442 N N . VAL A 1 718 ? 0.383 43.844 24.922 1 43.5 718 VAL A N 1
ATOM 5443 C CA . VAL A 1 718 ? -0.091 42.594 25.531 1 43.5 718 VAL A CA 1
ATOM 5444 C C . VAL A 1 718 ? -0.224 42.781 27.047 1 43.5 718 VAL A C 1
ATOM 5446 O O . VAL A 1 718 ? -1.198 42.312 27.641 1 43.5 718 VAL A O 1
ATOM 5449 N N . ALA A 1 719 ? 0.744 43.281 27.938 1 45.72 719 ALA A N 1
ATOM 5450 C CA . ALA A 1 719 ? 0.752 43.531 29.375 1 45.72 719 ALA A CA 1
ATOM 5451 C C . ALA A 1 719 ? -0.36 44.469 29.797 1 45.72 719 ALA A C 1
ATOM 5453 O O . ALA A 1 719 ? -1.016 44.281 30.812 1 45.72 719 ALA A O 1
ATOM 5454 N N . SER A 1 720 ? -0.378 45.5 29.188 1 39.62 720 SER A N 1
ATOM 5455 C CA . SER A 1 720 ? -1.448 46.438 29.562 1 39.62 720 SER A CA 1
ATOM 5456 C C . SER A 1 720 ? -2.816 45.75 29.422 1 39.62 720 SER A C 1
ATOM 5458 O O . SER A 1 720 ? -3.723 46.031 30.219 1 39.62 720 SER A O 1
ATOM 5460 N N . ASN A 1 721 ? -2.848 44.938 28.656 1 33.78 721 ASN A N 1
ATOM 5461 C CA . ASN A 1 721 ? -4.09 44.188 28.531 1 33.78 721 ASN A CA 1
ATOM 5462 C C . ASN A 1 721 ? -4.266 43.156 29.656 1 33.78 721 ASN A C 1
ATOM 5464 O O . ASN A 1 721 ? -5.391 42.844 30.031 1 33.78 721 ASN A O 1
ATOM 5468 N N . LEU A 1 722 ? -3.176 42.688 30.266 1 32.19 722 LEU A N 1
ATOM 5469 C CA . LEU A 1 722 ? -3.199 41.781 31.422 1 32.19 722 LEU A CA 1
ATOM 5470 C C . LEU A 1 722 ? -3.373 42.562 32.719 1 32.19 722 LEU A C 1
ATOM 5472 O O . LEU A 1 722 ? -4.004 42.094 33.656 1 32.19 722 LEU A O 1
ATOM 5476 N N . SER A 1 723 ? -2.846 43.719 32.969 1 31.06 723 SER A N 1
ATOM 5477 C CA . SER A 1 723 ? -3.082 44.469 34.188 1 31.06 723 SER A CA 1
ATOM 5478 C C . SER A 1 723 ? -4.508 45 34.25 1 31.06 723 SER A C 1
ATOM 5480 O O . SER A 1 723 ? -5.121 45.062 35.312 1 31.06 723 SER A O 1
ATOM 5482 N N . MET B 1 1 ? -71.25 -2.383 -1.579 1 19.14 1 MET B N 1
ATOM 5483 C CA . MET B 1 1 ? -70.812 -3.42 -2.51 1 19.14 1 MET B CA 1
ATOM 5484 C C . MET B 1 1 ? -70.375 -2.814 -3.852 1 19.14 1 MET B C 1
ATOM 5486 O O . MET B 1 1 ? -70.25 -3.533 -4.84 1 19.14 1 MET B O 1
ATOM 5490 N N . HIS B 1 2 ? -70.375 -1.602 -3.82 1 18.73 2 HIS B N 1
ATOM 5491 C CA . HIS B 1 2 ? -70.438 -0.597 -4.875 1 18.73 2 HIS B CA 1
ATOM 5492 C C . HIS B 1 2 ? -69.25 -0.68 -5.785 1 18.73 2 HIS B C 1
ATOM 5494 O O . HIS B 1 2 ? -68.125 -0.54 -5.324 1 18.73 2 HIS B O 1
ATOM 5500 N N . SER B 1 3 ? -69.312 -1.231 -6.957 1 17.66 3 SER B N 1
ATOM 5501 C CA . SER B 1 3 ? -68.75 -2.031 -8.023 1 17.66 3 SER B CA 1
ATOM 5502 C C . SER B 1 3 ? -67.812 -1.195 -8.883 1 17.66 3 SER B C 1
ATOM 5504 O O . SER B 1 3 ? -66.688 -1.597 -9.148 1 17.66 3 SER B O 1
ATOM 5506 N N . GLY B 1 4 ? -68.312 -0.234 -9.562 1 17.86 4 GLY B N 1
ATOM 5507 C CA . GLY B 1 4 ? -68.125 -0.153 -11 1 17.86 4 GLY B CA 1
ATOM 5508 C C . GLY B 1 4 ? -66.75 0.381 -11.383 1 17.86 4 GLY B C 1
ATOM 5509 O O . GLY B 1 4 ? -66.125 1.028 -10.578 1 17.86 4 GLY B O 1
ATOM 5510 N N . ILE B 1 5 ? -66.125 -0.059 -12.594 1 18.62 5 ILE B N 1
ATOM 5511 C CA . ILE B 1 5 ? -65.062 -0.434 -13.508 1 18.62 5 ILE B CA 1
ATOM 5512 C C . ILE B 1 5 ? -64.562 0.8 -14.258 1 18.62 5 ILE B C 1
ATOM 5514 O O . ILE B 1 5 ? -63.688 0.697 -15.141 1 18.62 5 ILE B O 1
ATOM 5518 N N . ARG B 1 6 ? -64.5 2.018 -13.625 1 17.41 6 ARG B N 1
ATOM 5519 C CA . ARG B 1 6 ? -64.562 3.076 -14.625 1 17.41 6 ARG B CA 1
ATOM 5520 C C . ARG B 1 6 ? -63.344 2.994 -15.547 1 17.41 6 ARG B C 1
ATOM 5522 O O . ARG B 1 6 ? -62.188 2.971 -15.086 1 17.41 6 ARG B O 1
ATOM 5529 N N . LEU B 1 7 ? -63.469 2.65 -16.891 1 16.31 7 LEU B N 1
ATOM 5530 C CA . LEU B 1 7 ? -62.906 2.164 -18.141 1 16.31 7 LEU B CA 1
ATOM 5531 C C . LEU B 1 7 ? -61.844 3.141 -18.688 1 16.31 7 LEU B C 1
ATOM 5533 O O . LEU B 1 7 ? -60.75 2.742 -19.016 1 16.31 7 LEU B O 1
ATOM 5537 N N . SER B 1 8 ? -62.188 4.332 -19.266 1 15.66 8 SER B N 1
ATOM 5538 C CA . SER B 1 8 ? -62.094 4.473 -20.719 1 15.66 8 SER B CA 1
ATOM 5539 C C . SER B 1 8 ? -60.781 5.066 -21.156 1 15.66 8 SER B C 1
ATOM 5541 O O . SER B 1 8 ? -60.25 4.711 -22.219 1 15.66 8 SER B O 1
ATOM 5543 N N . MET B 1 9 ? -60.281 6.113 -20.516 1 16.88 9 MET B N 1
ATOM 5544 C CA . MET B 1 9 ? -59.969 7.215 -21.438 1 16.88 9 MET B CA 1
ATOM 5545 C C . MET B 1 9 ? -58.719 6.902 -22.25 1 16.88 9 MET B C 1
ATOM 5547 O O . MET B 1 9 ? -57.688 6.488 -21.688 1 16.88 9 MET B O 1
ATOM 5551 N N . ALA B 1 10 ? -58.812 6.926 -23.625 1 16.12 10 ALA B N 1
ATOM 5552 C CA . ALA B 1 10 ? -58.406 6.516 -24.969 1 16.12 10 ALA B CA 1
ATOM 5553 C C . ALA B 1 10 ? -57 7.035 -25.297 1 16.12 10 ALA B C 1
ATOM 5555 O O . ALA B 1 10 ? -56.125 6.254 -25.656 1 16.12 10 ALA B O 1
ATOM 5556 N N . GLN B 1 11 ? -56.938 8.078 -26.188 1 16.25 11 GLN B N 1
ATOM 5557 C CA . GLN B 1 11 ? -56.438 8.117 -27.562 1 16.25 11 GLN B CA 1
ATOM 5558 C C . GLN B 1 11 ? -55 8.648 -27.609 1 16.25 11 GLN B C 1
ATOM 5560 O O . GLN B 1 11 ? -54.688 9.656 -26.969 1 16.25 11 GLN B O 1
ATOM 5565 N N . ARG B 1 12 ? -53.938 7.855 -28.078 1 17.45 12 ARG B N 1
ATOM 5566 C CA . ARG B 1 12 ? -52.5 7.75 -28.25 1 17.45 12 ARG B CA 1
ATOM 5567 C C . ARG B 1 12 ? -52 8.695 -29.344 1 17.45 12 ARG B C 1
ATOM 5569 O O . ARG B 1 12 ? -51.719 8.273 -30.453 1 17.45 12 ARG B O 1
ATOM 5576 N N . SER B 1 13 ? -52.719 9.938 -29.547 1 15.73 13 SER B N 1
ATOM 5577 C CA . SER B 1 13 ? -52.469 10.469 -30.875 1 15.73 13 SER B CA 1
ATOM 5578 C C . SER B 1 13 ? -50.969 10.531 -31.172 1 15.73 13 SER B C 1
ATOM 5580 O O . SER B 1 13 ? -50.156 10.656 -30.25 1 15.73 13 SER B O 1
ATOM 5582 N N . GLN B 1 14 ? -50.531 10.328 -32.5 1 16.95 14 GLN B N 1
ATOM 5583 C CA . GLN B 1 14 ? -49.562 9.922 -33.5 1 16.95 14 GLN B CA 1
ATOM 5584 C C . GLN B 1 14 ? -48.562 11.047 -33.781 1 16.95 14 GLN B C 1
ATOM 5586 O O . GLN B 1 14 ? -47.562 10.852 -34.469 1 16.95 14 GLN B O 1
ATOM 5591 N N . ARG B 1 15 ? -48.625 12.25 -33.156 1 16.19 15 ARG B N 1
ATOM 5592 C CA . ARG B 1 15 ? -48.219 13.273 -34.125 1 16.19 15 ARG B CA 1
ATOM 5593 C C . ARG B 1 15 ? -46.781 13.023 -34.562 1 16.19 15 ARG B C 1
ATOM 5595 O O . ARG B 1 15 ? -45.875 12.789 -33.75 1 16.19 15 ARG B O 1
ATOM 5602 N N . SER B 1 16 ? -46.469 12.867 -35.969 1 16.05 16 SER B N 1
ATOM 5603 C CA . SER B 1 16 ? -45.531 12.438 -36.969 1 16.05 16 SER B CA 1
ATOM 5604 C C . SER B 1 16 ? -44.375 13.406 -37.094 1 16.05 16 SER B C 1
ATOM 5606 O O . SER B 1 16 ? -43.312 13.047 -37.594 1 16.05 16 SER B O 1
ATOM 5608 N N . ALA B 1 17 ? -44.5 14.719 -36.781 1 16.25 17 ALA B N 1
ATOM 5609 C CA . ALA B 1 17 ? -43.969 15.578 -37.844 1 16.25 17 ALA B CA 1
ATOM 5610 C C . ALA B 1 17 ? -42.5 15.352 -38.031 1 16.25 17 ALA B C 1
ATOM 5612 O O . ALA B 1 17 ? -41.781 15.078 -37.062 1 16.25 17 ALA B O 1
ATOM 5613 N N . CYS B 1 18 ? -41.938 15.5 -39.312 1 16.06 18 CYS B N 1
ATOM 5614 C CA . CYS B 1 18 ? -40.938 15.109 -40.344 1 16.06 18 CYS B CA 1
ATOM 5615 C C . CYS B 1 18 ? -39.625 15.844 -40.125 1 16.06 18 CYS B C 1
ATOM 5617 O O . CYS B 1 18 ? -38.562 15.25 -40.281 1 16.06 18 CYS B O 1
ATOM 5619 N N . ARG B 1 19 ? -39.562 17.203 -39.938 1 15.68 19 ARG B N 1
ATOM 5620 C CA . ARG B 1 19 ? -38.906 17.953 -41 1 15.68 19 ARG B CA 1
ATOM 5621 C C . ARG B 1 19 ? -37.406 17.703 -40.969 1 15.68 19 ARG B C 1
ATOM 5623 O O . ARG B 1 19 ? -36.844 17.312 -39.938 1 15.68 19 ARG B O 1
ATOM 5630 N N . CYS B 1 20 ? -36.594 18.516 -41.844 1 16.12 20 CYS B N 1
ATOM 5631 C CA . CYS B 1 20 ? -35.625 18.484 -42.938 1 16.12 20 CYS B CA 1
ATOM 5632 C C . CYS B 1 20 ? -34.188 18.547 -42.375 1 16.12 20 CYS B C 1
ATOM 5634 O O . CYS B 1 20 ? -34 18.875 -41.188 1 16.12 20 CYS B O 1
ATOM 5636 N N . PHE B 1 21 ? -33.156 19.062 -43.25 1 16.56 21 PHE B N 1
ATOM 5637 C CA . PHE B 1 21 ? -31.953 18.656 -43.938 1 16.56 21 PHE B CA 1
ATOM 5638 C C . PHE B 1 21 ? -30.719 19.219 -43.281 1 16.56 21 PHE B C 1
ATOM 5640 O O . PHE B 1 21 ? -29.688 18.547 -43.219 1 16.56 21 PHE B O 1
ATOM 5647 N N . ALA B 1 22 ? -30.641 20.469 -42.562 1 16.98 22 ALA B N 1
ATOM 5648 C CA . ALA B 1 22 ? -29.656 21.375 -43.156 1 16.98 22 ALA B CA 1
ATOM 5649 C C . ALA B 1 22 ? -28.25 21.047 -42.656 1 16.98 22 ALA B C 1
ATOM 5651 O O . ALA B 1 22 ? -28.031 20.75 -41.5 1 16.98 22 ALA B O 1
ATOM 5652 N N . SER B 1 23 ? -27.141 20.906 -43.656 1 16.72 23 SER B N 1
ATOM 5653 C CA . SER B 1 23 ? -25.828 20.328 -43.938 1 16.72 23 SER B CA 1
ATOM 5654 C C . SER B 1 23 ? -24.734 21.125 -43.219 1 16.72 23 SER B C 1
ATOM 5656 O O . SER B 1 23 ? -23.656 20.594 -42.938 1 16.72 23 SER B O 1
ATOM 5658 N N . SER B 1 24 ? -24.797 22.453 -42.75 1 17.52 24 SER B N 1
ATOM 5659 C CA . SER B 1 24 ? -23.719 23.281 -43.25 1 17.52 24 SER B CA 1
ATOM 5660 C C . SER B 1 24 ? -22.406 22.969 -42.531 1 17.52 24 SER B C 1
ATOM 5662 O O . SER B 1 24 ? -22.391 22.672 -41.344 1 17.52 24 SER B O 1
ATOM 5664 N N . PRO B 1 25 ? -21.188 22.922 -43.312 1 18.73 25 PRO B N 1
ATOM 5665 C CA . PRO B 1 25 ? -19.844 22.344 -43.344 1 18.73 25 PRO B CA 1
ATOM 5666 C C . PRO B 1 25 ? -18.859 23.094 -42.438 1 18.73 25 PRO B C 1
ATOM 5668 O O . PRO B 1 25 ? -17.766 22.594 -42.156 1 18.73 25 PRO B O 1
ATOM 5671 N N . LEU B 1 26 ? -19.156 24.156 -41.594 1 18.94 26 LEU B N 1
ATOM 5672 C CA . LEU B 1 26 ? -18.188 25.234 -41.625 1 18.94 26 LEU B CA 1
ATOM 5673 C C . LEU B 1 26 ? -16.875 24.812 -40.969 1 18.94 26 LEU B C 1
ATOM 5675 O O . LEU B 1 26 ? -16.891 24.266 -39.844 1 18.94 26 LEU B O 1
ATOM 5679 N N . VAL B 1 27 ? -15.742 24.734 -41.781 1 20.77 27 VAL B N 1
ATOM 5680 C CA . VAL B 1 27 ? -14.352 24.281 -41.812 1 20.77 27 VAL B CA 1
ATOM 5681 C C . VAL B 1 27 ? -13.516 25.172 -40.906 1 20.77 27 VAL B C 1
ATOM 5683 O O . VAL B 1 27 ? -13.398 26.391 -41.125 1 20.77 27 VAL B O 1
ATOM 5686 N N . PRO B 1 28 ? -13.633 25.203 -39.594 1 19.84 28 PRO B N 1
ATOM 5687 C CA . PRO B 1 28 ? -12.938 26.297 -38.906 1 19.84 28 PRO B CA 1
ATOM 5688 C C . PRO B 1 28 ? -11.438 26.297 -39.188 1 19.84 28 PRO B C 1
ATOM 5690 O O . PRO B 1 28 ? -10.82 25.234 -39.281 1 19.84 28 PRO B O 1
ATOM 5693 N N . SER B 1 29 ? -10.953 27.344 -39.938 1 19.78 29 SER B N 1
ATOM 5694 C CA . SER B 1 29 ? -9.625 27.609 -40.469 1 19.78 29 SER B CA 1
ATOM 5695 C C . SER B 1 29 ? -8.586 27.703 -39.344 1 19.78 29 SER B C 1
ATOM 5697 O O . SER B 1 29 ? -8.773 28.422 -38.375 1 19.78 29 SER B O 1
ATOM 5699 N N . LEU B 1 30 ? -7.816 26.609 -39.125 1 20.5 30 LEU B N 1
ATOM 5700 C CA . LEU B 1 30 ? -6.746 26.297 -38.188 1 20.5 30 LEU B CA 1
ATOM 5701 C C . LEU B 1 30 ? -5.574 27.266 -38.375 1 20.5 30 LEU B C 1
ATOM 5703 O O . LEU B 1 30 ? -4.949 27.297 -39.438 1 20.5 30 LEU B O 1
ATOM 5707 N N . ARG B 1 31 ? -5.758 28.516 -38.031 1 19.94 31 ARG B N 1
ATOM 5708 C CA . ARG B 1 31 ? -4.691 29.453 -38.344 1 19.94 31 ARG B CA 1
ATOM 5709 C C . ARG B 1 31 ? -3.338 28.938 -37.875 1 19.94 31 ARG B C 1
ATOM 5711 O O . ARG B 1 31 ? -3.223 28.422 -36.781 1 19.94 31 ARG B O 1
ATOM 5718 N N . PRO B 1 32 ? -2.328 28.875 -38.875 1 20.45 32 PRO B N 1
ATOM 5719 C CA . PRO B 1 32 ? -0.973 28.312 -38.875 1 20.45 32 PRO B CA 1
ATOM 5720 C C . PRO B 1 32 ? -0.013 29.078 -37.969 1 20.45 32 PRO B C 1
ATOM 5722 O O . PRO B 1 32 ? 0.162 30.281 -38.125 1 20.45 32 PRO B O 1
ATOM 5725 N N . LEU B 1 33 ? -0.154 29.016 -36.625 1 19.89 33 LEU B N 1
ATOM 5726 C CA . LEU B 1 33 ? 0.708 29.938 -35.875 1 19.89 33 LEU B CA 1
ATOM 5727 C C . LEU B 1 33 ? 2.146 29.844 -36.406 1 19.89 33 LEU B C 1
ATOM 5729 O O . LEU B 1 33 ? 2.604 28.781 -36.781 1 19.89 33 LEU B O 1
ATOM 5733 N N . ARG B 1 34 ? 2.771 31.016 -36.562 1 19.06 34 ARG B N 1
ATOM 5734 C CA . ARG B 1 34 ? 4.008 31.562 -37.094 1 19.06 34 ARG B CA 1
ATOM 5735 C C . ARG B 1 34 ? 5.227 30.875 -36.5 1 19.06 34 ARG B C 1
ATOM 5737 O O . ARG B 1 34 ? 5.191 30.438 -35.344 1 19.06 34 ARG B O 1
ATOM 5744 N N . SER B 1 35 ? 6.297 30.578 -37.344 1 19.31 35 SER B N 1
ATOM 5745 C CA . SER B 1 35 ? 7.574 29.906 -37.531 1 19.31 35 SER B CA 1
ATOM 5746 C C . SER B 1 35 ? 8.664 30.516 -36.656 1 19.31 35 SER B C 1
ATOM 5748 O O . SER B 1 35 ? 9.805 30.078 -36.688 1 19.31 35 SER B O 1
ATOM 5750 N N . CYS B 1 36 ? 8.422 30.984 -35.375 1 19.53 36 CYS B N 1
ATOM 5751 C CA . CYS B 1 36 ? 9.555 31.812 -34.969 1 19.53 36 CYS B CA 1
ATOM 5752 C C . CYS B 1 36 ? 10.867 31.062 -35.156 1 19.53 36 CYS B C 1
ATOM 5754 O O . CYS B 1 36 ? 10.93 29.844 -35 1 19.53 36 CYS B O 1
ATOM 5756 N N . GLY B 1 37 ? 11.875 31.812 -35.688 1 19.16 37 GLY B N 1
ATOM 5757 C CA . GLY B 1 37 ? 13.203 31.734 -36.25 1 19.16 37 GLY B CA 1
ATOM 5758 C C . GLY B 1 37 ? 14.195 31 -35.375 1 19.16 37 GLY B C 1
ATOM 5759 O O . GLY B 1 37 ? 13.969 30.844 -34.156 1 19.16 37 GLY B O 1
ATOM 5760 N N . TRP B 1 38 ? 15.211 30.328 -36 1 19.97 38 TRP B N 1
ATOM 5761 C CA . TRP B 1 38 ? 16.297 29.359 -35.906 1 19.97 38 TRP B CA 1
ATOM 5762 C C . TRP B 1 38 ? 17.453 29.875 -35.062 1 19.97 38 TRP B C 1
ATOM 5764 O O . TRP B 1 38 ? 18.469 29.203 -34.906 1 19.97 38 TRP B O 1
ATOM 5774 N N . LEU B 1 39 ? 17.203 30.734 -33.938 1 19.98 39 LEU B N 1
ATOM 5775 C CA . LEU B 1 39 ? 18.5 31.312 -33.625 1 19.98 39 LEU B CA 1
ATOM 5776 C C . LEU B 1 39 ? 19.562 30.234 -33.469 1 19.98 39 LEU B C 1
ATOM 5778 O O . LEU B 1 39 ? 19.297 29.172 -32.906 1 19.98 39 LEU B O 1
ATOM 5782 N N . GLY B 1 40 ? 20.703 30.344 -34.188 1 20.28 40 GLY B N 1
ATOM 5783 C CA . GLY B 1 40 ? 21.953 29.703 -34.594 1 20.28 40 GLY B CA 1
ATOM 5784 C C . GLY B 1 40 ? 22.891 29.391 -33.469 1 20.28 40 GLY B C 1
ATOM 5785 O O . GLY B 1 40 ? 23.922 30.047 -33.312 1 20.28 40 GLY B O 1
ATOM 5786 N N . LEU B 1 41 ? 22.422 29.172 -32.188 1 19.97 41 LEU B N 1
ATOM 5787 C CA . LEU B 1 41 ? 23.5 29.344 -31.203 1 19.97 41 LEU B CA 1
ATOM 5788 C C . LEU B 1 41 ? 24.641 28.375 -31.5 1 19.97 41 LEU B C 1
ATOM 5790 O O . LEU B 1 41 ? 24.406 27.203 -31.797 1 19.97 41 LEU B O 1
ATOM 5794 N N . GLU B 1 42 ? 25.875 28.938 -31.734 1 21.69 42 GLU B N 1
ATOM 5795 C CA . GLU B 1 42 ? 27.219 28.531 -32.156 1 21.69 42 GLU B CA 1
ATOM 5796 C C . GLU B 1 42 ? 27.797 27.516 -31.156 1 21.69 42 GLU B C 1
ATOM 5798 O O . GLU B 1 42 ? 27.812 27.75 -29.953 1 21.69 42 GLU B O 1
ATOM 5803 N N . THR B 1 43 ? 27.719 26.219 -31.438 1 22.34 43 THR B N 1
ATOM 5804 C CA . THR B 1 43 ? 28.188 25.062 -30.688 1 22.34 43 THR B CA 1
ATOM 5805 C C . THR B 1 43 ? 29.703 25.109 -30.516 1 22.34 43 THR B C 1
ATOM 5807 O O . THR B 1 43 ? 30.438 25.047 -31.5 1 22.34 43 THR B O 1
ATOM 5810 N N . PRO B 1 44 ? 30.219 26.031 -29.609 1 20.83 44 PRO B N 1
ATOM 5811 C CA . PRO B 1 44 ? 31.672 26.047 -29.766 1 20.83 44 PRO B CA 1
ATOM 5812 C C . PRO B 1 44 ? 32.312 24.672 -29.656 1 20.83 44 PRO B C 1
ATOM 5814 O O . PRO B 1 44 ? 31.734 23.766 -29.047 1 20.83 44 PRO B O 1
ATOM 5817 N N . ARG B 1 45 ? 33.25 24.359 -30.547 1 21.61 45 ARG B N 1
ATOM 5818 C CA . ARG B 1 45 ? 34.062 23.219 -30.938 1 21.61 45 ARG B CA 1
ATOM 5819 C C . ARG B 1 45 ? 35.031 22.828 -29.844 1 21.61 45 ARG B C 1
ATOM 5821 O O . ARG B 1 45 ? 36.25 22.938 -30 1 21.61 45 ARG B O 1
ATOM 5828 N N . LEU B 1 46 ? 34.688 22.953 -28.5 1 20.67 46 LEU B N 1
ATOM 5829 C CA . LEU B 1 46 ? 35.906 22.812 -27.703 1 20.67 46 LEU B CA 1
ATOM 5830 C C . LEU B 1 46 ? 36.594 21.484 -28 1 20.67 46 LEU B C 1
ATOM 5832 O O . LEU B 1 46 ? 35.938 20.484 -28.25 1 20.67 46 LEU B O 1
ATOM 5836 N N . GLY B 1 47 ? 37.906 21.578 -28.375 1 20.12 47 GLY B N 1
ATOM 5837 C CA . GLY B 1 47 ? 38.938 20.688 -28.875 1 20.12 47 GLY B CA 1
ATOM 5838 C C . GLY B 1 47 ? 39.188 19.5 -27.953 1 20.12 47 GLY B C 1
ATOM 5839 O O . GLY B 1 47 ? 38.75 19.5 -26.812 1 20.12 47 GLY B O 1
ATOM 5840 N N . PRO B 1 48 ? 39.844 18.438 -28.484 1 21.39 48 PRO B N 1
ATOM 5841 C CA . PRO B 1 48 ? 40.062 17.031 -28.172 1 21.39 48 PRO B CA 1
ATOM 5842 C C . PRO B 1 48 ? 40.969 16.828 -26.953 1 21.39 48 PRO B C 1
ATOM 5844 O O . PRO B 1 48 ? 41.406 15.711 -26.688 1 21.39 48 PRO B O 1
ATOM 5847 N N . ARG B 1 49 ? 40.906 17.719 -25.891 1 21.08 49 ARG B N 1
ATOM 5848 C CA . ARG B 1 49 ? 42.094 17.562 -25.062 1 21.08 49 ARG B CA 1
ATOM 5849 C C . ARG B 1 49 ? 42.312 16.094 -24.688 1 21.08 49 ARG B C 1
ATOM 5851 O O . ARG B 1 49 ? 41.375 15.328 -24.609 1 21.08 49 ARG B O 1
ATOM 5858 N N . GLU B 1 50 ? 43.688 15.766 -24.484 1 20.88 50 GLU B N 1
ATOM 5859 C CA . GLU B 1 50 ? 44.625 14.648 -24.391 1 20.88 50 GLU B CA 1
ATOM 5860 C C . GLU B 1 50 ? 44.344 13.805 -23.141 1 20.88 50 GLU B C 1
ATOM 5862 O O . GLU B 1 50 ? 44.188 14.336 -22.047 1 20.88 50 GLU B O 1
ATOM 5867 N N . LEU B 1 51 ? 43.719 12.672 -23.281 1 20.34 51 LEU B N 1
ATOM 5868 C CA . LEU B 1 51 ? 43.406 11.609 -22.344 1 20.34 51 LEU B CA 1
ATOM 5869 C C . LEU B 1 51 ? 44.656 11.117 -21.609 1 20.34 51 LEU B C 1
ATOM 5871 O O . LEU B 1 51 ? 45.5 10.445 -22.203 1 20.34 51 LEU B O 1
ATOM 5875 N N . ARG B 1 52 ? 45.312 12.102 -20.844 1 19.05 52 ARG B N 1
ATOM 5876 C CA . ARG B 1 52 ? 46.562 11.656 -20.219 1 19.05 52 ARG B CA 1
ATOM 5877 C C . ARG B 1 52 ? 46.344 10.359 -19.453 1 19.05 52 ARG B C 1
ATOM 5879 O O . ARG B 1 52 ? 45.25 10.102 -18.938 1 19.05 52 ARG B O 1
ATOM 5886 N N . SER B 1 53 ? 47.375 9.438 -19.5 1 19.55 53 SER B N 1
ATOM 5887 C CA . SER B 1 53 ? 47.75 8.055 -19.219 1 19.55 53 SER B CA 1
ATOM 5888 C C . SER B 1 53 ? 47.781 7.781 -17.719 1 19.55 53 SER B C 1
ATOM 5890 O O . SER B 1 53 ? 48.562 8.375 -16.984 1 19.55 53 SER B O 1
ATOM 5892 N N . LEU B 1 54 ? 46.625 7.941 -17.047 1 19.67 54 LEU B N 1
ATOM 5893 C CA . LEU B 1 54 ? 46.875 7.836 -15.602 1 19.67 54 LEU B CA 1
ATOM 5894 C C . LEU B 1 54 ? 47.594 6.535 -15.266 1 19.67 54 LEU B C 1
ATOM 5896 O O . LEU B 1 54 ? 47.281 5.484 -15.836 1 19.67 54 LEU B O 1
ATOM 5900 N N . PRO B 1 55 ? 48.75 6.684 -14.539 1 19.78 55 PRO B N 1
ATOM 5901 C CA . PRO B 1 55 ? 49.75 5.672 -14.211 1 19.78 55 PRO B CA 1
ATOM 5902 C C . PRO B 1 55 ? 49.188 4.473 -13.469 1 19.78 55 PRO B C 1
ATOM 5904 O O . PRO B 1 55 ? 48.062 4.559 -12.938 1 19.78 55 PRO B O 1
ATOM 5907 N N . HIS B 1 56 ? 50 3.395 -13.438 1 20.5 56 HIS B N 1
ATOM 5908 C CA . HIS B 1 56 ? 50.094 1.964 -13.172 1 20.5 56 HIS B CA 1
ATOM 5909 C C . HIS B 1 56 ? 49.938 1.669 -11.68 1 20.5 56 HIS B C 1
ATOM 5911 O O . HIS B 1 56 ? 50.844 1.897 -10.898 1 20.5 56 HIS B O 1
ATOM 5917 N N . ILE B 1 57 ? 48.844 2.084 -11.086 1 18.89 57 ILE B N 1
ATOM 5918 C CA . ILE B 1 57 ? 48.906 1.881 -9.641 1 18.89 57 ILE B CA 1
ATOM 5919 C C . ILE B 1 57 ? 49.188 0.409 -9.344 1 18.89 57 ILE B C 1
ATOM 5921 O O . ILE B 1 57 ? 48.469 -0.472 -9.82 1 18.89 57 ILE B O 1
ATOM 5925 N N . ARG B 1 58 ? 50.406 0.131 -8.766 1 18.75 58 ARG B N 1
ATOM 5926 C CA . ARG B 1 58 ? 51.094 -1.071 -8.32 1 18.75 58 ARG B CA 1
ATOM 5927 C C . ARG B 1 58 ? 50.25 -1.859 -7.328 1 18.75 58 ARG B C 1
ATOM 5929 O O . ARG B 1 58 ? 49.656 -1.282 -6.406 1 18.75 58 ARG B O 1
ATOM 5936 N N . TRP B 1 59 ? 49.844 -3.096 -7.711 1 19.03 59 TRP B N 1
ATOM 5937 C CA . TRP B 1 59 ? 49.094 -4.219 -7.141 1 19.03 59 TRP B CA 1
ATOM 5938 C C . TRP B 1 59 ? 49.812 -4.758 -5.902 1 19.03 59 TRP B C 1
ATOM 5940 O O . TRP B 1 59 ? 49.375 -5.762 -5.324 1 19.03 59 TRP B O 1
ATOM 5950 N N . HIS B 1 60 ? 50.469 -3.848 -5.051 1 18.19 60 HIS B N 1
ATOM 5951 C CA . HIS B 1 60 ? 51.281 -4.621 -4.121 1 18.19 60 HIS B CA 1
ATOM 5952 C C . HIS B 1 60 ? 50.438 -5.684 -3.41 1 18.19 60 HIS B C 1
ATOM 5954 O O . HIS B 1 60 ? 49.25 -5.512 -3.217 1 18.19 60 HIS B O 1
ATOM 5960 N N . GLY B 1 61 ? 51.094 -6.918 -3.238 1 17.41 61 GLY B N 1
ATOM 5961 C CA . GLY B 1 61 ? 51.031 -8.328 -2.879 1 17.41 61 GLY B CA 1
ATOM 5962 C C . GLY B 1 61 ? 50.688 -8.555 -1.42 1 17.41 61 GLY B C 1
ATOM 5963 O O . GLY B 1 61 ? 51.469 -8.258 -0.531 1 17.41 61 GLY B O 1
ATOM 5964 N N . MET B 1 62 ? 49.562 -8.016 -0.958 1 17.36 62 MET B N 1
ATOM 5965 C CA . MET B 1 62 ? 49.375 -8.219 0.475 1 17.36 62 MET B CA 1
ATOM 5966 C C . MET B 1 62 ? 49.5 -9.695 0.836 1 17.36 62 MET B C 1
ATOM 5968 O O . MET B 1 62 ? 48.812 -10.547 0.254 1 17.36 62 MET B O 1
ATOM 5972 N N . ALA B 1 63 ? 50.719 -10.039 1.425 1 16.95 63 ALA B N 1
ATOM 5973 C CA . ALA B 1 63 ? 51.281 -11.258 1.982 1 16.95 63 ALA B CA 1
ATOM 5974 C C . ALA B 1 63 ? 50.312 -11.961 2.902 1 16.95 63 ALA B C 1
ATOM 5976 O O . ALA B 1 63 ? 49.344 -11.344 3.389 1 16.95 63 ALA B O 1
ATOM 5977 N N . SER B 1 64 ? 50.781 -13.195 3.391 1 16.56 64 SER B N 1
ATOM 5978 C CA . SER B 1 64 ? 50.5 -14.57 3.785 1 16.56 64 SER B CA 1
ATOM 5979 C C . SER B 1 64 ? 50.125 -14.656 5.262 1 16.56 64 SER B C 1
ATOM 5981 O O . SER B 1 64 ? 49.812 -15.742 5.766 1 16.56 64 SER B O 1
ATOM 5983 N N . VAL B 1 65 ? 50.031 -13.57 6.008 1 17.12 65 VAL B N 1
ATOM 5984 C CA . VAL B 1 65 ? 50.406 -13.977 7.359 1 17.12 65 VAL B CA 1
ATOM 5985 C C . VAL B 1 65 ? 49.5 -15.102 7.832 1 17.12 65 VAL B C 1
ATOM 5987 O O . VAL B 1 65 ? 48.281 -15.016 7.695 1 17.12 65 VAL B O 1
ATOM 5990 N N . ALA B 1 66 ? 50.188 -16.266 8.305 1 16.38 66 ALA B N 1
ATOM 5991 C CA . ALA B 1 66 ? 50.125 -17.656 8.773 1 16.38 66 ALA B CA 1
ATOM 5992 C C . ALA B 1 66 ? 49.156 -17.812 9.938 1 16.38 66 ALA B C 1
ATOM 5994 O O . ALA B 1 66 ? 48.781 -16.828 10.586 1 16.38 66 ALA B O 1
ATOM 5995 N N . ALA B 1 67 ? 49.062 -19.078 10.406 1 16.48 67 ALA B N 1
ATOM 5996 C CA . ALA B 1 67 ? 48.25 -20.188 10.891 1 16.48 67 ALA B CA 1
ATOM 5997 C C . ALA B 1 67 ? 48.094 -20.141 12.414 1 16.48 67 ALA B C 1
ATOM 5999 O O . ALA B 1 67 ? 47.156 -20.703 12.977 1 16.48 67 ALA B O 1
ATOM 6000 N N . GLU B 1 68 ? 49.031 -19.359 13.148 1 16.34 68 GLU B N 1
ATOM 6001 C CA . GLU B 1 68 ? 49.438 -20.172 14.289 1 16.34 68 GLU B CA 1
ATOM 6002 C C . GLU B 1 68 ? 48.25 -20.484 15.188 1 16.34 68 GLU B C 1
ATOM 6004 O O . GLU B 1 68 ? 47.312 -19.672 15.297 1 16.34 68 GLU B O 1
ATOM 6009 N N . HIS B 1 69 ? 48.219 -21.797 15.727 1 16.69 69 HIS B N 1
ATOM 6010 C CA . HIS B 1 69 ? 47.5 -22.859 16.422 1 16.69 69 HIS B CA 1
ATOM 6011 C C . HIS B 1 69 ? 47.25 -22.5 17.875 1 16.69 69 HIS B C 1
ATOM 6013 O O . HIS B 1 69 ? 46.531 -23.219 18.594 1 16.69 69 HIS B O 1
ATOM 6019 N N . LYS B 1 70 ? 47.812 -21.359 18.328 1 16.27 70 LYS B N 1
ATOM 6020 C CA . LYS B 1 70 ? 48.219 -21.719 19.688 1 16.27 70 LYS B CA 1
ATOM 6021 C C . LYS B 1 70 ? 47.062 -22.297 20.484 1 16.27 70 LYS B C 1
ATOM 6023 O O . LYS B 1 70 ? 45.906 -21.859 20.297 1 16.27 70 LYS B O 1
ATOM 6028 N N . GLU B 1 71 ? 47.312 -23.359 21.344 1 16.08 71 GLU B N 1
ATOM 6029 C CA . GLU B 1 71 ? 46.875 -24.469 22.203 1 16.08 71 GLU B CA 1
ATOM 6030 C C . GLU B 1 71 ? 46.219 -23.938 23.469 1 16.08 71 GLU B C 1
ATOM 6032 O O . GLU B 1 71 ? 45.5 -24.688 24.141 1 16.08 71 GLU B O 1
ATOM 6037 N N . GLY B 1 72 ? 46.344 -22.656 23.781 1 15.7 72 GLY B N 1
ATOM 6038 C CA . GLY B 1 72 ? 46.531 -22.625 25.219 1 15.7 72 GLY B CA 1
ATOM 6039 C C . GLY B 1 72 ? 45.375 -23.234 25.984 1 15.7 72 GLY B C 1
ATOM 6040 O O . GLY B 1 72 ? 44.219 -23.094 25.578 1 15.7 72 GLY B O 1
ATOM 6041 N N . LYS B 1 73 ? 45.781 -24.203 26.844 1 16.55 73 LYS B N 1
ATOM 6042 C CA . LYS B 1 73 ? 45.312 -25.266 27.75 1 16.55 73 LYS B CA 1
ATOM 6043 C C . LYS B 1 73 ? 44.25 -24.75 28.703 1 16.55 73 LYS B C 1
ATOM 6045 O O . LYS B 1 73 ? 44.094 -23.547 28.875 1 16.55 73 LYS B O 1
ATOM 6050 N N . PRO B 1 74 ? 44.156 -25.469 29.891 1 16.5 74 PRO B N 1
ATOM 6051 C CA . PRO B 1 74 ? 43.156 -26.172 30.688 1 16.5 74 PRO B CA 1
ATOM 6052 C C . PRO B 1 74 ? 42.594 -25.312 31.812 1 16.5 74 PRO B C 1
ATOM 6054 O O . PRO B 1 74 ? 41.438 -25.438 32.156 1 16.5 74 PRO B O 1
ATOM 6057 N N . GLU B 1 75 ? 43.406 -24.391 32.375 1 15.23 75 GLU B N 1
ATOM 6058 C CA . GLU B 1 75 ? 43.594 -24.656 33.812 1 15.23 75 GLU B CA 1
ATOM 6059 C C . GLU B 1 75 ? 42.281 -24.453 34.562 1 15.23 75 GLU B C 1
ATOM 6061 O O . GLU B 1 75 ? 41.406 -23.719 34.094 1 15.23 75 GLU B O 1
ATOM 6066 N N . LYS B 1 76 ? 42.406 -24.859 35.938 1 16.09 76 LYS B N 1
ATOM 6067 C CA . LYS B 1 76 ? 41.781 -25.562 37.062 1 16.09 76 LYS B CA 1
ATOM 6068 C C . LYS B 1 76 ? 40.844 -24.625 37.844 1 16.09 76 LYS B C 1
ATOM 6070 O O . LYS B 1 76 ? 40 -25.078 38.625 1 16.09 76 LYS B O 1
ATOM 6075 N N . ALA B 1 77 ? 40.969 -23.266 37.75 1 16.22 77 ALA B N 1
ATOM 6076 C CA . ALA B 1 77 ? 41.031 -22.812 39.156 1 16.22 77 ALA B CA 1
ATOM 6077 C C . ALA B 1 77 ? 39.75 -23.203 39.906 1 16.22 77 ALA B C 1
ATOM 6079 O O . ALA B 1 77 ? 38.656 -23.172 39.344 1 16.22 77 ALA B O 1
ATOM 6080 N N . GLU B 1 78 ? 39.938 -23.609 41.156 1 15.52 78 GLU B N 1
ATOM 6081 C CA . GLU B 1 78 ? 39.438 -24.359 42.312 1 15.52 78 GLU B CA 1
ATOM 6082 C C . GLU B 1 78 ? 38.188 -23.688 42.906 1 15.52 78 GLU B C 1
ATOM 6084 O O . GLU B 1 78 ? 37.188 -24.344 43.125 1 15.52 78 GLU B O 1
ATOM 6089 N N . GLU B 1 79 ? 38.438 -22.594 43.656 1 16.19 79 GLU B N 1
ATOM 6090 C CA . GLU B 1 79 ? 38.125 -22.75 45.094 1 16.19 79 GLU B CA 1
ATOM 6091 C C . GLU B 1 79 ? 36.625 -22.672 45.344 1 16.19 79 GLU B C 1
ATOM 6093 O O . GLU B 1 79 ? 35.875 -22.109 44.531 1 16.19 79 GLU B O 1
ATOM 6098 N N . THR B 1 80 ? 36.281 -23.016 46.594 1 16.16 80 THR B N 1
ATOM 6099 C CA . THR B 1 80 ? 35.438 -23.734 47.531 1 16.16 80 THR B CA 1
ATOM 6100 C C . THR B 1 80 ? 34.219 -22.891 47.906 1 16.16 80 THR B C 1
ATOM 6102 O O . THR B 1 80 ? 33.125 -23.422 48.062 1 16.16 80 THR B O 1
ATOM 6105 N N . THR B 1 81 ? 34.406 -21.547 48.156 1 16.91 81 THR B N 1
ATOM 6106 C CA . THR B 1 81 ? 33.906 -21.344 49.5 1 16.91 81 THR B CA 1
ATOM 6107 C C . THR B 1 81 ? 32.375 -21.484 49.531 1 16.91 81 THR B C 1
ATOM 6109 O O . THR B 1 81 ? 31.703 -21.078 48.562 1 16.91 81 THR B O 1
ATOM 6112 N N . THR B 1 82 ? 31.875 -22.141 50.625 1 16.69 82 THR B N 1
ATOM 6113 C CA . THR B 1 82 ? 30.766 -22.844 51.25 1 16.69 82 THR B CA 1
ATOM 6114 C C . THR B 1 82 ? 29.594 -21.891 51.5 1 16.69 82 THR B C 1
ATOM 6116 O O . THR B 1 82 ? 28.5 -22.328 51.875 1 16.69 82 THR B O 1
ATOM 6119 N N . ALA B 1 83 ? 29.609 -20.578 51.344 1 17.3 83 ALA B N 1
ATOM 6120 C CA . ALA B 1 83 ? 28.781 -20 52.406 1 17.3 83 ALA B CA 1
ATOM 6121 C C . ALA B 1 83 ? 27.344 -20.484 52.344 1 17.3 83 ALA B C 1
ATOM 6123 O O . ALA B 1 83 ? 26.719 -20.422 51.25 1 17.3 83 ALA B O 1
ATOM 6124 N N . THR B 1 84 ? 26.922 -21.281 53.25 1 16.45 84 THR B N 1
ATOM 6125 C CA . THR B 1 84 ? 25.828 -22.125 53.75 1 16.45 84 THR B CA 1
ATOM 6126 C C . THR B 1 84 ? 24.531 -21.328 53.781 1 16.45 84 THR B C 1
ATOM 6128 O O . THR B 1 84 ? 23.438 -21.906 53.75 1 16.45 84 THR B O 1
ATOM 6131 N N . THR B 1 85 ? 24.516 -19.953 53.938 1 17.38 85 THR B N 1
ATOM 6132 C CA . THR B 1 85 ? 23.516 -19.703 55 1 17.38 85 THR B CA 1
ATOM 6133 C C . THR B 1 85 ? 22.141 -20.141 54.531 1 17.38 85 THR B C 1
ATOM 6135 O O . THR B 1 85 ? 21.828 -20.109 53.344 1 17.38 85 THR B O 1
ATOM 6138 N N . ALA B 1 86 ? 21.203 -20.469 55.531 1 16.59 86 ALA B N 1
ATOM 6139 C CA . ALA B 1 86 ? 20.047 -21.219 56 1 16.59 86 ALA B CA 1
ATOM 6140 C C . ALA B 1 86 ? 18.75 -20.641 55.438 1 16.59 86 ALA B C 1
ATOM 6142 O O . ALA B 1 86 ? 17.656 -21.047 55.844 1 16.59 86 ALA B O 1
ATOM 6143 N N . ALA B 1 87 ? 18.75 -19.719 54.469 1 18.3 87 ALA B N 1
ATOM 6144 C CA . ALA B 1 87 ? 17.438 -19.094 54.625 1 18.3 87 ALA B CA 1
ATOM 6145 C C . ALA B 1 87 ? 16.328 -20.109 54.438 1 18.3 87 ALA B C 1
ATOM 6147 O O . ALA B 1 87 ? 16.359 -20.953 53.531 1 18.3 87 ALA B O 1
ATOM 6148 N N . THR B 1 88 ? 15.609 -20.344 55.438 1 17.17 88 THR B N 1
ATOM 6149 C CA . THR B 1 88 ? 14.492 -21.172 55.844 1 17.17 88 THR B CA 1
ATOM 6150 C C . THR B 1 88 ? 13.398 -21.172 54.781 1 17.17 88 THR B C 1
ATOM 6152 O O . THR B 1 88 ? 13.195 -20.172 54.094 1 17.17 88 THR B O 1
ATOM 6155 N N . ALA B 1 89 ? 12.531 -22.312 54.625 1 18.12 89 ALA B N 1
ATOM 6156 C CA . ALA B 1 89 ? 11.75 -23.234 53.812 1 18.12 89 ALA B CA 1
ATOM 6157 C C . ALA B 1 89 ? 10.32 -22.719 53.625 1 18.12 89 ALA B C 1
ATOM 6159 O O . ALA B 1 89 ? 9.516 -23.359 52.938 1 18.12 89 ALA B O 1
ATOM 6160 N N . THR B 1 90 ? 9.961 -21.438 53.781 1 19 90 THR B N 1
ATOM 6161 C CA . THR B 1 90 ? 8.562 -21.625 54.156 1 19 90 THR B CA 1
ATOM 6162 C C . THR B 1 90 ? 7.773 -22.25 53.031 1 19 90 THR B C 1
ATOM 6164 O O . THR B 1 90 ? 7.91 -21.844 51.875 1 19 90 THR B O 1
ATOM 6167 N N . PRO B 1 91 ? 6.945 -23.422 53.156 1 17.5 91 PRO B N 1
ATOM 6168 C CA . PRO B 1 91 ? 6.344 -24.547 52.438 1 17.5 91 PRO B CA 1
ATOM 6169 C C . PRO B 1 91 ? 5.332 -24.109 51.375 1 17.5 91 PRO B C 1
ATOM 6171 O O . PRO B 1 91 ? 5.371 -24.578 50.25 1 17.5 91 PRO B O 1
ATOM 6174 N N . THR B 1 92 ? 4.141 -23.562 51.719 1 17.91 92 THR B N 1
ATOM 6175 C CA . THR B 1 92 ? 2.9 -24.328 51.594 1 17.91 92 THR B CA 1
ATOM 6176 C C . THR B 1 92 ? 2.275 -24.109 50.219 1 17.91 92 THR B C 1
ATOM 6178 O O . THR B 1 92 ? 1.756 -25.062 49.625 1 17.91 92 THR B O 1
ATOM 6181 N N . ALA B 1 93 ? 1.911 -22.859 49.656 1 20.11 93 ALA B N 1
ATOM 6182 C CA . ALA B 1 93 ? 0.577 -22.688 49.094 1 20.11 93 ALA B CA 1
ATOM 6183 C C . ALA B 1 93 ? 0.516 -23.234 47.656 1 20.11 93 ALA B C 1
ATOM 6185 O O . ALA B 1 93 ? 0.993 -22.594 46.719 1 20.11 93 ALA B O 1
ATOM 6186 N N . THR B 1 94 ? 0.691 -24.578 47.375 1 21.14 94 THR B N 1
ATOM 6187 C CA . THR B 1 94 ? 0.825 -25.359 46.156 1 21.14 94 THR B CA 1
ATOM 6188 C C . THR B 1 94 ? -0.48 -25.344 45.344 1 21.14 94 THR B C 1
ATOM 6190 O O . THR B 1 94 ? -0.496 -25.688 44.156 1 21.14 94 THR B O 1
ATOM 6193 N N . ALA B 1 95 ? -1.664 -25.328 45.938 1 21.22 95 ALA B N 1
ATOM 6194 C CA . ALA B 1 95 ? -2.764 -26.141 45.438 1 21.22 95 ALA B CA 1
ATOM 6195 C C . ALA B 1 95 ? -3.309 -25.562 44.125 1 21.22 95 ALA B C 1
ATOM 6197 O O . ALA B 1 95 ? -3.846 -26.281 43.281 1 21.22 95 ALA B O 1
ATOM 6198 N N . ALA B 1 96 ? -3.611 -24.266 43.938 1 23.5 96 ALA B N 1
ATOM 6199 C CA . ALA B 1 96 ? -4.746 -23.906 43.094 1 23.5 96 ALA B CA 1
ATOM 6200 C C . ALA B 1 96 ? -4.375 -23.984 41.594 1 23.5 96 ALA B C 1
ATOM 6202 O O . ALA B 1 96 ? -5.02 -23.359 40.75 1 23.5 96 ALA B O 1
ATOM 6203 N N . ALA B 1 97 ? -3.373 -24.781 41.219 1 26.33 97 ALA B N 1
ATOM 6204 C CA . ALA B 1 97 ? -2.828 -24.719 39.844 1 26.33 97 ALA B CA 1
ATOM 6205 C C . ALA B 1 97 ? -3.693 -25.516 38.875 1 26.33 97 ALA B C 1
ATOM 6207 O O . ALA B 1 97 ? -3.477 -25.469 37.656 1 26.33 97 ALA B O 1
ATOM 6208 N N . THR B 1 98 ? -4.371 -26.547 39.531 1 25.55 98 THR B N 1
ATOM 6209 C CA . THR B 1 98 ? -4.727 -27.609 38.562 1 25.55 98 THR B CA 1
ATOM 6210 C C . THR B 1 98 ? -5.816 -27.125 37.625 1 25.55 98 THR B C 1
ATOM 6212 O O . THR B 1 98 ? -5.891 -27.578 36.469 1 25.55 98 THR B O 1
ATOM 6215 N N . THR B 1 99 ? -6.84 -26.406 38.125 1 26.72 99 THR B N 1
ATOM 6216 C CA . THR B 1 99 ? -8.086 -26.484 37.375 1 26.72 99 THR B CA 1
ATOM 6217 C C . THR B 1 99 ? -8.039 -25.547 36.156 1 26.72 99 THR B C 1
ATOM 6219 O O . THR B 1 99 ? -9 -25.469 35.375 1 26.72 99 THR B O 1
ATOM 6222 N N . ALA B 1 100 ? -7.098 -24.656 36.031 1 28.02 100 ALA B N 1
ATOM 6223 C CA . ALA B 1 100 ? -7.199 -23.609 35 1 28.02 100 ALA B CA 1
ATOM 6224 C C . ALA B 1 100 ? -6.797 -24.125 33.625 1 28.02 100 ALA B C 1
ATOM 6226 O O . ALA B 1 100 ? -6.859 -23.391 32.656 1 28.02 100 ALA B O 1
ATOM 6227 N N . THR B 1 101 ? -6.277 -25.359 33.594 1 28.41 101 THR B N 1
ATOM 6228 C CA . THR B 1 101 ? -5.75 -25.812 32.312 1 28.41 101 THR B CA 1
ATOM 6229 C C . THR B 1 101 ? -6.883 -26.266 31.406 1 28.41 101 THR B C 1
ATOM 6231 O O . THR B 1 101 ? -6.758 -26.203 30.188 1 28.41 101 THR B O 1
ATOM 6234 N N . ALA B 1 102 ? -7.934 -26.891 32.031 1 34.38 102 ALA B N 1
ATOM 6235 C CA . ALA B 1 102 ? -8.906 -27.516 31.141 1 34.38 102 ALA B CA 1
ATOM 6236 C C . ALA B 1 102 ? -9.742 -26.484 30.406 1 34.38 102 ALA B C 1
ATOM 6238 O O . ALA B 1 102 ? -10.25 -26.75 29.312 1 34.38 102 ALA B O 1
ATOM 6239 N N . THR B 1 103 ? -9.953 -25.344 31.094 1 32.44 103 THR B N 1
ATOM 6240 C CA . THR B 1 103 ? -10.891 -24.422 30.438 1 32.44 103 THR B CA 1
ATOM 6241 C C . THR B 1 103 ? -10.227 -23.719 29.266 1 32.44 103 THR B C 1
ATOM 6243 O O . THR B 1 103 ? -10.898 -23.062 28.469 1 32.44 103 THR B O 1
ATOM 6246 N N . THR B 1 104 ? -8.859 -23.812 29.156 1 36 104 THR B N 1
ATOM 6247 C CA . THR B 1 104 ? -8.188 -23.125 28.062 1 36 104 THR B CA 1
ATOM 6248 C C . THR B 1 104 ? -8.32 -23.938 26.766 1 36 104 THR B C 1
ATOM 6250 O O . THR B 1 104 ? -8.258 -23.375 25.672 1 36 104 THR B O 1
ATOM 6253 N N . THR B 1 105 ? -8.414 -25.359 26.938 1 35.31 105 THR B N 1
ATOM 6254 C CA . THR B 1 105 ? -8.531 -26.156 25.719 1 35.31 105 THR B CA 1
ATOM 6255 C C . THR B 1 105 ? -9.93 -26.016 25.109 1 35.31 105 THR B C 1
ATOM 6257 O O . THR B 1 105 ? -10.078 -26.016 23.891 1 35.31 105 THR B O 1
ATOM 6260 N N . THR B 1 106 ? -10.969 -25.953 25.984 1 34.81 106 THR B N 1
ATOM 6261 C CA . THR B 1 106 ? -12.312 -25.875 25.422 1 34.81 106 THR B CA 1
ATOM 6262 C C . THR B 1 106 ? -12.578 -24.5 24.844 1 34.81 106 THR B C 1
ATOM 6264 O O . THR B 1 106 ? -13.352 -24.359 23.891 1 34.81 106 THR B O 1
ATOM 6267 N N . ALA B 1 107 ? -11.984 -23.469 25.406 1 38.12 107 ALA B N 1
ATOM 6268 C CA . ALA B 1 107 ? -12.164 -22.125 24.859 1 38.12 107 ALA B CA 1
ATOM 6269 C C . ALA B 1 107 ? -11.445 -21.984 23.516 1 38.12 107 ALA B C 1
ATOM 6271 O O . ALA B 1 107 ? -11.93 -21.297 22.625 1 38.12 107 ALA B O 1
ATOM 6272 N N . ALA B 1 108 ? -10.289 -22.625 23.406 1 38.84 108 ALA B N 1
ATOM 6273 C CA . ALA B 1 108 ? -9.594 -22.656 22.125 1 38.84 108 ALA B CA 1
ATOM 6274 C C . ALA B 1 108 ? -10.383 -23.438 21.094 1 38.84 108 ALA B C 1
ATOM 6276 O O . ALA B 1 108 ? -10.414 -23.062 19.906 1 38.84 108 ALA B O 1
ATOM 6277 N N . GLU B 1 109 ? -10.844 -24.516 21.484 1 36.38 109 GLU B N 1
ATOM 6278 C CA . GLU B 1 109 ? -11.672 -25.281 20.547 1 36.38 109 GLU B CA 1
ATOM 6279 C C . GLU B 1 109 ? -12.977 -24.562 20.234 1 36.38 109 GLU B C 1
ATOM 6281 O O . GLU B 1 109 ? -13.461 -24.609 19.109 1 36.38 109 GLU B O 1
ATOM 6286 N N . LYS B 1 110 ? -13.523 -23.938 21.234 1 43.66 110 LYS B N 1
ATOM 6287 C CA . LYS B 1 110 ? -14.75 -23.188 20.969 1 43.66 110 LYS B CA 1
ATOM 6288 C C . LYS B 1 110 ? -14.461 -21.922 20.156 1 43.66 110 LYS B C 1
ATOM 6290 O O . LYS B 1 110 ? -15.266 -21.516 19.328 1 43.66 110 LYS B O 1
ATOM 6295 N N . SER B 1 111 ? -13.305 -21.219 20.375 1 46.53 111 SER B N 1
ATOM 6296 C CA . SER B 1 111 ? -12.875 -20.078 19.562 1 46.53 111 SER B CA 1
ATOM 6297 C C . SER B 1 111 ? -12.602 -20.5 18.125 1 46.53 111 SER B C 1
ATOM 6299 O O . SER B 1 111 ? -12.922 -19.766 17.188 1 46.53 111 SER B O 1
ATOM 6301 N N . GLU B 1 112 ? -12.078 -21.656 18 1 46.84 112 GLU B N 1
ATOM 6302 C CA . GLU B 1 112 ? -11.875 -22.188 16.656 1 46.84 112 GLU B CA 1
ATOM 6303 C C . GLU B 1 112 ? -13.203 -22.578 16 1 46.84 112 GLU B C 1
ATOM 6305 O O . GLU B 1 112 ? -13.406 -22.359 14.805 1 46.84 112 GLU B O 1
ATOM 6310 N N . SER B 1 113 ? -13.984 -23.25 16.797 1 48.16 113 SER B N 1
ATOM 6311 C CA . SER B 1 113 ? -15.289 -23.609 16.266 1 48.16 113 SER B CA 1
ATOM 6312 C C . SER B 1 113 ? -16.125 -22.375 15.938 1 48.16 113 SER B C 1
ATOM 6314 O O . SER B 1 113 ? -16.812 -22.344 14.914 1 48.16 113 SER B O 1
ATOM 6316 N N . THR B 1 114 ? -16.109 -21.438 16.812 1 51.44 114 THR B N 1
ATOM 6317 C CA . THR B 1 114 ? -16.828 -20.188 16.562 1 51.44 114 THR B CA 1
ATOM 6318 C C . THR B 1 114 ? -16.219 -19.438 15.391 1 51.44 114 THR B C 1
ATOM 6320 O O . THR B 1 114 ? -16.938 -18.812 14.609 1 51.44 114 THR B O 1
ATOM 6323 N N . GLU B 1 115 ? -14.953 -19.656 15.234 1 57.09 115 GLU B N 1
ATOM 6324 C CA . GLU B 1 115 ? -14.297 -19.047 14.086 1 57.09 115 GLU B CA 1
ATOM 6325 C C . GLU B 1 115 ? -14.711 -19.734 12.789 1 57.09 115 GLU B C 1
ATOM 6327 O O . GLU B 1 115 ? -14.906 -19.062 11.766 1 57.09 115 GLU B O 1
ATOM 6332 N N . SER B 1 116 ? -14.898 -21.047 12.977 1 58.16 116 SER B N 1
ATOM 6333 C CA . SER B 1 116 ? -15.328 -21.797 11.805 1 58.16 116 SER B CA 1
ATOM 6334 C C . SER B 1 116 ? -16.766 -21.469 11.43 1 58.16 116 SER B C 1
ATOM 6336 O O . SER B 1 116 ? -17.094 -21.344 10.242 1 58.16 116 SER B O 1
ATOM 6338 N N . GLN B 1 117 ? -17.609 -21.406 12.367 1 56.31 117 GLN B N 1
ATOM 6339 C CA . GLN B 1 117 ? -19 -21.047 12.086 1 56.31 117 GLN B CA 1
ATOM 6340 C C . GLN B 1 117 ? -19.109 -19.672 11.469 1 56.31 117 GLN B C 1
ATOM 6342 O O . GLN B 1 117 ? -19.906 -19.453 10.555 1 56.31 117 GLN B O 1
ATOM 6347 N N . ARG B 1 118 ? -18.328 -18.891 11.938 1 59.22 118 ARG B N 1
ATOM 6348 C CA . ARG B 1 118 ? -18.328 -17.531 11.398 1 59.22 118 ARG B CA 1
ATOM 6349 C C . ARG B 1 118 ? -17.781 -17.516 9.977 1 59.22 118 ARG B C 1
ATOM 6351 O O . ARG B 1 118 ? -18.25 -16.766 9.133 1 59.22 118 ARG B O 1
ATOM 6358 N N . GLU B 1 119 ? -16.875 -18.391 9.766 1 64.94 119 GLU B N 1
ATOM 6359 C CA . GLU B 1 119 ? -16.344 -18.5 8.406 1 64.94 119 GLU B CA 1
ATOM 6360 C C . GLU B 1 119 ? -17.391 -19.031 7.441 1 64.94 119 GLU B C 1
ATOM 6362 O O . GLU B 1 119 ? -17.5 -18.562 6.312 1 64.94 119 GLU B O 1
ATOM 6367 N N . TRP B 1 120 ? -18.156 -20 7.977 1 61.81 120 TRP B N 1
ATOM 6368 C CA . TRP B 1 120 ? -19.203 -20.562 7.145 1 61.81 120 TRP B CA 1
ATOM 6369 C C . TRP B 1 120 ? -20.312 -19.547 6.891 1 61.81 120 TRP B C 1
ATOM 6371 O O . TRP B 1 120 ? -20.859 -19.469 5.785 1 61.81 120 TRP B O 1
ATOM 6381 N N . ALA B 1 121 ? -20.562 -18.75 7.844 1 62.53 121 ALA B N 1
ATOM 6382 C CA . ALA B 1 121 ? -21.594 -17.719 7.68 1 62.53 121 ALA B CA 1
ATOM 6383 C C . ALA B 1 121 ? -21.172 -16.688 6.641 1 62.53 121 ALA B C 1
ATOM 6385 O O . ALA B 1 121 ? -22 -16.234 5.84 1 62.53 121 ALA B O 1
ATOM 6386 N N . ALA B 1 122 ? -19.938 -16.406 6.66 1 65.19 122 ALA B N 1
ATOM 6387 C CA . ALA B 1 122 ? -19.422 -15.453 5.684 1 65.19 122 ALA B CA 1
ATOM 6388 C C . ALA B 1 122 ? -19.516 -16.016 4.266 1 65.19 122 ALA B C 1
ATOM 6390 O O . ALA B 1 122 ? -19.859 -15.297 3.326 1 65.19 122 ALA B O 1
ATOM 6391 N N . LEU B 1 123 ? -19.328 -17.281 4.18 1 67.38 123 LEU B N 1
ATOM 6392 C CA . LEU B 1 123 ? -19.422 -17.938 2.877 1 67.38 123 LEU B CA 1
ATOM 6393 C C . LEU B 1 123 ? -20.859 -17.984 2.389 1 67.38 123 LEU B C 1
ATOM 6395 O O . LEU B 1 123 ? -21.125 -17.828 1.195 1 67.38 123 LEU B O 1
ATOM 6399 N N . LEU B 1 124 ? -21.734 -18.188 3.354 1 64.56 124 LEU B N 1
ATOM 6400 C CA . LEU B 1 124 ? -23.141 -18.266 2.99 1 64.56 124 LEU B CA 1
ATOM 6401 C C . LEU B 1 124 ? -23.672 -16.891 2.576 1 64.56 124 LEU B C 1
ATOM 6403 O O . LEU B 1 124 ? -24.578 -16.797 1.747 1 64.56 124 LEU B O 1
ATOM 6407 N N . SER B 1 125 ? -23.016 -15.867 3.156 1 67.06 125 SER B N 1
ATOM 6408 C CA . SER B 1 125 ? -23.422 -14.531 2.752 1 67.06 125 SER B CA 1
ATOM 6409 C C . SER B 1 125 ? -23.016 -14.242 1.31 1 67.06 125 SER B C 1
ATOM 6411 O O . SER B 1 125 ? -23.609 -13.383 0.654 1 67.06 125 SER B O 1
ATOM 6413 N N . LEU B 1 126 ? -22.094 -15.047 0.884 1 70.5 126 LEU B N 1
ATOM 6414 C CA . LEU B 1 126 ? -21.625 -14.898 -0.492 1 70.5 126 LEU B CA 1
ATOM 6415 C C . LEU B 1 126 ? -22.672 -15.422 -1.473 1 70.5 126 LEU B C 1
ATOM 6417 O O . LEU B 1 126 ? -22.672 -15.039 -2.646 1 70.5 126 LEU B O 1
ATOM 6421 N N . ARG B 1 127 ? -23.516 -16.281 -0.938 1 72.94 127 ARG B N 1
ATOM 6422 C CA . ARG B 1 127 ? -24.547 -16.875 -1.772 1 72.94 127 ARG B CA 1
ATOM 6423 C C . ARG B 1 127 ? -25.453 -15.812 -2.391 1 72.94 127 ARG B C 1
ATOM 6425 O O . ARG B 1 127 ? -25.891 -15.945 -3.533 1 72.94 127 ARG B O 1
ATOM 6432 N N . ARG B 1 128 ? -25.562 -14.75 -1.669 1 69.25 128 ARG B N 1
ATOM 6433 C CA . ARG B 1 128 ? -26.422 -13.68 -2.146 1 69.25 128 ARG B CA 1
ATOM 6434 C C . ARG B 1 128 ? -25.812 -12.961 -3.34 1 69.25 128 ARG B C 1
ATOM 6436 O O . ARG B 1 128 ? -26.516 -12.445 -4.203 1 69.25 128 ARG B O 1
ATOM 6443 N N . PHE B 1 129 ? -24.531 -13.094 -3.373 1 69.44 129 PHE B N 1
ATOM 6444 C CA . PHE B 1 129 ? -23.859 -12.359 -4.438 1 69.44 129 PHE B CA 1
ATOM 6445 C C . PHE B 1 129 ? -23.703 -13.227 -5.68 1 69.44 129 PHE B C 1
ATOM 6447 O O . PHE B 1 129 ? -23.688 -12.719 -6.801 1 69.44 129 PHE B O 1
ATOM 6454 N N . ILE B 1 130 ? -23.688 -14.5 -5.414 1 71.38 130 ILE B N 1
ATOM 6455 C CA . ILE B 1 130 ? -23.531 -15.422 -6.531 1 71.38 130 ILE B CA 1
ATOM 6456 C C . ILE B 1 130 ? -24.891 -15.734 -7.141 1 71.38 130 ILE B C 1
ATOM 6458 O O . ILE B 1 130 ? -25.016 -15.914 -8.352 1 71.38 130 ILE B O 1
ATOM 6462 N N . TRP B 1 131 ? -25.844 -15.828 -6.344 1 72.62 131 TRP B N 1
ATOM 6463 C CA . TRP B 1 131 ? -27.188 -16.172 -6.785 1 72.62 131 TRP B CA 1
ATOM 6464 C C . TRP B 1 131 ? -28.188 -15.102 -6.383 1 72.62 131 TRP B C 1
ATOM 6466 O O . TRP B 1 131 ? -29 -15.297 -5.473 1 72.62 131 TRP B O 1
ATOM 6476 N N . PRO B 1 132 ? -27.969 -13.93 -7.164 1 70.88 132 PRO B N 1
ATOM 6477 C CA . PRO B 1 132 ? -28.922 -12.883 -6.812 1 70.88 132 PRO B CA 1
ATOM 6478 C C . PRO B 1 132 ? -30.344 -13.219 -7.266 1 70.88 132 PRO B C 1
ATOM 6480 O O . PRO B 1 132 ? -30.594 -13.438 -8.453 1 70.88 132 PRO B O 1
ATOM 6483 N N . PRO B 1 133 ? -31.297 -13.32 -6.398 1 65.62 133 PRO B N 1
ATOM 6484 C CA . PRO B 1 133 ? -32.656 -13.695 -6.777 1 65.62 133 PRO B CA 1
ATOM 6485 C C . PRO B 1 133 ? -33.312 -12.672 -7.691 1 65.62 133 PRO B C 1
ATOM 6487 O O . PRO B 1 133 ? -34.188 -13.023 -8.484 1 65.62 133 PRO B O 1
ATOM 6490 N N . GLU B 1 134 ? -32.75 -11.539 -7.746 1 71.12 134 GLU B N 1
ATOM 6491 C CA . GLU B 1 134 ? -33.469 -10.477 -8.445 1 71.12 134 GLU B CA 1
ATOM 6492 C C . GLU B 1 134 ? -32.969 -10.336 -9.883 1 71.12 134 GLU B C 1
ATOM 6494 O O . GLU B 1 134 ? -33.594 -9.648 -10.695 1 71.12 134 GLU B O 1
ATOM 6499 N N . ASP B 1 135 ? -31.906 -11.016 -10.289 1 79 135 ASP B N 1
ATOM 6500 C CA . ASP B 1 135 ? -31.359 -10.836 -11.633 1 79 135 ASP B CA 1
ATOM 6501 C C . ASP B 1 135 ? -31.281 -12.172 -12.375 1 79 135 ASP B C 1
ATOM 6503 O O . ASP B 1 135 ? -30.297 -12.898 -12.258 1 79 135 ASP B O 1
ATOM 6507 N N . PRO B 1 136 ? -32.312 -12.484 -13.234 1 83.12 136 PRO B N 1
ATOM 6508 C CA . PRO B 1 136 ? -32.312 -13.773 -13.938 1 83.12 136 PRO B CA 1
ATOM 6509 C C . PRO B 1 136 ? -31.156 -13.938 -14.914 1 83.12 136 PRO B C 1
ATOM 6511 O O . PRO B 1 136 ? -30.719 -15.055 -15.172 1 83.12 136 PRO B O 1
ATOM 6514 N N . GLU B 1 137 ? -30.688 -12.82 -15.406 1 84.75 137 GLU B N 1
ATOM 6515 C CA . GLU B 1 137 ? -29.562 -12.922 -16.328 1 84.75 137 GLU B CA 1
ATOM 6516 C C . GLU B 1 137 ? -28.312 -13.445 -15.617 1 84.75 137 GLU B C 1
ATOM 6518 O O . GLU B 1 137 ? -27.594 -14.273 -16.172 1 84.75 137 GLU B O 1
ATOM 6523 N N . LEU B 1 138 ? -28.141 -13.031 -14.492 1 85.38 138 LEU B N 1
ATOM 6524 C CA . LEU B 1 138 ? -26.969 -13.484 -13.734 1 85.38 138 LEU B CA 1
ATOM 6525 C C . LEU B 1 138 ? -27.125 -14.945 -13.328 1 85.38 138 LEU B C 1
ATOM 6527 O O . LEU B 1 138 ? -26.156 -15.703 -13.32 1 85.38 138 LEU B O 1
ATOM 6531 N N . ARG B 1 139 ? -28.344 -15.367 -13.125 1 87.44 139 ARG B N 1
ATOM 6532 C CA . ARG B 1 139 ? -28.594 -16.75 -12.758 1 87.44 139 ARG B CA 1
ATOM 6533 C C . ARG B 1 139 ? -28.328 -17.688 -13.938 1 87.44 139 ARG B C 1
ATOM 6535 O O . ARG B 1 139 ? -27.797 -18.781 -13.758 1 87.44 139 ARG B O 1
ATOM 6542 N N . ARG B 1 140 ? -28.766 -17.188 -15.07 1 90.81 140 ARG B N 1
ATOM 6543 C CA . ARG B 1 140 ? -28.516 -17.984 -16.266 1 90.81 140 ARG B CA 1
ATOM 6544 C C . ARG B 1 140 ? -27.031 -18.156 -16.516 1 90.81 140 ARG B C 1
ATOM 6546 O O . ARG B 1 140 ? -26.578 -19.219 -16.922 1 90.81 140 ARG B O 1
ATOM 6553 N N . ARG B 1 141 ? -26.281 -17.156 -16.25 1 90.12 141 ARG B N 1
ATOM 6554 C CA . ARG B 1 141 ? -24.844 -17.219 -16.469 1 90.12 141 ARG B CA 1
ATOM 6555 C C . ARG B 1 141 ? -24.172 -18.141 -15.453 1 90.12 141 ARG B C 1
ATOM 6557 O O . ARG B 1 141 ? -23.203 -18.812 -15.773 1 90.12 141 ARG B O 1
ATOM 6564 N N . VAL B 1 142 ? -24.703 -18.141 -14.281 1 88.69 142 VAL B N 1
ATOM 6565 C CA . VAL B 1 142 ? -24.172 -19.031 -13.273 1 88.69 142 VAL B CA 1
ATOM 6566 C C . VAL B 1 142 ? -24.453 -20.484 -13.656 1 88.69 142 VAL B C 1
ATOM 6568 O O . VAL B 1 142 ? -23.578 -21.344 -13.57 1 88.69 142 VAL B O 1
ATOM 6571 N N . VAL B 1 143 ? -25.656 -20.766 -14.133 1 90.69 143 VAL B N 1
ATOM 6572 C CA . VAL B 1 143 ? -26.031 -22.109 -14.562 1 90.69 143 VAL B CA 1
ATOM 6573 C C . VAL B 1 143 ? -25.172 -22.516 -15.758 1 90.69 143 VAL B C 1
ATOM 6575 O O . VAL B 1 143 ? -24.719 -23.656 -15.836 1 90.69 143 VAL B O 1
ATOM 6578 N N . LEU B 1 144 ? -24.938 -21.562 -16.594 1 93.06 144 LEU B N 1
ATOM 6579 C CA . LEU B 1 144 ? -24.094 -21.844 -17.734 1 93.06 144 LEU B CA 1
ATOM 6580 C C . LEU B 1 144 ? -22.672 -22.172 -17.297 1 93.06 144 LEU B C 1
ATOM 6582 O O . LEU B 1 144 ? -22.047 -23.078 -17.828 1 93.06 144 LEU B O 1
ATOM 6586 N N . ALA B 1 145 ? -22.172 -21.422 -16.359 1 91.94 145 ALA B N 1
ATOM 6587 C CA . ALA B 1 145 ? -20.828 -21.672 -15.859 1 91.94 145 ALA B CA 1
ATOM 6588 C C . ALA B 1 145 ? -20.719 -23.047 -15.219 1 91.94 145 ALA B C 1
ATOM 6590 O O . ALA B 1 145 ? -19.75 -23.781 -15.453 1 91.94 145 ALA B O 1
ATOM 6591 N N . VAL B 1 146 ? -21.734 -23.484 -14.508 1 90.88 146 VAL B N 1
ATOM 6592 C CA . VAL B 1 146 ? -21.719 -24.766 -13.82 1 90.88 146 VAL B CA 1
ATOM 6593 C C . VAL B 1 146 ? -21.828 -25.906 -14.844 1 90.88 146 VAL B C 1
ATOM 6595 O O . VAL B 1 146 ? -21.141 -26.906 -14.742 1 90.88 146 VAL B O 1
ATOM 6598 N N . THR B 1 147 ? -22.656 -25.703 -15.844 1 94.62 147 THR B N 1
ATOM 6599 C CA . THR B 1 147 ? -22.812 -26.703 -16.891 1 94.62 147 THR B CA 1
ATOM 6600 C C . THR B 1 147 ? -21.516 -26.875 -17.688 1 94.62 147 THR B C 1
ATOM 6602 O O . THR B 1 147 ? -21.125 -28 -18 1 94.62 147 THR B O 1
ATOM 6605 N N . LEU B 1 148 ? -20.922 -25.766 -17.953 1 95.19 148 LEU B N 1
ATOM 6606 C CA . LEU B 1 148 ? -19.656 -25.812 -18.672 1 95.19 148 LEU B CA 1
ATOM 6607 C C . LEU B 1 148 ? -18.547 -26.438 -17.812 1 95.19 148 LEU B C 1
ATOM 6609 O O . LEU B 1 148 ? -17.656 -27.094 -18.344 1 95.19 148 LEU B O 1
ATOM 6613 N N . MET B 1 149 ? -18.641 -26.219 -16.531 1 93.38 149 MET B N 1
ATOM 6614 C CA . MET B 1 149 ? -17.688 -26.844 -15.617 1 93.38 149 MET B CA 1
ATOM 6615 C C . MET B 1 149 ? -17.812 -28.359 -15.633 1 93.38 149 MET B C 1
ATOM 6617 O O . MET B 1 149 ? -16.812 -29.078 -15.734 1 93.38 149 MET B O 1
ATOM 6621 N N . ILE B 1 150 ? -19.031 -28.859 -15.586 1 94 150 ILE B N 1
ATOM 6622 C CA . ILE B 1 150 ? -19.297 -30.297 -15.609 1 94 150 ILE B CA 1
ATOM 6623 C C . ILE B 1 150 ? -18.844 -30.891 -16.938 1 94 150 ILE B C 1
ATOM 6625 O O . ILE B 1 150 ? -18.203 -31.938 -16.984 1 94 150 ILE B O 1
ATOM 6629 N N . ALA B 1 151 ? -19.094 -30.125 -17.969 1 95.31 151 ALA B N 1
ATOM 6630 C CA . ALA B 1 151 ? -18.688 -30.562 -19.297 1 95.31 151 ALA B CA 1
ATOM 6631 C C . ALA B 1 151 ? -17.172 -30.609 -19.406 1 95.31 151 ALA B C 1
ATOM 6633 O O . ALA B 1 151 ? -16.609 -31.562 -19.953 1 95.31 151 ALA B O 1
ATOM 6634 N N . SER B 1 152 ? -16.562 -29.594 -18.906 1 94.38 152 SER B N 1
ATOM 6635 C CA . SER B 1 152 ? -15.109 -29.531 -18.984 1 94.38 152 SER B CA 1
ATOM 6636 C C . SER B 1 152 ? -14.461 -30.672 -18.219 1 94.38 152 SER B C 1
ATOM 6638 O O . SER B 1 152 ? -13.562 -31.344 -18.734 1 94.38 152 SER B O 1
ATOM 6640 N N . LYS B 1 153 ? -14.93 -30.969 -17.047 1 92.31 153 LYS B N 1
ATOM 6641 C CA . LYS B 1 153 ? -14.359 -32.031 -16.234 1 92.31 153 LYS B CA 1
ATOM 6642 C C . LYS B 1 153 ? -14.695 -33.406 -16.812 1 92.31 153 LYS B C 1
ATOM 6644 O O . LYS B 1 153 ? -13.883 -34.344 -16.75 1 92.31 153 LYS B O 1
ATOM 6649 N N . GLY B 1 154 ? -15.875 -33.5 -17.359 1 92.38 154 GLY B N 1
ATOM 6650 C CA . GLY B 1 154 ? -16.219 -34.719 -18.031 1 92.38 154 GLY B CA 1
ATOM 6651 C C . GLY B 1 154 ? -15.328 -35.031 -19.219 1 92.38 154 GLY B C 1
ATOM 6652 O O . GLY B 1 154 ? -14.867 -36.156 -19.391 1 92.38 154 GLY B O 1
ATOM 6653 N N . LEU B 1 155 ? -15.07 -34 -19.984 1 93.94 155 LEU B N 1
ATOM 6654 C CA . LEU B 1 155 ? -14.156 -34.156 -21.109 1 93.94 155 LEU B CA 1
ATOM 6655 C C . LEU B 1 155 ? -12.734 -34.406 -20.641 1 93.94 155 LEU B C 1
ATOM 6657 O O . LEU B 1 155 ? -11.977 -35.125 -21.312 1 93.94 155 LEU B O 1
ATOM 6661 N N . GLY B 1 156 ? -12.383 -33.875 -19.5 1 91.38 156 GLY B N 1
ATOM 6662 C CA . GLY B 1 156 ? -11.078 -34.156 -18.922 1 91.38 156 GLY B CA 1
ATOM 6663 C C . GLY B 1 156 ? -10.859 -35.594 -18.562 1 91.38 156 GLY B C 1
ATOM 6664 O O . GLY B 1 156 ? -9.742 -36.125 -18.688 1 91.38 156 GLY B O 1
ATOM 6665 N N . LEU B 1 157 ? -11.875 -36.25 -18.219 1 91.38 157 LEU B N 1
ATOM 6666 C CA . LEU B 1 157 ? -11.812 -37.656 -17.859 1 91.38 157 LEU B CA 1
ATOM 6667 C C . LEU B 1 157 ? -11.695 -38.531 -19.094 1 91.38 157 LEU B C 1
ATOM 6669 O O . LEU B 1 157 ? -11.219 -39.688 -19.031 1 91.38 157 LEU B O 1
ATOM 6673 N N . ALA B 1 158 ? -12.125 -37.969 -20.203 1 91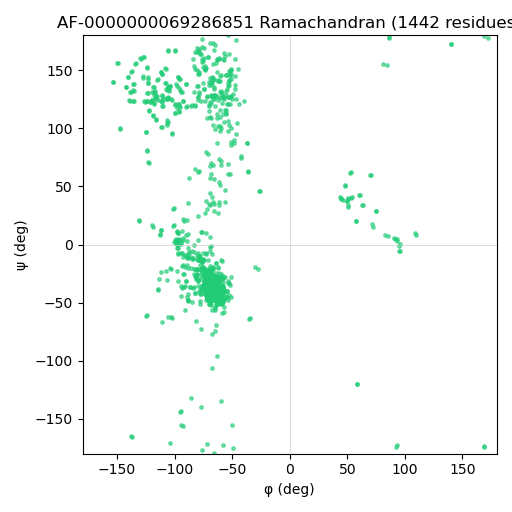.88 158 ALA B N 1
ATOM 6674 C CA . ALA B 1 158 ? -12.109 -38.719 -21.453 1 91.88 158 ALA B CA 1
ATOM 6675 C C . ALA B 1 158 ? -10.688 -38.844 -22.016 1 91.88 158 ALA B C 1
ATOM 6677 O O . ALA B 1 158 ? -10.391 -39.75 -22.781 1 91.88 158 ALA B O 1
ATOM 6678 N N . VAL B 1 159 ? -9.828 -37.969 -21.578 1 90.12 159 VAL B N 1
ATOM 6679 C CA . VAL B 1 159 ? -8.484 -37.938 -22.141 1 90.12 159 VAL B CA 1
ATOM 6680 C C . VAL B 1 159 ? -7.707 -39.188 -21.75 1 90.12 159 VAL B C 1
ATOM 6682 O O . VAL B 1 159 ? -7.203 -39.906 -22.594 1 90.12 159 VAL B O 1
ATOM 6685 N N . PRO B 1 160 ? -7.652 -39.5 -20.469 1 89.75 160 PRO B N 1
ATOM 6686 C CA . PRO B 1 160 ? -6.957 -40.75 -20.078 1 89.75 160 PRO B CA 1
ATOM 6687 C C . PRO B 1 160 ? -7.633 -42 -20.641 1 89.75 160 PRO B C 1
ATOM 6689 O O . PRO B 1 160 ? -6.961 -43 -20.922 1 89.75 160 PRO B O 1
ATOM 6692 N N . LEU B 1 161 ? -8.922 -42.031 -20.859 1 90.44 161 LEU B N 1
ATOM 6693 C CA . LEU B 1 161 ? -9.633 -43.188 -21.422 1 90.44 161 LEU B CA 1
ATOM 6694 C C . LEU B 1 161 ? -9.258 -43.406 -22.875 1 90.44 161 LEU B C 1
ATOM 6696 O O . LEU B 1 161 ? -9.117 -44.531 -23.328 1 90.44 161 LEU B O 1
ATOM 6700 N N . LEU B 1 162 ? -9.164 -42.281 -23.562 1 90.44 162 LEU B N 1
ATOM 6701 C CA . LEU B 1 162 ? -8.742 -42.375 -24.953 1 90.44 162 LEU B CA 1
ATOM 6702 C C . LEU B 1 162 ? -7.301 -42.844 -25.062 1 90.44 162 LEU B C 1
ATOM 6704 O O . LEU B 1 162 ? -6.961 -43.625 -25.953 1 90.44 162 LEU B O 1
ATOM 6708 N N . MET B 1 163 ? -6.48 -42.438 -24.141 1 89.62 163 MET B N 1
ATOM 6709 C CA . MET B 1 163 ? -5.094 -42.906 -24.125 1 89.62 163 MET B CA 1
ATOM 6710 C C . MET B 1 163 ? -5.031 -44.406 -23.859 1 89.62 163 MET B C 1
ATOM 6712 O O . MET B 1 163 ? -4.211 -45.125 -24.453 1 89.62 163 MET B O 1
ATOM 6716 N N . LYS B 1 164 ? -5.836 -44.906 -22.984 1 89.38 164 LYS B N 1
ATOM 6717 C CA . LYS B 1 164 ? -5.934 -46.344 -22.734 1 89.38 164 LYS B CA 1
ATOM 6718 C C . LYS B 1 164 ? -6.27 -47.094 -24 1 89.38 164 LYS B C 1
ATOM 6720 O O . LYS B 1 164 ? -5.621 -48.094 -24.328 1 89.38 164 LYS B O 1
ATOM 6725 N N . SER B 1 165 ? -7.25 -46.594 -24.75 1 87.12 165 SER B N 1
ATOM 6726 C CA . SER B 1 165 ? -7.68 -47.25 -25.969 1 87.12 165 SER B CA 1
ATOM 6727 C C . SER B 1 165 ? -6.57 -47.25 -27.016 1 87.12 165 SER B C 1
ATOM 6729 O O . SER B 1 165 ? -6.418 -48.219 -27.766 1 87.12 165 SER B O 1
ATOM 6731 N N . ILE B 1 166 ? -5.816 -46.188 -27.047 1 86.44 166 ILE B N 1
ATOM 6732 C CA . ILE B 1 166 ? -4.715 -46.094 -28 1 86.44 166 ILE B CA 1
ATOM 6733 C C . ILE B 1 166 ? -3.635 -47.125 -27.641 1 86.44 166 ILE B C 1
ATOM 6735 O O . ILE B 1 166 ? -3.166 -47.875 -28.5 1 86.44 166 ILE B O 1
ATOM 6739 N N . VAL B 1 167 ? -3.314 -47.25 -26.391 1 86.38 167 VAL B N 1
ATOM 6740 C CA . VAL B 1 167 ? -2.244 -48.125 -25.938 1 86.38 167 VAL B CA 1
ATOM 6741 C C . VAL B 1 167 ? -2.678 -49.562 -26.078 1 86.38 167 VAL B C 1
ATOM 6743 O O . VAL B 1 167 ? -1.91 -50.406 -26.562 1 86.38 167 VAL B O 1
ATOM 6746 N N . ASP B 1 168 ? -3.877 -49.906 -25.688 1 85.44 168 ASP B N 1
ATOM 6747 C CA . ASP B 1 168 ? -4.379 -51.281 -25.781 1 85.44 168 ASP B CA 1
ATOM 6748 C C . ASP B 1 168 ? -4.523 -51.688 -27.234 1 85.44 168 ASP B C 1
ATOM 6750 O O . ASP B 1 168 ? -4.371 -52.875 -27.562 1 85.44 168 ASP B O 1
ATOM 6754 N N . GLY B 1 169 ? -4.855 -50.688 -28.125 1 81.69 169 GLY B N 1
ATOM 6755 C CA . GLY B 1 169 ? -4.977 -51 -29.531 1 81.69 169 GLY B CA 1
ATOM 6756 C C . GLY B 1 169 ? -3.637 -51.25 -30.203 1 81.69 169 GLY B C 1
ATOM 6757 O O . GLY B 1 169 ? -3.535 -52.031 -31.141 1 81.69 169 GLY B O 1
ATOM 6758 N N . LEU B 1 170 ? -2.615 -50.594 -29.734 1 81.62 170 LEU B N 1
ATOM 6759 C CA . LEU B 1 170 ? -1.309 -50.688 -30.375 1 81.62 170 LEU B CA 1
ATOM 6760 C C . LEU B 1 170 ? -0.461 -51.781 -29.75 1 81.62 170 LEU B C 1
ATOM 6762 O O . LEU B 1 170 ? 0.512 -52.25 -30.359 1 81.62 170 LEU B O 1
ATOM 6766 N N . ALA B 1 171 ? -0.796 -52.25 -28.562 1 80.44 171 ALA B N 1
ATOM 6767 C CA . ALA B 1 171 ? 0.005 -53.219 -27.844 1 80.44 171 ALA B CA 1
ATOM 6768 C C . ALA B 1 171 ? 0.096 -54.531 -28.625 1 80.44 171 ALA B C 1
ATOM 6770 O O . ALA B 1 171 ? 1.183 -55.094 -28.781 1 80.44 171 ALA B O 1
ATOM 6771 N N . PRO B 1 172 ? -1.014 -55.031 -29.219 1 75.44 172 PRO B N 1
ATOM 6772 C CA . PRO B 1 172 ? -0.921 -56.281 -29.969 1 75.44 172 PRO B CA 1
ATOM 6773 C C . PRO B 1 172 ? -0.121 -56.125 -31.266 1 75.44 172 PRO B C 1
ATOM 6775 O O . PRO B 1 172 ? 0.54 -57.062 -31.703 1 75.44 172 PRO B O 1
ATOM 6778 N N . VAL B 1 173 ? -0.192 -54.906 -31.812 1 72.88 173 VAL B N 1
ATOM 6779 C CA . VAL B 1 173 ? 0.548 -54.656 -33.031 1 72.88 173 VAL B CA 1
ATOM 6780 C C . VAL B 1 173 ? 2.049 -54.688 -32.75 1 72.88 173 VAL B C 1
ATOM 6782 O O . VAL B 1 173 ? 2.826 -55.219 -33.562 1 72.88 173 VAL B O 1
ATOM 6785 N N . PHE B 1 174 ? 2.402 -54.219 -31.688 1 69.88 174 PHE B N 1
ATOM 6786 C CA . PHE B 1 174 ? 3.801 -54.188 -31.266 1 69.88 174 PHE B CA 1
ATOM 6787 C C . PHE B 1 174 ? 4.332 -55.594 -31 1 69.88 174 PHE B C 1
ATOM 6789 O O . PHE B 1 174 ? 5.453 -55.906 -31.391 1 69.88 174 PHE B O 1
ATOM 6796 N N . VAL B 1 175 ? 3.566 -56.469 -30.438 1 70.5 175 VAL B N 1
ATOM 6797 C CA . VAL B 1 175 ? 4.043 -57.75 -30 1 70.5 175 VAL B CA 1
ATOM 6798 C C . VAL B 1 175 ? 3.918 -58.781 -31.141 1 70.5 175 VAL B C 1
ATOM 6800 O O . VAL B 1 175 ? 4.836 -59.562 -31.391 1 70.5 175 VAL B O 1
ATOM 6803 N N . VAL B 1 176 ? 2.787 -58.875 -31.891 1 67.38 176 VAL B N 1
ATOM 6804 C CA . VAL B 1 176 ? 2.539 -59.906 -32.875 1 67.38 176 VAL B CA 1
ATOM 6805 C C . VAL B 1 176 ? 2.834 -59.406 -34.281 1 67.38 176 VAL B C 1
ATOM 6807 O O . VAL B 1 176 ? 3.047 -60.188 -35.188 1 67.38 176 VAL B O 1
ATOM 6810 N N . GLY B 1 177 ? 3.258 -58.281 -34.594 1 62.72 177 GLY B N 1
ATOM 6811 C CA . GLY B 1 177 ? 3.566 -57.75 -35.906 1 62.72 177 GLY B CA 1
ATOM 6812 C C . GLY B 1 177 ? 2.35 -57.188 -36.625 1 62.72 177 GLY B C 1
ATOM 6813 O O . GLY B 1 177 ? 1.214 -57.5 -36.25 1 62.72 177 GLY B O 1
ATOM 6814 N N . ALA B 1 178 ? 2.445 -56.188 -37.625 1 56.88 178 ALA B N 1
ATOM 6815 C CA . ALA B 1 178 ? 1.464 -55.375 -38.344 1 56.88 178 ALA B CA 1
ATOM 6816 C C . ALA B 1 178 ? 0.466 -56.25 -39.094 1 56.88 178 ALA B C 1
ATOM 6818 O O . ALA B 1 178 ? -0.698 -55.906 -39.25 1 56.88 178 ALA B O 1
ATOM 6819 N N . GLN B 1 179 ? 0.783 -57.406 -39.688 1 51.72 179 GLN B N 1
ATOM 6820 C CA . GLN B 1 179 ? -0.07 -58.156 -40.625 1 51.72 179 GLN B CA 1
ATOM 6821 C C . GLN B 1 179 ? -1.395 -58.531 -39.969 1 51.72 179 GLN B C 1
ATOM 6823 O O . GLN B 1 179 ? -2.439 -58.531 -40.625 1 51.72 179 GLN B O 1
ATOM 6828 N N . THR B 1 180 ? -1.408 -59.156 -39.031 1 48.84 180 THR B N 1
ATOM 6829 C CA . THR B 1 180 ? -2.662 -59.594 -38.438 1 48.84 180 THR B CA 1
ATOM 6830 C C . THR B 1 180 ? -3.436 -58.406 -37.875 1 48.84 180 THR B C 1
ATOM 6832 O O . THR B 1 180 ? -4.629 -58.5 -37.594 1 48.84 180 THR B O 1
ATOM 6835 N N . ALA B 1 181 ? -2.9 -57.312 -37.562 1 50.59 181 ALA B N 1
ATOM 6836 C CA . ALA B 1 181 ? -3.467 -56.188 -36.812 1 50.59 181 ALA B CA 1
ATOM 6837 C C . ALA B 1 181 ? -4.152 -55.188 -37.75 1 50.59 181 ALA B C 1
ATOM 6839 O O . ALA B 1 181 ? -4.312 -54 -37.406 1 50.59 181 ALA B O 1
ATOM 6840 N N . ALA B 1 182 ? -4.316 -55.438 -38.938 1 48.5 182 ALA B N 1
ATOM 6841 C CA . ALA B 1 182 ? -4.984 -54.562 -39.875 1 48.5 182 ALA B CA 1
ATOM 6842 C C . ALA B 1 182 ? -6.129 -53.812 -39.219 1 48.5 182 ALA B C 1
ATOM 6844 O O . ALA B 1 182 ? -6.336 -52.625 -39.469 1 48.5 182 ALA B O 1
ATOM 6845 N N . THR B 1 183 ? -7.117 -54.438 -38.781 1 48.75 183 THR B N 1
ATOM 6846 C CA . THR B 1 183 ? -8.273 -53.844 -38.125 1 48.75 183 THR B CA 1
ATOM 6847 C C . THR B 1 183 ? -7.832 -52.938 -37 1 48.75 183 THR B C 1
ATOM 6849 O O . THR B 1 183 ? -8.531 -51.969 -36.656 1 48.75 183 THR B O 1
ATOM 6852 N N . ALA B 1 184 ? -6.82 -53.25 -36.344 1 50.62 184 ALA B N 1
ATOM 6853 C CA . ALA B 1 184 ? -6.316 -52.594 -35.156 1 50.62 184 ALA B CA 1
ATOM 6854 C C . ALA B 1 184 ? -5.695 -51.25 -35.5 1 50.62 184 ALA B C 1
ATOM 6856 O O . ALA B 1 184 ? -5.727 -50.312 -34.688 1 50.62 184 ALA B O 1
ATOM 6857 N N . ALA B 1 185 ? -5.176 -51.094 -36.844 1 53.09 185 ALA B N 1
ATOM 6858 C CA . ALA B 1 185 ? -4.484 -49.875 -37.25 1 53.09 185 ALA B CA 1
ATOM 6859 C C . ALA B 1 185 ? -5.453 -48.719 -37.344 1 53.09 185 ALA B C 1
ATOM 6861 O O . ALA B 1 185 ? -5.07 -47.562 -37.094 1 53.09 185 ALA B O 1
ATOM 6862 N N . THR B 1 186 ? -6.703 -48.906 -37.812 1 58.03 186 THR B N 1
ATOM 6863 C CA . THR B 1 186 ? -7.625 -47.781 -37.969 1 58.03 186 THR B CA 1
ATOM 6864 C C . THR B 1 186 ? -8.008 -47.188 -36.625 1 58.03 186 THR B C 1
ATOM 6866 O O . THR B 1 186 ? -8.297 -46 -36.531 1 58.03 186 THR B O 1
ATOM 6869 N N . LEU B 1 187 ? -7.855 -47.906 -35.531 1 60.88 187 LEU B N 1
ATOM 6870 C CA . LEU B 1 187 ? -8.352 -47.531 -34.219 1 60.88 187 LEU B CA 1
ATOM 6871 C C . LEU B 1 187 ? -7.41 -46.531 -33.531 1 60.88 187 LEU B C 1
ATOM 6873 O O . LEU B 1 187 ? -7.859 -45.531 -32.969 1 60.88 187 LEU B O 1
ATOM 6877 N N . PRO B 1 188 ? -6.164 -46.656 -33.969 1 67.75 188 PRO B N 1
ATOM 6878 C CA . PRO B 1 188 ? -5.281 -45.719 -33.281 1 67.75 188 PRO B CA 1
ATOM 6879 C C . PRO B 1 188 ? -5.34 -44.312 -33.844 1 67.75 188 PRO B C 1
ATOM 6881 O O . PRO B 1 188 ? -5.293 -43.312 -33.094 1 67.75 188 PRO B O 1
ATOM 6884 N N . ILE B 1 189 ? -5.738 -44.219 -35.156 1 72.19 189 ILE B N 1
ATOM 6885 C CA . ILE B 1 189 ? -5.758 -42.875 -35.75 1 72.19 189 ILE B CA 1
ATOM 6886 C C . ILE B 1 189 ? -7.008 -42.125 -35.281 1 72.19 189 ILE B C 1
ATOM 6888 O O . ILE B 1 189 ? -6.949 -40.938 -34.969 1 72.19 189 ILE B O 1
ATOM 6892 N N . ALA B 1 190 ? -8.141 -42.875 -35.281 1 78.81 190 ALA B N 1
ATOM 6893 C CA . ALA B 1 190 ? -9.375 -42.281 -34.781 1 78.81 190 ALA B CA 1
ATOM 6894 C C . ALA B 1 190 ? -9.266 -41.906 -33.312 1 78.81 190 ALA B C 1
ATOM 6896 O O . ALA B 1 190 ? -9.734 -40.844 -32.906 1 78.81 190 ALA B O 1
ATOM 6897 N N . ALA B 1 191 ? -8.648 -42.719 -32.594 1 85.88 191 ALA B N 1
ATOM 6898 C CA . ALA B 1 191 ? -8.492 -42.438 -31.156 1 85.88 191 ALA B CA 1
ATOM 6899 C C . ALA B 1 191 ? -7.547 -41.281 -30.922 1 85.88 191 ALA B C 1
ATOM 6901 O O . ALA B 1 191 ? -7.746 -40.469 -30 1 85.88 191 ALA B O 1
ATOM 6902 N N . LEU B 1 192 ? -6.617 -41.156 -31.844 1 88.06 192 LEU B N 1
ATOM 6903 C CA . LEU B 1 192 ? -5.668 -40.062 -31.734 1 88.06 192 LEU B CA 1
ATOM 6904 C C . LEU B 1 192 ? -6.328 -38.719 -32.062 1 88.06 192 LEU B C 1
ATOM 6906 O O . LEU B 1 192 ? -6.113 -37.719 -31.391 1 88.06 192 LEU B O 1
ATOM 6910 N N . ALA B 1 193 ? -7.109 -38.75 -33.094 1 86.12 193 ALA B N 1
ATOM 6911 C CA . ALA B 1 193 ? -7.867 -37.562 -33.438 1 86.12 193 ALA B CA 1
ATOM 6912 C C . ALA B 1 193 ? -8.852 -37.188 -32.344 1 86.12 193 ALA B C 1
ATOM 6914 O O . ALA B 1 193 ? -9.047 -36 -32.031 1 86.12 193 ALA B O 1
ATOM 6915 N N . GLY B 1 194 ? -9.453 -38.188 -31.812 1 88.94 194 GLY B N 1
ATOM 6916 C CA . GLY B 1 194 ? -10.344 -37.969 -30.672 1 88.94 194 GLY B CA 1
ATOM 6917 C C . GLY B 1 194 ? -9.633 -37.406 -29.469 1 88.94 194 GLY B C 1
ATOM 6918 O O . GLY B 1 194 ? -10.172 -36.531 -28.781 1 88.94 194 GLY B O 1
ATOM 6919 N N . TYR B 1 195 ? -8.406 -37.875 -29.25 1 90.06 195 TYR B N 1
ATOM 6920 C CA . TYR B 1 195 ? -7.602 -37.375 -28.125 1 90.06 195 TYR B CA 1
ATOM 6921 C C . TYR B 1 195 ? -7.371 -35.875 -28.234 1 90.06 195 TYR B C 1
ATOM 6923 O O . TYR B 1 195 ? -7.641 -35.125 -27.297 1 90.06 195 TYR B O 1
ATOM 6931 N N . GLY B 1 196 ? -6.93 -35.375 -29.406 1 90.38 196 GLY B N 1
ATOM 6932 C CA . GLY B 1 196 ? -6.703 -33.938 -29.625 1 90.38 196 GLY B CA 1
ATOM 6933 C C . GLY B 1 196 ? -7.977 -33.125 -29.562 1 90.38 196 GLY B C 1
ATOM 6934 O O . GLY B 1 196 ? -8 -32.031 -28.953 1 90.38 196 GLY B O 1
ATOM 6935 N N . ALA B 1 197 ? -9.031 -33.656 -30.094 1 93.06 197 ALA B N 1
ATOM 6936 C CA . ALA B 1 197 ? -10.305 -32.938 -30.141 1 93.06 197 ALA B CA 1
ATOM 6937 C C . ALA B 1 197 ? -10.898 -32.781 -28.75 1 93.06 197 ALA B C 1
ATOM 6939 O O . ALA B 1 197 ? -11.43 -31.719 -28.406 1 93.06 197 ALA B O 1
ATOM 6940 N N . VAL B 1 198 ? -10.82 -33.812 -27.969 1 94.44 198 VAL B N 1
ATOM 6941 C CA . VAL B 1 198 ? -11.383 -33.781 -26.625 1 94.44 198 VAL B CA 1
ATOM 6942 C C . VAL B 1 198 ? -10.594 -32.781 -25.766 1 94.44 198 VAL B C 1
ATOM 6944 O O . VAL B 1 198 ? -11.18 -32.062 -24.953 1 94.44 198 VAL B O 1
ATOM 6947 N N . ARG B 1 199 ? -9.312 -32.719 -25.953 1 92.94 199 ARG B N 1
ATOM 6948 C CA . ARG B 1 199 ? -8.492 -31.812 -25.172 1 92.94 199 ARG B CA 1
ATOM 6949 C C . ARG B 1 199 ? -8.797 -30.359 -25.516 1 92.94 199 ARG B C 1
ATOM 6951 O O . ARG B 1 199 ? -8.875 -29.516 -24.641 1 92.94 199 ARG B O 1
ATOM 6958 N N . VAL B 1 200 ? -8.945 -30.094 -26.766 1 94.12 200 VAL B N 1
ATOM 6959 C CA . VAL B 1 200 ? -9.281 -28.75 -27.203 1 94.12 200 VAL B CA 1
ATOM 6960 C C . VAL B 1 200 ? -10.672 -28.375 -26.703 1 94.12 200 VAL B C 1
ATOM 6962 O O . VAL B 1 200 ? -10.898 -27.25 -26.25 1 94.12 200 VAL B O 1
ATOM 6965 N N . ALA B 1 201 ? -11.57 -29.344 -26.828 1 95.56 201 ALA B N 1
ATOM 6966 C CA . ALA B 1 201 ? -12.938 -29.109 -26.359 1 95.56 201 ALA B CA 1
ATOM 6967 C C . ALA B 1 201 ? -12.969 -28.859 -24.859 1 95.56 201 ALA B C 1
ATOM 6969 O O . ALA B 1 201 ? -13.727 -28.016 -24.391 1 95.56 201 ALA B O 1
ATOM 6970 N N . GLN B 1 202 ? -12.211 -29.594 -24.141 1 95.12 202 GLN B N 1
ATOM 6971 C CA . GLN B 1 202 ? -12.117 -29.406 -22.703 1 95.12 202 GLN B CA 1
ATOM 6972 C C . GLN B 1 202 ? -11.633 -28 -22.359 1 95.12 202 GLN B C 1
ATOM 6974 O O . GLN B 1 202 ? -12.195 -27.328 -21.484 1 95.12 202 GLN B O 1
ATOM 6979 N N . SER B 1 203 ? -10.594 -27.547 -23.047 1 94.06 203 SER B N 1
ATOM 6980 C CA . SER B 1 203 ? -10.047 -26.219 -22.812 1 94.06 203 SER B CA 1
ATOM 6981 C C . SER B 1 203 ? -11.062 -25.141 -23.172 1 94.06 203 SER B C 1
ATOM 6983 O O . SER B 1 203 ? -11.188 -24.141 -22.469 1 94.06 203 SER B O 1
ATOM 6985 N N . LEU B 1 204 ? -11.758 -25.391 -24.234 1 95.25 204 LEU B N 1
ATOM 6986 C CA . LEU B 1 204 ? -12.773 -24.422 -24.656 1 95.25 204 LEU B CA 1
ATOM 6987 C C . LEU B 1 204 ? -13.875 -24.297 -23.609 1 95.25 204 LEU B C 1
ATOM 6989 O O . LEU B 1 204 ? -14.266 -23.188 -23.25 1 95.25 204 LEU B O 1
ATOM 6993 N N . CYS B 1 205 ? -14.359 -25.438 -23.141 1 95.94 205 CYS B N 1
ATOM 6994 C CA . CYS B 1 205 ? -15.398 -25.422 -22.125 1 95.94 205 CYS B CA 1
ATOM 6995 C C . CYS B 1 205 ? -14.898 -24.75 -20.844 1 95.94 205 CYS B C 1
ATOM 6997 O O . CYS B 1 205 ? -15.633 -24 -20.203 1 95.94 205 CYS B O 1
ATOM 6999 N N . SER B 1 206 ? -13.703 -24.984 -20.531 1 93.38 206 SER B N 1
ATOM 7000 C CA . SER B 1 206 ? -13.125 -24.406 -19.328 1 93.38 206 SER B CA 1
ATOM 7001 C C . SER B 1 206 ? -13 -22.891 -19.438 1 93.38 206 SER B C 1
ATOM 7003 O O . SER B 1 206 ? -13.336 -22.156 -18.5 1 93.38 206 SER B O 1
ATOM 7005 N N . GLU B 1 207 ? -12.586 -22.391 -20.609 1 94.06 207 GLU B N 1
ATOM 7006 C CA . GLU B 1 207 ? -12.414 -20.953 -20.812 1 94.06 207 GLU B CA 1
ATOM 7007 C C . GLU B 1 207 ? -13.766 -20.25 -20.891 1 94.06 207 GLU B C 1
ATOM 7009 O O . GLU B 1 207 ? -13.922 -19.141 -20.359 1 94.06 207 GLU B O 1
ATOM 7014 N N . LEU B 1 208 ? -14.68 -20.938 -21.516 1 94.88 208 LEU B N 1
ATOM 7015 C CA . LEU B 1 208 ? -16.016 -20.344 -21.594 1 94.88 208 LEU B CA 1
ATOM 7016 C C . LEU B 1 208 ? -16.656 -20.266 -20.219 1 94.88 208 LEU B C 1
ATOM 7018 O O . LEU B 1 208 ? -17.391 -19.328 -19.922 1 94.88 208 LEU B O 1
ATOM 7022 N N . ARG B 1 209 ? -16.406 -21.234 -19.453 1 93.06 209 ARG B N 1
ATOM 7023 C CA . ARG B 1 209 ? -16.844 -21.203 -18.062 1 93.06 209 ARG B CA 1
ATOM 7024 C C . ARG B 1 209 ? -16.266 -20 -17.328 1 93.06 209 ARG B C 1
ATOM 7026 O O . ARG B 1 209 ? -16.984 -19.281 -16.625 1 93.06 209 ARG B O 1
ATOM 7033 N N . ASN B 1 210 ? -14.992 -19.781 -17.484 1 91.5 210 ASN B N 1
ATOM 7034 C CA . ASN B 1 210 ? -14.312 -18.672 -16.828 1 91.5 210 ASN B CA 1
ATOM 7035 C C . ASN B 1 210 ? -14.883 -17.328 -17.281 1 91.5 210 ASN B C 1
ATOM 7037 O O . ASN B 1 210 ? -15.055 -16.422 -16.469 1 91.5 210 ASN B O 1
ATOM 7041 N N . LEU B 1 211 ? -15.242 -17.281 -18.547 1 92 211 LEU B N 1
ATOM 7042 C CA . LEU B 1 211 ? -15.797 -16.047 -19.094 1 92 211 LEU B CA 1
ATOM 7043 C C . LEU B 1 211 ? -17.203 -15.797 -18.547 1 92 211 LEU B C 1
ATOM 7045 O O . LEU B 1 211 ? -17.531 -14.672 -18.188 1 92 211 LEU B O 1
ATOM 7049 N N . ALA B 1 212 ? -17.938 -16.859 -18.531 1 91.88 212 ALA B N 1
ATOM 7050 C CA . ALA B 1 212 ? -19.297 -16.734 -18.031 1 91.88 212 ALA B CA 1
ATOM 7051 C C . ALA B 1 212 ? -19.312 -16.281 -16.562 1 91.88 212 ALA B C 1
ATOM 7053 O O . ALA B 1 212 ? -20.109 -15.422 -16.188 1 91.88 212 ALA B O 1
ATOM 7054 N N . PHE B 1 213 ? -18.438 -16.781 -15.852 1 89.94 213 PHE B N 1
ATOM 7055 C CA . PHE B 1 213 ? -18.438 -16.469 -14.43 1 89.94 213 PHE B CA 1
ATOM 7056 C C . PHE B 1 213 ? -17.781 -15.125 -14.164 1 89.94 213 PHE B C 1
ATOM 7058 O O . PHE B 1 213 ? -18.062 -14.477 -13.156 1 89.94 213 PHE B O 1
ATOM 7065 N N . SER B 1 214 ? -16.875 -14.758 -14.992 1 90.56 214 SER B N 1
ATOM 7066 C CA . SER B 1 214 ? -16.219 -13.469 -14.797 1 90.56 214 SER B CA 1
ATOM 7067 C C . SER B 1 214 ? -17.219 -12.328 -14.805 1 90.56 214 SER B C 1
ATOM 7069 O O . SER B 1 214 ? -17.078 -11.359 -14.062 1 90.56 214 SER B O 1
ATOM 7071 N N . THR B 1 215 ? -18.219 -12.461 -15.633 1 89.69 215 THR B N 1
ATOM 7072 C CA . THR B 1 215 ? -19.266 -11.438 -15.68 1 89.69 215 THR B CA 1
ATOM 7073 C C . THR B 1 215 ? -20.062 -11.414 -14.375 1 89.69 215 THR B C 1
ATOM 7075 O O . THR B 1 215 ? -20.406 -10.344 -13.867 1 89.69 215 THR B O 1
ATOM 7078 N N . VAL B 1 216 ? -20.312 -12.57 -13.875 1 87.75 216 VAL B N 1
ATOM 7079 C CA . VAL B 1 216 ? -21.047 -12.68 -12.617 1 87.75 216 VAL B CA 1
ATOM 7080 C C . VAL B 1 216 ? -20.203 -12.109 -11.477 1 87.75 216 VAL B C 1
ATOM 7082 O O . VAL B 1 216 ? -20.719 -11.359 -10.641 1 87.75 216 VAL B O 1
ATOM 7085 N N . SER B 1 217 ? -18.953 -12.453 -11.492 1 90 217 SER B N 1
ATOM 7086 C CA . SER B 1 217 ? -18.062 -11.984 -10.445 1 90 217 SER B CA 1
ATOM 7087 C C . SER B 1 217 ? -17.875 -10.469 -10.508 1 90 217 SER B C 1
ATOM 7089 O O . SER B 1 217 ? -17.844 -9.797 -9.477 1 90 217 SER B O 1
ATOM 7091 N N . ALA B 1 218 ? -17.75 -9.93 -11.711 1 90.88 218 ALA B N 1
ATOM 7092 C CA . ALA B 1 218 ? -17.594 -8.484 -11.883 1 90.88 218 ALA B CA 1
ATOM 7093 C C . ALA B 1 218 ? -18.797 -7.727 -11.352 1 90.88 218 ALA B C 1
ATOM 7095 O O . ALA B 1 218 ? -18.656 -6.723 -10.648 1 90.88 218 ALA B O 1
ATOM 7096 N N . ARG B 1 219 ? -19.953 -8.211 -11.625 1 88.31 219 ARG B N 1
ATOM 7097 C CA . ARG B 1 219 ? -21.188 -7.562 -11.172 1 88.31 219 ARG B CA 1
ATOM 7098 C C . ARG B 1 219 ? -21.312 -7.645 -9.656 1 88.31 219 ARG B C 1
ATOM 7100 O O . ARG B 1 219 ? -21.797 -6.711 -9.023 1 88.31 219 ARG B O 1
ATOM 7107 N N . ALA B 1 220 ? -20.922 -8.773 -9.164 1 86.56 220 ALA B N 1
ATOM 7108 C CA . ALA B 1 220 ? -20.969 -8.93 -7.715 1 86.56 220 ALA B CA 1
ATOM 7109 C C . ALA B 1 220 ? -20.031 -7.949 -7.027 1 86.56 220 ALA B C 1
ATOM 7111 O O . ALA B 1 220 ? -20.375 -7.352 -6.008 1 86.56 220 ALA B O 1
ATOM 7112 N N . LEU B 1 221 ? -18.875 -7.832 -7.59 1 90.25 221 LEU B N 1
ATOM 7113 C CA . LEU B 1 221 ? -17.875 -6.957 -7.008 1 90.25 221 LEU B CA 1
ATOM 7114 C C . LEU B 1 221 ? -18.312 -5.5 -7.055 1 90.25 221 LEU B C 1
ATOM 7116 O O . LEU B 1 221 ? -18.188 -4.773 -6.066 1 90.25 221 LEU B O 1
ATOM 7120 N N . THR B 1 222 ? -18.812 -5.078 -8.203 1 90.62 222 THR B N 1
ATOM 7121 C CA . THR B 1 222 ? -19.25 -3.693 -8.336 1 90.62 222 THR B CA 1
ATOM 7122 C C . THR B 1 222 ? -20.516 -3.447 -7.531 1 90.62 222 THR B C 1
ATOM 7124 O O . THR B 1 222 ? -20.703 -2.367 -6.973 1 90.62 222 THR B O 1
ATOM 7127 N N . GLY B 1 223 ? -21.344 -4.434 -7.414 1 88.44 223 GLY B N 1
ATOM 7128 C CA . GLY B 1 223 ? -22.562 -4.316 -6.617 1 88.44 223 GLY B CA 1
ATOM 7129 C C . GLY B 1 223 ? -22.281 -4.117 -5.137 1 88.44 223 GLY B C 1
ATOM 7130 O O . GLY B 1 223 ? -22.859 -3.229 -4.508 1 88.44 223 GLY B O 1
ATOM 7131 N N . ILE B 1 224 ? -21.391 -4.867 -4.648 1 88.56 224 ILE B N 1
ATOM 7132 C CA . ILE B 1 224 ? -21.078 -4.758 -3.227 1 88.56 224 ILE B CA 1
ATOM 7133 C C . ILE B 1 224 ? -20.375 -3.436 -2.951 1 88.56 224 ILE B C 1
ATOM 7135 O O . ILE B 1 224 ? -20.562 -2.822 -1.9 1 88.56 224 ILE B O 1
ATOM 7139 N N . SER B 1 225 ? -19.516 -3.086 -3.84 1 92.94 225 SER B N 1
ATOM 7140 C CA . SER B 1 225 ? -18.812 -1.812 -3.68 1 92.94 225 SER B CA 1
ATOM 7141 C C . SER B 1 225 ? -19.797 -0.647 -3.645 1 92.94 225 SER B C 1
ATOM 7143 O O . SER B 1 225 ? -19.688 0.249 -2.807 1 92.94 225 SER B O 1
ATOM 7145 N N . SER B 1 226 ? -20.75 -0.707 -4.543 1 92.88 226 SER B N 1
ATOM 7146 C CA . SER B 1 226 ? -21.766 0.333 -4.578 1 92.88 226 SER B CA 1
ATOM 7147 C C . SER B 1 226 ? -22.609 0.323 -3.307 1 92.88 226 SER B C 1
ATOM 7149 O O . SER B 1 226 ? -22.922 1.38 -2.75 1 92.88 226 SER B O 1
ATOM 7151 N N . ASP B 1 227 ? -22.922 -0.829 -2.848 1 90.38 227 ASP B N 1
ATOM 7152 C CA . ASP B 1 227 ? -23.719 -0.964 -1.637 1 90.38 227 ASP B CA 1
ATOM 7153 C C . ASP B 1 227 ? -22.969 -0.42 -0.419 1 90.38 227 ASP B C 1
ATOM 7155 O O . ASP B 1 227 ? -23.562 0.266 0.419 1 90.38 227 ASP B O 1
ATOM 7159 N N . VAL B 1 228 ? -21.75 -0.729 -0.353 1 92.44 228 VAL B N 1
ATOM 7160 C CA . VAL B 1 228 ? -20.938 -0.279 0.781 1 92.44 228 VAL B CA 1
ATOM 7161 C C . VAL B 1 228 ? -20.797 1.24 0.741 1 92.44 228 VAL B C 1
ATOM 7163 O O . VAL B 1 228 ? -20.891 1.906 1.775 1 92.44 228 VAL B O 1
ATOM 7166 N N . PHE B 1 229 ? -20.625 1.755 -0.45 1 94.19 229 PHE B N 1
ATOM 7167 C CA . PHE B 1 229 ? -20.484 3.197 -0.602 1 94.19 229 PHE B CA 1
ATOM 7168 C C . PHE B 1 229 ? -21.734 3.92 -0.143 1 94.19 229 PHE B C 1
ATOM 7170 O O . PHE B 1 229 ? -21.656 4.898 0.604 1 94.19 229 PHE B O 1
ATOM 7177 N N . ARG B 1 230 ? -22.797 3.451 -0.512 1 92.69 230 ARG B N 1
ATOM 7178 C CA . ARG B 1 230 ? -24.078 4.039 -0.117 1 92.69 230 ARG B CA 1
ATOM 7179 C C . ARG B 1 230 ? -24.312 3.9 1.385 1 92.69 230 ARG B C 1
ATOM 7181 O O . ARG B 1 230 ? -24.781 4.836 2.037 1 92.69 230 ARG B O 1
ATOM 7188 N N . HIS B 1 231 ? -23.938 2.775 1.838 1 91.56 231 HIS B N 1
ATOM 7189 C CA . HIS B 1 231 ? -24.125 2.529 3.266 1 91.56 231 HIS B CA 1
ATOM 7190 C C . HIS B 1 231 ? -23.234 3.451 4.098 1 91.56 231 HIS B C 1
ATOM 7192 O O . HIS B 1 231 ? -23.656 3.967 5.129 1 91.56 231 HIS B O 1
ATOM 7198 N N . LEU B 1 232 ? -22.078 3.621 3.672 1 92.56 232 LEU B N 1
ATOM 7199 C CA . LEU B 1 232 ? -21.156 4.488 4.395 1 92.56 232 LEU B CA 1
ATOM 7200 C C . LEU B 1 232 ? -21.688 5.914 4.473 1 92.56 232 LEU B C 1
ATOM 7202 O O . LEU B 1 232 ? -21.531 6.59 5.488 1 92.56 232 LEU B O 1
ATOM 7206 N N . HIS B 1 233 ? -22.359 6.32 3.391 1 91.31 233 HIS B N 1
ATOM 7207 C CA . HIS B 1 233 ? -22.906 7.672 3.383 1 91.31 233 HIS B CA 1
ATOM 7208 C C . HIS B 1 233 ? -24.188 7.75 4.203 1 91.31 233 HIS B C 1
ATOM 7210 O O . HIS B 1 233 ? -24.672 8.844 4.527 1 91.31 233 HIS B O 1
ATOM 7216 N N . SER B 1 234 ? -24.688 6.676 4.578 1 88.94 234 SER B N 1
ATOM 7217 C CA . SER B 1 234 ? -25.891 6.656 5.395 1 88.94 234 SER B CA 1
ATOM 7218 C C . SER B 1 234 ? -25.547 6.59 6.879 1 88.94 234 SER B C 1
ATOM 7220 O O . SER B 1 234 ? -26.422 6.781 7.73 1 88.94 234 SER B O 1
ATOM 7222 N N . LEU B 1 235 ? -24.312 6.418 7.176 1 88 235 LEU B N 1
ATOM 7223 C CA . LEU B 1 235 ? -23.891 6.316 8.57 1 88 235 LEU B CA 1
ATOM 7224 C C . LEU B 1 235 ? -23.828 7.695 9.219 1 88 235 LEU B C 1
ATOM 7226 O O . LEU B 1 235 ? -23.875 8.719 8.523 1 88 235 LEU B O 1
ATOM 7230 N N . SER B 1 236 ? -23.781 7.695 10.523 1 84.94 236 SER B N 1
ATOM 7231 C CA . SER B 1 236 ? -23.797 8.93 11.297 1 84.94 236 SER B CA 1
ATOM 7232 C C . SER B 1 236 ? -22.469 9.672 11.195 1 84.94 236 SER B C 1
ATOM 7234 O O . SER B 1 236 ? -21.438 9.07 10.883 1 84.94 236 SER B O 1
ATOM 7236 N N . LEU B 1 237 ? -22.641 10.914 11.344 1 80.94 237 LEU B N 1
ATOM 7237 C CA . LEU B 1 237 ? -21.438 11.75 11.359 1 80.94 237 LEU B CA 1
ATOM 7238 C C . LEU B 1 237 ? -20.484 11.312 12.453 1 80.94 237 LEU B C 1
ATOM 7240 O O . LEU B 1 237 ? -19.25 11.375 12.281 1 80.94 237 LEU B O 1
ATOM 7244 N N . GLU B 1 238 ? -21 10.914 13.531 1 76.94 238 GLU B N 1
ATOM 7245 C CA . GLU B 1 238 ? -20.172 10.469 14.656 1 76.94 238 GLU B CA 1
ATOM 7246 C C . GLU B 1 238 ? -19.266 9.312 14.258 1 76.94 238 GLU B 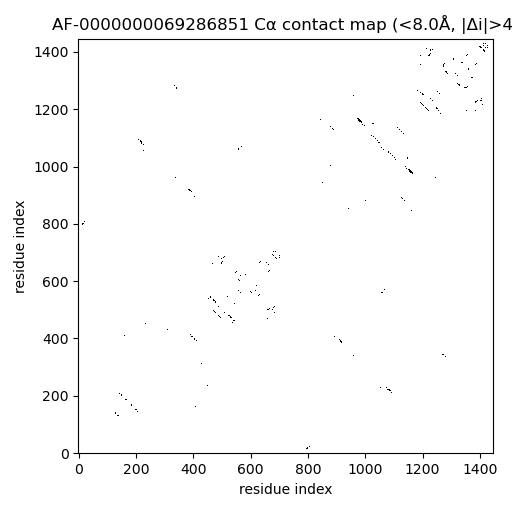C 1
ATOM 7248 O O . GLU B 1 238 ? -18.109 9.234 14.695 1 76.94 238 GLU B O 1
ATOM 7253 N N . TYR B 1 239 ? -19.781 8.5 13.484 1 81.69 239 TYR B N 1
ATOM 7254 C CA . TYR B 1 239 ? -19.016 7.363 13.016 1 81.69 239 TYR B CA 1
ATOM 7255 C C . TYR B 1 239 ? -17.781 7.82 12.227 1 81.69 239 TYR B C 1
ATOM 7257 O O . TYR B 1 239 ? -16.688 7.297 12.422 1 81.69 239 TYR B O 1
ATOM 7265 N N . HIS B 1 240 ? -17.984 8.734 11.359 1 80.56 240 HIS B N 1
ATOM 7266 C CA . HIS B 1 240 ? -16.906 9.18 10.477 1 80.56 240 HIS B CA 1
ATOM 7267 C C . HIS B 1 240 ? -15.891 10.039 11.227 1 80.56 240 HIS B C 1
ATOM 7269 O O . HIS B 1 240 ? -14.703 10.023 10.898 1 80.56 240 HIS B O 1
ATOM 7275 N N . LEU B 1 241 ? -16.344 10.719 12.227 1 74.44 241 LEU B N 1
ATOM 7276 C CA . LEU B 1 241 ? -15.445 11.562 13.008 1 74.44 241 LEU B CA 1
ATOM 7277 C C . LEU B 1 241 ? -14.562 10.719 13.922 1 74.44 241 LEU B C 1
ATOM 7279 O O . LEU B 1 241 ? -13.445 11.109 14.258 1 74.44 241 LEU B O 1
ATOM 7283 N N . SER B 1 242 ? -15.047 9.617 14.258 1 73.5 242 SER B N 1
ATOM 7284 C CA . SER B 1 242 ? -14.344 8.773 15.219 1 73.5 242 SER B CA 1
ATOM 7285 C C . SER B 1 242 ? -13.352 7.852 14.516 1 73.5 242 SER B C 1
ATOM 7287 O O . SER B 1 242 ? -12.508 7.223 15.164 1 73.5 242 SER B O 1
ATOM 7289 N N . ARG B 1 243 ? -13.484 7.844 13.258 1 75.12 243 ARG B N 1
ATOM 7290 C CA . ARG B 1 243 ? -12.641 6.914 12.516 1 75.12 243 ARG B CA 1
ATOM 7291 C C . ARG B 1 243 ? -11.82 7.641 11.453 1 75.12 243 ARG B C 1
ATOM 7293 O O . ARG B 1 243 ? -12.234 8.695 10.961 1 75.12 243 ARG B O 1
ATOM 7300 N N . GLN B 1 244 ? -10.719 7.016 11.211 1 76.44 244 GLN B N 1
ATOM 7301 C CA . GLN B 1 244 ? -9.891 7.555 10.133 1 76.44 244 GLN B CA 1
ATOM 7302 C C . GLN B 1 244 ? -10.422 7.125 8.766 1 76.44 244 GLN B C 1
ATOM 7304 O O . GLN B 1 244 ? -10.688 5.941 8.539 1 76.44 244 GLN B O 1
ATOM 7309 N N . THR B 1 245 ? -10.633 8.055 7.934 1 80.81 245 THR B N 1
ATOM 7310 C CA . THR B 1 245 ? -11.156 7.816 6.594 1 80.81 245 THR B CA 1
ATOM 7311 C C . THR B 1 245 ? -10.297 6.797 5.852 1 80.81 245 THR B C 1
ATOM 7313 O O . THR B 1 245 ? -10.828 5.922 5.16 1 80.81 245 THR B O 1
ATOM 7316 N N . GLY B 1 246 ? -9.031 6.875 5.992 1 78.12 246 GLY B N 1
ATOM 7317 C CA . GLY B 1 246 ? -8.141 5.926 5.34 1 78.12 246 GLY B CA 1
ATOM 7318 C C . GLY B 1 246 ? -8.352 4.496 5.801 1 78.12 246 GLY B C 1
ATOM 7319 O O . GLY B 1 246 ? -8.289 3.564 4.996 1 78.12 246 GLY B O 1
ATOM 7320 N N . ALA B 1 247 ? -8.664 4.328 7.031 1 81.12 247 ALA B N 1
ATOM 7321 C CA . ALA B 1 247 ? -8.883 2.998 7.59 1 81.12 247 ALA B CA 1
ATOM 7322 C C . ALA B 1 247 ? -10.164 2.377 7.039 1 81.12 247 ALA B C 1
ATOM 7324 O O . ALA B 1 247 ? -10.195 1.188 6.711 1 81.12 247 ALA B O 1
ATOM 7325 N N . VAL B 1 248 ? -11.148 3.176 6.969 1 88.88 248 VAL B N 1
ATOM 7326 C CA . VAL B 1 248 ? -12.422 2.689 6.445 1 88.88 248 VAL B CA 1
ATOM 7327 C C . VAL B 1 248 ? -12.266 2.312 4.977 1 88.88 248 VAL B C 1
ATOM 7329 O O . VAL B 1 248 ? -12.742 1.26 4.543 1 88.88 248 VAL B O 1
ATOM 7332 N N . ALA B 1 249 ? -11.57 3.156 4.273 1 88.81 249 ALA B N 1
ATOM 7333 C CA . ALA B 1 249 ? -11.328 2.877 2.861 1 88.81 249 ALA B CA 1
ATOM 7334 C C . ALA B 1 249 ? -10.523 1.594 2.686 1 88.81 249 ALA B C 1
ATOM 7336 O O . ALA B 1 249 ? -10.773 0.821 1.756 1 88.81 249 ALA B O 1
ATOM 7337 N N . ALA B 1 250 ? -9.625 1.351 3.547 1 86.31 250 ALA B N 1
ATOM 7338 C CA . ALA B 1 250 ? -8.805 0.144 3.488 1 86.31 250 ALA B CA 1
ATOM 7339 C C . ALA B 1 250 ? -9.648 -1.104 3.744 1 86.31 250 ALA B C 1
ATOM 7341 O O . ALA B 1 250 ? -9.469 -2.127 3.078 1 86.31 250 ALA B O 1
ATOM 7342 N N . ILE B 1 251 ? -10.508 -1.044 4.656 1 89.38 251 ILE B N 1
ATOM 7343 C CA . ILE B 1 251 ? -11.391 -2.158 4.977 1 89.38 251 ILE B CA 1
ATOM 7344 C C . ILE B 1 251 ? -12.242 -2.506 3.758 1 89.38 251 ILE B C 1
ATOM 7346 O O . ILE B 1 251 ? -12.406 -3.682 3.422 1 89.38 251 ILE B O 1
ATOM 7350 N N . VAL B 1 252 ? -12.672 -1.477 3.131 1 90.75 252 VAL B N 1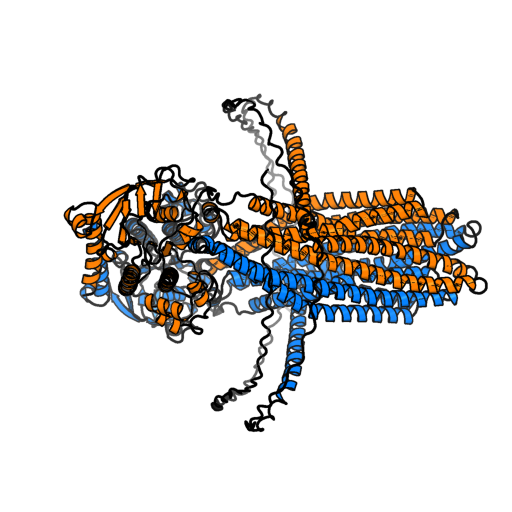
ATOM 7351 C CA . VAL B 1 252 ? -13.523 -1.678 1.968 1 90.75 252 VAL B CA 1
ATOM 7352 C C . VAL B 1 252 ? -12.719 -2.303 0.833 1 90.75 252 VAL B C 1
ATOM 7354 O O . VAL B 1 252 ? -13.133 -3.303 0.242 1 90.75 252 VAL B O 1
ATOM 7357 N N . SER B 1 253 ? -11.594 -1.772 0.544 1 90.38 253 SER B N 1
ATOM 7358 C CA . SER B 1 253 ? -10.758 -2.271 -0.541 1 90.38 253 SER B CA 1
ATOM 7359 C C . SER B 1 253 ? -10.344 -3.721 -0.3 1 90.38 253 SER B C 1
ATOM 7361 O O . SER B 1 253 ? -10.445 -4.559 -1.197 1 90.38 253 SER B O 1
ATOM 7363 N N . ARG B 1 254 ? -9.984 -4.062 0.891 1 88.38 254 ARG B N 1
ATOM 7364 C CA . ARG B 1 254 ? -9.578 -5.418 1.247 1 88.38 254 ARG B CA 1
ATOM 7365 C C . ARG B 1 254 ? -10.766 -6.379 1.186 1 88.38 254 ARG B C 1
ATOM 7367 O O . ARG B 1 254 ? -10.617 -7.52 0.732 1 88.38 254 ARG B O 1
ATOM 7374 N N . GLY B 1 255 ? -11.812 -5.887 1.668 1 89 255 GLY B N 1
ATOM 7375 C CA . GLY B 1 255 ? -13.016 -6.707 1.646 1 89 255 GLY B CA 1
ATOM 7376 C C . GLY B 1 255 ? -13.469 -7.059 0.244 1 89 255 GLY B C 1
ATOM 7377 O O . GLY B 1 255 ? -13.82 -8.211 -0.031 1 89 255 GLY B O 1
ATOM 7378 N N . VAL B 1 256 ? -13.406 -6.098 -0.583 1 89.69 256 VAL B N 1
ATOM 7379 C CA . VAL B 1 256 ? -13.82 -6.316 -1.965 1 89.69 256 VAL B CA 1
ATOM 7380 C C . VAL B 1 256 ? -12.844 -7.273 -2.65 1 89.69 256 VAL B C 1
ATOM 7382 O O . VAL B 1 256 ? -13.266 -8.188 -3.361 1 89.69 256 VAL B O 1
ATOM 7385 N N . ARG B 1 257 ? -11.609 -7.156 -2.414 1 88.31 257 ARG B N 1
ATOM 7386 C CA . ARG B 1 257 ? -10.602 -8.062 -2.965 1 88.31 257 ARG B CA 1
ATOM 7387 C C . ARG B 1 257 ? -10.773 -9.469 -2.402 1 88.31 257 ARG B C 1
ATOM 7389 O O . ARG B 1 257 ? -10.594 -10.461 -3.121 1 88.31 257 ARG B O 1
ATOM 7396 N N . GLY B 1 258 ? -11.047 -9.43 -1.124 1 88.06 258 GLY B N 1
ATOM 7397 C CA . GLY B 1 258 ? -11.312 -10.719 -0.5 1 88.06 258 GLY B CA 1
ATOM 7398 C C . GLY B 1 258 ? -12.508 -11.438 -1.107 1 88.06 258 GLY B C 1
ATOM 7399 O O . GLY B 1 258 ? -12.461 -12.648 -1.311 1 88.06 258 GLY B O 1
ATOM 7400 N N . LEU B 1 259 ? -13.484 -10.695 -1.396 1 88.06 259 LEU B N 1
ATOM 7401 C CA . LEU B 1 259 ? -14.656 -11.273 -2.037 1 88.06 259 LEU B CA 1
ATOM 7402 C C . LEU B 1 259 ? -14.312 -11.82 -3.42 1 88.06 259 LEU B C 1
ATOM 7404 O O . LEU B 1 259 ? -14.758 -12.906 -3.795 1 88.06 259 LEU B O 1
ATOM 7408 N N . GLN B 1 260 ? -13.57 -11.055 -4.105 1 87.31 260 GLN B N 1
ATOM 7409 C CA . GLN B 1 260 ? -13.148 -11.484 -5.434 1 87.31 260 GLN B CA 1
ATOM 7410 C C . GLN B 1 260 ? -12.367 -12.797 -5.371 1 87.31 260 GLN B C 1
ATOM 7412 O O . GLN B 1 260 ? -12.617 -13.711 -6.16 1 87.31 260 GLN B O 1
ATOM 7417 N N . TRP B 1 261 ? -11.547 -12.93 -4.453 1 87.62 261 TRP B N 1
ATOM 7418 C CA . TRP B 1 261 ? -10.734 -14.125 -4.289 1 87.62 261 TRP B CA 1
ATOM 7419 C C . TRP B 1 261 ? -11.602 -15.32 -3.902 1 87.62 261 TRP B C 1
ATOM 7421 O O . TRP B 1 261 ? -11.477 -16.406 -4.488 1 87.62 261 TRP B O 1
ATOM 7431 N N . LEU B 1 262 ? -12.492 -15.117 -2.973 1 86.88 262 LEU B N 1
ATOM 7432 C CA . LEU B 1 262 ? -13.328 -16.203 -2.486 1 86.88 262 LEU B CA 1
ATOM 7433 C C . LEU B 1 262 ? -14.258 -16.719 -3.586 1 86.88 262 LEU B C 1
ATOM 7435 O O . LEU B 1 262 ? -14.461 -17.922 -3.721 1 86.88 262 LEU B O 1
ATOM 7439 N N . LEU B 1 263 ? -14.734 -15.766 -4.332 1 84.62 263 LEU B N 1
ATOM 7440 C CA . LEU B 1 263 ? -15.578 -16.172 -5.453 1 84.62 263 LEU B CA 1
ATOM 7441 C C . LEU B 1 263 ? -14.773 -16.969 -6.477 1 84.62 263 LEU B C 1
ATOM 7443 O O . LEU B 1 263 ? -15.242 -17.984 -6.977 1 84.62 263 LEU B O 1
ATOM 7447 N N . SER B 1 264 ? -13.555 -16.578 -6.734 1 84.94 264 SER B N 1
ATOM 7448 C CA . SER B 1 264 ? -12.688 -17.266 -7.688 1 84.94 264 SER B CA 1
ATOM 7449 C C . SER B 1 264 ? -12.312 -18.656 -7.191 1 84.94 264 SER B C 1
ATOM 7451 O O . SER B 1 264 ? -12.297 -19.625 -7.961 1 84.94 264 SER B O 1
ATOM 7453 N N . VAL B 1 265 ? -12.031 -18.766 -5.945 1 84.88 265 VAL B N 1
ATOM 7454 C CA . VAL B 1 265 ? -11.602 -20.031 -5.367 1 84.88 265 VAL B CA 1
ATOM 7455 C C . VAL B 1 265 ? -12.766 -21.031 -5.383 1 84.88 265 VAL B C 1
ATOM 7457 O O . VAL B 1 265 ? -12.586 -22.203 -5.75 1 84.88 265 VAL B O 1
ATOM 7460 N N . VAL B 1 266 ? -13.914 -20.609 -5.074 1 79.5 266 VAL B N 1
ATOM 7461 C CA . VAL B 1 266 ? -15.07 -21.5 -4.988 1 79.5 266 VAL B CA 1
ATOM 7462 C C . VAL B 1 266 ? -15.453 -21.984 -6.383 1 79.5 266 VAL B C 1
ATOM 7464 O O . VAL B 1 266 ? -15.641 -23.188 -6.598 1 79.5 266 VAL B O 1
ATOM 7467 N N . VAL B 1 267 ? -15.406 -21.109 -7.273 1 78.12 267 VAL B N 1
ATOM 7468 C CA . VAL B 1 267 ? -15.945 -21.453 -8.586 1 78.12 267 VAL B CA 1
ATOM 7469 C C . VAL B 1 267 ? -14.844 -22.047 -9.461 1 78.12 267 VAL B C 1
ATOM 7471 O O . VAL B 1 267 ? -15.102 -22.953 -10.25 1 78.12 267 VAL B O 1
ATOM 7474 N N . PHE B 1 268 ? -13.57 -21.594 -9.25 1 81 268 PHE B N 1
ATOM 7475 C CA . PHE B 1 268 ? -12.539 -22 -10.203 1 81 268 PHE B CA 1
ATOM 7476 C C . PHE B 1 268 ? -11.656 -23.094 -9.617 1 81 268 PHE B C 1
ATOM 7478 O O . PHE B 1 268 ? -11 -23.828 -10.352 1 81 268 PHE B O 1
ATOM 7485 N N . ASN B 1 269 ? -11.656 -23.188 -8.383 1 85.62 269 ASN B N 1
ATOM 7486 C CA . ASN B 1 269 ? -10.672 -24.109 -7.84 1 85.62 269 ASN B CA 1
ATOM 7487 C C . ASN B 1 269 ? -11.328 -25.172 -6.953 1 85.62 269 ASN B C 1
ATOM 7489 O O . ASN B 1 269 ? -11.414 -26.344 -7.332 1 85.62 269 ASN B O 1
ATOM 7493 N N . VAL B 1 270 ? -11.992 -24.844 -5.875 1 83.25 270 VAL B N 1
ATOM 7494 C CA . VAL B 1 270 ? -12.445 -25.781 -4.852 1 83.25 270 VAL B CA 1
ATOM 7495 C C . VAL B 1 270 ? -13.578 -26.641 -5.402 1 83.25 270 VAL B C 1
ATOM 7497 O O . VAL B 1 270 ? -13.5 -27.859 -5.387 1 83.25 270 VAL B O 1
ATOM 7500 N N . ALA B 1 271 ? -14.57 -26.016 -5.969 1 83.06 271 ALA B N 1
ATOM 7501 C CA . ALA B 1 271 ? -15.734 -26.766 -6.441 1 83.06 271 ALA B CA 1
ATOM 7502 C C . ALA B 1 271 ? -15.352 -27.719 -7.57 1 83.06 271 ALA B C 1
ATOM 7504 O O . ALA B 1 271 ? -15.641 -28.906 -7.504 1 83.06 271 ALA B O 1
ATOM 7505 N N . PRO B 1 272 ? -14.617 -27.188 -8.492 1 87.31 272 PRO B N 1
ATOM 7506 C CA . PRO B 1 272 ? -14.219 -28.094 -9.57 1 87.31 272 PRO B CA 1
ATOM 7507 C C . PRO B 1 272 ? -13.289 -29.203 -9.086 1 87.31 272 PRO B C 1
ATOM 7509 O O . PRO B 1 272 ? -13.375 -30.344 -9.562 1 87.31 272 PRO B O 1
ATOM 7512 N N . THR B 1 273 ? -12.453 -28.922 -8.164 1 87.62 273 THR B N 1
ATOM 7513 C CA . THR B 1 273 ? -11.516 -29.906 -7.668 1 87.62 273 THR B CA 1
ATOM 7514 C C . THR B 1 273 ? -12.25 -31.031 -6.926 1 87.62 273 THR B C 1
ATOM 7516 O O . THR B 1 273 ? -11.977 -32.219 -7.133 1 87.62 273 THR B O 1
ATOM 7519 N N . ILE B 1 274 ? -13.172 -30.719 -6.098 1 88.69 274 ILE B N 1
ATOM 7520 C CA . ILE B 1 274 ? -13.961 -31.703 -5.375 1 88.69 274 ILE B CA 1
ATOM 7521 C C . ILE B 1 274 ? -14.742 -32.562 -6.367 1 88.69 274 ILE B C 1
ATOM 7523 O O . ILE B 1 274 ? -14.805 -33.781 -6.223 1 88.69 274 ILE B O 1
ATOM 7527 N N . PHE B 1 275 ? -15.266 -31.938 -7.371 1 91.06 275 PHE B N 1
ATOM 7528 C CA . PHE B 1 275 ? -16 -32.656 -8.406 1 91.06 275 PHE B CA 1
ATOM 7529 C C . PHE B 1 275 ? -15.086 -33.594 -9.172 1 91.06 275 PHE B C 1
ATOM 7531 O O . PHE B 1 275 ? -15.445 -34.75 -9.453 1 91.06 275 PHE B O 1
ATOM 7538 N N . GLU B 1 276 ? -13.961 -33.094 -9.453 1 91.06 276 GLU B N 1
ATOM 7539 C CA . GLU B 1 276 ? -13 -33.875 -10.195 1 91.06 276 GLU B CA 1
ATOM 7540 C C . GLU B 1 276 ? -12.539 -35.094 -9.383 1 91.06 276 GLU B C 1
ATOM 7542 O O . GLU B 1 276 ? -12.414 -36.188 -9.922 1 91.06 276 GLU B O 1
ATOM 7547 N N . ILE B 1 277 ? -12.242 -34.906 -8.125 1 91.75 277 ILE B N 1
ATOM 7548 C CA . ILE B 1 277 ? -11.836 -36 -7.254 1 91.75 277 ILE B CA 1
ATOM 7549 C C . ILE B 1 277 ? -12.93 -37.062 -7.207 1 91.75 277 ILE B C 1
ATOM 7551 O O . ILE B 1 277 ? -12.656 -38.25 -7.297 1 91.75 277 ILE B O 1
ATOM 7555 N N . GLY B 1 278 ? -14.172 -36.594 -7.102 1 93.19 278 GLY B N 1
ATOM 7556 C CA . GLY B 1 278 ? -15.297 -37.531 -7.109 1 93.19 278 GLY B CA 1
ATOM 7557 C C . GLY B 1 278 ? -15.414 -38.281 -8.406 1 93.19 278 GLY B C 1
ATOM 7558 O O . GLY B 1 278 ? -15.641 -39.5 -8.391 1 93.19 278 GLY B O 1
ATOM 7559 N N . LEU B 1 279 ? -15.219 -37.625 -9.547 1 92.88 279 LEU B N 1
ATOM 7560 C CA . LEU B 1 279 ? -15.328 -38.25 -10.859 1 92.88 279 LEU B CA 1
ATOM 7561 C C . LEU B 1 279 ? -14.211 -39.25 -11.07 1 92.88 279 LEU B C 1
ATOM 7563 O O . LEU B 1 279 ? -14.461 -40.375 -11.562 1 92.88 279 LEU B O 1
ATOM 7567 N N . VAL B 1 280 ? -13.008 -38.844 -10.727 1 93.19 280 VAL B N 1
ATOM 7568 C CA . VAL B 1 280 ? -11.859 -39.75 -10.914 1 93.19 280 VAL B CA 1
ATOM 7569 C C . VAL B 1 280 ? -12.008 -40.969 -10.016 1 93.19 280 VAL B C 1
ATOM 7571 O O . VAL B 1 280 ? -11.773 -42.094 -10.453 1 93.19 280 VAL B O 1
ATOM 7574 N N . SER B 1 281 ? -12.398 -40.781 -8.734 1 94.31 281 SER B N 1
ATOM 7575 C CA . SER B 1 281 ? -12.609 -41.906 -7.824 1 94.31 281 SER B CA 1
ATOM 7576 C C . SER B 1 281 ? -13.727 -42.812 -8.32 1 94.31 281 SER B C 1
ATOM 7578 O O . SER B 1 281 ? -13.617 -44.031 -8.242 1 94.31 281 SER B O 1
ATOM 7580 N N . GLY B 1 282 ? -14.758 -42.219 -8.812 1 93.5 282 GLY B N 1
ATOM 7581 C CA . GLY B 1 282 ? -15.852 -43 -9.367 1 93.5 282 GLY B CA 1
ATOM 7582 C C . GLY B 1 282 ? -15.445 -43.812 -10.586 1 93.5 282 GLY B C 1
ATOM 7583 O O . GLY B 1 282 ? -15.828 -44.969 -10.711 1 93.5 282 GLY B O 1
ATOM 7584 N N . LEU B 1 283 ? -14.688 -43.188 -11.484 1 92.81 283 LEU B N 1
ATOM 7585 C CA . LEU B 1 283 ? -14.219 -43.875 -12.688 1 92.81 283 LEU B CA 1
ATOM 7586 C C . LEU B 1 283 ? -13.281 -45.031 -12.336 1 92.81 283 LEU B C 1
ATOM 7588 O O . LEU B 1 283 ? -13.359 -46.094 -12.93 1 92.81 283 LEU B O 1
ATOM 7592 N N . LEU B 1 284 ? -12.352 -44.812 -11.414 1 93.44 284 LEU B N 1
ATOM 7593 C CA . LEU B 1 284 ? -11.438 -45.844 -10.984 1 93.44 284 LEU B CA 1
ATOM 7594 C C . LEU B 1 284 ? -12.203 -47.031 -10.352 1 93.44 284 LEU B C 1
ATOM 7596 O O . LEU B 1 284 ? -11.875 -48.188 -10.594 1 93.44 284 LEU B O 1
ATOM 7600 N N . TRP B 1 285 ? -13.18 -46.688 -9.609 1 92.69 285 TRP B N 1
ATOM 7601 C CA . TRP B 1 285 ? -14.008 -47.719 -8.984 1 92.69 285 TRP B CA 1
ATOM 7602 C C . TRP B 1 285 ? -14.734 -48.531 -10.031 1 92.69 285 TRP B C 1
ATOM 7604 O O . TRP B 1 285 ? -14.766 -49.781 -9.953 1 92.69 285 TRP B O 1
ATOM 7614 N N . TYR B 1 286 ? -15.195 -47.906 -11.07 1 90.44 286 TYR B N 1
ATOM 7615 C CA . TYR B 1 286 ? -16 -48.562 -12.094 1 90.44 286 TYR B CA 1
ATOM 7616 C C . TYR B 1 286 ? -15.133 -49.375 -13.039 1 90.44 286 TYR B C 1
ATOM 7618 O O . TYR B 1 286 ? -15.5 -50.469 -13.438 1 90.44 286 TYR B O 1
ATOM 7626 N N . THR B 1 287 ? -13.977 -48.875 -13.43 1 88.38 287 THR B N 1
ATOM 7627 C CA . THR B 1 287 ? -13.164 -49.531 -14.461 1 88.38 287 THR B CA 1
ATOM 7628 C C . THR B 1 287 ? -12.188 -50.5 -13.852 1 88.38 287 THR B C 1
ATOM 7630 O O . THR B 1 287 ? -11.922 -51.562 -14.43 1 88.38 287 THR B O 1
ATOM 7633 N N . LEU B 1 288 ? -11.625 -50.25 -12.727 1 89.75 288 LEU B N 1
ATOM 7634 C CA . LEU B 1 288 ? -10.539 -51.094 -12.219 1 89.75 288 LEU B CA 1
ATOM 7635 C C . LEU B 1 288 ? -10.961 -51.812 -10.945 1 89.75 288 LEU B C 1
ATOM 7637 O O . LEU B 1 288 ? -10.531 -52.969 -10.703 1 89.75 288 LEU B O 1
ATOM 7641 N N . GLY B 1 289 ? -11.75 -51.156 -10.023 1 91.19 289 GLY B N 1
ATOM 7642 C CA . GLY B 1 289 ? -12.172 -51.812 -8.797 1 91.19 289 GLY B CA 1
ATOM 7643 C C . GLY B 1 289 ? -12.141 -50.906 -7.59 1 91.19 289 GLY B C 1
ATOM 7644 O O . GLY B 1 289 ? -11.617 -49.781 -7.66 1 91.19 289 GLY B O 1
ATOM 7645 N N . SER B 1 290 ? -12.633 -51.344 -6.488 1 92.69 290 SER B N 1
ATOM 7646 C CA . SER B 1 290 ? -12.797 -50.562 -5.266 1 92.69 290 SER B CA 1
ATOM 7647 C C . SER B 1 290 ? -11.453 -50.281 -4.598 1 92.69 290 SER B C 1
ATOM 7649 O O . SER B 1 290 ? -11.273 -49.25 -3.939 1 92.69 290 SER B O 1
ATOM 7651 N N . GLN B 1 291 ? -10.5 -51.156 -4.793 1 93.31 291 GLN B N 1
ATOM 7652 C CA . GLN B 1 291 ? -9.188 -50.969 -4.176 1 93.31 291 GLN B CA 1
ATOM 7653 C C . GLN B 1 291 ? -8.477 -49.75 -4.738 1 93.31 291 GLN B C 1
ATOM 7655 O O . GLN B 1 291 ? -7.801 -49.031 -4.004 1 93.31 291 GLN B O 1
ATOM 7660 N N . PHE B 1 292 ? -8.703 -49.5 -5.992 1 93.69 292 PHE B N 1
ATOM 7661 C CA . PHE B 1 292 ? -8.07 -48.344 -6.641 1 93.69 292 PHE B CA 1
ATOM 7662 C C . PHE B 1 292 ? -8.695 -47.031 -6.168 1 93.69 292 PHE B C 1
ATOM 7664 O O . PHE B 1 292 ? -7.992 -46.062 -5.93 1 93.69 292 PHE B O 1
ATOM 7671 N N . ALA B 1 293 ? -9.945 -47.031 -6.004 1 94.38 293 ALA B N 1
ATOM 7672 C CA . ALA B 1 293 ? -10.641 -45.844 -5.5 1 94.38 293 ALA B CA 1
ATOM 7673 C C . ALA B 1 293 ? -10.219 -45.531 -4.066 1 94.38 293 ALA B C 1
ATOM 7675 O O . ALA B 1 293 ? -10.055 -44.375 -3.703 1 94.38 293 ALA B O 1
ATOM 7676 N N . LEU B 1 294 ? -10.047 -46.562 -3.307 1 94.38 294 LEU B N 1
ATOM 7677 C CA . LEU B 1 294 ? -9.641 -46.375 -1.915 1 94.38 294 LEU B CA 1
ATOM 7678 C C . LEU B 1 294 ? -8.234 -45.781 -1.826 1 94.38 294 LEU B C 1
ATOM 7680 O O . LEU B 1 294 ? -7.977 -44.906 -1.013 1 94.38 294 LEU B O 1
ATOM 7684 N N . VAL B 1 295 ? -7.305 -46.281 -2.65 1 94.5 295 VAL B N 1
ATOM 7685 C CA . VAL B 1 295 ? -5.941 -45.781 -2.66 1 94.5 295 VAL B CA 1
ATOM 7686 C C . VAL B 1 295 ? 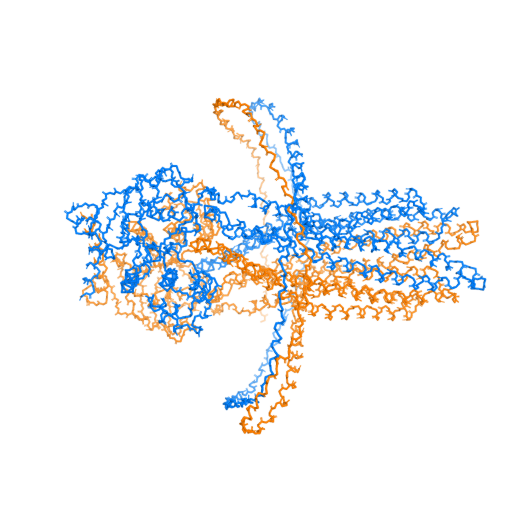-5.953 -44.281 -3.041 1 94.5 295 VAL B C 1
ATOM 7688 O O . VAL B 1 295 ? -5.23 -43.5 -2.449 1 94.5 295 VAL B O 1
ATOM 7691 N N . ASN B 1 296 ? -6.824 -43.969 -3.994 1 94.19 296 ASN B N 1
ATOM 7692 C CA . ASN B 1 296 ? -6.918 -42.594 -4.438 1 94.19 296 ASN B CA 1
ATOM 7693 C C . ASN B 1 296 ? -7.453 -41.688 -3.332 1 94.19 296 ASN B C 1
ATOM 7695 O O . ASN B 1 296 ? -6.871 -40.625 -3.047 1 94.19 296 ASN B O 1
ATOM 7699 N N . VAL B 1 297 ? -8.477 -42.062 -2.68 1 94.56 297 VAL B N 1
ATOM 7700 C CA . VAL B 1 297 ? -9.109 -41.25 -1.646 1 94.56 297 VAL B CA 1
ATOM 7701 C C . VAL B 1 297 ? -8.172 -41.094 -0.456 1 94.56 297 VAL B C 1
ATOM 7703 O O . VAL B 1 297 ? -8.062 -40.031 0.129 1 94.56 297 VAL B O 1
ATOM 7706 N N . VAL B 1 298 ? -7.469 -42.125 -0.129 1 95.5 298 VAL B N 1
ATOM 7707 C CA . VAL B 1 298 ? -6.539 -42.094 0.993 1 95.5 298 VAL B CA 1
ATOM 7708 C C . VAL B 1 298 ? -5.355 -41.188 0.658 1 95.5 298 VAL B C 1
ATOM 7710 O O . VAL B 1 298 ? -4.887 -40.438 1.511 1 95.5 298 VAL B O 1
ATOM 7713 N N . THR B 1 299 ? -4.898 -41.312 -0.575 1 95.12 299 THR B N 1
ATOM 7714 C CA . THR B 1 299 ? -3.775 -40.469 -0.995 1 95.12 299 THR B CA 1
ATOM 7715 C C . THR B 1 299 ? -4.156 -39 -0.962 1 95.12 299 THR B C 1
ATOM 7717 O O . THR B 1 299 ? -3.42 -38.188 -0.414 1 95.12 299 THR B O 1
ATOM 7720 N N . ILE B 1 300 ? -5.305 -38.625 -1.502 1 94.44 300 ILE B N 1
ATOM 7721 C CA . ILE B 1 300 ? -5.75 -37.25 -1.547 1 94.44 300 ILE B CA 1
ATOM 7722 C C . ILE B 1 300 ? -6.039 -36.75 -0.131 1 94.44 300 ILE B C 1
ATOM 7724 O O . ILE B 1 300 ? -5.734 -35.594 0.207 1 94.44 300 ILE B O 1
ATOM 7728 N N . GLY B 1 301 ? -6.656 -37.594 0.668 1 94.88 301 GLY B N 1
ATOM 7729 C CA . GLY B 1 301 ? -6.898 -37.25 2.059 1 94.88 301 GLY B CA 1
ATOM 7730 C C . GLY B 1 301 ? -5.625 -36.969 2.834 1 94.88 301 GLY B C 1
ATOM 7731 O O . GLY B 1 301 ? -5.531 -36 3.559 1 94.88 301 GLY B O 1
ATOM 7732 N N . ALA B 1 302 ? -4.621 -37.875 2.66 1 96.5 302 ALA B N 1
ATOM 7733 C CA . ALA B 1 302 ? -3.334 -37.688 3.324 1 96.5 302 ALA B CA 1
ATOM 7734 C C . ALA B 1 302 ? -2.625 -36.438 2.812 1 96.5 302 ALA B C 1
ATOM 7736 O O . ALA B 1 302 ? -2.018 -35.688 3.592 1 96.5 302 ALA B O 1
ATOM 7737 N N . TYR B 1 303 ? -2.705 -36.25 1.519 1 94.88 303 TYR B N 1
ATOM 7738 C CA . TYR B 1 303 ? -2.135 -35.062 0.889 1 94.88 303 TYR B CA 1
ATOM 7739 C C . TYR B 1 303 ? -2.748 -33.781 1.463 1 94.88 303 TYR B C 1
ATOM 7741 O O . TYR B 1 303 ? -2.029 -32.875 1.841 1 94.88 303 TYR B O 1
ATOM 7749 N N . SER B 1 304 ? -4.023 -33.781 1.523 1 93.81 304 SER B N 1
ATOM 7750 C CA . SER B 1 304 ? -4.742 -32.594 2.016 1 93.81 304 SER B CA 1
ATOM 7751 C C . SER B 1 304 ? -4.457 -32.344 3.494 1 93.81 304 SER B C 1
ATOM 7753 O O . SER B 1 304 ? -4.227 -31.219 3.908 1 93.81 304 SER B O 1
ATOM 7755 N N . ALA B 1 305 ? -4.426 -33.406 4.301 1 94.75 305 ALA B N 1
ATOM 7756 C CA . ALA B 1 305 ? -4.164 -33.281 5.734 1 94.75 305 ALA B CA 1
ATOM 7757 C C . ALA B 1 305 ? -2.76 -32.75 5.988 1 94.75 305 ALA B C 1
ATOM 7759 O O . ALA B 1 305 ? -2.572 -31.875 6.844 1 94.75 305 ALA B O 1
ATOM 7760 N N . TRP B 1 306 ? -1.804 -33.25 5.219 1 95.31 306 TRP B N 1
ATOM 7761 C CA . TRP B 1 306 ? -0.432 -32.781 5.32 1 95.31 306 TRP B CA 1
ATOM 7762 C C . TRP B 1 306 ? -0.347 -31.312 4.93 1 95.31 306 TRP B C 1
ATOM 7764 O O . TRP B 1 306 ? 0.241 -30.5 5.652 1 95.31 306 TRP B O 1
ATOM 7774 N N . THR B 1 307 ? -0.997 -30.969 3.861 1 92.81 307 THR B N 1
ATOM 7775 C CA . THR B 1 307 ? -0.952 -29.609 3.332 1 92.81 307 THR B CA 1
ATOM 7776 C C . THR B 1 307 ? -1.551 -28.625 4.328 1 92.81 307 THR B C 1
ATOM 7778 O O . THR B 1 307 ? -0.944 -27.594 4.633 1 92.81 307 THR B O 1
ATOM 7781 N N . PHE B 1 308 ? -2.684 -28.938 4.91 1 91.56 308 PHE B N 1
ATOM 7782 C CA . PHE B 1 308 ? -3.359 -28.031 5.828 1 91.56 308 PHE B CA 1
ATOM 7783 C C . PHE B 1 308 ? -2.58 -27.906 7.133 1 91.56 308 PHE B C 1
ATOM 7785 O O . PHE B 1 308 ? -2.443 -26.797 7.672 1 91.56 308 PHE B O 1
ATOM 7792 N N . SER B 1 309 ? -2.041 -28.953 7.609 1 94.06 309 SER B N 1
ATOM 7793 C CA . SER B 1 309 ? -1.32 -28.953 8.875 1 94.06 309 SER B CA 1
ATOM 7794 C C . SER B 1 309 ? -0.033 -28.141 8.773 1 94.06 309 SER B C 1
ATOM 7796 O O . SER B 1 309 ? 0.238 -27.281 9.617 1 94.06 309 SER B O 1
ATOM 7798 N N . VAL B 1 310 ? 0.715 -28.344 7.711 1 93.5 310 VAL B N 1
ATOM 7799 C CA . VAL B 1 310 ? 1.999 -27.656 7.555 1 93.5 310 VAL B CA 1
ATOM 7800 C C . VAL B 1 310 ? 1.77 -26.203 7.176 1 93.5 310 VAL B C 1
ATOM 7802 O O . VAL B 1 310 ? 2.52 -25.312 7.602 1 93.5 310 VAL B O 1
ATOM 7805 N N . THR B 1 311 ? 0.755 -25.969 6.422 1 91.25 311 THR B N 1
ATOM 7806 C CA . THR B 1 311 ? 0.47 -24.609 6.016 1 91.25 311 THR B CA 1
ATOM 7807 C C . THR B 1 311 ? 0.081 -23.75 7.223 1 91.25 311 THR B C 1
ATOM 7809 O O . THR B 1 311 ? 0.491 -22.594 7.328 1 91.25 311 THR B O 1
ATOM 7812 N N . THR B 1 312 ? -0.659 -24.25 8.156 1 88.88 312 THR B N 1
ATOM 7813 C CA . THR B 1 312 ? -1.039 -23.531 9.359 1 88.88 312 THR B CA 1
ATOM 7814 C C . THR B 1 312 ? 0.189 -23.203 10.211 1 88.88 312 THR B C 1
ATOM 7816 O O . THR B 1 312 ? 0.303 -22.109 10.75 1 88.88 312 THR B O 1
ATOM 7819 N N . TRP B 1 313 ? 0.991 -24.156 10.242 1 90.06 313 TRP B N 1
ATOM 7820 C CA . TRP B 1 313 ? 2.24 -23.969 10.969 1 90.06 313 TRP B CA 1
ATOM 7821 C C . TRP B 1 313 ? 3.109 -22.922 10.289 1 90.06 313 TRP B C 1
ATOM 7823 O O . TRP B 1 313 ? 3.686 -22.047 10.945 1 90.06 313 TRP B O 1
ATOM 7833 N N . ARG B 1 314 ? 3.186 -22.875 9.047 1 91.62 314 ARG B N 1
ATOM 7834 C CA . ARG B 1 314 ? 4.016 -21.969 8.25 1 91.62 314 ARG B CA 1
ATOM 7835 C C . ARG B 1 314 ? 3.492 -20.547 8.312 1 91.62 314 ARG B C 1
ATOM 7837 O O . ARG B 1 314 ? 4.25 -19.594 8.117 1 91.62 314 ARG B O 1
ATOM 7844 N N . THR B 1 315 ? 2.277 -20.406 8.523 1 88.06 315 THR B N 1
ATOM 7845 C CA . THR B 1 315 ? 1.69 -19.078 8.57 1 88.06 315 THR B CA 1
ATOM 7846 C C . THR B 1 315 ? 2.293 -18.25 9.711 1 88.06 315 THR B C 1
ATOM 7848 O O . THR B 1 315 ? 2.49 -17.047 9.578 1 88.06 315 THR B O 1
ATOM 7851 N N . GLN B 1 316 ? 2.629 -18.891 10.75 1 90.06 316 GLN B N 1
ATOM 7852 C CA . GLN B 1 316 ? 3.256 -18.203 11.875 1 90.06 316 GLN B CA 1
ATOM 7853 C C . GLN B 1 316 ? 4.676 -17.766 11.523 1 90.06 316 GLN B C 1
ATOM 7855 O O . GLN B 1 316 ? 5.113 -16.688 11.922 1 90.06 316 GLN B O 1
ATOM 7860 N N . ILE B 1 317 ? 5.363 -18.578 10.828 1 92.06 317 ILE B N 1
ATOM 7861 C CA . ILE B 1 317 ? 6.715 -18.25 10.391 1 92.06 317 ILE B CA 1
ATOM 7862 C C . ILE B 1 317 ? 6.676 -17.062 9.43 1 92.06 317 ILE B C 1
ATOM 7864 O O . ILE B 1 317 ? 7.484 -16.141 9.547 1 92.06 317 ILE B O 1
ATOM 7868 N N . ARG B 1 318 ? 5.73 -17.125 8.633 1 89.88 318 ARG B N 1
ATOM 7869 C CA . ARG B 1 318 ? 5.574 -16.031 7.672 1 89.88 318 ARG B CA 1
ATOM 7870 C C . ARG B 1 318 ? 5.215 -14.727 8.383 1 89.88 318 ARG B C 1
ATOM 7872 O O . ARG B 1 318 ? 5.664 -13.648 7.98 1 89.88 318 ARG B O 1
ATOM 7879 N N . ARG B 1 319 ? 4.488 -14.805 9.367 1 88.75 319 ARG B N 1
ATOM 7880 C CA . ARG B 1 319 ? 4.105 -13.617 10.133 1 88.75 319 ARG B CA 1
ATOM 7881 C C . ARG B 1 319 ? 5.328 -12.945 10.75 1 88.75 319 ARG B C 1
ATOM 7883 O O . ARG B 1 319 ? 5.461 -11.727 10.695 1 88.75 319 ARG B O 1
ATOM 7890 N N . THR B 1 320 ? 6.133 -13.734 11.258 1 91.25 320 THR B N 1
ATOM 7891 C CA . THR B 1 320 ? 7.348 -13.203 11.867 1 91.25 320 THR B CA 1
ATOM 7892 C C . THR B 1 320 ? 8.242 -12.555 10.812 1 91.25 320 THR B C 1
ATOM 7894 O O . THR B 1 320 ? 8.852 -11.508 11.062 1 91.25 320 THR B O 1
ATOM 7897 N N . MET B 1 321 ? 8.305 -13.18 9.688 1 92.56 321 MET B N 1
ATOM 7898 C CA . MET B 1 321 ? 9.086 -12.625 8.578 1 92.56 321 MET B CA 1
ATOM 7899 C C . MET B 1 321 ? 8.508 -11.297 8.117 1 92.56 321 MET B C 1
ATOM 7901 O O . MET B 1 321 ? 9.25 -10.328 7.922 1 92.56 321 MET B O 1
ATOM 7905 N N . ASN B 1 322 ? 7.25 -11.211 8.078 1 88.56 322 ASN B N 1
ATOM 7906 C CA . ASN B 1 322 ? 6.574 -9.992 7.652 1 88.56 322 ASN B CA 1
ATOM 7907 C C . ASN B 1 322 ? 6.766 -8.867 8.664 1 88.56 322 ASN B C 1
ATOM 7909 O O . ASN B 1 322 ? 6.938 -7.707 8.281 1 88.56 322 ASN B O 1
ATOM 7913 N N . GLU B 1 323 ? 6.746 -9.164 9.859 1 91.19 323 GLU B N 1
ATOM 7914 C CA . GLU B 1 323 ? 6.984 -8.18 10.914 1 91.19 323 GLU B CA 1
ATOM 7915 C C . GLU B 1 323 ? 8.391 -7.602 10.82 1 91.19 323 GLU B C 1
ATOM 7917 O O . GLU B 1 323 ? 8.586 -6.391 10.961 1 91.19 323 GLU B O 1
ATOM 7922 N N . ALA B 1 324 ? 9.289 -8.484 10.578 1 91.94 324 ALA B N 1
ATOM 7923 C CA . ALA B 1 324 ? 10.664 -8.031 10.43 1 91.94 324 ALA B CA 1
ATOM 7924 C C . ALA B 1 324 ? 10.82 -7.133 9.203 1 91.94 324 ALA B C 1
ATOM 7926 O O . ALA B 1 324 ? 11.547 -6.137 9.242 1 91.94 324 ALA B O 1
ATOM 7927 N N . GLU B 1 325 ? 10.141 -7.492 8.148 1 90.31 325 GLU B N 1
ATOM 7928 C CA . GLU B 1 325 ? 10.156 -6.676 6.934 1 90.31 325 GLU B CA 1
ATOM 7929 C C . GLU B 1 325 ? 9.562 -5.297 7.191 1 90.31 325 GLU B C 1
ATOM 7931 O O . GLU B 1 325 ? 10.125 -4.285 6.77 1 90.31 325 GLU B O 1
ATOM 7936 N N . THR B 1 326 ? 8.516 -5.262 7.898 1 87.88 326 THR B N 1
ATOM 7937 C CA . THR B 1 326 ? 7.832 -4.012 8.203 1 87.88 326 THR B CA 1
ATOM 7938 C C . THR B 1 326 ? 8.688 -3.129 9.102 1 87.88 326 THR B C 1
ATOM 7940 O O . THR B 1 326 ? 8.773 -1.916 8.891 1 87.88 326 THR B O 1
ATOM 7943 N N . LYS B 1 327 ? 9.281 -3.727 10.039 1 90.94 327 LYS B N 1
ATOM 7944 C CA . LYS B 1 327 ? 10.133 -2.975 10.953 1 90.94 327 LYS B CA 1
ATOM 7945 C C . LYS B 1 327 ? 11.336 -2.383 10.219 1 90.94 327 LYS B C 1
ATOM 7947 O O . LYS B 1 327 ? 11.719 -1.237 10.461 1 90.94 327 LYS B O 1
ATOM 7952 N N . SER B 1 328 ? 11.906 -3.164 9.359 1 93.06 328 SER B N 1
ATOM 7953 C CA . SER B 1 328 ? 13.039 -2.658 8.586 1 93.06 328 SER B CA 1
ATOM 7954 C C . SER B 1 328 ? 12.609 -1.522 7.66 1 93.06 328 SER B C 1
ATOM 7956 O O . SER B 1 328 ? 13.32 -0.52 7.531 1 93.06 328 SER B O 1
ATOM 7958 N N . GLY B 1 329 ? 11.5 -1.696 7.047 1 90.69 329 GLY B N 1
ATOM 7959 C CA . GLY B 1 329 ? 10.969 -0.633 6.207 1 90.69 329 GLY B CA 1
ATOM 7960 C C . GLY B 1 329 ? 10.625 0.625 6.984 1 90.69 329 GLY B C 1
ATOM 7961 O O . GLY B 1 329 ? 10.898 1.736 6.531 1 90.69 329 GLY B O 1
ATOM 7962 N N . ALA B 1 330 ? 10.078 0.469 8.141 1 88.62 330 ALA B N 1
ATOM 7963 C CA . ALA B 1 330 ? 9.727 1.596 9 1 88.62 330 ALA B CA 1
ATOM 7964 C C . ALA B 1 330 ? 10.969 2.361 9.445 1 88.62 330 ALA B C 1
ATOM 7966 O O . ALA B 1 330 ? 10.961 3.594 9.492 1 88.62 330 ALA B O 1
ATOM 7967 N N . LEU B 1 331 ? 11.938 1.64 9.773 1 92.06 331 LEU B N 1
ATOM 7968 C CA . LEU B 1 331 ? 13.188 2.27 10.195 1 92.06 331 LEU B CA 1
ATOM 7969 C C . LEU B 1 331 ? 13.797 3.08 9.055 1 92.06 331 LEU B C 1
ATOM 7971 O O . LEU B 1 331 ? 14.312 4.176 9.273 1 92.06 331 LEU B O 1
ATOM 7975 N N . MET B 1 332 ? 13.75 2.562 7.891 1 92.31 332 MET B N 1
ATOM 7976 C CA . MET B 1 332 ? 14.273 3.285 6.734 1 92.31 332 MET B CA 1
ATOM 7977 C C . MET B 1 332 ? 13.523 4.598 6.527 1 92.31 332 MET B C 1
ATOM 7979 O O . MET B 1 332 ? 14.141 5.648 6.359 1 92.31 332 MET B O 1
ATOM 7983 N N . VAL B 1 333 ? 12.297 4.555 6.562 1 89.94 333 VAL B N 1
ATOM 7984 C CA . VAL B 1 333 ? 11.469 5.738 6.359 1 89.94 333 VAL B CA 1
ATOM 7985 C C . VAL B 1 333 ? 11.719 6.738 7.488 1 89.94 333 VAL B C 1
ATOM 7987 O O . VAL B 1 333 ? 11.883 7.934 7.242 1 89.94 333 VAL B O 1
ATOM 7990 N N . ASP B 1 334 ? 11.773 6.242 8.664 1 90.06 334 ASP B N 1
ATOM 7991 C CA . ASP B 1 334 ? 12.023 7.09 9.828 1 90.06 334 ASP B CA 1
ATOM 7992 C C . ASP B 1 334 ? 13.375 7.781 9.734 1 90.06 334 ASP B C 1
ATOM 7994 O O . ASP B 1 334 ? 13.492 8.977 10 1 90.06 334 ASP B O 1
ATOM 7998 N N . SER B 1 335 ? 14.328 7.02 9.406 1 91.56 335 SER B N 1
ATOM 7999 C CA . SER B 1 335 ? 15.68 7.555 9.289 1 91.56 335 SER B CA 1
ATOM 8000 C C . SER B 1 335 ? 15.773 8.594 8.18 1 91.56 335 SER B C 1
ATOM 8002 O O . SER B 1 335 ? 16.469 9.602 8.32 1 91.56 335 SER B O 1
ATOM 8004 N N . LEU B 1 336 ? 15.039 8.398 7.164 1 89.56 336 LEU B N 1
ATOM 8005 C CA . LEU B 1 336 ? 15.086 9.32 6.039 1 89.56 336 LEU B CA 1
ATOM 8006 C C . LEU B 1 336 ? 14.266 10.578 6.332 1 89.56 336 LEU B C 1
ATOM 8008 O O . LEU B 1 336 ? 14.609 11.664 5.875 1 89.56 336 LEU B O 1
ATOM 8012 N N . MET B 1 337 ? 13.273 10.375 7.078 1 87.19 337 MET B N 1
ATOM 8013 C CA . MET B 1 337 ? 12.5 11.531 7.504 1 87.19 337 MET B CA 1
ATOM 8014 C C . MET B 1 337 ? 13.312 12.422 8.438 1 87.19 337 MET B C 1
ATOM 8016 O O . MET B 1 337 ? 13.133 13.641 8.453 1 87.19 337 MET B O 1
ATOM 8020 N N . ASN B 1 338 ? 14.164 11.727 9.172 1 89.19 338 ASN B N 1
ATOM 8021 C CA . ASN B 1 338 ? 15.047 12.453 10.078 1 89.19 338 ASN B CA 1
ATOM 8022 C C . ASN B 1 338 ? 16.453 12.594 9.5 1 89.19 338 ASN B C 1
ATOM 8024 O O . ASN B 1 338 ? 17.438 12.547 10.234 1 89.19 338 ASN B O 1
ATOM 8028 N N . PHE B 1 339 ? 16.531 12.664 8.227 1 88.5 339 PHE B N 1
ATOM 8029 C CA . PHE B 1 339 ? 17.812 12.68 7.535 1 88.5 339 PHE B CA 1
ATOM 8030 C C . PHE B 1 339 ? 18.703 13.797 8.07 1 88.5 339 PHE B C 1
ATOM 8032 O O . PHE B 1 339 ? 19.906 13.586 8.305 1 88.5 339 PHE B O 1
ATOM 8039 N N . GLU B 1 340 ? 18.156 14.992 8.25 1 87.62 340 GLU B N 1
ATOM 8040 C CA . GLU B 1 340 ? 18.938 16.141 8.734 1 87.62 340 GLU B CA 1
ATOM 8041 C C . GLU B 1 340 ? 19.484 15.875 10.133 1 87.62 340 GLU B C 1
ATOM 8043 O O . GLU B 1 340 ? 20.641 16.172 10.422 1 87.62 340 GLU B O 1
ATOM 8048 N N . THR B 1 341 ? 18.656 15.328 10.938 1 89.31 341 THR B N 1
ATOM 8049 C CA . THR B 1 341 ? 19.094 15.023 12.297 1 89.31 341 THR B CA 1
ATOM 8050 C C . THR B 1 341 ? 20.203 13.992 12.297 1 89.31 341 THR B C 1
ATOM 8052 O O . THR B 1 341 ? 21.156 14.094 13.078 1 89.31 341 THR B O 1
ATOM 8055 N N . VAL B 1 342 ? 20.094 13.055 11.438 1 91.38 342 VAL B N 1
ATOM 8056 C CA . VAL B 1 342 ? 21.125 12.023 11.336 1 91.38 342 VAL B CA 1
ATOM 8057 C C . VAL B 1 342 ? 22.453 12.648 10.93 1 91.38 342 VAL B C 1
ATOM 8059 O O . VAL B 1 342 ? 23.5 12.297 11.477 1 91.38 342 VAL B O 1
ATOM 8062 N N . LYS B 1 343 ? 22.359 13.609 10.125 1 89 343 LYS B N 1
ATOM 8063 C CA . LYS B 1 343 ? 23.578 14.273 9.672 1 89 343 LYS B CA 1
ATOM 8064 C C . LYS B 1 343 ? 24.125 15.211 10.742 1 89 343 LYS B C 1
ATOM 8066 O O . LYS B 1 343 ? 25.344 15.32 10.922 1 89 343 LYS B O 1
ATOM 8071 N N . HIS B 1 344 ? 23.219 15.867 11.422 1 89.06 344 HIS B N 1
ATOM 8072 C CA . HIS B 1 344 ? 23.625 16.797 12.477 1 89.06 344 HIS B CA 1
ATOM 8073 C C . HIS B 1 344 ? 24.406 16.062 13.57 1 89.06 344 HIS B C 1
ATOM 8075 O O . HIS B 1 344 ? 25.344 16.625 14.148 1 89.06 344 HIS B O 1
ATOM 8081 N N . PHE B 1 345 ? 24.078 14.812 13.727 1 89.19 345 PHE B N 1
ATOM 8082 C CA . PHE B 1 345 ? 24.672 14.094 14.844 1 89.19 345 PHE B CA 1
ATOM 8083 C C . PHE B 1 345 ? 25.625 13.008 14.344 1 89.19 345 PHE B C 1
ATOM 8085 O O . PHE B 1 345 ? 26.062 12.148 15.117 1 89.19 345 PHE B O 1
ATOM 8092 N N . CYS B 1 346 ? 25.938 12.945 13.062 1 87.69 346 CYS B N 1
ATOM 8093 C CA . CYS B 1 346 ? 26.844 11.969 12.477 1 87.69 346 CYS B CA 1
ATOM 8094 C C . CYS B 1 346 ? 26.422 10.547 12.844 1 87.69 346 CYS B C 1
ATOM 8096 O O . CYS B 1 346 ? 27.25 9.727 13.242 1 87.69 346 CYS B O 1
ATOM 8098 N N . GLY B 1 347 ? 25.094 10.375 12.805 1 89.06 347 GLY B N 1
ATOM 8099 C CA . GLY B 1 347 ? 24.547 9.086 13.219 1 89.06 347 GLY B CA 1
ATOM 8100 C C . GLY B 1 347 ? 24.375 8.117 12.07 1 89.06 347 GLY B C 1
ATOM 8101 O O . GLY B 1 347 ? 23.625 7.145 12.18 1 89.06 347 GLY B O 1
ATOM 8102 N N . GLU B 1 348 ? 25.047 8.266 10.922 1 89.69 348 GLU B N 1
ATOM 8103 C CA . GLU B 1 348 ? 24.859 7.426 9.742 1 89.69 348 GLU B CA 1
ATOM 8104 C C . GLU B 1 348 ? 25.266 5.98 10.023 1 89.69 348 GLU B C 1
ATOM 8106 O O . GLU B 1 348 ? 24.531 5.047 9.672 1 89.69 348 GLU B O 1
ATOM 8111 N N . LYS B 1 349 ? 26.359 5.828 10.688 1 89.25 349 LYS B N 1
ATOM 8112 C CA . LYS B 1 349 ? 26.844 4.48 10.977 1 89.25 349 LYS B CA 1
ATOM 8113 C C . LYS B 1 349 ? 25.938 3.781 11.992 1 89.25 349 LYS B C 1
ATOM 8115 O O . LYS B 1 349 ? 25.656 2.592 11.852 1 89.25 349 LYS B O 1
ATOM 8120 N N . ALA B 1 350 ? 25.547 4.527 12.945 1 89.62 350 ALA B N 1
ATOM 8121 C CA . ALA B 1 350 ? 24.656 3.955 13.953 1 89.62 350 ALA B CA 1
ATOM 8122 C C . ALA B 1 350 ? 23.344 3.514 13.328 1 89.62 350 ALA B C 1
ATOM 8124 O O . ALA B 1 350 ? 22.812 2.445 13.656 1 89.62 350 ALA B O 1
ATOM 8125 N N . GLU B 1 351 ? 22.844 4.344 12.484 1 92.5 351 GLU B N 1
ATOM 8126 C CA . GLU B 1 351 ? 21.594 4.008 11.805 1 92.5 351 GLU B CA 1
ATOM 8127 C C . GLU B 1 351 ? 21.766 2.803 10.883 1 92.5 351 GLU B C 1
ATOM 8129 O O . GLU B 1 351 ? 20.875 1.964 10.766 1 92.5 351 GLU B O 1
ATOM 8134 N N . SER B 1 352 ? 22.891 2.732 10.25 1 94 352 SER B N 1
ATOM 8135 C CA . SER B 1 352 ? 23.172 1.607 9.367 1 94 352 SER B CA 1
ATOM 8136 C C . SER B 1 352 ? 23.266 0.299 10.141 1 94 352 SER B C 1
ATOM 8138 O O . SER B 1 352 ? 22.766 -0.736 9.688 1 94 352 SER B O 1
ATOM 8140 N N . VAL B 1 353 ? 23.844 0.385 11.305 1 92.94 353 VAL B N 1
ATOM 8141 C CA . VAL B 1 353 ? 24 -0.809 12.125 1 92.94 353 VAL B CA 1
ATOM 8142 C C . VAL B 1 353 ? 22.625 -1.268 12.625 1 92.94 353 VAL B C 1
ATOM 8144 O O . VAL B 1 353 ? 22.328 -2.465 12.625 1 92.94 353 VAL B O 1
ATOM 8147 N N . LYS B 1 354 ? 21.844 -0.335 13.008 1 92.12 354 LYS B N 1
ATOM 8148 C CA . LYS B 1 354 ? 20.484 -0.658 13.438 1 92.12 354 LYS B CA 1
ATOM 8149 C C . LYS B 1 354 ? 19.672 -1.273 12.297 1 92.12 354 LYS B C 1
ATOM 8151 O O . LYS B 1 354 ? 18.953 -2.254 12.5 1 92.12 354 LYS B O 1
ATOM 8156 N N . TYR B 1 355 ? 19.828 -0.73 11.117 1 94.12 355 TYR B N 1
ATOM 8157 C CA . TYR B 1 355 ? 19.109 -1.23 9.945 1 94.12 355 TYR B CA 1
ATOM 8158 C C . TYR B 1 355 ? 19.562 -2.639 9.586 1 94.12 355 TYR B C 1
ATOM 8160 O O . TYR B 1 355 ? 18.75 -3.502 9.266 1 94.12 355 TYR B O 1
ATOM 8168 N N . GLU B 1 356 ? 20.812 -2.857 9.68 1 94.31 356 GLU B N 1
ATOM 8169 C CA . GLU B 1 356 ? 21.375 -4.168 9.352 1 94.31 356 GLU B CA 1
ATOM 8170 C C . GLU B 1 356 ? 20.906 -5.23 10.344 1 94.31 356 GLU B C 1
ATOM 8172 O O . GLU B 1 356 ? 20.734 -6.395 9.969 1 94.31 356 GLU B O 1
ATOM 8177 N N . ALA B 1 357 ? 20.734 -4.781 11.531 1 93.56 357 ALA B N 1
ATOM 8178 C CA . ALA B 1 357 ? 20.219 -5.723 12.531 1 93.56 357 ALA B CA 1
ATOM 8179 C C . ALA B 1 357 ? 18.812 -6.18 12.188 1 93.56 357 ALA B C 1
ATOM 8181 O O . ALA B 1 357 ? 18.5 -7.367 12.289 1 93.56 357 ALA B O 1
ATOM 8182 N N . TYR B 1 358 ? 17.984 -5.273 11.797 1 92.62 358 TYR B N 1
ATOM 8183 C CA . TYR B 1 358 ? 16.625 -5.625 11.391 1 92.62 358 TYR B CA 1
ATOM 8184 C C . TYR B 1 358 ? 16.641 -6.441 10.102 1 92.62 358 TYR B C 1
ATOM 8186 O O . TYR B 1 358 ? 15.836 -7.363 9.938 1 92.62 358 TYR B O 1
ATOM 8194 N N . LEU B 1 359 ? 17.594 -6.18 9.234 1 94.12 359 LEU B N 1
ATOM 8195 C CA . LEU B 1 359 ? 17.703 -6.926 7.988 1 94.12 359 LEU B CA 1
ATOM 8196 C C . LEU B 1 359 ? 18.141 -8.359 8.258 1 94.12 359 LEU B C 1
ATOM 8198 O O . LEU B 1 359 ? 17.719 -9.281 7.555 1 94.12 359 LEU B O 1
ATOM 8202 N N . SER B 1 360 ? 18.969 -8.492 9.273 1 94.56 360 SER B N 1
ATOM 8203 C CA . SER B 1 360 ? 19.406 -9.836 9.633 1 94.56 360 SER B CA 1
ATOM 8204 C C . SER B 1 360 ? 18.234 -10.688 10.133 1 94.56 360 SER B C 1
ATOM 8206 O O . SER B 1 360 ? 18.156 -11.875 9.828 1 94.56 360 SER B O 1
ATOM 8208 N N . GLN B 1 361 ? 17.359 -10.102 10.82 1 94.31 361 GLN B N 1
ATOM 8209 C CA . GLN B 1 361 ? 16.172 -10.805 11.273 1 94.31 361 GLN B CA 1
ATOM 8210 C C . GLN B 1 361 ? 15.266 -11.156 10.094 1 94.31 361 GLN B C 1
ATOM 8212 O O . GLN B 1 361 ? 14.68 -12.25 10.047 1 94.31 361 GLN B O 1
ATOM 8217 N N . TYR B 1 362 ? 15.164 -10.281 9.172 1 93 362 TYR B N 1
ATOM 8218 C CA . TYR B 1 362 ? 14.398 -10.523 7.957 1 93 362 TYR B CA 1
ATOM 8219 C C . TYR B 1 362 ? 14.992 -11.656 7.145 1 93 362 TYR B C 1
ATOM 8221 O O . TYR B 1 362 ? 14.273 -12.523 6.637 1 93 362 TYR B O 1
ATOM 8229 N N . GLU B 1 363 ? 16.297 -11.633 7.098 1 94.06 363 GLU B N 1
ATOM 8230 C CA . GLU B 1 363 ? 17 -12.695 6.379 1 94.06 363 GLU B CA 1
ATOM 8231 C C . GLU B 1 363 ? 16.734 -14.062 7.004 1 94.06 363 GLU B C 1
ATOM 8233 O O . GLU B 1 363 ? 16.484 -15.031 6.289 1 94.06 363 GLU B O 1
ATOM 8238 N N . THR B 1 364 ? 16.812 -14.109 8.297 1 94.06 364 THR B N 1
ATOM 8239 C CA . THR B 1 364 ? 16.516 -15.359 8.992 1 94.06 364 THR B CA 1
ATOM 8240 C C . THR B 1 364 ? 15.078 -15.797 8.75 1 94.06 364 THR B C 1
ATOM 8242 O O . THR B 1 364 ? 14.805 -16.984 8.578 1 94.06 364 THR B O 1
ATOM 8245 N N . GLY B 1 365 ? 14.195 -14.797 8.797 1 93.62 365 GLY B N 1
ATOM 8246 C CA . GLY B 1 365 ? 12.805 -15.094 8.477 1 93.62 365 GLY B CA 1
ATOM 8247 C C . GLY B 1 365 ? 12.617 -15.641 7.078 1 93.62 365 GLY B C 1
ATOM 8248 O O . GLY B 1 365 ? 11.875 -16.609 6.875 1 93.62 365 GLY B O 1
ATOM 8249 N N . LEU B 1 366 ? 13.336 -15.109 6.113 1 93.19 366 LEU B N 1
ATOM 8250 C CA . LEU B 1 366 ? 13.273 -15.57 4.73 1 93.19 366 LEU B CA 1
ATOM 8251 C C . LEU B 1 366 ? 13.758 -17 4.605 1 93.19 366 LEU B C 1
ATOM 8253 O O . LEU B 1 366 ? 13.133 -17.812 3.918 1 93.19 366 LEU B O 1
ATOM 8257 N N . ARG B 1 367 ? 14.828 -17.344 5.281 1 92.56 367 ARG B N 1
ATOM 8258 C CA . ARG B 1 367 ? 15.398 -18.672 5.223 1 92.56 367 ARG B CA 1
ATOM 8259 C C . ARG B 1 367 ? 14.461 -19.703 5.859 1 92.56 367 ARG B C 1
ATOM 8261 O O . ARG B 1 367 ? 14.25 -20.781 5.309 1 92.56 367 ARG B O 1
ATOM 8268 N N . LYS B 1 368 ? 13.859 -19.328 6.957 1 94.88 368 LYS B N 1
ATOM 8269 C CA . LYS B 1 368 ? 12.945 -20.25 7.637 1 94.88 368 LYS B CA 1
ATOM 8270 C C . LYS B 1 368 ? 11.688 -20.484 6.801 1 94.88 368 LYS B C 1
ATOM 8272 O O . LYS B 1 368 ? 11.156 -21.594 6.781 1 94.88 368 LYS B O 1
ATOM 8277 N N . THR B 1 369 ? 11.273 -19.469 6.176 1 93.25 369 THR B N 1
ATOM 8278 C CA . THR B 1 369 ? 10.109 -19.609 5.316 1 93.25 369 THR B CA 1
ATOM 8279 C C . THR B 1 369 ? 10.422 -20.5 4.121 1 93.25 369 THR B C 1
ATOM 8281 O O . THR B 1 369 ? 9.578 -21.312 3.707 1 93.25 369 THR B O 1
ATOM 8284 N N . ALA B 1 370 ? 11.617 -20.406 3.604 1 92.88 370 ALA B N 1
ATOM 8285 C CA . ALA B 1 370 ? 12.023 -21.25 2.488 1 92.88 370 ALA B CA 1
ATOM 8286 C C . ALA B 1 370 ? 12.133 -22.719 2.924 1 92.88 370 ALA B C 1
ATOM 8288 O O . ALA B 1 370 ? 11.688 -23.609 2.209 1 92.88 370 ALA B O 1
ATOM 8289 N N . VAL B 1 371 ? 12.664 -22.953 4.094 1 94.06 371 VAL B N 1
ATOM 8290 C CA . VAL B 1 371 ? 12.82 -24.312 4.613 1 94.06 371 VAL B CA 1
ATOM 8291 C C . VAL B 1 371 ? 11.445 -24.938 4.867 1 94.06 371 VAL B C 1
ATOM 8293 O O . VAL B 1 371 ? 11.203 -26.094 4.508 1 94.06 371 VAL B O 1
ATOM 8296 N N . SER B 1 372 ? 10.57 -24.156 5.461 1 93.94 372 SER B N 1
ATOM 8297 C CA . SER B 1 372 ? 9.234 -24.688 5.742 1 93.94 372 SER B CA 1
ATOM 8298 C C . SER B 1 372 ? 8.477 -24.984 4.457 1 93.94 372 SER B C 1
ATOM 8300 O O . SER B 1 372 ? 7.719 -25.953 4.391 1 93.94 372 SER B O 1
ATOM 8302 N N . LEU B 1 373 ? 8.688 -24.234 3.436 1 91.81 373 LEU B N 1
ATOM 8303 C CA . LEU B 1 373 ? 8.07 -24.484 2.139 1 91.81 373 LEU B CA 1
ATOM 8304 C C . LEU B 1 373 ? 8.633 -25.766 1.512 1 91.81 373 LEU B C 1
ATOM 8306 O O . LEU B 1 373 ? 7.883 -26.562 0.937 1 91.81 373 LEU B O 1
ATOM 8310 N N . GLY B 1 374 ? 9.984 -25.906 1.618 1 93.62 374 GLY B N 1
ATOM 8311 C CA . GLY B 1 374 ? 10.594 -27.141 1.133 1 93.62 374 GLY B CA 1
ATOM 8312 C C . GLY B 1 374 ? 10.047 -28.391 1.799 1 93.62 374 GLY B C 1
ATOM 8313 O O . GLY B 1 374 ? 9.797 -29.391 1.135 1 93.62 374 GLY B O 1
ATOM 8314 N N . LEU B 1 375 ? 9.797 -28.266 3.053 1 94.25 375 LEU B N 1
ATOM 8315 C CA . LEU B 1 375 ? 9.234 -29.375 3.797 1 94.25 375 LEU B CA 1
ATOM 8316 C C . LEU B 1 375 ? 7.805 -29.672 3.342 1 94.25 375 LEU B C 1
ATOM 8318 O O . LEU B 1 375 ? 7.418 -30.828 3.205 1 94.25 375 LEU B O 1
ATOM 8322 N N . LEU B 1 376 ? 7.051 -28.609 3.141 1 93.38 376 LEU B N 1
ATOM 8323 C CA . LEU B 1 376 ? 5.684 -28.766 2.658 1 93.38 376 LEU B CA 1
ATOM 8324 C C . LEU B 1 376 ? 5.664 -29.484 1.307 1 93.38 376 LEU B C 1
ATOM 8326 O O . LEU B 1 376 ? 4.992 -30.5 1.146 1 93.38 376 LEU B O 1
ATOM 8330 N N . ASN B 1 377 ? 6.484 -28.969 0.351 1 93.12 377 ASN B N 1
ATOM 8331 C CA . ASN B 1 377 ? 6.492 -29.516 -1.007 1 93.12 377 ASN B CA 1
ATOM 8332 C C . ASN B 1 377 ? 7.043 -30.938 -1.045 1 93.12 377 ASN B C 1
ATOM 8334 O O . ASN B 1 377 ? 6.508 -31.797 -1.746 1 93.12 377 ASN B O 1
ATOM 8338 N N . PHE B 1 378 ? 8.094 -31.188 -0.3 1 94.5 378 PHE B N 1
ATOM 8339 C CA . PHE B 1 378 ? 8.68 -32.531 -0.274 1 94.5 378 PHE B CA 1
ATOM 8340 C C . PHE B 1 378 ? 7.703 -33.531 0.322 1 94.5 378 PHE B C 1
ATOM 8342 O O . PHE B 1 378 ? 7.547 -34.625 -0.203 1 94.5 378 PHE B O 1
ATOM 8349 N N . GLY B 1 379 ? 7.086 -33.125 1.487 1 94.44 379 GLY B N 1
ATOM 8350 C CA . GLY B 1 379 ? 6.098 -34 2.082 1 94.44 379 GLY B CA 1
ATOM 8351 C C . GLY B 1 379 ? 4.922 -34.281 1.166 1 94.44 379 GLY B C 1
ATOM 8352 O O . GLY B 1 379 ? 4.457 -35.438 1.082 1 94.44 379 GLY B O 1
ATOM 8353 N N . GLN B 1 380 ? 4.477 -33.312 0.485 1 93.19 380 GLN B N 1
ATOM 8354 C CA . GLN B 1 380 ? 3.381 -33.469 -0.464 1 93.19 380 GLN B CA 1
ATOM 8355 C C . GLN B 1 380 ? 3.77 -34.406 -1.596 1 93.19 380 GLN B C 1
ATOM 8357 O O . GLN B 1 380 ? 3.018 -35.344 -1.925 1 93.19 380 GLN B O 1
ATOM 8362 N N . GLN B 1 381 ? 4.961 -34.188 -2.148 1 93 381 GLN B N 1
ATOM 8363 C CA . GLN B 1 381 ? 5.41 -35.031 -3.258 1 93 381 GLN B CA 1
ATOM 8364 C C . GLN B 1 381 ? 5.629 -36.469 -2.809 1 93 381 GLN B C 1
ATOM 8366 O O . GLN B 1 381 ? 5.324 -37.406 -3.549 1 93 381 GLN B O 1
ATOM 8371 N N . ALA B 1 382 ? 6.125 -36.656 -1.618 1 94.5 382 ALA B N 1
ATOM 8372 C CA . ALA B 1 382 ? 6.363 -38 -1.088 1 94.5 382 ALA B CA 1
ATOM 8373 C C . ALA B 1 382 ? 5.051 -38.75 -0.911 1 94.5 382 ALA B C 1
ATOM 8375 O O . ALA B 1 382 ? 4.953 -39.938 -1.268 1 94.5 382 ALA B O 1
ATOM 8376 N N . ILE B 1 383 ? 4.039 -38.062 -0.415 1 95.69 383 ILE B N 1
ATOM 8377 C CA . ILE B 1 383 ? 2.742 -38.719 -0.201 1 95.69 383 ILE B CA 1
ATOM 8378 C C . ILE B 1 383 ? 2.107 -39.031 -1.547 1 95.69 383 ILE B C 1
ATOM 8380 O O . ILE B 1 383 ? 1.639 -40.156 -1.751 1 95.69 383 ILE B O 1
ATOM 8384 N N . PHE B 1 384 ? 2.154 -38.125 -2.418 1 93.5 384 PHE B N 1
ATOM 8385 C CA . PHE B 1 384 ? 1.532 -38.312 -3.721 1 93.5 384 PHE B CA 1
ATOM 8386 C C . PHE B 1 384 ? 2.227 -39.438 -4.488 1 93.5 384 PHE B C 1
ATOM 8388 O O . PHE B 1 384 ? 1.566 -40.312 -5.082 1 93.5 384 PHE B O 1
ATOM 8395 N N . THR B 1 385 ? 3.58 -39.438 -4.477 1 93.38 385 THR B N 1
ATOM 8396 C CA . THR B 1 385 ? 4.348 -40.469 -5.195 1 93.38 385 THR B CA 1
ATOM 8397 C C . THR B 1 385 ? 4.129 -41.844 -4.582 1 93.38 385 THR B C 1
ATOM 8399 O O . THR B 1 385 ? 4.062 -42.844 -5.301 1 93.38 385 THR B O 1
ATOM 8402 N N . SER B 1 386 ? 4.043 -41.875 -3.297 1 94.25 386 SER B N 1
ATOM 8403 C CA . SER B 1 386 ? 3.764 -43.156 -2.645 1 94.25 386 SER B CA 1
ATOM 8404 C C . SER B 1 386 ? 2.404 -43.688 -3.062 1 94.25 386 SER B C 1
ATOM 8406 O O . SER B 1 386 ? 2.262 -44.906 -3.314 1 94.25 386 SER B O 1
ATOM 8408 N N . GLY B 1 387 ? 1.396 -42.844 -3.051 1 93.88 387 GLY B N 1
ATOM 8409 C CA . GLY B 1 387 ? 0.083 -43.25 -3.521 1 93.88 387 GLY B CA 1
ATOM 8410 C C . GLY B 1 387 ? 0.078 -43.688 -4.98 1 93.88 387 GLY B C 1
ATOM 8411 O O . GLY B 1 387 ? -0.523 -44.688 -5.336 1 93.88 387 GLY B O 1
ATOM 8412 N N . MET B 1 388 ? 0.779 -42.969 -5.848 1 92.62 388 MET B N 1
ATOM 8413 C CA . MET B 1 388 ? 0.879 -43.281 -7.273 1 92.62 388 MET B CA 1
ATOM 8414 C C . MET B 1 388 ? 1.585 -44.594 -7.492 1 92.62 388 MET B C 1
ATOM 8416 O O . MET B 1 388 ? 1.139 -45.406 -8.297 1 92.62 388 MET B O 1
ATOM 8420 N N . THR B 1 389 ? 2.689 -44.844 -6.766 1 92 389 THR B N 1
ATOM 8421 C CA . THR B 1 389 ? 3.434 -46.094 -6.887 1 92 389 THR B CA 1
ATOM 8422 C C . THR B 1 389 ? 2.582 -47.281 -6.441 1 92 389 THR B C 1
ATOM 8424 O O . THR B 1 389 ? 2.586 -48.344 -7.086 1 92 389 THR B O 1
ATOM 8427 N N . ALA B 1 390 ? 1.878 -47.031 -5.359 1 92.19 390 ALA B N 1
ATOM 8428 C CA . ALA B 1 390 ? 0.986 -48.094 -4.887 1 92.19 390 ALA B CA 1
ATOM 8429 C C . ALA B 1 390 ? -0.06 -48.438 -5.941 1 92.19 390 ALA B C 1
ATOM 8431 O O . ALA B 1 390 ? -0.35 -49.625 -6.176 1 92.19 390 ALA B O 1
ATOM 8432 N N . MET B 1 391 ? -0.584 -47.469 -6.59 1 92.75 391 MET B N 1
ATOM 8433 C CA . MET B 1 391 ? -1.594 -47.656 -7.629 1 92.75 391 MET B CA 1
ATOM 8434 C C . MET B 1 391 ? -1.009 -48.406 -8.82 1 92.75 391 MET B C 1
ATOM 8436 O O . MET B 1 391 ? -1.647 -49.312 -9.367 1 92.75 391 MET B O 1
ATOM 8440 N N . LEU B 1 392 ? 0.15 -48.094 -9.258 1 91.38 392 LEU B N 1
ATOM 8441 C CA . LEU B 1 392 ? 0.79 -48.719 -10.406 1 91.38 392 LEU B CA 1
ATOM 8442 C C . LEU B 1 392 ? 1.164 -50.156 -10.102 1 91.38 392 LEU B C 1
ATOM 8444 O O . LEU B 1 392 ? 1.084 -51.031 -10.977 1 91.38 392 LEU B O 1
ATOM 8448 N N . VAL B 1 393 ? 1.591 -50.406 -8.852 1 89.31 393 VAL B N 1
ATOM 8449 C CA . VAL B 1 393 ? 1.911 -51.781 -8.445 1 89.31 393 VAL B CA 1
ATOM 8450 C C . VAL B 1 393 ? 0.653 -52.656 -8.5 1 89.31 393 VAL B C 1
ATOM 8452 O O . VAL B 1 393 ? 0.684 -53.75 -9.016 1 89.31 393 VAL B O 1
ATOM 8455 N N . LEU B 1 394 ? -0.413 -52.125 -8.016 1 89.69 394 LEU B N 1
ATOM 8456 C CA . LEU B 1 394 ? -1.677 -52.844 -8.055 1 89.69 394 LEU B CA 1
ATOM 8457 C C . LEU B 1 394 ? -2.105 -53.125 -9.492 1 89.69 394 LEU B C 1
ATOM 8459 O O . LEU B 1 394 ? -2.584 -54.219 -9.805 1 89.69 394 LEU B O 1
ATOM 8463 N N . CYS B 1 395 ? -1.965 -52.156 -10.375 1 89.94 395 CYS B N 1
ATOM 8464 C CA . CYS B 1 395 ? -2.332 -52.312 -11.773 1 89.94 395 CYS B CA 1
ATOM 8465 C C . CYS B 1 395 ? -1.441 -53.344 -12.453 1 89.94 395 CYS B C 1
ATOM 8467 O O . CYS B 1 395 ? -1.917 -54.156 -13.258 1 89.94 395 CYS B O 1
ATOM 8469 N N . SER B 1 396 ? -0.151 -53.25 -12.148 1 87.81 396 SER B N 1
ATOM 8470 C CA . SER B 1 396 ? 0.783 -54.219 -12.734 1 87.81 396 SER B CA 1
ATOM 8471 C C . SER B 1 396 ? 0.44 -55.625 -12.328 1 87.81 396 SER B C 1
ATOM 8473 O O . SER B 1 396 ? 0.545 -56.562 -13.141 1 87.81 396 SER B O 1
ATOM 8475 N N . GLN B 1 397 ? 0.056 -55.875 -11.094 1 84.69 397 GLN B N 1
ATOM 8476 C CA . GLN B 1 397 ? -0.367 -57.188 -10.641 1 84.69 397 GLN B CA 1
ATOM 8477 C C . GLN B 1 397 ? -1.635 -57.625 -11.359 1 84.69 397 GLN B C 1
ATOM 8479 O O . GLN B 1 397 ? -1.795 -58.812 -11.664 1 84.69 397 GLN B O 1
ATOM 8484 N N . GLY B 1 398 ? -2.506 -56.688 -11.578 1 85.94 398 GLY B N 1
ATOM 8485 C CA . GLY B 1 398 ? -3.703 -57 -12.336 1 85.94 398 GLY B CA 1
ATOM 8486 C C . GLY B 1 398 ? -3.412 -57.406 -13.773 1 85.94 398 GLY B C 1
ATOM 8487 O O . GLY B 1 398 ? -4.078 -58.281 -14.336 1 85.94 398 GLY B O 1
ATOM 8488 N N . VAL B 1 399 ? -2.439 -56.844 -14.383 1 85.19 399 VAL B N 1
ATOM 8489 C CA . VAL B 1 399 ? -2.045 -57.156 -15.75 1 85.19 399 VAL B CA 1
ATOM 8490 C C . VAL B 1 399 ? -1.385 -58.531 -15.789 1 85.19 399 VAL B C 1
ATOM 8492 O O . VAL B 1 399 ? -1.643 -59.344 -16.703 1 85.19 399 VAL B O 1
ATOM 8495 N N . LEU B 1 400 ? -0.516 -58.812 -14.781 1 81.38 400 LEU B N 1
ATOM 8496 C CA . LEU B 1 400 ? 0.146 -60.125 -14.703 1 81.38 400 LEU B CA 1
ATOM 8497 C C . LEU B 1 400 ? -0.869 -61.219 -14.477 1 81.38 400 LEU B C 1
ATOM 8499 O O . LEU B 1 400 ? -0.695 -62.344 -14.977 1 81.38 400 LEU B O 1
ATOM 8503 N N . ALA B 1 401 ? -1.897 -60.875 -13.719 1 82.12 401 ALA B N 1
ATOM 8504 C CA . ALA B 1 401 ? -2.943 -61.844 -13.445 1 82.12 401 ALA B CA 1
ATOM 8505 C C . ALA B 1 401 ? -3.893 -61.969 -14.633 1 82.12 401 ALA B C 1
ATOM 8507 O O . ALA B 1 401 ? -4.699 -62.906 -14.688 1 82.12 401 ALA B O 1
ATOM 8508 N N . GLY B 1 402 ? -3.869 -61.062 -15.609 1 81.56 402 GLY B N 1
ATOM 8509 C CA . GLY B 1 402 ? -4.684 -61.125 -16.812 1 81.56 402 GLY B CA 1
ATOM 8510 C C . GLY B 1 402 ? -6.012 -60.406 -16.672 1 81.56 402 GLY B C 1
ATOM 8511 O O . GLY B 1 402 ? -6.848 -60.469 -17.578 1 81.56 402 GLY B O 1
ATOM 8512 N N . SER B 1 403 ? -6.211 -59.781 -15.602 1 83.62 403 SER B N 1
ATOM 8513 C CA . SER B 1 403 ? -7.5 -59.125 -15.352 1 83.62 403 SER B CA 1
ATOM 8514 C C . SER B 1 403 ? -7.52 -57.719 -15.883 1 83.62 403 SER B C 1
ATOM 8516 O O . SER B 1 403 ? -8.586 -57.125 -16.078 1 83.62 403 SER B O 1
ATOM 8518 N N . MET B 1 404 ? -6.348 -57.156 -16.094 1 88.25 404 MET B N 1
ATOM 8519 C CA . MET B 1 404 ? -6.262 -55.75 -16.547 1 88.25 404 MET B CA 1
ATOM 8520 C C . MET B 1 404 ? -5.355 -55.656 -17.766 1 88.25 404 MET B C 1
ATOM 8522 O O . MET B 1 404 ? -4.613 -56.562 -18.094 1 88.25 404 MET B O 1
ATOM 8526 N N . SER B 1 405 ? -5.574 -54.531 -18.469 1 88.5 405 SER B N 1
ATOM 8527 C CA . SER B 1 405 ? -4.754 -54.281 -19.641 1 88.5 405 SER B CA 1
ATOM 8528 C C . SER B 1 405 ? -3.627 -53.312 -19.328 1 88.5 405 SER B C 1
ATOM 8530 O O . SER B 1 405 ? -3.574 -52.719 -18.25 1 88.5 405 SER B O 1
ATOM 8532 N N . VAL B 1 406 ? -2.639 -53.219 -20.281 1 86.5 406 VAL B N 1
ATOM 8533 C CA . VAL B 1 406 ? -1.542 -52.25 -20.141 1 86.5 406 VAL B CA 1
ATOM 8534 C C . VAL B 1 406 ? -2.084 -50.812 -20.219 1 86.5 406 VAL B C 1
ATOM 8536 O O . VAL B 1 406 ? -1.569 -49.906 -19.562 1 86.5 406 VAL B O 1
ATOM 8539 N N . GLY B 1 407 ? -3.115 -50.656 -20.969 1 88.56 407 GLY B N 1
ATOM 8540 C CA . GLY B 1 407 ? -3.762 -49.375 -21.062 1 88.56 407 GLY B CA 1
ATOM 8541 C C . GLY B 1 407 ? -4.371 -48.906 -19.75 1 88.56 407 GLY B C 1
ATOM 8542 O O . GLY B 1 407 ? -4.434 -47.719 -19.469 1 88.56 407 GLY B O 1
ATOM 8543 N N . ASP B 1 408 ? -4.801 -49.844 -18.953 1 91.19 408 ASP B N 1
ATOM 8544 C CA . ASP B 1 408 ? -5.352 -49.5 -17.641 1 91.19 408 ASP B CA 1
ATOM 8545 C C . ASP B 1 408 ? -4.285 -48.875 -16.75 1 91.19 408 ASP B C 1
ATOM 8547 O O . ASP B 1 408 ? -4.586 -48 -15.953 1 91.19 408 ASP B O 1
ATOM 8551 N N . LEU B 1 409 ? -3.1 -49.375 -16.891 1 89.69 409 LEU B N 1
ATOM 8552 C CA . LEU B 1 409 ? -1.993 -48.812 -16.125 1 89.69 409 LEU B CA 1
ATOM 8553 C C . LEU B 1 409 ? -1.708 -47.375 -16.531 1 89.69 409 LEU B C 1
ATOM 8555 O O . LEU B 1 409 ? -1.547 -46.5 -15.68 1 89.69 409 LEU B O 1
ATOM 8559 N N . VAL B 1 410 ? -1.69 -47.125 -17.828 1 90.75 410 VAL B N 1
ATOM 8560 C CA . VAL B 1 410 ? -1.418 -45.781 -18.344 1 90.75 410 VAL B CA 1
ATOM 8561 C C . VAL B 1 410 ? -2.564 -44.844 -17.984 1 90.75 410 VAL B C 1
ATOM 8563 O O . VAL B 1 410 ? -2.336 -43.688 -17.641 1 90.75 410 VAL B O 1
ATOM 8566 N N . MET B 1 411 ? -3.695 -45.375 -18.016 1 92.19 411 MET B N 1
ATOM 8567 C CA . MET B 1 411 ? -4.863 -44.594 -17.656 1 92.19 411 MET B CA 1
ATOM 8568 C C . MET B 1 411 ? -4.832 -44.219 -16.188 1 92.19 411 MET B C 1
ATOM 8570 O O . MET B 1 411 ? -5.078 -43.062 -15.828 1 92.19 411 MET B O 1
ATOM 8574 N N . ALA B 1 412 ? -4.57 -45.125 -15.266 1 91.44 412 ALA B N 1
ATOM 8575 C CA . ALA B 1 412 ? -4.504 -44.844 -13.836 1 91.44 412 ALA B CA 1
ATOM 8576 C C . ALA B 1 412 ? -3.438 -43.812 -13.523 1 91.44 412 ALA B C 1
ATOM 8578 O O . ALA B 1 412 ? -3.658 -42.906 -12.695 1 91.44 412 ALA B O 1
ATOM 8579 N N . ASN B 1 413 ? -2.352 -43.875 -14.211 1 90.31 413 ASN B N 1
ATOM 8580 C CA . ASN B 1 413 ? -1.28 -42.906 -14.031 1 90.31 413 ASN B CA 1
ATOM 8581 C C . ASN B 1 413 ? -1.706 -41.531 -14.484 1 90.31 413 ASN B C 1
ATOM 8583 O O . ASN B 1 413 ? -1.465 -40.531 -13.781 1 90.31 413 ASN B O 1
ATOM 8587 N N . ALA B 1 414 ? -2.293 -41.438 -15.602 1 90.69 414 ALA B N 1
ATOM 8588 C CA . ALA B 1 414 ? -2.723 -40.156 -16.156 1 90.69 414 ALA B CA 1
ATOM 8589 C C . ALA B 1 414 ? -3.793 -39.5 -15.281 1 90.69 414 ALA B C 1
ATOM 8591 O O . ALA B 1 414 ? -3.787 -38.312 -15.078 1 90.69 414 ALA B O 1
ATOM 8592 N N . LEU B 1 415 ? -4.703 -40.344 -14.773 1 91.56 415 LEU B N 1
ATOM 8593 C CA . LEU B 1 415 ? -5.777 -39.812 -13.922 1 91.56 415 LEU B CA 1
ATOM 8594 C C . LEU B 1 415 ? -5.223 -39.25 -12.625 1 91.56 415 LEU B C 1
ATOM 8596 O O . LEU B 1 415 ? -5.637 -38.156 -12.195 1 91.56 415 LEU B O 1
ATOM 8600 N N . LEU B 1 416 ? -4.305 -39.875 -12.047 1 89.69 416 LEU B N 1
ATOM 8601 C CA . LEU B 1 416 ? -3.721 -39.406 -10.797 1 89.69 416 LEU B CA 1
ATOM 8602 C C . LEU B 1 416 ? -2.904 -38.125 -11.039 1 89.69 416 LEU B C 1
ATOM 8604 O O . LEU B 1 416 ? -2.963 -37.188 -10.242 1 89.69 416 LEU B O 1
ATOM 8608 N N . LEU B 1 417 ? -2.164 -38.062 -12.117 1 87.56 417 LEU B N 1
ATOM 8609 C CA . LEU B 1 417 ? -1.346 -36.906 -12.422 1 87.56 417 LEU B CA 1
ATOM 8610 C C . LEU B 1 417 ? -2.219 -35.688 -12.664 1 87.56 417 LEU B C 1
ATOM 8612 O O . LEU B 1 417 ? -1.811 -34.562 -12.367 1 87.56 417 LEU B O 1
ATOM 8616 N N . GLN B 1 418 ? -3.293 -35.906 -13.234 1 87.06 418 GLN B N 1
ATOM 8617 C CA . GLN B 1 418 ? -4.211 -34.812 -13.5 1 87.06 418 GLN B CA 1
ATOM 8618 C C . GLN B 1 418 ? -4.664 -34.156 -12.203 1 87.06 418 GLN B C 1
ATOM 8620 O O . GLN B 1 418 ? -4.914 -32.938 -12.172 1 87.06 418 GLN B O 1
ATOM 8625 N N . LEU B 1 419 ? -4.781 -34.875 -11.094 1 87.88 419 LEU B N 1
ATOM 8626 C CA . LEU B 1 419 ? -5.258 -34.375 -9.812 1 87.88 419 LEU B CA 1
ATOM 8627 C C . LEU B 1 419 ? -4.164 -33.594 -9.094 1 87.88 419 LEU B C 1
ATOM 8629 O O . LEU B 1 419 ? -4.441 -32.844 -8.148 1 87.88 419 LEU B O 1
ATOM 8633 N N . LEU B 1 420 ? -2.949 -33.656 -9.594 1 84.81 420 LEU B N 1
ATOM 8634 C CA . LEU B 1 420 ? -1.821 -33.031 -8.914 1 84.81 420 LEU B CA 1
ATOM 8635 C C . LEU B 1 420 ? -1.86 -31.516 -9.094 1 84.81 420 LEU B C 1
ATOM 8637 O O . LEU B 1 420 ? -1.555 -30.766 -8.164 1 84.81 420 LEU B O 1
ATOM 8641 N N . SER B 1 421 ? -2.283 -31.047 -10.188 1 80.94 421 SER B N 1
ATOM 8642 C CA . SER B 1 421 ? -2.201 -29.625 -10.516 1 80.94 421 SER B CA 1
ATOM 8643 C C . SER B 1 421 ? -3.068 -28.797 -9.578 1 80.94 421 SER B C 1
ATOM 8645 O O . SER B 1 421 ? -2.568 -27.891 -8.898 1 80.94 421 SER B O 1
ATOM 8647 N N . PRO B 1 422 ? -4.367 -29.094 -9.438 1 78.44 422 PRO B N 1
ATOM 8648 C CA . PRO B 1 422 ? -5.176 -28.281 -8.508 1 78.44 422 PRO B CA 1
ATOM 8649 C C . PRO B 1 422 ? -4.727 -28.422 -7.059 1 78.44 422 PRO B C 1
ATOM 8651 O O . PRO B 1 422 ? -4.887 -27.5 -6.266 1 78.44 422 PRO B O 1
ATOM 8654 N N . LEU B 1 423 ? -4.137 -29.578 -6.754 1 83.75 423 LEU B N 1
ATOM 8655 C CA . LEU B 1 423 ? -3.754 -29.844 -5.371 1 83.75 423 LEU B CA 1
ATOM 8656 C C . LEU B 1 423 ? -2.494 -29.062 -4.996 1 83.75 423 LEU B C 1
ATOM 8658 O O . LEU B 1 423 ? -2.268 -28.766 -3.82 1 83.75 423 LEU B O 1
ATOM 8662 N N . ASN B 1 424 ? -1.739 -28.703 -6.012 1 83.56 424 ASN B N 1
ATOM 8663 C CA . ASN B 1 424 ? -0.487 -28 -5.762 1 83.56 424 ASN B CA 1
ATOM 8664 C C . ASN B 1 424 ? -0.733 -26.609 -5.195 1 83.56 424 ASN B C 1
ATOM 8666 O O . ASN B 1 424 ? 0.108 -26.062 -4.477 1 83.56 424 ASN B O 1
ATOM 8670 N N . TRP B 1 425 ? -1.888 -26.125 -5.508 1 81.88 425 TRP B N 1
ATOM 8671 C CA . TRP B 1 425 ? -2.211 -24.766 -5.082 1 81.88 425 TRP B CA 1
ATOM 8672 C C . TRP B 1 425 ? -3.02 -24.766 -3.791 1 81.88 425 TRP B C 1
ATOM 8674 O O . TRP B 1 425 ? -3.393 -23.719 -3.275 1 81.88 425 TRP B O 1
ATOM 8684 N N . LEU B 1 426 ? -3.232 -25.922 -3.23 1 83 426 LEU B N 1
ATOM 8685 C CA . LEU B 1 426 ? -4.156 -26.078 -2.111 1 83 426 LEU B CA 1
ATOM 8686 C C . LEU B 1 426 ? -3.68 -25.281 -0.899 1 83 426 LEU B C 1
ATOM 8688 O O . LEU B 1 426 ? -4.48 -24.641 -0.222 1 83 426 LEU B O 1
ATOM 8692 N N . GLY B 1 427 ? -2.465 -25.328 -0.672 1 79.69 427 GLY B N 1
ATOM 8693 C CA . GLY B 1 427 ? -1.943 -24.609 0.478 1 79.69 427 GLY B CA 1
ATOM 8694 C C . GLY B 1 427 ? -2.131 -23.109 0.377 1 79.69 427 GLY B C 1
ATOM 8695 O O . GLY B 1 427 ? -2.611 -22.469 1.318 1 79.69 427 GLY B O 1
ATOM 8696 N N . THR B 1 428 ? -1.718 -22.531 -0.737 1 82.31 428 THR B N 1
ATOM 8697 C CA . THR B 1 428 ? -1.856 -21.094 -0.961 1 82.31 428 THR B CA 1
ATOM 8698 C C . THR B 1 428 ? -3.326 -20.688 -0.953 1 82.31 428 THR B C 1
ATOM 8700 O O . THR B 1 428 ? -3.684 -19.656 -0.392 1 82.31 428 THR B O 1
ATOM 8703 N N . MET B 1 429 ? -4.066 -21.516 -1.524 1 86.56 429 MET B N 1
ATOM 8704 C CA . MET B 1 429 ? -5.5 -21.25 -1.549 1 86.56 429 MET B CA 1
ATOM 8705 C C . MET B 1 429 ? -6.07 -21.203 -0.135 1 86.56 429 MET B C 1
ATOM 8707 O O . MET B 1 429 ? -6.891 -20.328 0.182 1 86.56 429 MET B O 1
ATOM 8711 N N . TYR B 1 430 ? -5.625 -22.094 0.574 1 84.62 430 TYR B N 1
ATOM 8712 C CA . TYR B 1 430 ? -6.121 -22.172 1.943 1 84.62 430 TYR B CA 1
ATOM 8713 C C . TYR B 1 430 ? -5.742 -20.938 2.74 1 84.62 430 TYR B C 1
ATOM 8715 O O . TYR B 1 430 ? -6.598 -20.312 3.375 1 84.62 430 TYR B O 1
ATOM 8723 N N . SER B 1 431 ? -4.523 -20.531 2.758 1 85.81 431 SER B N 1
ATOM 8724 C CA . SER B 1 431 ? -4.051 -19.391 3.539 1 85.81 431 SER B CA 1
ATOM 8725 C C . SER B 1 431 ? -4.691 -18.094 3.062 1 85.81 431 SER B C 1
ATOM 8727 O O . SER B 1 431 ? -5.125 -17.281 3.875 1 85.81 431 SER B O 1
ATOM 8729 N N . GLU B 1 432 ? -4.828 -17.984 1.762 1 85.69 432 GLU B N 1
ATOM 8730 C CA . GLU B 1 432 ? -5.406 -16.766 1.195 1 85.69 432 GLU B CA 1
ATOM 8731 C C . GLU B 1 432 ? -6.906 -16.688 1.465 1 85.69 432 GLU B C 1
ATOM 8733 O O . GLU B 1 432 ? -7.449 -15.602 1.679 1 85.69 432 GLU B O 1
ATOM 8738 N N . SER B 1 433 ? -7.508 -17.828 1.448 1 88.31 433 SER B N 1
ATOM 8739 C CA . SER B 1 433 ? -8.945 -17.859 1.725 1 88.31 433 SER B CA 1
ATOM 8740 C C . SER B 1 433 ? -9.234 -17.484 3.172 1 88.31 433 SER B C 1
ATOM 8742 O O . SER B 1 433 ? -10.203 -16.766 3.451 1 88.31 433 SER B O 1
ATOM 8744 N N . ARG B 1 434 ? -8.359 -17.875 4.016 1 84.94 434 ARG B N 1
ATOM 8745 C CA . ARG B 1 434 ? -8.516 -17.516 5.422 1 84.94 434 ARG B CA 1
ATOM 8746 C C . ARG B 1 434 ? -8.367 -16.016 5.617 1 84.94 434 ARG B C 1
ATOM 8748 O O . ARG B 1 434 ? -9.156 -15.391 6.336 1 84.94 434 ARG B O 1
ATOM 8755 N N . ARG B 1 435 ? -7.457 -15.477 4.949 1 84.38 435 ARG B N 1
ATOM 8756 C CA . ARG B 1 435 ? -7.246 -14.031 5.008 1 84.38 435 ARG B CA 1
ATOM 8757 C C . ARG B 1 435 ? -8.43 -13.281 4.41 1 84.38 435 ARG B C 1
ATOM 8759 O O . ARG B 1 435 ? -8.906 -12.297 4.988 1 84.38 435 ARG B O 1
ATOM 8766 N N . SER B 1 436 ? -8.898 -13.742 3.322 1 89.31 436 SER B N 1
ATOM 8767 C CA . SER B 1 436 ? -10.016 -13.102 2.639 1 89.31 436 SER B CA 1
ATOM 8768 C C . SER B 1 436 ? -11.289 -13.164 3.484 1 89.31 436 SER B C 1
ATOM 8770 O O . SER B 1 436 ? -12.094 -12.234 3.467 1 89.31 436 SER B O 1
ATOM 8772 N N . LEU B 1 437 ? -11.398 -14.227 4.246 1 87.31 437 LEU B N 1
ATOM 8773 C CA . LEU B 1 437 ? -12.562 -14.367 5.117 1 87.31 437 LEU B CA 1
ATOM 8774 C C . LEU B 1 437 ? -12.516 -13.344 6.25 1 87.31 437 LEU B C 1
ATOM 8776 O O . LEU B 1 437 ? -13.555 -12.789 6.633 1 87.31 437 LEU B O 1
ATOM 8780 N N . ILE B 1 438 ? -11.398 -13.055 6.762 1 85.38 438 ILE B N 1
ATOM 8781 C CA . ILE B 1 438 ? -11.234 -12.039 7.797 1 85.38 438 ILE B CA 1
ATOM 8782 C C . ILE B 1 438 ? -11.594 -10.664 7.234 1 85.38 438 ILE B C 1
ATOM 8784 O O . ILE B 1 438 ? -12.344 -9.914 7.855 1 85.38 438 ILE B O 1
ATOM 8788 N N . ASP B 1 439 ? -11.102 -10.383 6.062 1 88.62 439 ASP B N 1
ATOM 8789 C CA . ASP B 1 439 ? -11.391 -9.109 5.414 1 88.62 439 ASP B CA 1
ATOM 8790 C C . ASP B 1 439 ? -12.891 -8.953 5.145 1 88.62 439 ASP B C 1
ATOM 8792 O O . ASP B 1 439 ? -13.445 -7.867 5.316 1 88.62 439 ASP B O 1
ATOM 8796 N N . LEU B 1 440 ? -13.5 -10.016 4.719 1 86.06 440 LEU B N 1
ATOM 8797 C CA . LEU B 1 440 ? -14.93 -9.977 4.43 1 86.06 440 LEU B CA 1
ATOM 8798 C C . LEU B 1 440 ? -15.742 -9.781 5.707 1 86.06 440 LEU B C 1
ATOM 8800 O O . LEU B 1 440 ? -16.781 -9.125 5.691 1 86.06 440 LEU B O 1
ATOM 8804 N N . ARG B 1 441 ? -15.281 -10.328 6.746 1 84.94 441 ARG B N 1
ATOM 8805 C CA . ARG B 1 441 ? -15.953 -10.148 8.023 1 84.94 441 ARG B CA 1
ATOM 8806 C C . ARG B 1 441 ? -15.898 -8.688 8.469 1 84.94 441 ARG B C 1
ATOM 8808 O O . ARG B 1 441 ? -16.875 -8.156 8.992 1 84.94 441 ARG B O 1
ATOM 8815 N N . GLU B 1 442 ? -14.789 -8.125 8.258 1 88.12 442 GLU B N 1
ATOM 8816 C CA . GLU B 1 442 ? -14.664 -6.707 8.586 1 88.12 442 GLU B CA 1
ATOM 8817 C C . GLU B 1 442 ? -15.594 -5.859 7.727 1 88.12 442 GLU B C 1
ATOM 8819 O O . GLU B 1 442 ? -16.203 -4.898 8.211 1 88.12 442 GLU B O 1
ATOM 8824 N N . LEU B 1 443 ? -15.719 -6.219 6.535 1 88.75 443 LEU B N 1
ATOM 8825 C CA . LEU B 1 443 ? -16.609 -5.496 5.633 1 88.75 443 LEU B CA 1
ATOM 8826 C C . LEU B 1 443 ? -18.062 -5.695 6.027 1 88.75 443 LEU B C 1
ATOM 8828 O O . LEU B 1 443 ? -18.844 -4.746 6.035 1 88.75 443 LEU B O 1
ATOM 8832 N N . THR B 1 444 ? -18.422 -6.926 6.387 1 84.94 444 THR B N 1
ATOM 8833 C CA . THR B 1 444 ? -19.797 -7.207 6.793 1 84.94 444 THR B CA 1
ATOM 8834 C C . THR B 1 444 ? -20.125 -6.523 8.117 1 84.94 444 THR B C 1
ATOM 8836 O O . THR B 1 444 ? -21.25 -6.078 8.328 1 84.94 444 THR B O 1
ATOM 8839 N N . ALA B 1 445 ? -19.094 -6.395 8.93 1 85.88 445 ALA B N 1
ATOM 8840 C CA . ALA B 1 445 ? -19.297 -5.664 10.18 1 85.88 445 ALA B CA 1
ATOM 8841 C C . ALA B 1 445 ? -19.578 -4.191 9.914 1 85.88 445 ALA B C 1
ATOM 8843 O O . ALA B 1 445 ? -20.375 -3.572 10.617 1 85.88 445 ALA B O 1
ATOM 8844 N N . LEU B 1 446 ? -18.922 -3.777 8.914 1 87.62 446 LEU B N 1
ATOM 8845 C CA . LEU B 1 446 ? -19.172 -2.395 8.516 1 87.62 446 LEU B CA 1
ATOM 8846 C C . LEU B 1 446 ? -20.578 -2.229 7.973 1 87.62 446 LEU B C 1
ATOM 8848 O O . LEU B 1 446 ? -21.266 -1.244 8.281 1 87.62 446 LEU B O 1
ATOM 8852 N N . LEU B 1 447 ? -21.125 -3.148 7.254 1 87.62 447 LEU B N 1
ATOM 8853 C CA . LEU B 1 447 ? -22.438 -3.096 6.641 1 87.62 447 LEU B CA 1
ATOM 8854 C C . LEU B 1 447 ? -23.531 -3.311 7.684 1 87.62 447 LEU B C 1
ATOM 8856 O O . LEU B 1 447 ? -24.688 -2.91 7.477 1 87.62 447 LEU B O 1
ATOM 8860 N N . GLU B 1 448 ? -23.141 -3.859 8.742 1 85.19 448 GLU B N 1
ATOM 8861 C CA . GLU B 1 448 ? -24.109 -4.133 9.797 1 85.19 448 GLU B CA 1
ATOM 8862 C C . GLU B 1 448 ? -24.266 -2.939 10.742 1 85.19 448 GLU B C 1
ATOM 8864 O O . GLU B 1 448 ? -25.188 -2.893 11.555 1 85.19 448 GLU B O 1
ATOM 8869 N N . GLN B 1 449 ? -23.422 -1.995 10.523 1 86.12 449 GLN B N 1
ATOM 8870 C CA . GLN B 1 449 ? -23.578 -0.787 11.328 1 86.12 449 GLN B CA 1
ATOM 8871 C C . GLN B 1 449 ? -24.875 -0.065 11.008 1 86.12 449 GLN B C 1
ATOM 8873 O O . GLN B 1 449 ? -25.219 0.112 9.836 1 86.12 449 GLN B O 1
ATOM 8878 N N . PRO B 1 450 ? -25.609 0.228 11.961 1 83.5 450 PRO B N 1
ATOM 8879 C CA . PRO B 1 450 ? -26.891 0.882 11.711 1 83.5 450 PRO B CA 1
ATOM 8880 C C . PRO B 1 450 ? -26.734 2.291 11.141 1 83.5 450 PRO B C 1
ATOM 8882 O O . PRO B 1 450 ? -25.875 3.047 11.586 1 83.5 450 PRO B O 1
ATOM 8885 N N . PRO B 1 451 ? -27.375 2.48 10.031 1 80.88 451 PRO B N 1
ATOM 8886 C CA . PRO B 1 451 ? -27.344 3.83 9.461 1 80.88 451 PRO B CA 1
ATOM 8887 C C . PRO B 1 451 ? -27.875 4.891 10.43 1 80.88 451 PRO B C 1
ATOM 8889 O O . PRO B 1 451 ? -28.469 4.551 11.461 1 80.88 451 PRO B O 1
ATOM 8892 N N . GLU B 1 452 ? -27.406 6.141 10.07 1 71.12 452 GLU B N 1
ATOM 8893 C CA . GLU B 1 452 ? -27.922 7.27 10.844 1 71.12 452 GLU B CA 1
ATOM 8894 C C . GLU B 1 452 ? -29.453 7.199 10.969 1 71.12 452 GLU B C 1
ATOM 8896 O O . GLU B 1 452 ? -30.141 6.93 9.992 1 71.12 452 GLU B O 1
ATOM 8901 N N . ARG B 1 453 ? -30.031 6.57 11.977 1 53.81 453 ARG B N 1
ATOM 8902 C CA . ARG B 1 453 ? -31.484 6.543 12.133 1 53.81 453 ARG B CA 1
ATOM 8903 C C . ARG B 1 453 ? -32.125 7.863 11.695 1 53.81 453 ARG B C 1
ATOM 8905 O O . ARG B 1 453 ? -31.969 8.875 12.383 1 53.81 453 ARG B O 1
ATOM 8912 N N . PRO B 1 454 ? -32.031 8.266 10.508 1 52.69 454 PRO B N 1
ATOM 8913 C CA . PRO B 1 454 ? -32.969 9.391 10.547 1 52.69 454 PRO B CA 1
ATOM 8914 C C . PRO B 1 454 ? -34.188 9.109 11.422 1 52.69 454 PRO B C 1
ATOM 8916 O O . PRO B 1 454 ? -34.781 8.016 11.359 1 52.69 454 PRO B O 1
ATOM 8919 N N . LEU B 1 455 ? -34.156 9.352 12.672 1 49.31 455 LEU B N 1
ATOM 8920 C CA . LEU B 1 455 ? -35.469 9.203 13.312 1 49.31 455 LEU B CA 1
ATOM 8921 C C . LEU B 1 455 ? -36.594 9.445 12.32 1 49.31 455 LEU B C 1
ATOM 8923 O O . LEU B 1 455 ? -37 10.594 12.086 1 49.31 455 LEU B O 1
ATOM 8927 N N . LEU B 1 456 ? -36.469 8.875 11.227 1 51.28 456 LEU B N 1
ATOM 8928 C CA . LEU B 1 456 ? -37.5 9.008 10.219 1 51.28 456 LEU B CA 1
ATOM 8929 C C . LEU B 1 456 ? -38.875 8.891 10.852 1 51.28 456 LEU B C 1
ATOM 8931 O O . LEU B 1 456 ? -39.219 7.848 11.406 1 51.28 456 LEU B O 1
ATOM 8935 N N . ASN B 1 457 ? -39.156 9.914 11.477 1 57.31 457 ASN B N 1
ATOM 8936 C CA . ASN B 1 457 ? -40.594 9.977 11.695 1 57.31 457 ASN B CA 1
ATOM 8937 C C . ASN B 1 457 ? -41.375 9.773 10.398 1 57.31 457 ASN B C 1
ATOM 8939 O O . ASN B 1 457 ? -41.281 10.586 9.477 1 57.31 457 ASN B O 1
ATOM 8943 N N . ALA B 1 458 ? -41.594 8.617 10.102 1 61.09 458 ALA B N 1
ATOM 8944 C CA . ALA B 1 458 ? -42.406 8.266 8.938 1 61.09 458 ALA B CA 1
ATOM 8945 C C . ALA B 1 458 ? -43.406 9.367 8.633 1 61.09 458 ALA B C 1
ATOM 8947 O O . ALA B 1 458 ? -43.812 9.539 7.477 1 61.09 458 ALA B O 1
ATOM 8948 N N . SER B 1 459 ? -43.688 10.203 9.672 1 69.12 459 SER B N 1
ATOM 8949 C CA . SER B 1 459 ? -44.719 11.227 9.516 1 69.12 459 SER B CA 1
ATOM 8950 C C . SER B 1 459 ? -44.094 12.594 9.25 1 69.12 459 SER B C 1
ATOM 8952 O O . SER B 1 459 ? -44.781 13.617 9.281 1 69.12 459 SER B O 1
ATOM 8954 N N . ALA B 1 460 ? -42.781 12.562 8.867 1 77.88 460 ALA B N 1
ATOM 8955 C CA . ALA B 1 460 ? -42.156 13.867 8.672 1 77.88 460 ALA B CA 1
ATOM 8956 C C . ALA B 1 460 ? -42.562 14.469 7.324 1 77.88 460 ALA B C 1
ATOM 8958 O O . ALA B 1 460 ? -42.688 13.758 6.332 1 77.88 460 ALA B O 1
ATOM 8959 N N . SER B 1 461 ? -43 15.781 7.395 1 84 461 SER B N 1
ATOM 8960 C CA . SER B 1 461 ? -43.375 16.516 6.195 1 84 461 SER B CA 1
ATOM 8961 C C . SER B 1 461 ? -42.219 17.375 5.695 1 84 461 SER B C 1
ATOM 8963 O O . SER B 1 461 ? -41.375 17.844 6.484 1 84 461 SER B O 1
ATOM 8965 N N . PRO B 1 462 ? -42.031 17.484 4.367 1 87.38 462 PRO B N 1
ATOM 8966 C CA . PRO B 1 462 ? -40.969 18.344 3.818 1 87.38 462 PRO B CA 1
ATOM 8967 C C . PRO B 1 462 ? -41.188 19.828 4.156 1 87.38 462 PRO B C 1
ATOM 8969 O O . PRO B 1 462 ? -42.312 20.281 4.262 1 87.38 462 PRO B O 1
ATOM 8972 N N . LEU B 1 463 ? -40.094 20.484 4.445 1 84.06 463 LEU B N 1
ATOM 8973 C CA . LEU B 1 463 ? -40.156 21.922 4.668 1 84.06 463 LEU B CA 1
ATOM 8974 C C . LEU B 1 463 ? -40.469 22.656 3.369 1 84.06 463 LEU B C 1
ATOM 8976 O O . LEU B 1 463 ? -39.719 22.547 2.393 1 84.06 463 LEU B O 1
ATOM 8980 N N . MET B 1 464 ? -41.656 23.203 3.287 1 82.19 464 MET B N 1
ATOM 8981 C CA . MET B 1 464 ? -42.031 23.969 2.113 1 82.19 464 MET B CA 1
ATOM 8982 C C . MET B 1 464 ? -42.062 25.469 2.43 1 82.19 464 MET B C 1
ATOM 8984 O O . MET B 1 464 ? -42.781 25.906 3.32 1 82.19 464 MET B O 1
ATOM 8988 N N . LEU B 1 465 ? -41.094 26.078 1.925 1 79.88 465 LEU B N 1
ATOM 8989 C CA . LEU B 1 465 ? -41.062 27.531 2.084 1 79.88 465 LEU B CA 1
ATOM 8990 C C . LEU B 1 465 ? -41.406 28.234 0.77 1 79.88 465 LEU B C 1
ATOM 8992 O O . LEU B 1 465 ? -40.969 27.797 -0.298 1 79.88 465 LEU B O 1
ATOM 8996 N N . PRO B 1 466 ? -42.438 29.109 0.888 1 67.38 466 PRO B N 1
ATOM 8997 C CA . PRO B 1 466 ? -42.656 29.875 -0.334 1 67.38 466 PRO B CA 1
ATOM 8998 C C . PRO B 1 466 ? -41.406 30.562 -0.852 1 67.38 466 PRO B C 1
ATOM 9000 O O . PRO B 1 466 ? -40.5 30.859 -0.075 1 67.38 466 PRO B O 1
ATOM 9003 N N . PHE B 1 467 ? -41.281 30.688 -2.141 1 62.84 467 PHE B N 1
ATOM 9004 C CA . PHE B 1 467 ? -40.125 31.281 -2.809 1 62.84 467 PHE B CA 1
ATOM 9005 C C . PHE B 1 467 ? -39.844 32.656 -2.26 1 62.84 467 PHE B C 1
ATOM 9007 O O . PHE B 1 467 ? -40.75 33.5 -2.172 1 62.84 467 PHE B O 1
ATOM 9014 N N . GLY B 1 468 ? -38.719 32.938 -1.726 1 64.12 468 GLY B N 1
ATOM 9015 C CA . GLY B 1 468 ? -38.312 34.25 -1.251 1 64.12 468 GLY B CA 1
ATOM 9016 C C . GLY B 1 468 ? -38.562 34.438 0.233 1 64.12 468 GLY B C 1
ATOM 9017 O O . GLY B 1 468 ? -38.125 35.438 0.808 1 64.12 468 GLY B O 1
ATOM 9018 N N . ASP B 1 469 ? -39.188 33.469 0.816 1 74.75 469 ASP B N 1
ATOM 9019 C CA . ASP B 1 469 ? -39.469 33.656 2.238 1 74.75 469 ASP B CA 1
ATOM 9020 C C . ASP B 1 469 ? -38.375 32.969 3.092 1 74.75 469 ASP B C 1
ATOM 9022 O O . ASP B 1 469 ? -37.812 31.969 2.691 1 74.75 469 ASP B O 1
ATOM 9026 N N . SER B 1 470 ? -37.938 33.688 4.055 1 85.5 470 SER B N 1
ATOM 9027 C CA . SER B 1 470 ? -36.969 33.156 5.012 1 85.5 470 SER B CA 1
ATOM 9028 C C . SER B 1 470 ? -37.656 32.688 6.285 1 85.5 470 SER B C 1
ATOM 9030 O O . SER B 1 470 ? -38.656 33.25 6.719 1 85.5 470 SER B O 1
ATOM 9032 N N . PRO B 1 471 ? -37.188 31.562 6.734 1 90.25 471 PRO B N 1
ATOM 9033 C CA . PRO B 1 471 ? -37.812 31.016 7.953 1 90.25 471 PRO B CA 1
ATOM 9034 C C . PRO B 1 471 ? -37.25 31.656 9.227 1 90.25 471 PRO B C 1
ATOM 9036 O O . PRO B 1 471 ? -36.125 32.188 9.211 1 90.25 471 PRO B O 1
ATOM 9039 N N . SER B 1 472 ? -38.094 31.703 10.227 1 93.5 472 SER B N 1
ATOM 9040 C CA . SER B 1 472 ? -37.594 32.062 11.555 1 93.5 472 SER B CA 1
ATOM 9041 C C . SER B 1 472 ? -36.906 30.875 12.219 1 93.5 472 SER B C 1
ATOM 9043 O O . SER B 1 472 ? -37.188 29.719 11.883 1 93.5 472 SER B O 1
ATOM 9045 N N . LEU B 1 473 ? -35.969 31.141 12.953 1 95.44 473 LEU B N 1
ATOM 9046 C CA . LEU B 1 473 ? -35.219 30.125 13.68 1 95.44 473 LEU B CA 1
ATOM 9047 C C . LEU B 1 473 ? -35.344 30.328 15.188 1 95.44 473 LEU B C 1
ATOM 9049 O O . LEU B 1 473 ? -35.188 31.453 15.68 1 95.44 473 LEU B O 1
ATOM 9053 N N . GLU B 1 474 ? -35.719 29.25 15.906 1 96.25 474 GLU B N 1
ATOM 9054 C CA . GLU B 1 474 ? -35.906 29.391 17.344 1 96.25 474 GLU B CA 1
ATOM 9055 C C . GLU B 1 474 ? -35.281 28.203 18.094 1 96.25 474 GLU B C 1
ATOM 9057 O O . GLU B 1 474 ? -35.594 27.047 17.781 1 96.25 474 GLU B O 1
ATOM 9062 N N . PHE B 1 475 ? -34.406 28.516 18.984 1 96.62 475 PHE B N 1
ATOM 9063 C CA . PHE B 1 475 ? -33.875 27.547 19.953 1 96.62 475 PHE B CA 1
ATOM 9064 C C . PHE B 1 475 ? -34.625 27.641 21.266 1 96.62 475 PHE B C 1
ATOM 9066 O O . PHE B 1 475 ? -34.656 28.688 21.906 1 96.62 475 PHE B O 1
ATOM 9073 N N . ARG B 1 476 ? -35.25 26.5 21.625 1 96.38 476 ARG B N 1
ATOM 9074 C CA . ARG B 1 476 ? -36.031 26.484 22.875 1 96.38 476 ARG B CA 1
ATOM 9075 C C . ARG B 1 476 ? -35.375 25.594 23.906 1 96.38 476 ARG B C 1
ATOM 9077 O O . ARG B 1 476 ? -35.562 24.375 23.891 1 96.38 476 ARG B O 1
ATOM 9084 N N . ASP B 1 477 ? -34.656 26.203 24.875 1 95.69 477 ASP B N 1
ATOM 9085 C CA . ASP B 1 477 ? -34.031 25.516 26 1 95.69 477 ASP B CA 1
ATOM 9086 C C . ASP B 1 477 ? -33.25 24.281 25.547 1 95.69 477 ASP B C 1
ATOM 9088 O O . ASP B 1 477 ? -33.469 23.188 26.047 1 95.69 477 ASP B O 1
ATOM 9092 N N . VAL B 1 478 ? -32.5 24.547 24.625 1 95.75 478 VAL B N 1
ATOM 9093 C CA . VAL B 1 478 ? -31.766 23.469 23.969 1 95.75 478 VAL B CA 1
ATOM 9094 C C . VAL B 1 478 ? -30.594 23.031 24.828 1 95.75 478 VAL B C 1
ATOM 9096 O O . VAL B 1 478 ? -29.75 23.844 25.203 1 95.75 478 VAL B O 1
ATOM 9099 N N . SER B 1 479 ? -30.5 21.734 25.188 1 95.38 479 SER B N 1
ATOM 9100 C CA . SER B 1 479 ? -29.391 21.094 25.891 1 95.38 479 SER B CA 1
ATOM 9101 C C . SER B 1 479 ? -28.844 19.922 25.078 1 95.38 479 SER B C 1
ATOM 9103 O O . SER B 1 479 ? -29.594 19.203 24.438 1 95.38 479 SER B O 1
ATOM 9105 N N . PHE B 1 480 ? -27.547 19.828 25.078 1 94.06 480 PHE B N 1
ATOM 9106 C CA . PHE B 1 480 ? -26.938 18.781 24.281 1 94.06 480 PHE B CA 1
ATOM 9107 C C . PHE B 1 480 ? -25.578 18.375 24.844 1 94.06 480 PHE B C 1
ATOM 9109 O O . PHE B 1 480 ? -24.828 19.234 25.328 1 94.06 480 PHE B O 1
ATOM 9116 N N . GLY B 1 481 ? -25.328 17.109 24.828 1 89.69 481 GLY B N 1
ATOM 9117 C CA . GLY B 1 481 ? -24.031 16.516 25.094 1 89.69 481 GLY B CA 1
ATOM 9118 C C . GLY B 1 481 ? -23.672 15.406 24.125 1 89.69 481 GLY B C 1
ATOM 9119 O O . GLY B 1 481 ? -24.516 14.609 23.734 1 89.69 481 GLY B O 1
ATOM 9120 N N . TYR B 1 482 ? -22.453 15.555 23.672 1 83.38 482 TYR B N 1
ATOM 9121 C CA . TYR B 1 482 ? -22.016 14.484 22.781 1 83.38 482 TYR B CA 1
ATOM 9122 C C . TYR B 1 482 ? -22.047 13.141 23.5 1 83.38 482 TYR B C 1
ATOM 9124 O O . TYR B 1 482 ? -21.781 13.062 24.703 1 83.38 482 TYR B O 1
ATOM 9132 N N . PRO B 1 483 ? -22.344 12.109 22.844 1 76.12 483 PRO B N 1
ATOM 9133 C CA . PRO B 1 483 ? -22.438 10.797 23.469 1 76.12 483 PRO B CA 1
ATOM 9134 C C . PRO B 1 483 ? -21.141 10.359 24.125 1 76.12 483 PRO B C 1
ATOM 9136 O O . PRO B 1 483 ? -21.156 9.617 25.109 1 76.12 483 PRO B O 1
ATOM 9139 N N . SER B 1 484 ? -20.062 10.812 23.641 1 70.19 484 SER B N 1
ATOM 9140 C CA . SER B 1 484 ? -18.766 10.406 24.156 1 70.19 484 SER B CA 1
ATOM 9141 C C . SER B 1 484 ? -18.375 11.234 25.375 1 70.19 484 SER B C 1
ATOM 9143 O O . SER B 1 484 ? -17.438 10.875 26.109 1 70.19 484 SER B O 1
ATOM 9145 N N . SER B 1 485 ? -19.141 12.305 25.547 1 74 485 SER B N 1
ATOM 9146 C CA . SER B 1 485 ? -18.797 13.18 26.672 1 74 485 SER B CA 1
ATOM 9147 C C . SER B 1 485 ? -19.828 13.07 27.781 1 74 485 SER B C 1
ATOM 9149 O O . SER B 1 485 ? -21.016 12.836 27.516 1 74 485 SER B O 1
ATOM 9151 N N . THR B 1 486 ? -19.406 13.047 29.016 1 74.62 486 THR B N 1
ATOM 9152 C CA . THR B 1 486 ? -20.281 12.922 30.188 1 74.62 486 THR B CA 1
ATOM 9153 C C . THR B 1 486 ? -20.906 14.273 30.531 1 74.62 486 THR B C 1
ATOM 9155 O O . THR B 1 486 ? -22 14.32 31.125 1 74.62 486 THR B O 1
ATOM 9158 N N . GLU B 1 487 ? -20.281 15.289 30.094 1 80.44 487 GLU B N 1
ATOM 9159 C CA . GLU B 1 487 ? -20.812 16.594 30.469 1 80.44 487 GLU B CA 1
ATOM 9160 C C . GLU B 1 487 ? -21.516 17.266 29.297 1 80.44 487 GLU B C 1
ATOM 9162 O O . GLU B 1 487 ? -21.047 17.188 28.156 1 80.44 487 GLU B O 1
ATOM 9167 N N . PRO B 1 488 ? -22.656 17.797 29.656 1 87.19 488 PRO B N 1
ATOM 9168 C CA . PRO B 1 488 ? -23.359 18.5 28.578 1 87.19 488 PRO B CA 1
ATOM 9169 C C . PRO B 1 488 ? -22.609 19.734 28.094 1 87.19 488 PRO B C 1
ATOM 9171 O O . PRO B 1 488 ? -22.031 20.469 28.906 1 87.19 488 PRO B O 1
ATOM 9174 N N . LEU B 1 489 ? -22.516 19.875 26.812 1 89.38 489 LEU B N 1
ATOM 9175 C CA . LEU B 1 489 ? -21.828 21.016 26.203 1 89.38 489 LEU B CA 1
ATOM 9176 C C . LEU B 1 489 ? -22.75 22.234 26.156 1 89.38 489 LEU B C 1
ATOM 9178 O O . LEU B 1 489 ? -22.312 23.344 26.453 1 89.38 489 LEU B O 1
ATOM 9182 N N . LEU B 1 490 ? -24.016 22.047 25.812 1 93.62 490 LEU B N 1
ATOM 9183 C CA . LEU B 1 490 ? -25.031 23.109 25.812 1 93.62 490 LEU B CA 1
ATOM 9184 C C . LEU B 1 490 ? -25.984 22.938 26.984 1 93.62 490 LEU B C 1
ATOM 9186 O O . LEU B 1 490 ? -26.422 21.812 27.281 1 93.62 490 LEU B O 1
ATOM 9190 N N . ARG B 1 491 ? -26.234 24.031 27.688 1 94.31 491 ARG B N 1
ATOM 9191 C CA . ARG B 1 491 ? -27.047 24 28.891 1 94.31 491 ARG B CA 1
ATOM 9192 C C . ARG B 1 491 ? -28.234 24.969 28.781 1 94.31 491 ARG B C 1
ATOM 9194 O O . ARG B 1 491 ? -28.234 26.047 29.375 1 94.31 491 ARG B O 1
ATOM 9201 N N . GLY B 1 492 ? -29.203 24.609 28.156 1 93.81 492 GLY B N 1
ATOM 9202 C CA . GLY B 1 492 ? -30.453 25.359 28.078 1 93.81 492 GLY B CA 1
ATOM 9203 C C . GLY B 1 492 ? -30.344 26.625 27.266 1 93.81 492 GLY B C 1
ATOM 9204 O O . GLY B 1 492 ? -30.672 27.703 27.734 1 93.81 492 GLY B O 1
ATOM 9205 N N . VAL B 1 493 ? -30 26.562 26.047 1 95 493 VAL B N 1
ATOM 9206 C CA . VAL B 1 493 ? -29.828 27.688 25.156 1 95 493 VAL B CA 1
ATOM 9207 C C . VAL B 1 493 ? -31.172 28.078 24.531 1 95 493 VAL B C 1
ATOM 9209 O O . VAL B 1 493 ? -31.828 27.25 23.922 1 95 493 VAL B O 1
ATOM 9212 N N . SER B 1 494 ? -31.594 29.312 24.797 1 96.06 494 SER B N 1
ATOM 9213 C CA . SER B 1 494 ? -32.812 29.828 24.203 1 96.06 494 SER B CA 1
ATOM 9214 C C . SER B 1 494 ? -32.531 31.109 23.391 1 96.06 494 SER B C 1
ATOM 9216 O O . SER B 1 494 ? -32.094 32.125 23.953 1 96.06 494 SER B O 1
ATOM 9218 N N . ILE B 1 495 ? -32.75 31.031 22.078 1 95.94 495 ILE B N 1
ATOM 9219 C CA . ILE B 1 495 ? -32.531 32.156 21.188 1 95.94 495 ILE B CA 1
ATOM 9220 C C . ILE B 1 495 ? -33.594 32.188 20.109 1 95.94 495 ILE B C 1
ATOM 9222 O O . ILE B 1 495 ? -33.969 31.156 19.562 1 95.94 495 ILE B O 1
ATOM 9226 N N . HIS B 1 496 ? -34.094 33.344 19.875 1 95.56 496 HIS B N 1
ATOM 9227 C CA . HIS B 1 496 ? -35.062 33.562 18.797 1 95.56 496 HIS B CA 1
ATOM 9228 C C . HIS B 1 496 ? -34.5 34.469 17.719 1 95.56 496 HIS B C 1
ATOM 9230 O O . HIS B 1 496 ? -34.094 35.594 18 1 95.56 496 HIS B O 1
ATOM 9236 N N . VAL B 1 497 ? -34.531 33.938 16.484 1 95.19 497 VAL B N 1
ATOM 9237 C CA . VAL B 1 497 ? -34.031 34.688 15.328 1 95.19 497 VAL B CA 1
ATOM 9238 C C . VAL B 1 497 ? -35.188 34.969 14.352 1 95.19 497 VAL B C 1
ATOM 9240 O O . VAL B 1 497 ? -35.594 34.062 13.617 1 95.19 497 VAL B O 1
ATOM 9243 N N . PRO B 1 498 ? -35.594 36.188 14.328 1 93 498 PRO B N 1
ATOM 9244 C CA . PRO B 1 498 ? -36.656 36.5 13.391 1 93 498 PRO B CA 1
ATOM 9245 C C . PRO B 1 498 ? -36.281 36.25 11.938 1 93 498 PRO B C 1
ATOM 9247 O O . PRO B 1 498 ? -35.094 36.312 11.602 1 93 498 PRO B O 1
ATOM 9250 N N . ALA B 1 499 ? -37.312 36.125 11.047 1 92.56 499 ALA B N 1
ATOM 9251 C CA . ALA B 1 499 ? -37.094 35.812 9.633 1 92.56 499 ALA B CA 1
ATOM 9252 C C . ALA B 1 499 ? -36.375 36.969 8.938 1 92.56 499 ALA B C 1
ATOM 9254 O O . ALA B 1 499 ? -36.719 38.156 9.156 1 92.56 499 ALA B O 1
ATOM 9255 N N . GLY B 1 500 ? -35.25 36.625 8.242 1 89.75 500 GLY B N 1
ATOM 9256 C CA . GLY B 1 500 ? -34.562 37.594 7.406 1 89.75 500 GLY B CA 1
ATOM 9257 C C . GLY B 1 500 ? -33.594 38.438 8.172 1 89.75 500 GLY B C 1
ATOM 9258 O O . GLY B 1 500 ? -33.062 39.406 7.641 1 89.75 500 GLY B O 1
ATOM 9259 N N . THR B 1 501 ? -33.375 38.125 9.438 1 91.06 501 THR B N 1
ATOM 9260 C CA . THR B 1 501 ? -32.438 38.906 10.25 1 91.06 501 THR B CA 1
ATOM 9261 C C . THR B 1 501 ? -31.141 38.156 10.484 1 91.06 501 THR B C 1
ATOM 9263 O O . THR B 1 501 ? -31.047 36.969 10.164 1 91.06 501 THR B O 1
ATOM 9266 N N . THR B 1 502 ? -30.141 38.875 10.984 1 91.88 502 THR B N 1
ATOM 9267 C CA . THR B 1 502 ? -28.828 38.281 11.227 1 91.88 502 THR B CA 1
ATOM 9268 C C . THR B 1 502 ? -28.562 38.156 12.719 1 91.88 502 THR B C 1
ATOM 9270 O O . THR B 1 502 ? -28.719 39.125 13.469 1 91.88 502 THR B O 1
ATOM 9273 N N . LEU B 1 503 ? -28.234 36.938 13.117 1 93.94 503 LEU B N 1
ATOM 9274 C CA . LEU B 1 503 ? -27.797 36.656 14.477 1 93.94 503 LEU B CA 1
ATOM 9275 C C . LEU B 1 503 ? -26.297 36.406 14.523 1 93.94 503 LEU B C 1
ATOM 9277 O O . LEU B 1 503 ? -25.781 35.594 13.766 1 93.94 503 LEU B O 1
ATOM 9281 N N . ALA B 1 504 ? -25.578 37.125 15.383 1 93.25 504 ALA B N 1
ATOM 9282 C CA . ALA B 1 504 ? -24.156 36.875 15.594 1 93.25 504 ALA B CA 1
ATOM 9283 C C . ALA B 1 504 ? -23.922 36.125 16.891 1 93.25 504 ALA B C 1
ATOM 9285 O O . ALA B 1 504 ? -24.469 36.469 17.938 1 93.25 504 ALA B O 1
ATOM 9286 N N . LEU B 1 505 ? -23.266 35.062 16.75 1 93.19 505 LEU B N 1
ATOM 9287 C CA . LEU B 1 505 ? -22.875 34.25 17.906 1 93.19 505 LEU B CA 1
ATOM 9288 C C . LEU B 1 505 ? -21.422 34.531 18.281 1 93.19 505 LEU B C 1
ATOM 9290 O O . LEU B 1 505 ? -20.531 34.312 17.469 1 93.19 505 LEU B O 1
ATOM 9294 N N . VAL B 1 506 ? -21.234 35 19.516 1 90.25 506 VAL B N 1
ATOM 9295 C CA . VAL B 1 506 ? -19.891 35.312 19.984 1 90.25 506 VAL B CA 1
ATOM 9296 C C . VAL B 1 506 ? -19.641 34.594 21.312 1 90.25 506 VAL B C 1
ATOM 9298 O O . VAL B 1 506 ? -20.578 34.312 22.078 1 90.25 506 VAL B O 1
ATOM 9301 N N . GLY B 1 507 ? -18.422 34.188 21.469 1 84.81 507 GLY B N 1
ATOM 9302 C CA . GLY B 1 507 ? -18.047 33.531 22.703 1 84.81 507 GLY B CA 1
ATOM 9303 C C . GLY B 1 507 ? -16.672 32.875 22.656 1 84.81 507 GLY B C 1
ATOM 9304 O O . GLY B 1 507 ? -16 32.906 21.625 1 84.81 507 GLY B O 1
ATOM 9305 N N . THR B 1 508 ? -16.344 32.312 23.766 1 77.69 508 THR B N 1
ATOM 9306 C CA . THR B 1 508 ? -15.023 31.688 23.875 1 77.69 508 THR B CA 1
ATOM 9307 C C . THR B 1 508 ? -15.008 30.344 23.141 1 77.69 508 THR B C 1
ATOM 9309 O O . THR B 1 508 ? -16.062 29.812 22.797 1 77.69 508 THR B O 1
ATOM 9312 N N . SER B 1 509 ? -13.805 29.891 22.812 1 75.25 509 SER B N 1
ATOM 9313 C CA . SER B 1 509 ? -13.664 28.578 22.188 1 75.25 509 SER B CA 1
ATOM 9314 C C . SER B 1 509 ? -14.227 27.469 23.078 1 75.25 509 SER B C 1
ATOM 9316 O O . SER B 1 509 ? -14.039 27.5 24.297 1 75.25 509 SER B O 1
ATOM 9318 N N . GLY B 1 510 ? -15.016 26.656 22.531 1 77.31 510 GLY B N 1
ATOM 9319 C CA . GLY B 1 510 ? -15.578 25.531 23.281 1 77.31 510 GLY B CA 1
ATOM 9320 C C . GLY B 1 510 ? -16.922 25.844 23.906 1 77.31 510 GLY B C 1
ATOM 9321 O O . GLY B 1 510 ? -17.453 25.047 24.672 1 77.31 510 GLY B O 1
ATOM 9322 N N . SER B 1 511 ? -17.375 26.984 23.609 1 82.5 511 SER B N 1
ATOM 9323 C CA . SER B 1 511 ? -18.641 27.391 24.234 1 82.5 511 SER B CA 1
ATOM 9324 C C . SER B 1 511 ? -19.828 26.703 23.578 1 82.5 511 SER B C 1
ATOM 9326 O O . SER B 1 511 ? -20.938 26.734 24.094 1 82.5 511 SER B O 1
ATOM 9328 N N . GLY B 1 512 ? -19.641 26.062 22.406 1 86.88 512 GLY B N 1
ATOM 9329 C CA . GLY B 1 512 ? -20.703 25.281 21.781 1 86.88 512 GLY B CA 1
ATOM 9330 C C . GLY B 1 512 ? -21.266 25.938 20.531 1 86.88 512 GLY B C 1
ATOM 9331 O O . GLY B 1 512 ? -22.281 25.5 20 1 86.88 512 GLY B O 1
ATOM 9332 N N . LYS B 1 513 ? -20.688 26.922 20.047 1 89.81 513 LYS B N 1
ATOM 9333 C CA . LYS B 1 513 ? -21.172 27.672 18.891 1 89.81 513 LYS B CA 1
ATOM 9334 C C . LYS B 1 513 ? -21.312 26.766 17.672 1 89.81 513 LYS B C 1
ATOM 9336 O O . LYS B 1 513 ? -22.359 26.734 17.047 1 89.81 513 LYS B O 1
ATOM 9341 N N . SER B 1 514 ? -20.297 25.953 17.391 1 88.62 514 SER B N 1
ATOM 9342 C CA . SER B 1 514 ? -20.312 25.078 16.219 1 88.62 514 SER B CA 1
ATOM 9343 C C . SER B 1 514 ? -21.281 23.922 16.406 1 88.62 514 SER B C 1
ATOM 9345 O O . SER B 1 514 ? -21.812 23.375 15.43 1 88.62 514 SER B O 1
ATOM 9347 N N . THR B 1 515 ? -21.484 23.531 17.625 1 90.56 515 THR B N 1
ATOM 9348 C CA . THR B 1 515 ? -22.422 22.453 17.938 1 90.56 515 THR B CA 1
ATOM 9349 C C . THR B 1 515 ? -23.844 22.844 17.578 1 90.56 515 THR B C 1
ATOM 9351 O O . THR B 1 515 ? -24.641 22 17.172 1 90.56 515 THR B O 1
ATOM 9354 N N . LEU B 1 516 ? -24.141 24.109 17.75 1 93.69 516 LEU B N 1
ATOM 9355 C CA . LEU B 1 516 ? -25.469 24.578 17.391 1 93.69 516 LEU B CA 1
ATOM 9356 C C . LEU B 1 516 ? -25.734 24.359 15.906 1 93.69 516 LEU B C 1
ATOM 9358 O O . LEU B 1 516 ? -26.844 24.016 15.508 1 93.69 516 LEU B O 1
ATOM 9362 N N . PHE B 1 517 ? -24.734 24.562 15.078 1 93.44 517 PHE B N 1
ATOM 9363 C CA . PHE B 1 517 ? -24.875 24.344 13.641 1 93.44 517 PHE B CA 1
ATOM 9364 C C . PHE B 1 517 ? -25.078 22.859 13.344 1 93.44 517 PHE B C 1
ATOM 9366 O O . PHE B 1 517 ? -25.875 22.516 12.469 1 93.44 517 PHE B O 1
ATOM 9373 N N . ARG B 1 518 ? -24.469 22.031 14.078 1 90.25 518 ARG B N 1
ATOM 9374 C CA . ARG B 1 518 ? -24.609 20.578 13.875 1 90.25 518 ARG B CA 1
ATOM 9375 C C . ARG B 1 518 ? -26.016 20.109 14.234 1 90.25 518 ARG B C 1
ATOM 9377 O O . ARG B 1 518 ? -26.547 19.188 13.617 1 90.25 518 ARG B O 1
ATOM 9384 N N . LEU B 1 519 ? -26.516 20.75 15.227 1 92.19 519 LEU B N 1
ATOM 9385 C CA . LEU B 1 519 ? -27.891 20.422 15.625 1 92.19 519 LEU B CA 1
ATOM 9386 C C . LEU B 1 519 ? -28.891 20.906 14.578 1 92.19 519 LEU B C 1
ATOM 9388 O O . LEU B 1 519 ? -29.891 20.234 14.32 1 92.19 519 LEU B O 1
ATOM 9392 N N . LEU B 1 520 ? -28.562 22.047 14.008 1 92.81 520 LEU B N 1
ATOM 9393 C CA . LEU B 1 520 ? -29.453 22.594 12.984 1 92.81 520 LEU B CA 1
ATOM 9394 C C . LEU B 1 520 ? -29.5 21.703 11.758 1 92.81 520 LEU B C 1
ATOM 9396 O O . LEU B 1 520 ? -30.547 21.562 11.117 1 92.81 520 LEU B O 1
ATOM 9400 N N . PHE B 1 521 ? -28.406 21.062 11.477 1 91.19 521 PHE B N 1
ATOM 9401 C CA . PHE B 1 521 ? -28.344 20.141 10.344 1 91.19 521 PHE B CA 1
ATOM 9402 C C . PHE B 1 521 ? -28.859 18.766 10.742 1 91.19 521 PHE B C 1
ATOM 9404 O O . PHE B 1 521 ? -28.859 17.844 9.922 1 91.19 521 PHE B O 1
ATOM 9411 N N . ARG B 1 522 ? -29.141 18.641 12.016 1 89.56 522 ARG B N 1
ATOM 9412 C CA . ARG B 1 522 ? -29.672 17.422 12.594 1 89.56 522 ARG B CA 1
ATOM 9413 C C . ARG B 1 522 ? -28.672 16.266 12.469 1 89.56 522 ARG B C 1
ATOM 9415 O O . ARG B 1 522 ? -29.047 15.148 12.133 1 89.56 522 ARG B O 1
ATOM 9422 N N . PHE B 1 523 ? -27.453 16.656 12.555 1 87.25 523 PHE B N 1
ATOM 9423 C CA . PHE B 1 523 ? -26.469 15.602 12.711 1 87.25 523 PHE B CA 1
ATOM 9424 C C . PHE B 1 523 ? -26.641 14.891 14.055 1 87.25 523 PHE B C 1
ATOM 9426 O O . PHE B 1 523 ? -26.297 13.719 14.195 1 87.25 523 PHE B O 1
ATOM 9433 N N . PHE B 1 524 ? -27.141 15.742 14.961 1 86.75 524 PHE B N 1
ATOM 9434 C CA . PHE B 1 524 ? -27.516 15.289 16.297 1 86.75 524 PHE B CA 1
ATOM 9435 C C . PHE B 1 524 ? -28.875 15.852 16.688 1 86.75 524 PHE B C 1
ATOM 9437 O O . PHE B 1 524 ? -29.297 16.891 16.172 1 86.75 524 PHE B O 1
ATOM 9444 N N . ASP B 1 525 ? -29.453 15.117 17.578 1 88.12 525 ASP B N 1
ATOM 9445 C CA . ASP B 1 525 ? -30.656 15.648 18.188 1 88.12 525 ASP B CA 1
ATOM 9446 C C . ASP B 1 525 ? -30.375 16.156 19.609 1 88.12 525 ASP B C 1
ATOM 9448 O O . ASP B 1 525 ? -29.578 15.562 20.328 1 88.12 525 ASP B O 1
ATOM 9452 N N . PRO B 1 526 ? -30.953 17.297 19.797 1 92.5 526 PRO B N 1
ATOM 9453 C CA . PRO B 1 526 ? -30.766 17.797 21.156 1 92.5 526 PRO B CA 1
ATOM 9454 C C . PRO B 1 526 ? -31.219 16.812 22.234 1 92.5 526 PRO B C 1
ATOM 9456 O O . PRO B 1 526 ? -32.156 16.047 22.016 1 92.5 526 PRO B O 1
ATOM 9459 N N . THR B 1 527 ? -30.531 16.797 23.344 1 91 527 THR B N 1
ATOM 9460 C CA . THR B 1 527 ? -30.875 15.93 24.453 1 91 527 THR B CA 1
ATOM 9461 C C . THR B 1 527 ? -32.125 16.422 25.156 1 91 527 THR B C 1
ATOM 9463 O O . THR B 1 527 ? -32.969 15.617 25.578 1 91 527 THR B O 1
ATOM 9466 N N . ALA B 1 528 ? -32.188 17.656 25.328 1 93.62 528 ALA B N 1
ATOM 9467 C CA . ALA B 1 528 ? -33.375 18.312 25.859 1 93.62 528 ALA B CA 1
ATOM 9468 C C . ALA B 1 528 ? -33.688 19.609 25.094 1 93.62 528 ALA B C 1
ATOM 9470 O O . ALA B 1 528 ? -32.781 20.203 24.5 1 93.62 528 ALA B O 1
ATOM 9471 N N . GLY B 1 529 ? -34.969 19.891 25.031 1 95 529 GLY B N 1
ATOM 9472 C CA . GLY B 1 529 ? -35.375 21.078 24.297 1 95 529 GLY B CA 1
ATOM 9473 C C . GLY B 1 529 ? -35.719 20.797 22.844 1 95 529 GLY B C 1
ATOM 9474 O O . GLY B 1 529 ? -35.875 19.625 22.453 1 95 529 GLY B O 1
ATOM 9475 N N . SER B 1 530 ? -35.938 21.875 22.109 1 95.44 530 SER B N 1
ATOM 9476 C CA . SER B 1 530 ? -36.281 21.688 20.703 1 95.44 530 SER B CA 1
ATOM 9477 C C . SER B 1 530 ? -35.812 22.859 19.859 1 95.44 530 SER B C 1
ATOM 9479 O O . SER B 1 530 ? -35.594 23.969 20.375 1 95.44 530 SER B O 1
ATOM 9481 N N . ILE B 1 531 ? -35.625 22.594 18.609 1 95.62 531 ILE B N 1
ATOM 9482 C CA . ILE B 1 531 ? -35.281 23.609 17.625 1 95.62 531 ILE B CA 1
ATOM 9483 C C . ILE B 1 531 ? -36.375 23.719 16.578 1 95.62 531 ILE B C 1
ATOM 9485 O O . ILE B 1 531 ? -36.812 22.703 16.031 1 95.62 531 ILE B O 1
ATOM 9489 N N . HIS B 1 532 ? -36.719 24.953 16.359 1 95.06 532 HIS B N 1
ATOM 9490 C CA . HIS B 1 532 ? -37.812 25.188 15.438 1 95.06 532 HIS B CA 1
ATOM 9491 C C . HIS B 1 532 ? -37.375 26.016 14.234 1 95.06 532 HIS B C 1
ATOM 9493 O O . HIS B 1 532 ? -36.625 26.984 14.391 1 95.06 532 HIS B O 1
ATOM 9499 N N . LEU B 1 533 ? -37.812 25.578 13.102 1 93.31 533 LEU B N 1
ATOM 9500 C CA . LEU B 1 533 ? -37.625 26.297 11.836 1 93.31 533 LEU B CA 1
ATOM 9501 C C . LEU B 1 533 ? -38.969 26.641 11.219 1 93.31 533 LEU B C 1
ATOM 9503 O O . LEU B 1 533 ? -39.781 25.75 10.969 1 93.31 533 LEU B O 1
ATOM 9507 N N . ALA B 1 534 ? -39.281 27.844 10.914 1 91.31 534 ALA B N 1
ATOM 9508 C CA . ALA B 1 534 ? -40.594 28.281 10.453 1 91.31 534 ALA B CA 1
ATOM 9509 C C . ALA B 1 534 ? -41.688 27.766 11.359 1 91.31 534 ALA B C 1
ATOM 9511 O O . ALA B 1 534 ? -42.688 27.203 10.891 1 91.31 534 ALA B O 1
ATOM 9512 N N . ASP B 1 535 ? -41.438 27.719 12.633 1 88.62 535 ASP B N 1
ATOM 9513 C CA . ASP B 1 535 ? -42.344 27.375 13.695 1 88.62 535 ASP B CA 1
ATOM 9514 C C . ASP B 1 535 ? -42.688 25.891 13.695 1 88.62 535 ASP B C 1
ATOM 9516 O O . ASP B 1 535 ? -43.656 25.469 14.289 1 88.62 535 ASP B O 1
ATOM 9520 N N . LYS B 1 536 ? -41.875 25.188 13.016 1 91.12 536 LYS B N 1
ATOM 9521 C CA . LYS B 1 536 ? -42 23.734 13.031 1 91.12 536 LYS B CA 1
ATOM 9522 C C . LYS B 1 536 ? -40.781 23.078 13.672 1 91.12 536 LYS B C 1
ATOM 9524 O O . LYS B 1 536 ? -39.656 23.516 13.438 1 91.12 536 LYS B O 1
ATOM 9529 N N . ASP B 1 537 ? -41.094 22.078 14.375 1 92.38 537 ASP B N 1
ATOM 9530 C CA . ASP B 1 537 ? -40 21.344 14.992 1 92.38 537 ASP B CA 1
ATOM 9531 C C . ASP B 1 537 ? -39.156 20.609 13.938 1 92.38 537 ASP B C 1
ATOM 9533 O O . ASP B 1 537 ? -39.719 19.984 13.023 1 92.38 537 ASP B O 1
ATOM 9537 N N . LEU B 1 538 ? -37.844 20.688 14.117 1 91.25 538 LEU B N 1
ATOM 9538 C CA . LEU B 1 538 ? -36.938 20.062 13.172 1 91.25 538 LEU B CA 1
ATOM 9539 C C . LEU B 1 538 ? -37.188 18.562 13.086 1 91.25 538 LEU B C 1
ATOM 9541 O O . LEU B 1 538 ? -36.906 17.938 12.047 1 91.25 538 LEU B O 1
ATOM 9545 N N . ARG B 1 539 ? -37.688 17.875 14.109 1 89.44 539 ARG B N 1
ATOM 9546 C CA . ARG B 1 539 ? -37.906 16.438 14.18 1 89.44 539 ARG B CA 1
ATOM 9547 C C . ARG B 1 539 ? -39.125 16.016 13.352 1 89.44 539 ARG B C 1
ATOM 9549 O O . ARG B 1 539 ? -39.281 14.852 13.008 1 89.44 539 ARG B O 1
ATOM 9556 N N . ASP B 1 540 ? -39.875 17.062 13 1 88.69 540 ASP B N 1
ATOM 9557 C CA . ASP B 1 540 ? -41.094 16.797 12.219 1 88.69 540 ASP B CA 1
ATOM 9558 C C . ASP B 1 540 ? -40.844 17.094 10.734 1 88.69 540 ASP B C 1
ATOM 9560 O O . ASP B 1 540 ? -41.75 16.922 9.914 1 88.69 540 ASP B O 1
ATOM 9564 N N . LEU B 1 541 ? -39.719 17.453 10.406 1 89.06 541 LEU B N 1
ATOM 9565 C CA . LEU B 1 541 ? -39.375 17.75 9.023 1 89.06 541 LEU B CA 1
ATOM 9566 C C . LEU B 1 541 ? -38.406 16.719 8.469 1 89.06 541 LEU B C 1
ATOM 9568 O O . LEU B 1 541 ? -37.688 16.078 9.227 1 89.06 541 LEU B O 1
ATOM 9572 N N . THR B 1 542 ? -38.531 16.484 7.168 1 88.69 542 THR B N 1
ATOM 9573 C CA . THR B 1 542 ? -37.594 15.586 6.543 1 88.69 542 THR B CA 1
ATOM 9574 C C . THR B 1 542 ? -36.188 16.203 6.523 1 88.69 542 THR B C 1
ATOM 9576 O O . THR B 1 542 ? -36.031 17.391 6.242 1 88.69 542 THR B O 1
ATOM 9579 N N . VAL B 1 543 ? -35.219 15.469 6.773 1 87.06 543 VAL B N 1
ATOM 9580 C CA . VAL B 1 543 ? -33.844 15.938 6.922 1 87.06 543 VAL B CA 1
ATOM 9581 C C . VAL B 1 543 ? -33.344 16.516 5.598 1 87.06 543 VAL B C 1
ATOM 9583 O O . VAL B 1 543 ? -32.688 17.562 5.582 1 87.06 543 VAL B O 1
ATOM 9586 N N . ASP B 1 544 ? -33.75 15.93 4.512 1 86.69 544 ASP B N 1
ATOM 9587 C CA . ASP B 1 544 ? -33.281 16.375 3.203 1 86.69 544 ASP B CA 1
ATOM 9588 C C . ASP B 1 544 ? -33.812 17.75 2.863 1 86.69 544 ASP B C 1
ATOM 9590 O O . ASP B 1 544 ? -33.094 18.594 2.32 1 86.69 544 ASP B O 1
ATOM 9594 N N . SER B 1 545 ? -35.062 17.938 3.244 1 88.44 545 SER B N 1
ATOM 9595 C CA . SER B 1 545 ? -35.688 19.234 2.949 1 88.44 545 SER B CA 1
ATOM 9596 C C . SER B 1 545 ? -35.094 20.344 3.791 1 88.44 545 SER B C 1
ATOM 9598 O O . SER B 1 545 ? -34.906 21.469 3.314 1 88.44 545 SER B O 1
ATOM 9600 N N . VAL B 1 546 ? -34.781 20.031 4.977 1 90.12 546 VAL B N 1
ATOM 9601 C CA . VAL B 1 546 ? -34.188 21.016 5.867 1 90.12 546 VAL B CA 1
ATOM 9602 C C . VAL B 1 546 ? -32.781 21.391 5.375 1 90.12 546 VAL B C 1
ATOM 9604 O O . VAL B 1 546 ? -32.469 22.562 5.242 1 90.12 546 VAL B O 1
ATOM 9607 N N . ARG B 1 547 ? -32.062 20.438 5.023 1 89.94 547 ARG B N 1
ATOM 9608 C CA . ARG B 1 547 ? -30.672 20.656 4.625 1 89.94 547 ARG B CA 1
ATOM 9609 C C . ARG B 1 547 ? -30.594 21.375 3.281 1 89.94 547 ARG B C 1
ATOM 9611 O O . ARG B 1 547 ? -29.656 22.125 3.033 1 89.94 547 ARG B O 1
ATOM 9618 N N . GLN B 1 548 ? -31.578 21.188 2.529 1 88.56 548 GLN B N 1
ATOM 9619 C CA . GLN B 1 548 ? -31.594 21.844 1.227 1 88.56 548 GLN B CA 1
ATOM 9620 C C . GLN B 1 548 ? -31.781 23.359 1.376 1 88.56 548 GLN B C 1
ATOM 9622 O O . GLN B 1 548 ? -31.375 24.125 0.505 1 88.56 548 GLN B O 1
ATOM 9627 N N . HIS B 1 549 ? -32.312 23.703 2.477 1 89.88 549 HIS B N 1
ATOM 9628 C CA . HIS B 1 549 ? -32.594 25.125 2.684 1 89.88 549 HIS B CA 1
ATOM 9629 C C . HIS B 1 549 ? -31.5 25.812 3.475 1 89.88 549 HIS B C 1
ATOM 9631 O O . HIS B 1 549 ? -31.5 27.031 3.639 1 89.88 549 HIS B O 1
ATOM 9637 N N . ILE B 1 550 ? -30.562 25.031 3.873 1 91.62 550 ILE B N 1
ATOM 9638 C CA . ILE B 1 550 ? -29.516 25.594 4.723 1 91.62 550 ILE B CA 1
ATOM 9639 C C . ILE B 1 550 ? -28.203 25.641 3.951 1 91.62 550 ILE B C 1
ATOM 9641 O O . ILE B 1 550 ? -27.828 24.688 3.279 1 91.62 550 ILE B O 1
ATOM 9645 N N . GLY B 1 551 ? -27.562 26.797 3.918 1 90.62 551 GLY B N 1
ATOM 9646 C CA . GLY B 1 551 ? -26.188 26.938 3.43 1 90.62 551 GLY B CA 1
ATOM 9647 C C . GLY B 1 551 ? -25.172 27.125 4.543 1 90.62 551 GLY B C 1
ATOM 9648 O O . GLY B 1 551 ? -25.453 27.812 5.527 1 90.62 551 GLY B O 1
ATOM 9649 N N . LEU B 1 552 ? -24.109 26.375 4.414 1 91.69 552 LEU B N 1
ATOM 9650 C CA . LEU B 1 552 ? -23.109 26.453 5.473 1 91.69 552 LEU B CA 1
ATOM 9651 C C . LEU B 1 552 ? -21.734 26.828 4.902 1 91.69 552 LEU B C 1
ATOM 9653 O O . LEU B 1 552 ? -21.328 26.297 3.865 1 91.69 552 LEU B O 1
ATOM 9657 N N . ILE B 1 553 ? -21.156 27.781 5.52 1 89.56 553 ILE B N 1
ATOM 9658 C CA . ILE B 1 553 ? -19.734 28.078 5.324 1 89.56 553 ILE B CA 1
ATOM 9659 C C . ILE B 1 553 ? -18.938 27.641 6.551 1 89.56 553 ILE B C 1
ATOM 9661 O O . ILE B 1 553 ? -18.875 28.359 7.551 1 89.56 553 ILE B O 1
ATOM 9665 N N . PRO B 1 554 ? -18.266 26.516 6.41 1 88 554 PRO B N 1
ATOM 9666 C CA . PRO B 1 554 ? -17.594 25.938 7.578 1 88 554 PRO B CA 1
ATOM 9667 C C . PRO B 1 554 ? -16.266 26.594 7.887 1 88 554 PRO B C 1
ATOM 9669 O O . PRO B 1 554 ? -15.734 27.344 7.059 1 88 554 PRO B O 1
ATOM 9672 N N . GLN B 1 555 ? -15.844 26.25 9.117 1 78.75 555 GLN B N 1
ATOM 9673 C CA . GLN B 1 555 ? -14.539 26.734 9.547 1 78.75 555 GLN B CA 1
ATOM 9674 C C . GLN B 1 555 ? -13.414 26.016 8.812 1 78.75 555 GLN B C 1
ATOM 9676 O O . GLN B 1 555 ? -12.492 26.656 8.297 1 78.75 555 GLN B O 1
ATOM 9681 N N . ASP B 1 556 ? -13.562 24.688 8.75 1 79.81 556 ASP B N 1
ATOM 9682 C CA . ASP B 1 556 ? -12.602 23.859 8.031 1 79.81 556 ASP B CA 1
ATOM 9683 C C . ASP B 1 556 ? -13.125 23.5 6.641 1 79.81 556 ASP B C 1
ATOM 9685 O O . ASP B 1 556 ? -14.109 22.766 6.512 1 79.81 556 ASP B O 1
ATOM 9689 N N . ILE B 1 557 ? -12.375 24.078 5.691 1 82.62 557 ILE B N 1
ATOM 9690 C CA . ILE B 1 557 ? -12.859 23.906 4.328 1 82.62 557 ILE B CA 1
ATOM 9691 C C . ILE B 1 557 ? -12.141 22.734 3.666 1 82.62 557 ILE B C 1
ATOM 9693 O O . ILE B 1 557 ? -10.906 22.703 3.645 1 82.62 557 ILE B O 1
ATOM 9697 N N . VAL B 1 558 ? -12.93 21.812 3.268 1 82.56 558 VAL B N 1
ATOM 9698 C CA . VAL B 1 558 ? -12.383 20.703 2.5 1 82.56 558 VAL B CA 1
ATOM 9699 C C . VAL B 1 558 ? -12.977 20.703 1.094 1 82.56 558 VAL B C 1
ATOM 9701 O O . VAL B 1 558 ? -14.18 20.922 0.919 1 82.56 558 VAL B O 1
ATOM 9704 N N . LEU B 1 559 ? -12.094 20.672 0.13 1 87.62 559 LEU B N 1
ATOM 9705 C CA . LEU B 1 559 ? -12.523 20.656 -1.264 1 87.62 559 LEU B CA 1
ATOM 9706 C C . LEU B 1 559 ? -12.297 19.281 -1.891 1 87.62 559 LEU B C 1
ATOM 9708 O O . LEU B 1 559 ? -11.414 18.547 -1.461 1 87.62 559 LEU B O 1
ATOM 9712 N N . PHE B 1 560 ? -13.125 18.984 -2.846 1 89.19 560 PHE B N 1
ATOM 9713 C CA . PHE B 1 560 ? -12.977 17.734 -3.59 1 89.19 560 PHE B CA 1
ATOM 9714 C C . PHE B 1 560 ? -11.789 17.812 -4.539 1 89.19 560 PHE B C 1
ATOM 9716 O O . PHE B 1 560 ? -11.43 18.891 -5.008 1 89.19 560 PHE B O 1
ATOM 9723 N N . ASN B 1 561 ? -11.211 16.641 -4.77 1 88.06 561 ASN B N 1
ATOM 9724 C CA . ASN B 1 561 ? -10.117 16.578 -5.73 1 88.06 561 ASN B CA 1
ATOM 9725 C C . ASN B 1 561 ? -10.633 16.578 -7.168 1 88.06 561 ASN B C 1
ATOM 9727 O O . ASN B 1 561 ? -10.422 15.602 -7.902 1 88.06 561 ASN B O 1
ATOM 9731 N N . THR B 1 562 ? -11.242 17.594 -7.523 1 88.94 562 THR B N 1
ATOM 9732 C CA . THR B 1 562 ? -11.781 17.797 -8.859 1 88.94 562 THR B CA 1
ATOM 9733 C C . THR B 1 562 ? -11.523 19.234 -9.336 1 88.94 562 THR B C 1
ATOM 9735 O O . THR B 1 562 ? -10.711 19.953 -8.742 1 88.94 562 THR B O 1
ATOM 9738 N N . THR B 1 563 ? -12.227 19.625 -10.391 1 90.44 563 THR B N 1
ATOM 9739 C CA . THR B 1 563 ? -12.023 20.953 -10.945 1 90.44 563 THR B CA 1
ATOM 9740 C C . THR B 1 563 ? -12.688 22 -10.062 1 90.44 563 THR B C 1
ATOM 9742 O O . THR B 1 563 ? -13.578 21.688 -9.266 1 90.44 563 THR B O 1
ATOM 9745 N N . LEU B 1 564 ? -12.211 23.219 -10.172 1 92 564 LEU B N 1
ATOM 9746 C CA . LEU B 1 564 ? -12.805 24.328 -9.438 1 92 564 LEU B CA 1
ATOM 9747 C C . LEU B 1 564 ? -14.273 24.5 -9.812 1 92 564 LEU B C 1
ATOM 9749 O O . LEU B 1 564 ? -15.102 24.828 -8.953 1 92 564 LEU B O 1
ATOM 9753 N N . ARG B 1 565 ? -14.57 24.266 -11.016 1 92 565 ARG B N 1
ATOM 9754 C CA . ARG B 1 565 ? -15.945 24.344 -11.5 1 92 565 ARG B CA 1
ATOM 9755 C C . ARG B 1 565 ? -16.844 23.344 -10.773 1 92 565 ARG B C 1
ATOM 9757 O O . ARG B 1 565 ? -17.922 23.703 -10.312 1 92 565 ARG B O 1
ATOM 9764 N N . GLU B 1 566 ? -16.391 22.188 -10.68 1 90.56 566 GLU B N 1
ATOM 9765 C CA . GLU B 1 566 ? -17.172 21.141 -10.039 1 90.56 566 GLU B CA 1
ATOM 9766 C C . GLU B 1 566 ? -17.328 21.406 -8.539 1 90.56 566 GLU B C 1
ATOM 9768 O O . GLU B 1 566 ? -18.359 21.078 -7.949 1 90.56 566 GLU B O 1
ATOM 9773 N N . ASN B 1 567 ? -16.312 21.938 -7.973 1 92.25 567 ASN B N 1
ATOM 9774 C CA . ASN B 1 567 ? -16.375 22.297 -6.559 1 92.25 567 ASN B CA 1
ATOM 9775 C C . ASN B 1 567 ? -17.406 23.406 -6.305 1 92.25 567 ASN B C 1
ATOM 9777 O O . ASN B 1 567 ? -18.141 23.359 -5.32 1 92.25 567 ASN B O 1
ATOM 9781 N N . LEU B 1 568 ? -17.438 24.344 -7.23 1 92.25 568 LEU B N 1
ATOM 9782 C CA . LEU B 1 568 ? -18.406 25.422 -7.109 1 92.25 568 LEU B CA 1
ATOM 9783 C C . LEU B 1 568 ? -19.812 24.922 -7.379 1 92.25 568 LEU B C 1
ATOM 9785 O O . LEU B 1 568 ? -20.75 25.234 -6.637 1 92.25 568 LEU B O 1
ATOM 9789 N N . ALA B 1 569 ? -19.891 24.094 -8.383 1 91.75 569 ALA B N 1
ATOM 9790 C CA . ALA B 1 569 ? -21.188 23.609 -8.812 1 91.75 569 ALA B CA 1
ATOM 9791 C C . ALA B 1 569 ? -21.75 22.594 -7.812 1 91.75 569 ALA B C 1
ATOM 9793 O O . ALA B 1 569 ? -22.922 22.234 -7.887 1 91.75 569 ALA B O 1
ATOM 9794 N N . TYR B 1 570 ? -20.969 22.219 -6.867 1 89.56 570 TYR B N 1
ATOM 9795 C CA . TYR B 1 570 ? -21.438 21.266 -5.859 1 89.56 570 TYR B CA 1
ATOM 9796 C C . TYR B 1 570 ? -22.594 21.859 -5.059 1 89.56 570 TYR B C 1
ATOM 9798 O O . TYR B 1 570 ? -23.422 21.109 -4.52 1 89.56 570 TYR B O 1
ATOM 9806 N N . GLY B 1 571 ? -22.641 23.156 -4.918 1 86.31 571 GLY B N 1
ATOM 9807 C CA . GLY B 1 571 ? -23.75 23.828 -4.258 1 86.31 571 GLY B CA 1
ATOM 9808 C C . GLY B 1 571 ? -25.078 23.609 -4.949 1 86.31 571 GLY B C 1
ATOM 9809 O O . GLY B 1 571 ? -26.094 23.422 -4.285 1 86.31 571 GLY B O 1
ATOM 9810 N N . ARG B 1 572 ? -25.062 23.719 -6.199 1 89.94 572 ARG B N 1
ATOM 9811 C CA . ARG B 1 572 ? -26.203 23.484 -7.066 1 89.94 572 ARG B CA 1
ATOM 9812 C C . ARG B 1 572 ? -25.766 22.922 -8.414 1 89.94 572 ARG B C 1
ATOM 9814 O O . ARG B 1 572 ? -25.484 23.688 -9.344 1 89.94 572 ARG B O 1
ATOM 9821 N N . PRO B 1 573 ? -25.891 21.594 -8.547 1 86.31 573 PRO B N 1
ATOM 9822 C CA . PRO B 1 573 ? -25.344 20.938 -9.734 1 86.31 573 PRO B CA 1
ATOM 9823 C C . PRO B 1 573 ? -26 21.406 -11.031 1 86.31 573 PRO B C 1
ATOM 9825 O O . PRO B 1 573 ? -25.391 21.328 -12.102 1 86.31 573 PRO B O 1
ATOM 9828 N N . ASP B 1 574 ? -27.156 21.984 -10.969 1 87.19 574 ASP B N 1
ATOM 9829 C CA . ASP B 1 574 ? -27.875 22.406 -12.164 1 87.19 574 ASP B CA 1
ATOM 9830 C C . ASP B 1 574 ? -27.656 23.891 -12.453 1 87.19 574 ASP B C 1
ATOM 9832 O O . ASP B 1 574 ? -28.297 24.453 -13.336 1 87.19 574 ASP B O 1
ATOM 9836 N N . ALA B 1 575 ? -26.734 24.469 -11.742 1 91.12 575 ALA B N 1
ATOM 9837 C CA . ALA B 1 575 ? -26.484 25.906 -11.945 1 91.12 575 ALA B CA 1
ATOM 9838 C C . ALA B 1 575 ? -25.906 26.172 -13.328 1 91.12 575 ALA B C 1
ATOM 9840 O O . ALA B 1 575 ? -25.109 25.375 -13.844 1 91.12 575 ALA B O 1
ATOM 9841 N N . THR B 1 576 ? -26.266 27.203 -13.938 1 92.88 576 THR B N 1
ATOM 9842 C CA . THR B 1 576 ? -25.766 27.609 -15.242 1 92.88 576 THR B CA 1
ATOM 9843 C C . THR B 1 576 ? -24.391 28.281 -15.109 1 92.88 576 THR B C 1
ATOM 9845 O O . THR B 1 576 ? -24 28.672 -14.008 1 92.88 576 THR B O 1
ATOM 9848 N N . THR B 1 577 ? -23.75 28.406 -16.188 1 91.94 577 THR B N 1
ATOM 9849 C CA . THR B 1 577 ? -22.422 29.031 -16.219 1 91.94 577 THR B CA 1
ATOM 9850 C C . THR B 1 577 ? -22.5 30.484 -15.797 1 91.94 577 THR B C 1
ATOM 9852 O O . THR B 1 577 ? -21.594 31 -15.133 1 91.94 577 THR B O 1
ATOM 9855 N N . GLU B 1 578 ? -23.578 31.047 -16.109 1 92.56 578 GLU B N 1
ATOM 9856 C CA . GLU B 1 578 ? -23.766 32.438 -15.75 1 92.56 578 GLU B CA 1
ATOM 9857 C C . GLU B 1 578 ? -23.922 32.594 -14.234 1 92.56 578 GLU B C 1
ATOM 9859 O O . GLU B 1 578 ? -23.375 33.531 -13.648 1 92.56 578 GLU B O 1
ATOM 9864 N N . GLU B 1 579 ? -24.641 31.734 -13.703 1 91.69 579 GLU B N 1
ATOM 9865 C CA . GLU B 1 579 ? -24.844 31.781 -12.258 1 91.69 579 GLU B CA 1
ATOM 9866 C C . GLU B 1 579 ? -23.531 31.516 -11.508 1 91.69 579 GLU B C 1
ATOM 9868 O O . GLU B 1 579 ? -23.281 32.125 -10.469 1 91.69 579 GLU B O 1
ATOM 9873 N N . ILE B 1 580 ? -22.75 30.656 -12.031 1 93.44 580 ILE B N 1
ATOM 9874 C CA . ILE B 1 580 ? -21.453 30.359 -11.438 1 93.44 580 ILE B CA 1
ATOM 9875 C C . ILE B 1 580 ? -20.562 31.594 -11.523 1 93.44 580 ILE B C 1
ATOM 9877 O O . ILE B 1 580 ? -19.875 31.938 -10.555 1 93.44 580 ILE B O 1
ATOM 9881 N N . ASN B 1 581 ? -20.609 32.25 -12.617 1 91.88 581 ASN B N 1
ATOM 9882 C CA . ASN B 1 581 ? -19.812 33.469 -12.781 1 91.88 581 ASN B CA 1
ATOM 9883 C C . ASN B 1 581 ? -20.25 34.562 -11.82 1 91.88 581 ASN B C 1
ATOM 9885 O O . ASN B 1 581 ? -19.422 35.344 -11.336 1 91.88 581 ASN B O 1
ATOM 9889 N N . ASP B 1 582 ? -21.484 34.594 -11.562 1 88.38 582 ASP B N 1
ATOM 9890 C CA . ASP B 1 582 ? -22.031 35.594 -10.641 1 88.38 582 ASP B CA 1
ATOM 9891 C C . ASP B 1 582 ? -21.469 35.375 -9.234 1 88.38 582 ASP B C 1
ATOM 9893 O O . ASP B 1 582 ? -21.094 36.344 -8.562 1 88.38 582 ASP B O 1
ATOM 9897 N N . VAL B 1 583 ? -21.5 34.156 -8.828 1 89.5 583 VAL B N 1
ATOM 9898 C CA . VAL B 1 583 ? -21.047 33.875 -7.469 1 89.5 583 VAL B CA 1
ATOM 9899 C C . VAL B 1 583 ? -19.531 34.031 -7.402 1 89.5 583 VAL B C 1
ATOM 9901 O O . VAL B 1 583 ? -18.969 34.344 -6.348 1 89.5 583 VAL B O 1
ATOM 9904 N N . VAL B 1 584 ? -18.844 33.75 -8.523 1 91.44 584 VAL B N 1
ATOM 9905 C CA . VAL B 1 584 ? -17.406 33.938 -8.602 1 91.44 584 VAL B CA 1
ATOM 9906 C C . VAL B 1 584 ? -17.062 35.406 -8.391 1 91.44 584 VAL B C 1
ATOM 9908 O O . VAL B 1 584 ? -16.109 35.75 -7.691 1 91.44 584 VAL B O 1
ATOM 9911 N N . ARG B 1 585 ? -17.844 36.219 -8.914 1 86.69 585 ARG B N 1
ATOM 9912 C CA . ARG B 1 585 ? -17.656 37.656 -8.75 1 86.69 585 ARG B CA 1
ATOM 9913 C C . ARG B 1 585 ? -18 38.094 -7.328 1 86.69 585 ARG B C 1
ATOM 9915 O O . ARG B 1 585 ? -17.266 38.875 -6.723 1 86.69 585 ARG B O 1
ATOM 9922 N N . ALA B 1 586 ? -19.016 37.562 -6.844 1 82.44 586 ALA B N 1
ATOM 9923 C CA . ALA B 1 586 ? -19.484 37.906 -5.508 1 82.44 586 ALA B CA 1
ATOM 9924 C C . ALA B 1 586 ? -18.469 37.5 -4.441 1 82.44 586 ALA B C 1
ATOM 9926 O O . ALA B 1 586 ? -18.312 38.188 -3.43 1 82.44 586 ALA B O 1
ATOM 9927 N N . ALA B 1 587 ? -17.828 36.406 -4.68 1 86.88 587 ALA B N 1
ATOM 9928 C CA . ALA B 1 587 ? -16.859 35.906 -3.707 1 86.88 587 ALA B CA 1
ATOM 9929 C C . ALA B 1 587 ? -15.453 36.406 -4.023 1 86.88 587 ALA B C 1
ATOM 9931 O O . ALA B 1 587 ? -14.477 35.938 -3.43 1 86.88 587 ALA B O 1
ATOM 9932 N N . ALA B 1 588 ? -15.227 37.281 -5 1 82.62 588 ALA B N 1
ATOM 9933 C CA . ALA B 1 588 ? -13.945 37.875 -5.375 1 82.62 588 ALA B CA 1
ATOM 9934 C C . ALA B 1 588 ? -12.945 36.781 -5.785 1 82.62 588 ALA B C 1
ATOM 9936 O O . ALA B 1 588 ? -11.797 36.812 -5.344 1 82.62 588 ALA B O 1
ATOM 9937 N N . LEU B 1 589 ? -13.461 35.875 -6.527 1 88.94 589 LEU B N 1
ATOM 9938 C CA . LEU B 1 589 ? -12.602 34.781 -6.965 1 88.94 589 LEU B CA 1
ATOM 9939 C C . LEU B 1 589 ? -12.078 35.031 -8.375 1 88.94 589 LEU B C 1
ATOM 9941 O O . LEU B 1 589 ? -11.281 34.25 -8.891 1 88.94 589 LEU B O 1
ATOM 9945 N N . GLU B 1 590 ? -12.422 36.062 -8.961 1 88.75 590 GLU B N 1
ATOM 9946 C CA . GLU B 1 590 ? -12.055 36.344 -10.344 1 88.75 590 GLU B CA 1
ATOM 9947 C C . GLU B 1 590 ? -10.539 36.406 -10.508 1 88.75 590 GLU B C 1
ATOM 9949 O O . GLU B 1 590 ? -9.992 35.844 -11.461 1 88.75 590 GLU B O 1
ATOM 9954 N N . GLY B 1 591 ? -9.969 37.094 -9.648 1 84.75 591 GLY B N 1
ATOM 9955 C CA . GLY B 1 591 ? -8.516 37.219 -9.695 1 84.75 591 GLY B CA 1
ATOM 9956 C C . GLY B 1 591 ? -7.82 35.875 -9.531 1 84.75 591 GLY B C 1
ATOM 9957 O O . GLY B 1 591 ? -6.844 35.594 -10.227 1 84.75 591 GLY B O 1
ATOM 9958 N N . VAL B 1 592 ? -8.32 35.062 -8.656 1 85.75 592 VAL B N 1
ATOM 9959 C CA . VAL B 1 592 ? -7.742 33.75 -8.398 1 85.75 592 VAL B CA 1
ATOM 9960 C C . VAL B 1 592 ? -7.887 32.875 -9.633 1 85.75 592 VAL B C 1
ATOM 9962 O O . VAL B 1 592 ? -6.941 32.188 -10.023 1 85.75 592 VAL B O 1
ATOM 9965 N N . ILE B 1 593 ? -9 32.938 -10.266 1 90.25 593 ILE B N 1
ATOM 9966 C CA . ILE B 1 593 ? -9.305 32.094 -11.414 1 90.25 593 ILE B CA 1
ATOM 9967 C C . ILE B 1 593 ? -8.461 32.531 -12.609 1 90.25 593 ILE B C 1
ATOM 9969 O O . ILE B 1 593 ? -7.996 31.719 -13.391 1 90.25 593 ILE B O 1
ATOM 9973 N N . ALA B 1 594 ? -8.266 33.781 -12.688 1 86.94 594 ALA B N 1
ATOM 9974 C CA . ALA B 1 594 ? -7.473 34.344 -13.781 1 86.94 594 ALA B CA 1
ATOM 9975 C C . ALA B 1 594 ? -6.012 33.906 -13.672 1 86.94 594 ALA B C 1
ATOM 9977 O O . ALA B 1 594 ? -5.316 33.781 -14.688 1 86.94 594 ALA B O 1
ATOM 9978 N N . GLY B 1 595 ? -5.609 33.625 -12.516 1 84 595 GLY B N 1
ATOM 9979 C CA . GLY B 1 595 ? -4.23 33.25 -12.289 1 84 595 GLY B CA 1
ATOM 9980 C C . GLY B 1 595 ? -3.986 31.766 -12.5 1 84 595 GLY B C 1
ATOM 9981 O O . GLY B 1 595 ? -2.84 31.328 -12.625 1 84 595 GLY B O 1
ATOM 9982 N N . LEU B 1 596 ? -5.016 31.062 -12.617 1 85.69 596 LEU B N 1
ATOM 9983 C CA . LEU B 1 596 ? -4.887 29.625 -12.805 1 85.69 596 LEU B CA 1
ATOM 9984 C C . LEU B 1 596 ? -4.801 29.281 -14.289 1 85.69 596 LEU B C 1
ATOM 9986 O O . LEU B 1 596 ? -5.535 29.828 -15.109 1 85.69 596 LEU B O 1
ATOM 9990 N N . PRO B 1 597 ? -3.926 28.359 -14.656 1 83.38 597 PRO B N 1
ATOM 9991 C CA . PRO B 1 597 ? -3.684 28.031 -16.062 1 83.38 597 PRO B CA 1
ATOM 9992 C C . PRO B 1 597 ? -4.945 27.578 -16.797 1 83.38 597 PRO B C 1
ATOM 9994 O O . PRO B 1 597 ? -5.152 27.922 -17.953 1 83.38 597 PRO B O 1
ATOM 9997 N N . LEU B 1 598 ? -5.82 26.844 -16.172 1 88.94 598 LEU B N 1
ATOM 9998 C CA . LEU B 1 598 ? -7.008 26.328 -16.828 1 88.94 598 LEU B CA 1
ATOM 9999 C C . LEU B 1 598 ? -8.273 26.984 -16.281 1 88.94 598 LEU B C 1
ATOM 10001 O O . LEU B 1 598 ? -9.367 26.438 -16.422 1 88.94 598 LEU B O 1
ATOM 10005 N N . GLY B 1 599 ? -8.016 28.031 -15.547 1 90.19 599 GLY B N 1
ATOM 10006 C CA . GLY B 1 599 ? -9.156 28.734 -15 1 90.19 599 GLY B CA 1
ATOM 10007 C C . GLY B 1 599 ? -10.039 27.875 -14.125 1 90.19 599 GLY B C 1
ATOM 10008 O O . GLY B 1 599 ? -9.555 27.203 -13.211 1 90.19 599 GLY B O 1
ATOM 10009 N N . LEU B 1 600 ? -11.297 27.766 -14.562 1 90.56 600 LEU B N 1
ATOM 10010 C CA . LEU B 1 600 ? -12.273 27.016 -13.773 1 90.56 600 LEU B CA 1
ATOM 10011 C C . LEU B 1 600 ? -12.07 25.516 -13.93 1 90.56 600 LEU B C 1
ATOM 10013 O O . LEU B 1 600 ? -12.547 24.734 -13.102 1 90.56 600 LEU B O 1
ATOM 10017 N N . ASP B 1 601 ? -11.344 25.188 -14.859 1 90.25 601 ASP B N 1
ATOM 10018 C CA . ASP B 1 601 ? -11.156 23.766 -15.117 1 90.25 601 ASP B CA 1
ATOM 10019 C C . ASP B 1 601 ? -9.852 23.25 -14.492 1 90.25 601 ASP B C 1
ATOM 10021 O O . ASP B 1 601 ? -9.477 22.094 -14.68 1 90.25 601 ASP B O 1
ATOM 10025 N N . THR B 1 602 ? -9.297 24.062 -13.688 1 88.44 602 THR B N 1
ATOM 10026 C CA . THR B 1 602 ? -8.078 23.672 -12.992 1 88.44 602 THR B CA 1
ATOM 10027 C C . THR B 1 602 ? -8.391 22.688 -11.875 1 88.44 602 THR B C 1
ATOM 10029 O O . THR B 1 602 ? -9.359 22.859 -11.133 1 88.44 602 THR B O 1
ATOM 10032 N N . MET B 1 603 ? -7.645 21.672 -11.805 1 88 603 MET B N 1
ATOM 10033 C CA . MET B 1 603 ? -7.777 20.703 -10.719 1 88 603 MET B CA 1
ATOM 10034 C C . MET B 1 603 ? -7.277 21.281 -9.406 1 88 603 MET B C 1
ATOM 10036 O O . MET B 1 603 ? -6.168 21.812 -9.336 1 88 603 MET B O 1
ATOM 10040 N N . VAL B 1 604 ? -8.031 21.234 -8.375 1 84.56 604 VAL B N 1
ATOM 10041 C CA . VAL B 1 604 ? -7.711 21.859 -7.094 1 84.56 604 VAL B CA 1
ATOM 10042 C C . VAL B 1 604 ? -6.797 20.938 -6.285 1 84.56 604 VAL B C 1
ATOM 10044 O O . VAL B 1 604 ? -6.031 21.406 -5.441 1 84.56 604 VAL B O 1
ATOM 10047 N N . GLY B 1 605 ? -6.738 19.703 -6.539 1 75.38 605 GLY B N 1
ATOM 10048 C CA . GLY B 1 605 ? -5.902 18.781 -5.793 1 75.38 605 GLY B CA 1
ATOM 10049 C C . GLY B 1 605 ? -6.578 18.25 -4.543 1 75.38 605 GLY B C 1
ATOM 10050 O O . GLY B 1 605 ? -7.652 18.719 -4.16 1 75.38 605 GLY B O 1
ATOM 10051 N N . GLU B 1 606 ? -5.84 17.375 -3.9 1 70.56 606 GLU B N 1
ATOM 10052 C CA . GLU B 1 606 ? -6.379 16.797 -2.674 1 70.56 606 GLU B CA 1
ATOM 10053 C C . GLU B 1 606 ? -6.492 17.844 -1.57 1 70.56 606 GLU B C 1
ATOM 10055 O O . GLU B 1 606 ? -5.539 18.578 -1.308 1 70.56 606 GLU B O 1
ATOM 10060 N N . ARG B 1 607 ? -7.676 17.938 -1 1 65.38 607 ARG B N 1
ATOM 10061 C CA . ARG B 1 607 ? -8 18.891 0.06 1 65.38 607 ARG B CA 1
ATOM 10062 C C . ARG B 1 607 ? -7.742 20.328 -0.389 1 65.38 607 ARG B C 1
ATOM 10064 O O . ARG B 1 607 ? -7.508 21.203 0.439 1 65.38 607 ARG B O 1
ATOM 10071 N N . GLY B 1 608 ? -7.688 20.547 -1.667 1 73.62 608 GLY B N 1
ATOM 10072 C CA . GLY B 1 608 ? -7.508 21.891 -2.191 1 73.62 608 GLY B CA 1
ATOM 10073 C C . GLY B 1 608 ? -6.086 22.406 -2.047 1 73.62 608 GLY B C 1
ATOM 10074 O O . GLY B 1 608 ? -5.867 23.609 -1.885 1 73.62 608 GLY B O 1
ATOM 10075 N N . LEU B 1 609 ? -5.152 21.547 -2.049 1 59.94 609 LEU B N 1
ATOM 10076 C CA . LEU B 1 609 ? -3.764 21.859 -1.728 1 59.94 609 LEU B CA 1
ATOM 10077 C C . LEU B 1 609 ? -3.215 22.922 -2.682 1 59.94 609 LEU B C 1
ATOM 10079 O O . LEU B 1 609 ? -2.264 23.625 -2.348 1 59.94 609 LEU B O 1
ATOM 10083 N N . LYS B 1 610 ? -3.928 23.141 -3.744 1 70.81 610 LYS B N 1
ATOM 10084 C CA . LYS B 1 610 ? -3.42 24.078 -4.746 1 70.81 610 LYS B CA 1
ATOM 10085 C C . LYS B 1 610 ? -3.896 25.5 -4.465 1 70.81 610 LYS B C 1
ATOM 10087 O O . LYS B 1 610 ? -3.441 26.453 -5.105 1 70.81 610 LYS B O 1
ATOM 10092 N N . LEU B 1 611 ? -4.828 25.594 -3.502 1 76.94 611 LEU B N 1
ATOM 10093 C CA . LEU B 1 611 ? -5.395 26.891 -3.158 1 76.94 611 LEU B CA 1
ATOM 10094 C C . LEU B 1 611 ? -4.953 27.328 -1.764 1 76.94 611 LEU B C 1
ATOM 10096 O O . LEU B 1 611 ? -4.719 26.484 -0.893 1 76.94 611 LEU B O 1
ATOM 10100 N N . SER B 1 612 ? -4.805 28.578 -1.639 1 76.06 612 SER B N 1
ATOM 10101 C CA . SER B 1 612 ? -4.504 29.125 -0.318 1 76.06 612 SER B CA 1
ATOM 10102 C C . SER B 1 612 ? -5.711 29.031 0.61 1 76.06 612 SER B C 1
ATOM 10104 O O . SER B 1 612 ? -6.816 28.719 0.165 1 76.06 612 SER B O 1
ATOM 10106 N N . GLY B 1 613 ? -5.457 29.125 1.877 1 76.25 613 GLY B N 1
ATOM 10107 C CA . GLY B 1 613 ? -6.535 29.094 2.852 1 76.25 613 GLY B CA 1
ATOM 10108 C C . GLY B 1 613 ? -7.648 30.078 2.547 1 76.25 613 GLY B C 1
ATOM 10109 O O . GLY B 1 613 ? -8.828 29.734 2.605 1 76.25 613 GLY B O 1
ATOM 10110 N N . GLY B 1 614 ? -7.246 31.297 2.199 1 77.62 614 GLY B N 1
ATOM 10111 C CA . GLY B 1 614 ? -8.219 32.312 1.856 1 77.62 614 GLY B CA 1
ATOM 10112 C C . GLY B 1 614 ? -8.992 32 0.587 1 77.62 614 GLY B C 1
ATOM 10113 O O . GLY B 1 614 ? -10.188 32.281 0.494 1 77.62 614 GLY B O 1
ATOM 10114 N N . GLU B 1 615 ? -8.305 31.453 -0.367 1 81.94 615 GLU B N 1
ATOM 10115 C CA . GLU B 1 615 ? -8.953 31.078 -1.619 1 81.94 615 GLU B CA 1
ATOM 10116 C C . GLU B 1 615 ? -9.969 29.969 -1.4 1 81.94 615 GLU B C 1
ATOM 10118 O O . GLU B 1 615 ? -11.055 29.984 -1.989 1 81.94 615 GLU B O 1
ATOM 10123 N N . LYS B 1 616 ? -9.609 29.047 -0.556 1 87.38 616 LYS B N 1
ATOM 10124 C CA . LYS B 1 616 ? -10.539 27.969 -0.222 1 87.38 616 LYS B CA 1
ATOM 10125 C C . LYS B 1 616 ? -11.805 28.516 0.431 1 87.38 616 LYS B C 1
ATOM 10127 O O . LYS B 1 616 ? -12.906 28.047 0.159 1 87.38 616 LYS B O 1
ATOM 10132 N N . GLN B 1 617 ? -11.562 29.453 1.254 1 85.12 617 GLN B N 1
ATOM 10133 C CA . GLN B 1 617 ? -12.688 30.062 1.946 1 85.12 617 GLN B CA 1
ATOM 10134 C C . GLN B 1 617 ? -13.625 30.766 0.963 1 85.12 617 GLN B C 1
ATOM 10136 O O . GLN B 1 617 ? -14.844 30.672 1.089 1 85.12 617 GLN B O 1
ATOM 10141 N N . ARG B 1 618 ? -13.031 31.469 0.057 1 86.38 618 ARG B N 1
ATOM 10142 C CA . ARG B 1 618 ? -13.828 32.156 -0.941 1 86.38 618 ARG B CA 1
ATOM 10143 C C . ARG B 1 618 ? -14.594 31.172 -1.823 1 86.38 618 ARG B C 1
ATOM 10145 O O . ARG B 1 618 ? -15.703 31.453 -2.264 1 86.38 618 ARG B O 1
ATOM 10152 N N . VAL B 1 619 ? -13.977 30.078 -2.068 1 89.81 619 VAL B N 1
ATOM 10153 C CA . VAL B 1 619 ? -14.656 29.031 -2.824 1 89.81 619 VAL B CA 1
ATOM 10154 C C . VAL B 1 619 ? -15.836 28.5 -2.02 1 89.81 619 VAL B C 1
ATOM 10156 O O . VAL B 1 619 ? -16.906 28.25 -2.574 1 89.81 619 VAL B O 1
ATOM 10159 N N . ALA B 1 620 ? -15.633 28.297 -0.737 1 89.19 620 ALA B N 1
ATOM 10160 C CA . ALA B 1 620 ? -16.703 27.828 0.134 1 89.19 620 ALA B CA 1
ATOM 10161 C C . ALA B 1 620 ? -17.859 28.812 0.179 1 89.19 620 ALA B C 1
ATOM 10163 O O . ALA B 1 620 ? -19.031 28.422 0.218 1 89.19 620 ALA B O 1
ATOM 10164 N N . ILE B 1 621 ? -17.484 30.062 0.213 1 87.62 621 ILE B N 1
ATOM 10165 C CA . ILE B 1 621 ? -18.484 31.109 0.223 1 87.62 621 ILE B CA 1
ATOM 10166 C C . ILE B 1 621 ? -19.281 31.078 -1.08 1 87.62 621 ILE B C 1
ATOM 10168 O O . ILE B 1 621 ? -20.516 31.125 -1.064 1 87.62 621 ILE B O 1
ATOM 10172 N N . ALA B 1 622 ? -18.562 31.016 -2.197 1 90.06 622 ALA B N 1
ATOM 10173 C CA . ALA B 1 622 ? -19.219 30.938 -3.502 1 90.06 622 ALA B CA 1
ATOM 10174 C C . ALA B 1 622 ? -20.156 29.734 -3.584 1 90.06 622 ALA B C 1
ATOM 10176 O O . ALA B 1 622 ? -21.266 29.844 -4.125 1 90.06 622 ALA B O 1
ATOM 10177 N N . ARG B 1 623 ? -19.781 28.656 -3.061 1 91 623 ARG B N 1
ATOM 10178 C CA . ARG B 1 623 ? -20.562 27.422 -3.051 1 91 623 ARG B CA 1
ATOM 10179 C C . ARG B 1 623 ? -21.859 27.609 -2.258 1 91 623 ARG B C 1
ATOM 10181 O O . ARG B 1 623 ? -22.922 27.172 -2.688 1 91 623 ARG B O 1
ATOM 10188 N N . ALA B 1 624 ? -21.688 28.156 -1.135 1 88.75 624 ALA B N 1
ATOM 10189 C CA . ALA B 1 624 ? -22.859 28.375 -0.277 1 88.75 624 ALA B CA 1
ATOM 10190 C C . ALA B 1 624 ? -23.828 29.359 -0.929 1 88.75 624 ALA B C 1
ATOM 10192 O O . ALA B 1 624 ? -25.047 29.172 -0.835 1 88.75 624 ALA B O 1
ATOM 10193 N N . LEU B 1 625 ? -23.312 30.375 -1.55 1 86.31 625 LEU B N 1
ATOM 10194 C CA . LEU B 1 625 ? -24.156 31.391 -2.184 1 86.31 625 LEU B CA 1
ATOM 10195 C C . LEU B 1 625 ? -24.875 30.812 -3.395 1 86.31 625 LEU B C 1
ATOM 10197 O O . LEU B 1 625 ? -26 31.219 -3.697 1 86.31 625 LEU B O 1
ATOM 10201 N N . LEU B 1 626 ? -24.188 29.984 -4.102 1 89.62 626 LEU B N 1
ATOM 10202 C CA . LEU B 1 626 ? -24.781 29.391 -5.293 1 89.62 626 LEU B CA 1
ATOM 10203 C C . LEU B 1 626 ? -26.031 28.594 -4.938 1 89.62 626 LEU B C 1
ATOM 10205 O O . LEU B 1 626 ? -26.953 28.484 -5.746 1 89.62 626 LEU B O 1
ATOM 10209 N N . ARG B 1 627 ? -26.109 28.094 -3.791 1 88.31 627 ARG B N 1
ATOM 10210 C CA . ARG B 1 627 ? -27.234 27.297 -3.33 1 88.31 627 ARG B CA 1
ATOM 10211 C C . ARG B 1 627 ? -28.453 28.172 -3.094 1 88.31 627 ARG B C 1
ATOM 10213 O O . ARG B 1 627 ? -29.594 27.672 -3.098 1 88.31 627 ARG B O 1
ATOM 10220 N N . ARG B 1 628 ? -28.312 29.469 -2.887 1 85.44 628 ARG B N 1
ATOM 10221 C CA . ARG B 1 628 ? -29.391 30.391 -2.561 1 85.44 628 ARG B CA 1
ATOM 10222 C C . ARG B 1 628 ? -30.188 29.891 -1.362 1 85.44 628 ARG B C 1
ATOM 10224 O O . ARG B 1 628 ? -31.406 29.688 -1.463 1 85.44 628 ARG B O 1
ATOM 10231 N N . PRO B 1 629 ? -29.516 29.781 -0.235 1 89.62 629 PRO B N 1
ATOM 10232 C CA . PRO B 1 629 ? -30.172 29.219 0.949 1 89.62 629 PRO B CA 1
ATOM 10233 C C . PRO B 1 629 ? -31.141 30.188 1.598 1 89.62 629 PRO B C 1
ATOM 10235 O O . PRO B 1 629 ? -30.984 31.406 1.468 1 89.62 629 PRO B O 1
ATOM 10238 N N . SER B 1 630 ? -32.125 29.656 2.26 1 91.38 630 SER B N 1
ATOM 10239 C CA . SER B 1 630 ? -33.062 30.453 3.057 1 91.38 630 SER B CA 1
ATOM 10240 C C . SER B 1 630 ? -32.469 30.766 4.43 1 91.38 630 SER B C 1
ATOM 10242 O O . SER B 1 630 ? -32.875 31.734 5.078 1 91.38 630 SER B O 1
ATOM 10244 N N . VAL B 1 631 ? -31.609 29.875 4.816 1 92.75 631 VAL B N 1
ATOM 10245 C CA . VAL B 1 631 ? -30.875 30.078 6.059 1 92.75 631 VAL B CA 1
ATOM 10246 C C . VAL B 1 631 ? -29.375 29.969 5.797 1 92.75 631 VAL B C 1
ATOM 10248 O O . VAL B 1 631 ? -28.906 28.969 5.242 1 92.75 631 VAL B O 1
ATOM 10251 N N . LEU B 1 632 ? -28.641 30.938 6.102 1 92 632 LEU B N 1
ATOM 10252 C CA . LEU B 1 632 ? -27.203 30.953 5.871 1 92 632 LEU B CA 1
ATOM 10253 C C . LEU B 1 632 ? -26.438 30.891 7.191 1 92 632 LEU B C 1
ATOM 10255 O O . LEU B 1 632 ? -26.656 31.703 8.086 1 92 632 LEU B O 1
ATOM 10259 N N . LEU B 1 633 ? -25.656 29.859 7.324 1 93.31 633 LEU B N 1
ATOM 10260 C CA . LEU B 1 633 ? -24.828 29.672 8.5 1 93.31 633 LEU B CA 1
ATOM 10261 C C . LEU B 1 633 ? -23.359 29.938 8.172 1 93.31 633 LEU B C 1
ATOM 10263 O O . LEU B 1 633 ? -22.812 29.359 7.234 1 93.31 633 LEU B O 1
ATOM 10267 N N . VAL B 1 634 ? -22.75 30.812 8.922 1 90.44 634 VAL B N 1
ATOM 10268 C CA . VAL B 1 634 ? -21.344 31.141 8.711 1 90.44 634 VAL B CA 1
ATOM 10269 C C . VAL B 1 634 ? -20.531 30.797 9.953 1 90.44 634 VAL B C 1
ATOM 10271 O O . VAL B 1 634 ? -20.719 31.406 11.008 1 90.44 634 VAL B O 1
ATOM 10274 N N . ASP B 1 635 ? -19.656 29.781 9.898 1 89.5 635 ASP B N 1
ATOM 10275 C CA . ASP B 1 635 ? -18.828 29.359 11.023 1 89.5 635 ASP B CA 1
ATOM 10276 C C . ASP B 1 635 ? -17.391 29.859 10.883 1 89.5 635 ASP B C 1
ATOM 10278 O O . ASP B 1 635 ? -16.531 29.141 10.375 1 89.5 635 ASP B O 1
ATOM 10282 N N . GLU B 1 636 ? -17.062 30.938 11.461 1 76.06 636 GLU B N 1
ATOM 10283 C CA . GLU B 1 636 ? -15.75 31.578 11.414 1 76.06 636 GLU B CA 1
ATOM 10284 C C . GLU B 1 636 ? -15.188 31.594 10 1 76.06 636 GLU B C 1
ATOM 10286 O O . GLU B 1 636 ? -14.016 31.266 9.789 1 76.06 636 GLU B O 1
ATOM 10291 N N . GLY B 1 637 ? -15.93 31.828 9.062 1 63.56 637 GLY B N 1
ATOM 10292 C CA . GLY B 1 637 ? -15.633 31.656 7.652 1 63.56 637 GLY B CA 1
ATOM 10293 C C . GLY B 1 637 ? -14.586 32.625 7.133 1 63.56 637 GLY B C 1
ATOM 10294 O O . GLY B 1 637 ? -14.141 32.5 5.988 1 63.56 637 GLY B O 1
ATOM 10295 N N . THR B 1 638 ? -14.055 33.562 7.992 1 62.56 638 THR B N 1
ATOM 10296 C CA . THR B 1 638 ? -13.133 34.531 7.445 1 62.56 638 THR B CA 1
ATOM 10297 C C . THR B 1 638 ? -11.875 34.625 8.305 1 62.56 638 THR B C 1
ATOM 10299 O O . THR B 1 638 ? -11.164 35.656 8.258 1 62.56 638 THR B O 1
ATOM 10302 N N . ALA B 1 639 ? -11.664 33.562 9.078 1 59.69 639 ALA B N 1
ATOM 10303 C CA . ALA B 1 639 ? -10.57 33.625 10.039 1 59.69 639 ALA B CA 1
ATOM 10304 C C . ALA B 1 639 ? -9.219 33.656 9.328 1 59.69 639 ALA B C 1
ATOM 10306 O O . ALA B 1 639 ? -8.25 34.219 9.844 1 59.69 639 ALA B O 1
ATOM 10307 N N . SER B 1 640 ? -9.227 33.125 8.156 1 59.31 640 SER B N 1
ATOM 10308 C CA . SER B 1 640 ? -7.941 32.969 7.48 1 59.31 640 SER B CA 1
ATOM 10309 C C . SER B 1 640 ? -7.73 34.094 6.469 1 59.31 640 SER B C 1
ATOM 10311 O O . SER B 1 640 ? -6.707 34.125 5.785 1 59.31 640 SER B O 1
ATOM 10313 N N . LEU B 1 641 ? -8.656 35 6.453 1 61.97 641 LEU B N 1
ATOM 10314 C CA . LEU B 1 641 ? -8.57 36.094 5.469 1 61.97 641 LEU B CA 1
ATOM 10315 C C . LEU B 1 641 ? -7.953 37.344 6.082 1 61.97 641 LEU B C 1
ATOM 10317 O O . LEU B 1 641 ? -8.031 37.531 7.293 1 61.97 641 LEU B O 1
ATOM 10321 N N . ASP B 1 642 ? -7.191 38.031 5.254 1 63.41 642 ASP B N 1
ATOM 10322 C CA . ASP B 1 642 ? -6.738 39.344 5.688 1 63.41 642 ASP B CA 1
ATOM 10323 C C . ASP B 1 642 ? -7.922 40.281 5.895 1 63.41 642 ASP B C 1
ATOM 10325 O O . ASP B 1 642 ? -9.008 40.062 5.371 1 63.41 642 ASP B O 1
ATOM 10329 N N . SER B 1 643 ? -7.68 41.312 6.672 1 63.56 643 SER B N 1
ATOM 10330 C CA . SER B 1 643 ? -8.727 42.219 7.129 1 63.56 643 SER B CA 1
ATOM 10331 C C . SER B 1 643 ? -9.477 42.844 5.953 1 63.56 643 SER B C 1
ATOM 10333 O O . SER B 1 643 ? -10.703 42.969 5.984 1 63.56 643 SER B O 1
ATOM 10335 N N . GLN B 1 644 ? -8.742 43.188 4.941 1 64.56 644 GLN B N 1
ATOM 10336 C CA . GLN B 1 644 ? -9.383 43.844 3.803 1 64.56 644 GLN B CA 1
ATOM 10337 C C . GLN B 1 644 ? -10.273 42.844 3.045 1 64.56 644 GLN B C 1
ATOM 10339 O O . GLN B 1 644 ? -11.422 43.188 2.711 1 64.56 644 GLN B O 1
ATOM 10344 N N . THR B 1 645 ? -9.695 41.75 2.783 1 70.62 645 THR B N 1
ATOM 10345 C CA . THR B 1 645 ? -10.461 40.719 2.064 1 70.62 645 THR B CA 1
ATOM 10346 C C . THR B 1 645 ? -11.648 40.25 2.895 1 70.62 645 THR B C 1
ATOM 10348 O O . THR B 1 645 ? -12.727 40 2.352 1 70.62 645 THR B O 1
ATOM 10351 N N . GLU B 1 646 ? -11.359 40.188 4.203 1 74.44 646 GLU B N 1
ATOM 10352 C CA . GLU B 1 646 ? -12.438 39.781 5.105 1 74.44 646 GLU B CA 1
ATOM 10353 C C . GLU B 1 646 ? -13.609 40.781 5.02 1 74.44 646 GLU B C 1
ATOM 10355 O O . GLU B 1 646 ? -14.766 40.375 4.953 1 74.44 646 GLU B O 1
ATOM 10360 N N . PHE B 1 647 ? -13.242 42 4.98 1 69.31 647 PHE B N 1
ATOM 10361 C CA . PHE B 1 647 ? -14.273 43.031 4.914 1 69.31 647 PHE B CA 1
ATOM 10362 C C . PHE B 1 647 ? -15.039 42.938 3.6 1 69.31 647 PHE B C 1
ATOM 10364 O O . PHE B 1 647 ? -16.266 43.062 3.586 1 69.31 647 PHE B O 1
ATOM 10371 N N . GLU B 1 648 ? -14.359 42.781 2.52 1 71.56 648 GLU B N 1
ATOM 10372 C CA . GLU B 1 648 ? -14.984 42.688 1.203 1 71.56 648 GLU B CA 1
ATOM 10373 C C . GLU B 1 648 ? -15.922 41.5 1.107 1 71.56 648 GLU B C 1
ATOM 10375 O O . GLU B 1 648 ? -17.047 41.625 0.622 1 71.56 648 GLU B O 1
ATOM 10380 N N . VAL B 1 649 ? -15.445 40.438 1.609 1 75.75 649 VAL B N 1
ATOM 10381 C CA . VAL B 1 649 ? -16.219 39.188 1.514 1 75.75 649 VAL B CA 1
ATOM 10382 C C . VAL B 1 649 ? -17.438 39.25 2.422 1 75.75 649 VAL B C 1
ATOM 10384 O O . VAL B 1 649 ? -18.531 38.844 2.033 1 75.75 649 VAL B O 1
ATOM 10387 N N . MET B 1 650 ? -17.25 39.844 3.559 1 76.38 650 MET B N 1
ATOM 10388 C CA . MET B 1 650 ? -18.359 39.969 4.5 1 76.38 650 MET B CA 1
ATOM 10389 C C . MET B 1 650 ? -19.391 40.969 4 1 76.38 650 MET B C 1
ATOM 10391 O O . MET B 1 650 ? -20.594 40.781 4.199 1 76.38 650 MET B O 1
ATOM 10395 N N . SER B 1 651 ? -18.891 41.938 3.385 1 75.88 651 SER B N 1
ATOM 10396 C CA . SER B 1 651 ? -19.812 42.938 2.826 1 75.88 651 SER B CA 1
ATOM 10397 C C . SER B 1 651 ? -20.656 42.344 1.706 1 75.88 651 SER B C 1
ATOM 10399 O O . SER B 1 651 ? -21.859 42.594 1.61 1 75.88 651 SER B O 1
ATOM 10401 N N . GLN B 1 652 ? -20 41.594 0.952 1 74.75 652 GLN B N 1
ATOM 10402 C CA . GLN B 1 652 ? -20.719 40.938 -0.14 1 74.75 652 GLN B CA 1
ATOM 10403 C C . GLN B 1 652 ? -21.703 39.906 0.389 1 74.75 652 GLN B C 1
ATOM 10405 O O . GLN B 1 652 ? -22.797 39.719 -0.157 1 74.75 652 GLN B O 1
ATOM 10410 N N . LEU B 1 653 ? -21.266 39.188 1.344 1 76.88 653 LEU B N 1
ATOM 10411 C CA . LEU B 1 653 ? -22.141 38.188 1.966 1 76.88 653 LEU B CA 1
ATOM 10412 C C . LEU B 1 653 ? -23.391 38.844 2.547 1 76.88 653 LEU B C 1
ATOM 10414 O O . LEU B 1 653 ? -24.5 38.312 2.422 1 76.88 653 LEU B O 1
ATOM 10418 N N . ARG B 1 654 ? -23.188 40 3.119 1 77.38 654 ARG B N 1
ATOM 10419 C CA . ARG B 1 654 ? -24.297 40.719 3.695 1 77.38 654 ARG B CA 1
ATOM 10420 C C . ARG B 1 654 ? -25.25 41.219 2.607 1 77.38 654 ARG B C 1
ATOM 10422 O O . ARG B 1 654 ? -26.469 41.188 2.76 1 77.38 654 ARG B O 1
ATOM 10429 N N . ALA B 1 655 ? -24.641 41.688 1.591 1 77.81 655 ALA B N 1
ATOM 10430 C CA . ALA B 1 655 ? -25.438 42.219 0.48 1 77.81 655 ALA B CA 1
ATOM 10431 C C . ALA B 1 655 ? -26.281 41.094 -0.144 1 77.81 655 ALA B C 1
ATOM 10433 O O . ALA B 1 655 ? -27.453 41.281 -0.445 1 77.81 655 ALA B O 1
ATOM 10434 N N . MET B 1 656 ? -25.703 40.031 -0.262 1 73.81 656 MET B N 1
ATOM 10435 C CA . MET B 1 656 ? -26.391 38.938 -0.894 1 73.81 656 MET B CA 1
ATOM 10436 C C . MET B 1 656 ? -27.453 38.344 0.038 1 73.81 656 MET B C 1
ATOM 10438 O O . MET B 1 656 ? -28.531 37.938 -0.409 1 73.81 656 MET B O 1
ATOM 10442 N N . SER B 1 657 ? -27.078 38.219 1.262 1 75.69 657 SER B N 1
ATOM 10443 C CA . SER B 1 657 ? -28.031 37.719 2.242 1 75.69 657 SER B CA 1
ATOM 10444 C C . SER B 1 657 ? -29.234 38.625 2.367 1 75.69 657 SER B C 1
ATOM 10446 O O . SER B 1 657 ? -30.375 38.156 2.516 1 75.69 657 SER B O 1
ATOM 10448 N N . SER B 1 658 ? -28.906 39.875 2.289 1 76.56 658 SER B N 1
ATOM 10449 C CA . SER B 1 658 ? -29.984 40.844 2.383 1 76.56 658 SER B CA 1
ATOM 10450 C C . SER B 1 658 ? -30.875 40.812 1.146 1 76.56 658 SER B C 1
ATOM 10452 O O . SER B 1 658 ? -32.094 40.938 1.25 1 76.56 658 SER B O 1
ATOM 10454 N N . SER B 1 659 ? -30.219 40.656 0.047 1 77.69 659 SER B N 1
ATOM 10455 C CA . SER B 1 659 ? -30.984 40.594 -1.197 1 77.69 659 SER B CA 1
ATOM 10456 C C . SER B 1 659 ? -31.875 39.375 -1.236 1 77.69 659 SER B C 1
ATOM 10458 O O . SER B 1 659 ? -32.969 39.406 -1.771 1 77.69 659 SER B O 1
ATOM 10460 N N . GLN B 1 660 ? -31.438 38.375 -0.628 1 75.88 660 GLN B N 1
ATOM 10461 C CA . GLN B 1 660 ? -32.188 37.125 -0.623 1 75.88 660 GLN B CA 1
ATOM 10462 C C . GLN B 1 660 ? -33.062 37 0.631 1 75.88 660 GLN B C 1
ATOM 10464 O O . GLN B 1 660 ? -33.844 36.062 0.775 1 75.88 660 GLN B O 1
ATOM 10469 N N . ARG B 1 661 ? -33.125 37.938 1.463 1 81 661 ARG B N 1
ATOM 10470 C CA . ARG B 1 661 ? -33.844 37.938 2.729 1 81 661 ARG B CA 1
ATOM 10471 C C . ARG B 1 661 ? -33.625 36.656 3.502 1 81 661 ARG B C 1
ATOM 10473 O O . ARG B 1 661 ? -34.562 36.031 4.016 1 81 661 ARG B O 1
ATOM 10480 N N . ALA B 1 662 ? -32.344 36.156 3.439 1 89.5 662 ALA B N 1
ATOM 10481 C CA . ALA B 1 662 ? -32 34.906 4.129 1 89.5 662 ALA B CA 1
ATOM 10482 C C . ALA B 1 662 ? -31.781 35.156 5.617 1 89.5 662 ALA B C 1
ATOM 10484 O O . ALA B 1 662 ? -31.219 36.188 6.008 1 89.5 662 ALA B O 1
ATOM 10485 N N . THR B 1 663 ? -32.344 34.25 6.461 1 92.81 663 THR B N 1
ATOM 10486 C CA . THR B 1 663 ? -31.984 34.281 7.875 1 92.81 663 THR B CA 1
ATOM 10487 C C . THR B 1 663 ? -30.531 33.844 8.078 1 92.81 663 THR B C 1
ATOM 10489 O O . THR B 1 663 ? -30.141 32.75 7.637 1 92.81 663 THR B O 1
ATOM 10492 N N . THR B 1 664 ? -29.719 34.688 8.688 1 92.19 664 THR B N 1
ATOM 10493 C CA . THR B 1 664 ? -28.281 34.438 8.734 1 92.19 664 THR B CA 1
ATOM 10494 C C . THR B 1 664 ? -27.812 34.312 10.18 1 92.19 664 THR B C 1
ATOM 10496 O O . THR B 1 664 ? -28.234 35.062 11.055 1 92.19 664 THR B O 1
ATOM 10499 N N . VAL B 1 665 ? -27.078 33.281 10.43 1 93.31 665 VAL B N 1
ATOM 10500 C CA . VAL B 1 665 ? -26.406 33.094 11.711 1 93.31 665 VAL B CA 1
ATOM 10501 C C . VAL B 1 665 ? -24.891 33.062 11.508 1 93.31 665 VAL B C 1
ATOM 10503 O O . VAL B 1 665 ? -24.375 32.219 10.781 1 93.31 665 VAL B O 1
ATOM 10506 N N . VAL B 1 666 ? -24.188 33.969 12.156 1 91.25 666 VAL B N 1
ATOM 10507 C CA . VAL B 1 666 ? -22.75 34.094 11.938 1 91.25 666 VAL B CA 1
ATOM 10508 C C . VAL B 1 666 ? -22 33.875 13.25 1 91.25 666 VAL B C 1
ATOM 10510 O O . VAL B 1 666 ? -22.344 34.5 14.266 1 91.25 666 VAL B O 1
ATOM 10513 N N . ILE B 1 667 ? -21.141 32.938 13.227 1 90.19 667 ILE B N 1
ATOM 10514 C CA . ILE B 1 667 ? -20.203 32.781 14.336 1 90.19 667 ILE B CA 1
ATOM 10515 C C . ILE B 1 667 ? -18.938 33.594 14.07 1 90.19 667 ILE B C 1
ATOM 10517 O O . ILE B 1 667 ? -18.281 33.406 13.055 1 90.19 667 ILE B O 1
ATOM 10521 N N . ALA B 1 668 ? -18.625 34.562 14.906 1 81.56 668 ALA B N 1
ATOM 10522 C CA . ALA B 1 668 ? -17.484 35.406 14.656 1 81.56 668 ALA B CA 1
ATOM 10523 C C . ALA B 1 668 ? -16.484 35.375 15.82 1 81.56 668 ALA B C 1
ATOM 10525 O O . ALA B 1 668 ? -16.891 35.281 16.984 1 81.56 668 ALA B O 1
ATOM 10526 N N . HIS B 1 669 ? -15.344 35.438 15.422 1 71.44 669 HIS B N 1
ATOM 10527 C CA . HIS B 1 669 ? -14.289 35.625 16.406 1 71.44 669 HIS B CA 1
ATOM 10528 C C . HIS B 1 669 ? -13.953 37.094 16.594 1 71.44 669 HIS B C 1
ATOM 10530 O O . HIS B 1 669 ? -13.672 37.531 17.703 1 71.44 669 HIS B O 1
ATOM 10536 N N . ARG B 1 670 ? -14.008 37.75 15.492 1 74.44 670 ARG B N 1
ATOM 10537 C CA . ARG B 1 670 ? -13.766 39.219 15.516 1 74.44 670 ARG B CA 1
ATOM 10538 C C . ARG B 1 670 ? -15.07 39.969 15.656 1 74.44 670 ARG B C 1
ATOM 10540 O O . ARG B 1 670 ? -15.914 39.938 14.758 1 74.44 670 ARG B O 1
ATOM 10547 N N . LEU B 1 671 ? -15.164 40.781 16.672 1 81.19 671 LEU B N 1
ATOM 10548 C CA . LEU B 1 671 ? -16.422 41.469 17 1 81.19 671 LEU B CA 1
ATOM 10549 C C . LEU B 1 671 ? -16.703 42.594 16.016 1 81.19 671 LEU B C 1
ATOM 10551 O O . LEU B 1 671 ? -17.844 43 15.828 1 81.19 671 LEU B O 1
ATOM 10555 N N . SER B 1 672 ? -15.664 43.094 15.359 1 77.19 672 SER B N 1
ATOM 10556 C CA . SER B 1 672 ? -15.828 44.188 14.422 1 77.19 672 SER B CA 1
ATOM 10557 C C . SER B 1 672 ? -16.641 43.781 13.203 1 77.19 672 SER B C 1
ATOM 10559 O O . SER B 1 672 ? -17.297 44.594 12.57 1 77.19 672 SER B O 1
ATOM 10561 N N . THR B 1 673 ? -16.719 42.531 12.938 1 77.06 673 THR B N 1
ATOM 10562 C CA . THR B 1 673 ? -17.391 42.031 11.742 1 77.06 673 THR B CA 1
ATOM 10563 C C . THR B 1 673 ? -18.875 41.812 12 1 77.06 673 THR B C 1
ATOM 10565 O O . THR B 1 673 ? -19.672 41.688 11.055 1 77.06 673 THR B O 1
ATOM 10568 N N . VAL B 1 674 ? -19.25 41.875 13.25 1 81.94 674 VAL B N 1
ATOM 10569 C CA . VAL B 1 674 ? -20.641 41.531 13.547 1 81.94 674 VAL B CA 1
ATOM 10570 C C . VAL B 1 674 ? -21.328 42.75 14.195 1 81.94 674 VAL B C 1
ATOM 10572 O O . VAL B 1 674 ? -22.422 42.625 14.758 1 81.94 674 VAL B O 1
ATOM 10575 N N . GLN B 1 675 ? -20.75 43.906 14.07 1 84.62 675 GLN B N 1
ATOM 10576 C CA . GLN B 1 675 ? -21.312 45.094 14.672 1 84.62 675 GLN B CA 1
ATOM 10577 C C . GLN B 1 675 ? -22.672 45.438 14.062 1 84.62 675 GLN B C 1
ATOM 10579 O O . GLN B 1 675 ? -23.516 46.031 14.719 1 84.62 675 GLN B O 1
ATOM 10584 N N . HIS B 1 676 ? -22.906 45 12.859 1 81.56 676 HIS B N 1
ATOM 10585 C CA . HIS B 1 676 ? -24.109 45.375 12.125 1 81.56 676 HIS B CA 1
ATOM 10586 C C . HIS B 1 676 ? -25.219 44.344 12.305 1 81.56 676 HIS B C 1
ATOM 10588 O O . HIS B 1 676 ? -26.312 44.5 11.758 1 81.56 676 HIS B O 1
ATOM 10594 N N . ALA B 1 677 ? -25.016 43.281 13.055 1 89.5 677 ALA B N 1
ATOM 10595 C CA . ALA B 1 677 ? -26.031 42.25 13.273 1 89.5 677 ALA B CA 1
ATOM 10596 C C . ALA B 1 677 ? -27.203 42.812 14.086 1 89.5 677 ALA B C 1
ATOM 10598 O O . ALA B 1 677 ? -27 43.625 14.992 1 89.5 677 ALA B O 1
ATOM 10599 N N . GLU B 1 678 ? -28.375 42.375 13.789 1 90.44 678 GLU B N 1
ATOM 10600 C CA . GLU B 1 678 ? -29.562 42.812 14.508 1 90.44 678 GLU B CA 1
ATOM 10601 C C . GLU B 1 678 ? -29.562 42.281 15.938 1 90.44 678 GLU B C 1
ATOM 10603 O O . GLU B 1 678 ? -30.094 42.938 16.844 1 90.44 678 GLU B O 1
ATOM 10608 N N . GLN B 1 679 ? -29.031 41.094 16.047 1 93.88 679 GLN B N 1
ATOM 10609 C CA . GLN B 1 679 ? -28.922 40.469 17.359 1 93.88 679 GLN B CA 1
ATOM 10610 C C . GLN B 1 679 ? -27.562 39.812 17.547 1 93.88 679 GLN B C 1
ATOM 10612 O O . GLN B 1 679 ? -27.016 39.219 16.625 1 93.88 679 GLN B O 1
ATOM 10617 N N . ILE B 1 680 ? -27.047 40 18.734 1 95 680 ILE B N 1
ATOM 10618 C CA . ILE B 1 680 ? -25.797 39.375 19.125 1 95 680 ILE B CA 1
ATOM 10619 C C . ILE B 1 680 ? -26 38.562 20.391 1 95 680 ILE B C 1
ATOM 10621 O O . ILE B 1 680 ? -26.516 39.062 21.391 1 95 680 ILE B O 1
ATOM 10625 N N . ALA B 1 681 ? -25.672 37.344 20.297 1 95.06 681 ALA B N 1
ATOM 10626 C CA . ALA B 1 681 ? -25.75 36.438 21.453 1 95.06 681 ALA B CA 1
ATOM 10627 C C . ALA B 1 681 ? -24.359 36.031 21.922 1 95.06 681 ALA B C 1
ATOM 10629 O O . ALA B 1 681 ? -23.578 35.469 21.156 1 95.06 681 ALA B O 1
ATOM 10630 N N . VAL B 1 682 ? -24.094 36.312 23.203 1 94.31 682 VAL B N 1
ATOM 10631 C CA . VAL B 1 682 ? -22.812 35.906 23.797 1 94.31 682 VAL B CA 1
ATOM 10632 C C . VAL B 1 682 ? -22.969 34.594 24.531 1 94.31 682 VAL B C 1
ATOM 10634 O O . VAL B 1 682 ? -23.734 34.5 25.5 1 94.31 682 VAL B O 1
ATOM 10637 N N . LEU B 1 683 ? -22.266 33.625 23.984 1 92.62 683 LEU B N 1
ATOM 10638 C CA . LEU B 1 683 ? -22.297 32.281 24.594 1 92.62 683 LEU B CA 1
ATOM 10639 C C . LEU B 1 683 ? -21.125 32.125 25.562 1 92.62 683 LEU B C 1
ATOM 10641 O O . LEU B 1 683 ? -19.984 32.438 25.219 1 92.62 683 LEU B O 1
ATOM 10645 N N . HIS B 1 684 ? -21.422 31.656 26.734 1 90.62 684 HIS B N 1
ATOM 10646 C CA . HIS B 1 684 ? -20.406 31.391 27.766 1 90.62 684 HIS B CA 1
ATOM 10647 C C . HIS B 1 684 ? -20.703 30.094 28.5 1 90.62 684 HIS B C 1
ATOM 10649 O O . HIS B 1 684 ? -21.766 29.922 29.094 1 90.62 684 HIS B O 1
ATOM 10655 N N . LYS B 1 685 ? -19.75 29.172 28.516 1 87.88 685 LYS B N 1
ATOM 10656 C CA . LYS B 1 685 ? -19.828 27.891 29.188 1 87.88 685 LYS B CA 1
ATOM 10657 C C . LYS B 1 685 ? -21.109 27.141 28.828 1 87.88 685 LYS B C 1
ATOM 10659 O O . LYS B 1 685 ? -21.797 26.625 29.703 1 87.88 685 LYS B O 1
ATOM 10664 N N . GLY B 1 686 ? -21.594 27.312 27.625 1 90.88 686 GLY B N 1
ATOM 10665 C CA . GLY B 1 686 ? -22.688 26.516 27.109 1 90.88 686 GLY B CA 1
ATOM 10666 C C . GLY B 1 686 ? -24.047 27.188 27.281 1 90.88 686 GLY B C 1
ATOM 10667 O O . GLY B 1 686 ? -25.078 26.609 26.953 1 90.88 686 GLY B O 1
ATOM 10668 N N . SER B 1 687 ? -24.016 28.344 27.844 1 93.06 687 SER B N 1
ATOM 10669 C CA . SER B 1 687 ? -25.266 29.078 28.031 1 93.06 687 SER B CA 1
ATOM 10670 C C . SER B 1 687 ? -25.156 30.484 27.469 1 93.06 687 SER B C 1
ATOM 10672 O O . SER B 1 687 ? -24.062 30.984 27.203 1 93.06 687 SER B O 1
ATOM 10674 N N . VAL B 1 688 ? -26.344 31.078 27.234 1 94.69 688 VAL B N 1
ATOM 10675 C CA . VAL B 1 688 ? -26.375 32.438 26.734 1 94.69 688 VAL B CA 1
ATOM 10676 C C . VAL B 1 688 ? -26.203 33.406 27.891 1 94.69 688 VAL B C 1
ATOM 10678 O O . VAL B 1 688 ? -27.031 33.5 28.797 1 94.69 688 VAL B O 1
ATOM 10681 N N . ALA B 1 689 ? -25.188 34.188 27.859 1 93.06 689 ALA B N 1
ATOM 10682 C CA . ALA B 1 689 ? -24.891 35.156 28.922 1 93.06 689 ALA B CA 1
ATOM 10683 C C . ALA B 1 689 ? -25.578 36.5 28.672 1 93.06 689 ALA B C 1
ATOM 10685 O O . ALA B 1 689 ? -26.094 37.094 29.609 1 93.06 689 ALA B O 1
ATOM 10686 N N . GLU B 1 690 ? -25.422 36.938 27.438 1 94.12 690 GLU B N 1
ATOM 10687 C CA . GLU B 1 690 ? -26.016 38.219 27.031 1 94.12 690 GLU B CA 1
ATOM 10688 C C . GLU B 1 690 ? -26.594 38.156 25.625 1 94.12 690 GLU B C 1
ATOM 10690 O O . GLU B 1 690 ? -26.109 37.406 24.781 1 94.12 690 GLU B O 1
ATOM 10695 N N . ILE B 1 691 ? -27.75 38.875 25.406 1 94.69 691 ILE B N 1
ATOM 10696 C CA . ILE B 1 691 ? -28.344 38.969 24.094 1 94.69 691 ILE B CA 1
ATOM 10697 C C . ILE B 1 691 ? -28.812 40.406 23.844 1 94.69 691 ILE B C 1
ATOM 10699 O O . ILE B 1 691 ? -29.359 41.062 24.75 1 94.69 691 ILE B O 1
ATOM 10703 N N . GLY B 1 692 ? -28.484 40.969 22.734 1 93.75 692 GLY B N 1
ATOM 10704 C CA . GLY B 1 692 ? -28.906 42.312 22.391 1 93.75 692 GLY B CA 1
ATOM 10705 C C . GLY B 1 692 ? -28.172 42.844 21.172 1 93.75 692 GLY B C 1
ATOM 10706 O O . GLY B 1 692 ? -27.5 42.094 20.453 1 93.75 692 GLY B O 1
ATOM 10707 N N . SER B 1 693 ? -28.391 44.094 20.844 1 93.62 693 SER B N 1
ATOM 10708 C CA . SER B 1 693 ? -27.672 44.75 19.766 1 93.62 693 SER B CA 1
ATOM 10709 C C . SER B 1 693 ? -26.281 45.188 20.203 1 93.62 693 SER B C 1
ATOM 10711 O O . SER B 1 693 ? -25.969 45.188 21.406 1 93.62 693 SER B O 1
ATOM 10713 N N . HIS B 1 694 ? -25.484 45.562 19.266 1 92.38 694 HIS B N 1
ATOM 10714 C CA . HIS B 1 694 ? -24.125 46.031 19.547 1 92.38 694 HIS B CA 1
ATOM 10715 C C . HIS B 1 694 ? -24.109 47.156 20.562 1 92.38 694 HIS B C 1
ATOM 10717 O O . HIS B 1 694 ? -23.391 47.125 21.547 1 92.38 694 HIS B O 1
ATOM 10723 N N . GLN B 1 695 ? -24.984 48.125 20.328 1 91.5 695 GLN B N 1
ATOM 10724 C CA . GLN B 1 695 ? -25.031 49.312 21.172 1 91.5 695 GLN B CA 1
ATOM 10725 C C . GLN B 1 695 ? -25.578 48.969 22.562 1 91.5 695 GLN B C 1
ATOM 10727 O O . GLN B 1 695 ? -25.062 49.438 23.578 1 91.5 695 GLN B O 1
ATOM 10732 N N . ASP B 1 696 ? -26.547 48.094 22.547 1 93.44 696 ASP B N 1
ATOM 10733 C CA . ASP B 1 696 ? -27.156 47.688 23.812 1 93.44 696 ASP B CA 1
ATOM 10734 C C . ASP B 1 696 ? -26.156 46.938 24.672 1 93.44 696 ASP B C 1
ATOM 10736 O O . ASP B 1 696 ? -26.094 47.156 25.891 1 93.44 696 ASP B O 1
ATOM 10740 N N . LEU B 1 697 ? -25.438 46.125 24.047 1 92.44 697 LEU B N 1
ATOM 10741 C CA . LEU B 1 697 ? -24.516 45.25 24.797 1 92.44 697 LEU B CA 1
ATOM 10742 C C . LEU B 1 697 ? -23.312 46.062 25.281 1 92.44 697 LEU B C 1
ATOM 10744 O O . LEU B 1 697 ? -22.734 45.75 26.344 1 92.44 697 LEU B O 1
ATOM 10748 N N . LEU B 1 698 ? -22.922 47.031 24.547 1 91.75 698 LEU B N 1
ATOM 10749 C CA . LEU B 1 698 ? -21.828 47.906 24.984 1 91.75 698 LEU B CA 1
ATOM 10750 C C . LEU B 1 698 ? -22.234 48.719 26.203 1 91.75 698 LEU B C 1
ATOM 10752 O O . LEU B 1 698 ? -21.422 48.969 27.094 1 91.75 698 LEU B O 1
ATOM 10756 N N . SER B 1 699 ? -23.484 49.125 26.188 1 91.94 699 SER B N 1
ATOM 10757 C CA . SER B 1 699 ? -23.984 49.969 27.266 1 91.94 699 SER B CA 1
ATOM 10758 C C . SER B 1 699 ? -24.141 49.188 28.562 1 91.94 699 SER B C 1
ATOM 10760 O O . SER B 1 699 ? -24 49.719 29.656 1 91.94 699 SER B O 1
ATOM 10762 N N . ARG B 1 700 ? -24.328 47.938 28.422 1 91.62 700 ARG B N 1
ATOM 10763 C CA . ARG B 1 700 ? -24.547 47.094 29.578 1 91.62 700 ARG B CA 1
ATOM 10764 C C . ARG B 1 700 ? -23.234 46.75 30.281 1 91.62 700 ARG B C 1
ATOM 10766 O O . ARG B 1 700 ? -23.219 46.312 31.422 1 91.62 700 ARG B O 1
ATOM 10773 N N . GLN B 1 701 ? -22.094 46.969 29.703 1 88.44 701 GLN B N 1
ATOM 10774 C CA . GLN B 1 701 ? -20.734 46.75 30.234 1 88.44 701 GLN B CA 1
ATOM 10775 C C . GLN B 1 701 ? -20.594 45.344 30.797 1 88.44 701 GLN B C 1
ATOM 10777 O O . GLN B 1 701 ? -20.109 45.188 31.922 1 88.44 701 GLN B O 1
ATOM 10782 N N . GLY B 1 702 ? -21.141 44.438 30.172 1 90.19 702 GLY B N 1
ATOM 10783 C CA . GLY B 1 702 ? -21.031 43.031 30.578 1 90.19 702 GLY B CA 1
ATOM 10784 C C . GLY B 1 702 ? -19.906 42.281 29.875 1 90.19 702 GLY B C 1
ATOM 10785 O O . GLY B 1 702 ? -18.828 42.844 29.672 1 90.19 702 GLY B O 1
ATOM 10786 N N . LEU B 1 703 ? -20.188 41 29.578 1 89.38 703 LEU B N 1
ATOM 10787 C CA . LEU B 1 703 ? -19.188 40.156 28.969 1 89.38 703 LEU B CA 1
ATOM 10788 C C . LEU B 1 703 ? -18.828 40.625 27.562 1 89.38 703 LEU B C 1
ATOM 10790 O O . LEU B 1 703 ? -17.656 40.594 27.172 1 89.38 703 LEU B O 1
ATOM 10794 N N . TYR B 1 704 ? -19.734 41.062 26.812 1 91.25 704 TYR B N 1
ATOM 10795 C CA . TYR B 1 704 ? -19.516 41.562 25.453 1 91.25 704 TYR B CA 1
ATOM 10796 C C . TYR B 1 704 ? -18.609 42.781 25.484 1 91.25 704 TYR B C 1
ATOM 10798 O O . TYR B 1 704 ? -17.719 42.906 24.641 1 91.25 704 TYR B O 1
ATOM 10806 N N . TRP B 1 705 ? -18.953 43.656 26.344 1 89.44 705 TRP B N 1
ATOM 10807 C CA . TRP B 1 705 ? -18.141 44.844 26.5 1 89.44 705 TRP B CA 1
ATOM 10808 C C . TRP B 1 705 ? -16.688 44.5 26.812 1 89.44 705 TRP B C 1
ATOM 10810 O O . TRP B 1 705 ? -15.773 45.125 26.266 1 89.44 705 TRP B O 1
ATOM 10820 N N . SER B 1 706 ? -16.562 43.562 27.656 1 86.31 706 SER B N 1
ATOM 10821 C CA . SER B 1 706 ? -15.219 43.156 28.016 1 86.31 706 SER B CA 1
ATOM 10822 C C . SER B 1 706 ? -14.477 42.562 26.812 1 86.31 706 SER B C 1
ATOM 10824 O O . SER B 1 706 ? -13.289 42.844 26.625 1 86.31 706 SER B O 1
ATOM 10826 N N . LEU B 1 707 ? -15.164 41.75 26.094 1 84.75 707 LEU B N 1
ATOM 10827 C CA . LEU B 1 707 ? -14.57 41.156 24.906 1 84.75 707 LEU B CA 1
ATOM 10828 C C . LEU B 1 707 ? -14.227 42.219 23.875 1 84.75 707 LEU B C 1
ATOM 10830 O O . LEU B 1 707 ? -13.188 42.156 23.203 1 84.75 707 LEU B O 1
ATOM 10834 N N . TRP B 1 708 ? -15.078 43.156 23.641 1 84.88 708 TRP B N 1
ATOM 10835 C CA . TRP B 1 708 ? -14.898 44.25 22.688 1 84.88 708 TRP B CA 1
ATOM 10836 C C . TRP B 1 708 ? -13.688 45.094 23.047 1 84.88 708 TRP B C 1
ATOM 10838 O O . TRP B 1 708 ? -12.891 45.469 22.172 1 84.88 708 TRP B O 1
ATOM 10848 N N . GLN B 1 709 ? -13.594 45.438 24.219 1 79.38 709 GLN B N 1
ATOM 10849 C CA . GLN B 1 709 ? -12.469 46.219 24.672 1 79.38 709 GLN B CA 1
ATOM 10850 C C . GLN B 1 709 ? -11.141 45.5 24.469 1 79.38 709 GLN B C 1
ATOM 10852 O O . GLN B 1 709 ? -10.148 46.094 24.078 1 79.38 709 GLN B O 1
ATOM 10857 N N . ARG B 1 710 ? -11.305 44.312 24.688 1 73.81 710 ARG B N 1
ATOM 10858 C CA . ARG B 1 710 ? -10.109 43.5 24.516 1 73.81 710 ARG B CA 1
ATOM 10859 C C . ARG B 1 710 ? -9.672 43.469 23.047 1 73.81 710 ARG B C 1
ATOM 10861 O O . ARG B 1 710 ? -8.484 43.562 22.75 1 73.81 710 ARG B O 1
ATOM 10868 N N . GLN B 1 711 ? -10.562 43.375 22.172 1 75.94 711 GLN B N 1
ATOM 10869 C CA . GLN B 1 711 ? -10.266 43.312 20.734 1 75.94 711 GLN B CA 1
ATOM 10870 C C . GLN B 1 711 ? -9.828 44.688 20.203 1 75.94 711 GLN B C 1
ATOM 10872 O O . GLN B 1 711 ? -8.984 44.75 19.312 1 75.94 711 GLN B O 1
ATOM 10877 N N . GLN B 1 712 ? -10.43 45.781 20.656 1 68.69 712 GLN B N 1
ATOM 10878 C CA . GLN B 1 712 ? -10.031 47.125 20.234 1 68.69 712 GLN B CA 1
ATOM 10879 C C . GLN B 1 712 ? -8.625 47.469 20.703 1 68.69 712 GLN B C 1
ATOM 10881 O O . GLN B 1 712 ? -7.852 48.094 19.984 1 68.69 712 GLN B O 1
ATOM 10886 N N . ALA B 1 713 ? -8.445 46.969 21.766 1 58.25 713 ALA B N 1
ATOM 10887 C CA . ALA B 1 713 ? -7.109 47.188 22.328 1 58.25 713 ALA B CA 1
ATOM 10888 C C . ALA B 1 713 ? -6.055 46.438 21.516 1 58.25 713 ALA B C 1
ATOM 10890 O O . ALA B 1 713 ? -4.961 46.969 21.281 1 58.25 713 ALA B O 1
ATOM 10891 N N . GLU B 1 714 ? -6.566 45.375 21.078 1 57.19 714 GLU B N 1
ATOM 10892 C CA . GLU B 1 714 ? -5.66 44.594 20.25 1 57.19 714 GLU B CA 1
ATOM 10893 C C . GLU B 1 714 ? -5.445 45.25 18.891 1 57.19 714 GLU B C 1
ATOM 10895 O O . GLU B 1 714 ? -4.332 45.25 18.359 1 57.19 714 GLU B O 1
ATOM 10900 N N . LYS B 1 715 ? -6.441 45.844 18.172 1 57.47 715 LYS B N 1
ATOM 10901 C CA . LYS B 1 715 ? -6.371 46.562 16.906 1 57.47 715 LYS B CA 1
ATOM 10902 C C . LYS B 1 715 ? -5.555 47.844 17.031 1 57.47 715 LYS B C 1
ATOM 10904 O O . LYS B 1 715 ? -4.766 48.188 16.156 1 57.47 715 LYS B O 1
ATOM 10909 N N . LEU B 1 716 ? -5.977 48.688 17.953 1 46.62 716 LEU B N 1
ATOM 10910 C CA . LEU B 1 716 ? -5.254 49.938 18.156 1 46.62 716 LEU B CA 1
ATOM 10911 C C . LEU B 1 716 ? -3.771 49.688 18.406 1 46.62 716 LEU B C 1
ATOM 10913 O O . LEU B 1 716 ? -2.916 50.438 17.938 1 46.62 716 LEU B O 1
ATOM 10917 N N . SER B 1 717 ? -3.674 48.688 18.969 1 45.28 717 SER B N 1
ATOM 10918 C CA . SER B 1 717 ? -2.277 48.344 19.188 1 45.28 717 SER B CA 1
ATOM 10919 C C . SER B 1 717 ? -1.596 47.938 17.875 1 45.28 717 SER B C 1
ATOM 10921 O O . SER B 1 717 ? -0.436 48.281 17.641 1 45.28 717 SER B O 1
ATOM 10923 N N . VAL B 1 718 ? -2.42 47.406 17 1 43.94 718 VAL B N 1
ATOM 10924 C CA . VAL B 1 718 ? -1.902 47.062 15.672 1 43.94 718 VAL B CA 1
ATOM 10925 C C . VAL B 1 718 ? -1.801 48.344 14.828 1 43.94 718 VAL B C 1
ATOM 10927 O O . VAL B 1 718 ? -0.82 48.531 14.109 1 43.94 718 VAL B O 1
ATOM 10930 N N . ALA B 1 719 ? -2.787 49.344 14.641 1 47 719 ALA B N 1
ATOM 10931 C CA . ALA B 1 719 ? -2.824 50.594 13.875 1 47 719 ALA B CA 1
ATOM 10932 C C . ALA B 1 719 ? -1.753 51.562 14.359 1 47 719 ALA B C 1
ATOM 10934 O O . ALA B 1 719 ? -1.104 52.219 13.547 1 47 719 ALA B O 1
ATOM 10935 N N . SER B 1 720 ? -1.774 51.719 15.523 1 40.09 720 SER B N 1
ATOM 10936 C CA . SER B 1 720 ? -0.743 52.656 16.016 1 40.09 720 SER B CA 1
ATOM 10937 C C . SER B 1 720 ? 0.65 52.156 15.617 1 40.09 720 SER B C 1
ATOM 10939 O O . SER B 1 720 ? 1.538 52.969 15.336 1 40.09 720 SER B O 1
ATOM 10941 N N . ASN B 1 721 ? 0.711 51.031 15.492 1 33.88 721 ASN B N 1
ATOM 10942 C CA . ASN B 1 721 ? 1.982 50.469 15.039 1 33.88 721 ASN B CA 1
ATOM 10943 C C . ASN B 1 721 ? 2.184 50.688 13.539 1 33.88 721 ASN B C 1
ATOM 10945 O O . ASN B 1 721 ? 3.318 50.812 13.07 1 33.88 721 ASN B O 1
ATOM 10949 N N . LEU B 1 722 ? 1.106 50.812 12.734 1 32.31 722 LEU B N 1
ATOM 10950 C CA . LEU B 1 722 ? 1.147 51.125 11.312 1 32.31 722 LEU B CA 1
ATOM 10951 C C . LEU B 1 722 ? 1.275 52.625 11.07 1 32.31 722 LEU B C 1
ATOM 10953 O O . LEU B 1 722 ? 1.884 53.031 10.086 1 32.31 722 LEU B O 1
ATOM 10957 N N . SER B 1 723 ? 0.717 53.531 11.789 1 30.8 723 SER B N 1
ATOM 10958 C CA . SER B 1 723 ? 0.915 54.969 11.562 1 30.8 723 SER B CA 1
ATOM 10959 C C . SER B 1 723 ? 2.322 55.375 11.961 1 30.8 723 SER B C 1
ATOM 10961 O O . SER B 1 723 ? 2.912 56.25 11.32 1 30.8 723 SER B O 1
#

Foldseek 3Di:
DDDDPDDDDDDDDDDDDDDDDDDDDPPPDPPDPDDPDPPPPPPPPPDDPDPPDPDDPDPPDPDDPDDDDDDDDDDDDDDDDDPDDDPDPPDDDPPPPPPVVVVVVVVVVVVVVVVVVLLVVLVVVLVCLQCPVVDVLSVVLSVLLVVLLVLLLVLVLVLLVLLLLLCLLCVCCVVVHPVVSVVSVVSNVVSVVSNVVSNVSSVVSLVSSVVSVVVSLVCSLVVLLVLLVVQVVLAFPVVPVVDDPVVVVVLSVLLSVLSSLSSCCCSPFDVSLVVSLVVLLVVCCVPPRNVLSVLSVVLVVQLLVLLQVLLVVLVVLVVQLVVLVVVLVVLVVVCVVCVVVCVVVVCPVVSVVVSVVSVVSNVVSVVVSVVSVVVSVVVSCVSLVVSLVVSLVVQVVCVVVVNHDPSVSSSSNSSSVVSVVSSVCSSVSVVSNSSSSVSNVSSVVSSPPDGPCLVPPVQAAFDDDDQLWFKKKWWAQFWADDPVDPDILAGGATDTFDFLFEEEEEEDPSLCQVVVVCVQLPSDPTPDTFMDINNHTPSRHDSVRSVLQEFEQAPQFFADQFFLLCRLCVLPVPDDPVLLVVLCVLLVVVVVQVPDPVRRRDGLHGRSVNDDPSNSLSSSSSNRLSSLHLEYEYHQSCVRPDPVSSQSNLVSVVVSSNVSSHYYYHYHHQVVSCLPGQKYFYGDSNYTDDMGHNVVVCVVCPPSVVSNVVNVVVVCVVVVVVD/DDDDDPDDDDDPDDPDDDDDDDDDDPPPDPPPPDDPDDPPPDPPPPDDPDPDDPDDPDPPDPDDPDDDDDDDDDDDDDDDDDPDDDPDDPDDDPPDPPPVVVVVVVVVVVVVVVLVVLLVVLVVVLVCLQCPVVDVVSVVLSVLLVVLLVLLLVLVLVLLVLLLLLCLLCVCCVVVHPVVSVVSVVSNVVSVVVNVVSNVSSVVSLVSSVVSVVVSLVCSLVVLLVLLVVQVVLAFPVVPVVDDPVVVVVLSVLLSVLSSLSSCCCSPFDVSLVVNLVVLLVVCCVPPRNVLSVLSVVLVVQLLVLLQVLLVVLVVLVVQLVVLVVVLVVLVVVCVVCVVVCVVVVCPVVSVVVSVVSVVSNVVSVVVSVVSVVVSVVVSVVSLVVSLVVSLVVQVVCVVVVNHDPSVSSSSNSSSVVSVVSSVCSSVSVVSNSSSSVSNVSSVVSSPDDGPCLVPPVQAAFDDDPQLWFKKKWWAQFWADDPVDPDILAGGATDTFDFLFEEEEEEDPSLCQVVVVCVQLPSDPTPDTFMDINNHTPSRHDSVRSVLQEFEQAPQFFADQFFLLCRQCVLPVPDDPVLLVVLCVLLVVVVVQVPDPVRRRDGLHGRSVNDDPSNSLSSSSSNRLSSLHLEYEYHQSCVRPDPVSSQSNLVSSVVSSNVSSHYYYHYHHQPVSCLPGQKYFYGDSNYTDDMGHNVVVCVVCPPSVVSNVVNVVVVVVVVVVVD